Protein AF-0000000086904264 (afdb_homodimer)

pLDDT: mean 72.56, std 24.07, range [15.19, 98.06]

Secondary structure (DSSP, 8-state):
--HHHHHHHTTTS-HHHHHHHHHHHHHHHHHHHHHHHHHTT----SS--------HHHHHHHHHHHHSSS-HHHHHHHH-S--SSPPPHHHHHHHHHHHHHT-GGGSTT-EE-S-----SSSS---STTSS--S-SEEEESS-HHHHHHHHHHGGGGS-EEEEES--STT-----HHHHHHHHHHHT-EEEEE-TTGGG-HHHHHHHHHHHHHS---EEEEEHHHHH-PPSS-EEEE-S-HHHHHHHHHHS-S---SHHHHHHHHHHHHHHHHHHHHHHHHHHHHHHHHHHHHHHHHHHTT-EEPP-TT-SSEEEEE-TT---HHHHTT-THHHHHHHHHTTEES-EEE---SSEEEETTEEEETTTSSS--SS-EEEEE--TT--HHHHHHHHHHHHHHHHHHHH--S----S------------------------------/--HHHHHHHTTTS-HHHHHHHHHHHHHHHHHHHHHHHHHTT----SS--------HHHHHHHHHHHHSSS-HHHHHHHH-S--SSPPPHHHHHHHHHHHHHT-GGGSTT-EE-S-----SSSS---STTSS--S-SEEEESS-HHHHHHHHHHGGGGS-EEEEES--STT-----HHHHHHHHHHHT-EEEEE-TTGGG-HHHHHHHHHHHHHS---EEEEEHHHHH-PPSS-EEEE-S-HHHHHHHHHHS-S---SHHHHHHHHHHHHHHHHHHHHHHHHHHHHHHHHHHHHHHHHHHTT-EEPP-TT-SSEEEEE-GGG--GGGTTT-THHHHHHHHHTTEES-EEE---SSEEEETTEEEETTTSSS--SS-EEEEE--TT--HHHHHHHHHHHHHHHHHHHH--S----S--------------------STT-------

Nearest PDB structures (foldseek):
  8g9z-assembly2_D  TM=8.935E-01  e=1.484E-31  Homo sapiens
  8g9z-assembly1_A-2  TM=8.923E-01  e=2.961E-31  Homo sapiens
  3bc8-assembly1_A  TM=9.106E-01  e=1.765E-30  Mus musculus
  3bcb-assembly1_A  TM=9.041E-01  e=1.402E-30  Mus musculus
  4zdp-assembly1_A  TM=8.747E-01  e=1.572E-31  Homo sapiens

Foldseek 3Di:
DDPLLLVLCCVQAPVVLSVLLVVLVVLVVVVCVVVVVVVVVPPDPPPPPPPPPPPPVVVCVVCCQVPVPCQPSSCCSNVVDFAAAFDDPVSLVVNVVSVLSSFPLPHPPDDDDDDNPSGRRVVLPAFPQLSGPQDQKDKGQAFQVVLVVLVCVVCVVAAEAEFECADFPPDHGDQLQVVQAVCQVVVGAYEYEDAQPVLPVLSVVSQVNSQVRGDYAKYKYGCCQQQVFPGGMIMIHHDGRVSVNVSSNPRPGHDDCVRVSRSVNSSNRCTPNNSVVLSVVLQVLQVVLVVLLQVLQVVLVKHKDDRPNHRWKTKIFCQVLPFPVCVVVHPQVVVVQLVVVVDDAKDKFAFDPAWDADPNDTHGSPPPVHNDPTIIMMHTRGRPDDNVSSVVSSVSSSVVSVCSVPPVPDPPDPPPPPPPVPDPDDCPDDDDDDDPPPDDDDDD/DDPLLLVLCCVFFPVVLSVLLVVLVVLVVVVCVVVVVVVVVPPDPPPPPPPPPPPPVVVCVVCCQVPVPCQPSSCCSNVVDFAAAFDDPVSLVVNVVSVLSSFPLPHDPDDDDDDNPSRRRVVLPAFPQLSGPQDQKDKGQAFQVVLVVLVCVVCVPAAEAEFECADFPPDHGDQLQVVQAVCQVVVHAYEYEDAQPVLPVLSVVSQVNSQVRGDYAKYKYGCCQQQVFPGGMIMIHHDGSVSVNVSSNPRPGHDDCVRVSRSVNSSNRCTPNNSVVLSVVLQVLQVVLVVLLQVLQVVLVKHKDDRPNHRWKTKIFCQVLPFPVCVVVHPQVVVVVLVVVVDDAKDKFAFDPAWDADPNDTDGSPPPVHNDPTIIMMHTRGRPDDNVSSVVSSVVSSVVSVCSVPPVPPPPDPPDPPPPVPDPDDPDDDDPPDDVVDDDDDDD

Structure (mmCIF, N/CA/C/O backbone):
data_AF-0000000086904264-model_v1
#
loop_
_entity.id
_entity.type
_entity.pdbx_description
1 polymer 'O-phosphoseryl-tRNA(Sec) selenium transferase'
#
loop_
_atom_site.group_PDB
_atom_site.id
_atom_site.type_symbol
_atom_site.label_atom_id
_atom_site.label_alt_id
_atom_site.label_comp_id
_atom_site.label_asym_id
_atom_site.label_entity_id
_atom_site.label_seq_id
_atom_site.pdbx_PDB_ins_code
_atom_site.Cartn_x
_atom_site.Cartn_y
_atom_site.Cartn_z
_atom_site.occupancy
_atom_site.B_iso_or_equiv
_atom_site.auth_seq_id
_atom_site.auth_comp_id
_atom_site.auth_asym_id
_atom_site.auth_atom_id
_atom_site.pdbx_PDB_model_num
ATOM 1 N N . MET A 1 1 ? -23.656 11.898 -5.688 1 58.62 1 MET A N 1
ATOM 2 C CA . MET A 1 1 ? -24.422 10.82 -5.074 1 58.62 1 MET A CA 1
ATOM 3 C C . MET A 1 1 ? -25.812 11.312 -4.656 1 58.62 1 MET A C 1
ATOM 5 O O . MET A 1 1 ? -25.953 12.445 -4.195 1 58.62 1 MET A O 1
ATOM 9 N N . GLU A 1 2 ? -26.734 10.453 -4.906 1 59.97 2 GLU A N 1
ATOM 10 C CA . GLU A 1 2 ? -28.109 10.789 -4.566 1 59.97 2 GLU A CA 1
ATOM 11 C C . GLU A 1 2 ? -28.344 10.727 -3.061 1 59.97 2 GLU A C 1
ATOM 13 O O . GLU A 1 2 ? -27.594 10.047 -2.344 1 59.97 2 GLU A O 1
ATOM 18 N N . LYS A 1 3 ? -29.203 11.578 -2.619 1 65.06 3 LYS A N 1
ATOM 19 C CA . LYS A 1 3 ? -29.562 11.625 -1.203 1 65.06 3 LYS A CA 1
ATOM 20 C C . LYS A 1 3 ? -29.797 10.219 -0.65 1 65.06 3 LYS A C 1
ATOM 22 O O . LYS A 1 3 ? -29.359 9.898 0.454 1 65.06 3 LYS A O 1
ATOM 27 N N . ALA A 1 4 ? -30.469 9.43 -1.481 1 63.56 4 ALA A N 1
ATOM 28 C CA . ALA A 1 4 ? -30.812 8.07 -1.062 1 63.56 4 ALA A CA 1
ATOM 29 C C . ALA A 1 4 ? -29.547 7.238 -0.837 1 63.56 4 ALA A C 1
ATOM 31 O O . ALA A 1 4 ? -29.531 6.344 0.009 1 63.56 4 ALA A O 1
ATOM 32 N N . SER A 1 5 ? -28.578 7.594 -1.546 1 67.56 5 SER A N 1
ATOM 33 C CA . SER A 1 5 ? -27.328 6.863 -1.421 1 67.56 5 SER A CA 1
ATOM 34 C C . SER A 1 5 ? -26.656 7.148 -0.083 1 67.56 5 SER A C 1
ATOM 36 O O . SER A 1 5 ? -26.031 6.262 0.508 1 67.56 5 SER A O 1
ATOM 38 N N . PHE A 1 6 ? -26.859 8.336 0.361 1 69.5 6 PHE A N 1
ATOM 39 C CA . PHE A 1 6 ? -26.25 8.695 1.639 1 69.5 6 PHE A CA 1
ATOM 40 C C . PHE A 1 6 ? -26.969 8 2.791 1 69.5 6 PHE A C 1
ATOM 42 O O . PHE A 1 6 ? -26.328 7.57 3.754 1 69.5 6 PHE A O 1
ATOM 49 N N . ASP A 1 7 ? -28.25 7.844 2.611 1 69.5 7 ASP A N 1
ATOM 50 C CA . ASP A 1 7 ? -29.031 7.133 3.627 1 69.5 7 ASP A CA 1
ATOM 51 C C . ASP A 1 7 ? -28.594 5.668 3.713 1 69.5 7 ASP A C 1
ATOM 53 O O . ASP A 1 7 ? -28.547 5.094 4.801 1 69.5 7 ASP A O 1
ATOM 57 N N . ALA A 1 8 ? -28.266 5.262 2.6 1 67.44 8 ALA A N 1
ATOM 58 C CA . ALA A 1 8 ? -27.922 3.842 2.514 1 67.44 8 ALA A CA 1
ATOM 59 C C . ALA A 1 8 ? -26.594 3.553 3.195 1 67.44 8 ALA A C 1
ATOM 61 O O . ALA A 1 8 ? -26.312 2.412 3.572 1 67.44 8 ALA A O 1
ATOM 62 N N . VAL A 1 9 ? -25.734 4.633 3.445 1 64.81 9 VAL A N 1
ATOM 63 C CA . VAL A 1 9 ? -24.406 4.344 3.947 1 64.81 9 VAL A CA 1
ATOM 64 C C . VAL A 1 9 ? -24.234 4.926 5.348 1 64.81 9 VAL A C 1
ATOM 66 O O . VAL A 1 9 ? -23.156 4.871 5.926 1 64.81 9 VAL A O 1
ATOM 69 N N . GLU A 1 10 ? -25.25 5.453 5.918 1 67.06 10 GLU A N 1
ATOM 70 C CA . GLU A 1 10 ? -25.172 6.117 7.215 1 67.06 10 GLU A CA 1
ATOM 71 C C . GLU A 1 10 ? -24.766 5.137 8.312 1 67.06 10 GLU A C 1
ATOM 73 O O . GLU A 1 10 ? -24.125 5.523 9.297 1 67.06 10 GLU A O 1
ATOM 78 N N . ASP A 1 11 ? -25.203 3.842 8.07 1 67.44 11 ASP A N 1
ATOM 79 C CA . ASP A 1 11 ? -24.859 2.828 9.062 1 67.44 11 ASP A CA 1
ATOM 80 C C . ASP A 1 11 ? -23.406 2.385 8.906 1 67.44 11 ASP A C 1
ATOM 82 O O . ASP A 1 11 ? -22.844 1.771 9.82 1 67.44 11 ASP A O 1
ATOM 86 N N . LEU A 1 12 ? -22.938 2.703 7.688 1 65.06 12 LEU A N 1
ATOM 87 C CA . LEU A 1 12 ? -21.562 2.287 7.426 1 65.06 12 LEU A CA 1
ATOM 88 C C . LEU A 1 12 ? -20.578 3.369 7.852 1 65.06 12 LEU A C 1
ATOM 90 O O . LEU A 1 12 ? -19.469 3.066 8.273 1 65.06 12 LEU A O 1
ATOM 94 N N . LEU A 1 13 ? -21.156 4.613 7.73 1 65.06 13 LEU A N 1
ATOM 95 C CA . LEU A 1 13 ? -20.328 5.773 8.062 1 65.06 13 LEU A CA 1
ATOM 96 C C . LEU A 1 13 ? -20.922 6.539 9.242 1 65.06 13 LEU A C 1
ATOM 98 O O . LEU A 1 13 ? -22.109 6.395 9.555 1 65.06 13 LEU A O 1
ATOM 102 N N . SER A 1 14 ? -20.156 7.195 9.93 1 64.19 14 SER A N 1
ATOM 103 C CA . SER A 1 14 ? -20.672 8.047 11 1 64.19 14 SER A CA 1
ATOM 104 C C . SER A 1 14 ? -21.625 9.102 10.445 1 64.19 14 SER A C 1
ATOM 106 O O . SER A 1 14 ? -21.453 9.57 9.32 1 64.19 14 SER A O 1
ATOM 108 N N . PRO A 1 15 ? -22.688 9.297 11.102 1 64.5 15 PRO A N 1
ATOM 109 C CA . PRO A 1 15 ? -23.656 10.312 10.672 1 64.5 15 PRO A CA 1
ATOM 110 C C . PRO A 1 15 ? -23 11.648 10.352 1 64.5 15 PRO A C 1
ATOM 112 O O . PRO A 1 15 ? -23.422 12.352 9.43 1 64.5 15 PRO A O 1
ATOM 115 N N . SER A 1 16 ? -21.984 11.906 11.07 1 65.12 16 SER A N 1
ATOM 116 C CA . SER A 1 16 ? -21.297 13.172 10.844 1 65.12 16 SER A CA 1
ATOM 117 C C . SER A 1 16 ? -20.656 13.211 9.461 1 65.12 16 SER A C 1
ATOM 119 O O . SER A 1 16 ? -20.719 14.234 8.773 1 65.12 16 SER A O 1
ATOM 121 N N . TYR A 1 17 ? -20.25 12.109 9.047 1 64.81 17 TYR A N 1
ATOM 122 C CA . TYR A 1 17 ? -19.609 12.031 7.738 1 64.81 17 TYR A CA 1
ATOM 123 C C . TYR A 1 17 ? -20.641 12.141 6.625 1 64.81 17 TYR A C 1
ATOM 125 O O . TYR A 1 17 ? -20.406 12.797 5.605 1 64.81 17 TYR A O 1
ATOM 133 N N . CYS A 1 18 ? -21.688 11.531 6.879 1 69.44 18 CYS A N 1
ATOM 134 C CA . CYS A 1 18 ? -22.766 11.578 5.891 1 69.44 18 CYS A CA 1
ATOM 135 C C . CYS A 1 18 ? -23.297 13 5.742 1 69.44 18 CYS A C 1
ATOM 137 O O . CYS A 1 18 ? -23.609 13.438 4.637 1 69.44 18 CYS A O 1
ATOM 139 N N . ARG A 1 19 ? -23.344 13.672 6.855 1 70.56 19 ARG A N 1
ATOM 140 C CA . ARG A 1 19 ? -23.812 15.055 6.82 1 70.56 19 ARG A CA 1
ATOM 141 C C . ARG A 1 19 ? -22.859 15.938 6.02 1 70.56 19 ARG A C 1
ATOM 143 O O . ARG A 1 19 ? -23.297 16.75 5.195 1 70.56 19 ARG A O 1
ATOM 150 N N . VAL A 1 20 ? -21.625 15.711 6.277 1 66.25 20 VAL A N 1
ATOM 151 C CA . VAL A 1 20 ? -20.641 16.5 5.559 1 66.25 20 VAL A CA 1
ATOM 152 C C . VAL A 1 20 ? -20.703 16.172 4.066 1 66.25 20 VAL A C 1
ATOM 154 O O . VAL A 1 20 ? -20.672 17.062 3.227 1 66.25 20 VAL A O 1
ATOM 157 N N . ALA A 1 21 ? -20.781 14.938 3.807 1 69.88 21 ALA A N 1
ATOM 158 C CA . ALA A 1 21 ? -20.859 14.508 2.412 1 69.88 21 ALA A CA 1
ATOM 159 C C . ALA A 1 21 ? -22.062 15.133 1.708 1 69.88 21 ALA A C 1
ATOM 161 O O . ALA A 1 21 ? -21.969 15.555 0.554 1 69.88 21 ALA A O 1
ATOM 162 N N . ARG A 1 22 ? -23.109 15.172 2.393 1 71.06 22 ARG A N 1
ATOM 163 C CA . ARG A 1 22 ? -24.328 15.766 1.836 1 71.06 22 ARG A CA 1
ATOM 164 C C . ARG A 1 22 ? -24.125 17.25 1.562 1 71.06 22 ARG A C 1
ATOM 166 O O . ARG A 1 22 ? -24.578 17.766 0.538 1 71.06 22 ARG A O 1
ATOM 173 N N . GLU A 1 23 ? -23.469 17.844 2.512 1 69.56 23 GLU A N 1
ATOM 174 C CA . GLU A 1 23 ? -23.219 19.266 2.359 1 69.56 23 GLU A CA 1
ATOM 175 C C . GLU A 1 23 ? -22.281 19.547 1.181 1 69.56 23 GLU A C 1
ATOM 177 O O . GLU A 1 23 ? -22.484 20.5 0.436 1 69.56 23 GLU A O 1
ATOM 182 N N . VAL A 1 24 ? -21.297 18.797 1.021 1 69.81 24 VAL A N 1
ATOM 183 C CA . VAL A 1 24 ? -20.359 18.938 -0.089 1 69.81 24 VAL A CA 1
ATOM 184 C C . VAL A 1 24 ? -21.109 18.75 -1.414 1 69.81 24 VAL A C 1
ATOM 186 O O . VAL A 1 24 ? -20.906 19.531 -2.355 1 69.81 24 VAL A O 1
ATOM 189 N N . ARG A 1 25 ? -21.906 17.766 -1.469 1 69.94 25 ARG A N 1
ATOM 190 C CA . ARG A 1 25 ? -22.688 17.516 -2.682 1 69.94 25 ARG A CA 1
ATOM 191 C C . ARG A 1 25 ? -23.578 18.703 -3.014 1 69.94 25 ARG A C 1
ATOM 193 O O . ARG A 1 25 ? -23.703 19.094 -4.176 1 69.94 25 ARG A O 1
ATOM 200 N N . ARG A 1 26 ? -24.203 19.172 -1.997 1 67.62 26 ARG A N 1
ATOM 201 C CA . ARG A 1 26 ? -25.078 20.328 -2.188 1 67.62 26 ARG A CA 1
ATOM 202 C C . ARG A 1 26 ? -24.297 21.516 -2.725 1 67.62 26 ARG A C 1
ATOM 204 O O . ARG A 1 26 ? -24.781 22.266 -3.572 1 67.62 26 ARG A O 1
ATOM 211 N N . SER A 1 27 ? -23.156 21.625 -2.178 1 66.56 27 SER A N 1
ATOM 212 C CA . SER A 1 27 ? -22.312 22.734 -2.637 1 66.56 27 SER A CA 1
ATOM 213 C C . SER A 1 27 ? -21.969 22.594 -4.117 1 66.56 27 SER A C 1
ATOM 215 O O . SER A 1 27 ? -21.953 23.578 -4.852 1 66.56 27 SER A O 1
ATOM 217 N N . TRP A 1 28 ? -21.734 21.391 -4.551 1 62.88 28 TRP A N 1
ATOM 218 C CA . TRP A 1 28 ? -21.453 21.125 -5.957 1 62.88 28 TRP A CA 1
ATOM 219 C C . TRP A 1 28 ? -22.672 21.422 -6.824 1 62.88 28 TRP A C 1
ATOM 221 O O . TRP A 1 28 ? -22.547 21.969 -7.922 1 62.88 28 TRP A O 1
ATOM 231 N N . GLU A 1 29 ? -23.844 20.969 -6.352 1 61.38 29 GLU A N 1
ATOM 232 C CA . GLU A 1 29 ? -25.078 21.188 -7.086 1 61.38 29 GLU A CA 1
ATOM 233 C C . GLU A 1 29 ? -25.375 22.672 -7.25 1 61.38 29 GLU A C 1
ATOM 235 O O . GLU A 1 29 ? -25.812 23.125 -8.312 1 61.38 29 GLU A O 1
ATOM 240 N N . THR A 1 30 ? -25.078 23.359 -6.18 1 59.66 30 THR A N 1
ATOM 241 C CA . THR A 1 30 ? -25.297 24.797 -6.227 1 59.66 30 THR A CA 1
ATOM 242 C C . THR A 1 30 ? -24.344 25.453 -7.227 1 59.66 30 THR A C 1
ATOM 244 O O . THR A 1 30 ? -24.75 26.359 -7.965 1 59.66 30 THR A O 1
ATOM 247 N N . GLN A 1 31 ? -23.219 25 -7.297 1 55.03 31 GLN A N 1
ATOM 248 C CA . GLN A 1 31 ? -22.234 25.547 -8.234 1 55.03 31 GLN A CA 1
ATOM 249 C C . GLN A 1 31 ? -22.578 25.188 -9.672 1 55.03 31 GLN A C 1
ATOM 251 O O . GLN A 1 31 ? -22.406 26 -10.578 1 55.03 31 GLN A O 1
ATOM 256 N N . LYS A 1 32 ? -22.922 23.953 -9.867 1 52.88 32 LYS A N 1
ATOM 257 C CA . LYS A 1 32 ? -23.328 23.5 -11.195 1 52.88 32 LYS A CA 1
ATOM 258 C C . LYS A 1 32 ? -24.5 24.328 -11.719 1 52.88 32 LYS A C 1
ATOM 260 O O . LYS A 1 32 ? -24.531 24.688 -12.891 1 52.88 32 LYS A O 1
ATOM 265 N N . GLU A 1 33 ? -25.438 24.453 -10.852 1 46.91 33 GLU A N 1
ATOM 266 C CA . GLU A 1 33 ? -26.578 25.266 -11.242 1 46.91 33 GLU A CA 1
ATOM 267 C C . GLU A 1 33 ? -26.156 26.688 -11.617 1 46.91 33 GLU A C 1
ATOM 269 O O . GLU A 1 33 ? -26.656 27.25 -12.602 1 46.91 33 GLU A O 1
ATOM 274 N N . LYS A 1 34 ? -25.188 27.047 -10.969 1 44.41 34 LYS A N 1
ATOM 275 C CA . LYS A 1 34 ? -24.703 28.391 -11.266 1 44.41 34 LYS A CA 1
ATOM 276 C C . LYS A 1 34 ? -23.906 28.406 -12.578 1 44.41 34 LYS A C 1
ATOM 278 O O . LYS A 1 34 ? -24.062 29.328 -13.383 1 44.41 34 LYS A O 1
ATOM 283 N N . LYS A 1 35 ? -23.031 27.438 -12.75 1 43.53 35 LYS A N 1
ATOM 284 C CA . LYS A 1 35 ? -22.203 27.375 -13.953 1 43.53 35 LYS A CA 1
ATOM 285 C C . LYS A 1 35 ? -23.031 27.016 -15.18 1 43.53 35 LYS A C 1
ATOM 287 O O . LYS A 1 35 ? -22.812 27.547 -16.266 1 43.53 35 LYS A O 1
ATOM 292 N N . PHE A 1 36 ? -23.781 25.984 -15.086 1 38.75 36 PHE A N 1
ATOM 293 C CA . PHE A 1 36 ? -24.656 25.656 -16.188 1 38.75 36 PHE A CA 1
ATOM 294 C C . PHE A 1 36 ? -25.516 26.859 -16.594 1 38.75 36 PHE A C 1
ATOM 296 O O . PHE A 1 36 ? -25.766 27.078 -17.781 1 38.75 36 PHE A O 1
ATOM 303 N N . LEU A 1 37 ? -25.828 27.562 -15.664 1 38.41 37 LEU A N 1
ATOM 304 C CA . LEU A 1 37 ? -26.547 28.797 -15.977 1 38.41 37 LEU A CA 1
ATOM 305 C C . LEU A 1 37 ? -25.641 29.766 -16.734 1 38.41 37 LEU A C 1
ATOM 307 O O . LEU A 1 37 ? -26.109 30.5 -17.609 1 38.41 37 LEU A O 1
ATOM 311 N N . CYS A 1 38 ? -24.375 29.688 -16.406 1 36.72 38 CYS A N 1
ATOM 312 C CA . CYS A 1 38 ? -23.469 30.594 -17.094 1 36.72 38 CYS A CA 1
ATOM 313 C C . CYS A 1 38 ? -23.141 30.094 -18.5 1 36.72 38 CYS A C 1
ATOM 315 O O . CYS A 1 38 ? -22.984 30.875 -19.438 1 36.72 38 CYS A O 1
ATOM 317 N N . VAL A 1 39 ? -22.781 28.844 -18.578 1 36.28 39 VAL A N 1
ATOM 318 C CA . VAL A 1 39 ? -22.5 28.312 -19.906 1 36.28 39 VAL A CA 1
ATOM 319 C C . VAL A 1 39 ? -23.703 28.516 -20.812 1 36.28 39 VAL A C 1
ATOM 321 O O . VAL A 1 39 ? -23.562 28.766 -22.016 1 36.28 39 VAL A O 1
ATOM 324 N N . CYS A 1 40 ? -24.766 28.469 -20.266 1 33.59 40 CYS A N 1
ATOM 325 C CA . CYS A 1 40 ? -25.922 28.734 -21.125 1 33.59 40 CYS A CA 1
ATOM 326 C C . CYS A 1 40 ? -25.938 30.188 -21.578 1 33.59 40 CYS A C 1
ATOM 328 O O . CYS A 1 40 ? -26.719 30.547 -22.469 1 33.59 40 CYS A O 1
ATOM 330 N N . ARG A 1 41 ? -25.203 31.078 -20.812 1 32.16 41 ARG A N 1
ATOM 331 C CA . ARG A 1 41 ? -25.188 32.469 -21.297 1 32.16 41 ARG A CA 1
ATOM 332 C C . ARG A 1 41 ? -23.984 32.688 -22.219 1 32.16 41 ARG A C 1
ATOM 334 O O . ARG A 1 41 ? -23.469 33.812 -22.281 1 32.16 41 ARG A O 1
ATOM 341 N N . LEU A 1 42 ? -23.188 31.734 -22.578 1 33.62 42 LEU A N 1
ATOM 342 C CA . LEU A 1 42 ? -22.156 32.062 -23.531 1 33.62 42 LEU A CA 1
ATOM 343 C C . LEU A 1 42 ? -22.719 32.812 -24.719 1 33.62 42 LEU A C 1
ATOM 345 O O . LEU A 1 42 ? -23.797 32.469 -25.219 1 33.62 42 LEU A O 1
ATOM 349 N N . PRO A 1 43 ? -22.312 34.062 -24.844 1 33.5 43 PRO A N 1
ATOM 350 C CA . PRO A 1 43 ? -22.734 34.75 -26.047 1 33.5 43 PRO A CA 1
ATOM 351 C C . PRO A 1 43 ? -22.578 33.906 -27.312 1 33.5 43 PRO A C 1
ATOM 353 O O . PRO A 1 43 ? -21.766 32.969 -27.344 1 33.5 43 PRO A O 1
ATOM 356 N N . PRO A 1 44 ? -23.438 34.125 -28.297 1 32.81 44 PRO A N 1
ATOM 357 C CA . PRO A 1 44 ? -23.375 33.531 -29.641 1 32.81 44 PRO A CA 1
ATOM 358 C C . PRO A 1 44 ? -22.031 33.75 -30.312 1 32.81 44 PRO A C 1
ATOM 360 O O . PRO A 1 44 ? -21.453 34.812 -30.219 1 32.81 44 PRO A O 1
ATOM 363 N N . SER A 1 45 ? -21.078 32.844 -30.234 1 31.89 45 SER A N 1
ATOM 364 C CA . SER A 1 45 ? -19.922 33.094 -31.094 1 31.89 45 SER A CA 1
ATOM 365 C C . SER A 1 45 ? -20.359 33.688 -32.438 1 31.89 45 SER A C 1
ATOM 367 O O . SER A 1 45 ? -21.438 33.375 -32.938 1 31.89 45 SER A O 1
ATOM 369 N N . PRO A 1 46 ? -19.859 34.812 -32.812 1 32 46 PRO A N 1
ATOM 370 C CA . PRO A 1 46 ? -20.203 35.344 -34.125 1 32 46 PRO A CA 1
ATOM 371 C C . PRO A 1 46 ? -20.188 34.25 -35.219 1 32 46 PRO A C 1
ATOM 373 O O . PRO A 1 46 ? -20.781 34.406 -36.281 1 32 46 PRO A O 1
ATOM 376 N N . SER A 1 47 ? -19.031 33.5 -35.438 1 32.16 47 SER A N 1
ATOM 377 C CA . SER A 1 47 ? -19.25 32.594 -36.562 1 32.16 47 SER A CA 1
ATOM 378 C C . SER A 1 47 ? -20.422 31.656 -36.312 1 32.16 47 SER A C 1
ATOM 380 O O . SER A 1 47 ? -20.703 31.328 -35.156 1 32.16 47 SER A O 1
ATOM 382 N N . GLY A 1 48 ? -21.594 31.703 -37 1 30 48 GLY A N 1
ATOM 383 C CA . GLY A 1 48 ? -22.953 31.172 -37.094 1 30 48 GLY A CA 1
ATOM 384 C C . GLY A 1 48 ? -23.078 29.766 -36.531 1 30 48 GLY A C 1
ATOM 385 O O . GLY A 1 48 ? -24.031 29.062 -36.844 1 30 48 GLY A O 1
ATOM 386 N N . PHE A 1 49 ? -21.969 29.047 -36.406 1 30.28 49 PHE A N 1
ATOM 387 C CA . PHE A 1 49 ? -22.438 27.703 -36.125 1 30.28 49 PHE A CA 1
ATOM 388 C C . PHE A 1 49 ? -23.297 27.656 -34.875 1 30.28 49 PHE A C 1
ATOM 390 O O . PHE A 1 49 ? -22.875 28.094 -33.812 1 30.28 49 PHE A O 1
ATOM 397 N N . PRO A 1 50 ? -24.594 27.891 -35 1 31.89 50 PRO A N 1
ATOM 398 C CA . PRO A 1 50 ? -25.578 27.75 -33.906 1 31.89 50 PRO A CA 1
ATOM 399 C C . PRO A 1 50 ? -25.25 26.594 -32.969 1 31.89 50 PRO A C 1
ATOM 401 O O . PRO A 1 50 ? -24.797 25.547 -33.438 1 31.89 50 PRO A O 1
ATOM 404 N N . GLY A 1 51 ? -24.562 26.859 -32 1 34.59 51 GLY A N 1
ATOM 405 C CA . GLY A 1 51 ? -24.438 25.844 -30.953 1 34.59 51 GLY A CA 1
ATOM 406 C C . GLY A 1 51 ? -25.656 24.953 -30.828 1 34.59 51 GLY A C 1
ATOM 407 O O . GLY A 1 51 ? -26.734 25.422 -30.484 1 34.59 51 GLY A O 1
ATOM 408 N N . ARG A 1 52 ? -25.906 24.094 -31.859 1 34.59 52 ARG A N 1
ATOM 409 C CA . ARG A 1 52 ? -27.047 23.188 -31.844 1 34.59 52 ARG A CA 1
ATOM 410 C C . ARG A 1 52 ? -27.25 22.578 -30.453 1 34.59 52 ARG A C 1
ATOM 412 O O . ARG A 1 52 ? -26.281 22.094 -29.859 1 34.59 52 ARG A O 1
ATOM 419 N N . PRO A 1 53 ? -28.25 23.078 -29.672 1 37.16 53 PRO A N 1
ATOM 420 C CA . PRO A 1 53 ? -28.625 22.422 -28.422 1 37.16 53 PRO A CA 1
ATOM 421 C C . PRO A 1 53 ? -28.453 20.906 -28.469 1 37.16 53 PRO A C 1
ATOM 423 O O . PRO A 1 53 ? -28.531 20.312 -29.547 1 37.16 53 PRO A O 1
ATOM 426 N N . LEU A 1 54 ? -27.578 20.453 -27.641 1 40.31 54 LEU A N 1
ATOM 427 C CA . LEU A 1 54 ? -27.578 18.984 -27.609 1 40.31 54 LEU A CA 1
ATOM 428 C C . LEU A 1 54 ? -28.953 18.438 -27.969 1 40.31 54 LEU A C 1
ATOM 430 O O . LEU A 1 54 ? -29.969 19 -27.56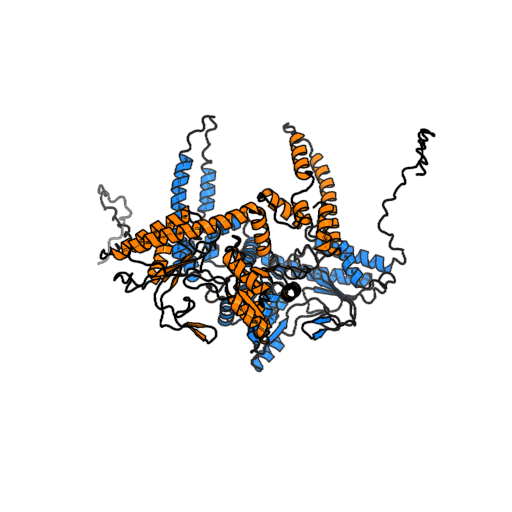2 1 40.31 54 LEU A O 1
ATOM 434 N N . PRO A 1 55 ? -29.062 17.781 -29.062 1 38.75 55 PRO A N 1
ATOM 435 C CA . PRO A 1 55 ? -30.391 17.219 -29.344 1 38.75 55 PRO A CA 1
ATOM 436 C C . PRO A 1 55 ? -31.094 16.719 -28.078 1 38.75 55 PRO A C 1
ATOM 438 O O . PRO A 1 55 ? -30.438 16.25 -27.141 1 38.75 55 PRO A O 1
ATOM 441 N N . ARG A 1 56 ? -32.281 17.203 -27.797 1 39.38 56 ARG A N 1
ATOM 442 C CA . ARG A 1 56 ? -33.156 16.812 -26.688 1 39.38 56 ARG A CA 1
ATOM 443 C C . ARG A 1 56 ? -32.938 15.344 -26.328 1 39.38 56 ARG A C 1
ATOM 445 O O . ARG A 1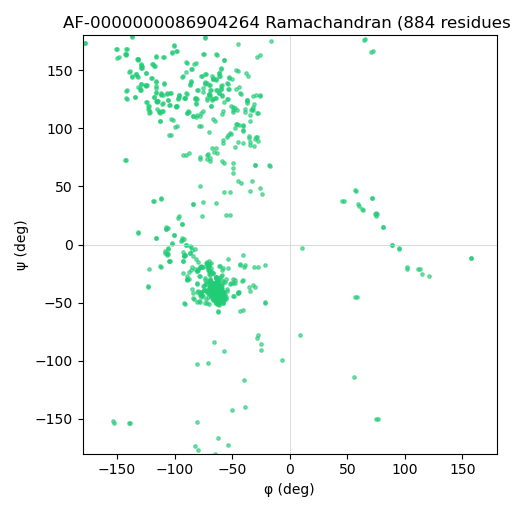 56 ? -33 14.969 -25.172 1 39.38 56 ARG A O 1
ATOM 452 N N . VAL A 1 57 ? -32.719 14.633 -27.391 1 39.31 57 VAL A N 1
ATOM 453 C CA . VAL A 1 57 ? -32.531 13.195 -27.188 1 39.31 57 VAL A CA 1
ATOM 454 C C . VAL A 1 57 ? -31.281 12.945 -26.359 1 39.31 57 VAL A C 1
ATOM 456 O O . VAL A 1 57 ? -31.297 12.094 -25.469 1 39.31 57 VAL A O 1
ATOM 459 N N . CYS A 1 58 ? -30.297 13.664 -26.594 1 41.38 58 CYS A N 1
ATOM 460 C CA . CYS A 1 58 ? -29.062 13.438 -25.859 1 41.38 58 CYS A CA 1
ATOM 461 C C . CYS A 1 58 ? -29.203 13.875 -24.406 1 41.38 58 CYS A C 1
ATOM 463 O O . CYS A 1 58 ? -28.703 13.211 -23.5 1 41.38 58 CYS A O 1
ATOM 465 N N . ALA A 1 59 ? -29.828 14.969 -24.25 1 41.16 59 ALA A N 1
ATOM 466 C CA . ALA A 1 59 ? -30.078 15.43 -22.875 1 41.16 59 ALA A CA 1
ATOM 467 C C . ALA A 1 59 ? -30.953 14.438 -22.125 1 41.16 59 ALA A C 1
ATOM 469 O O . ALA A 1 59 ? -30.719 14.172 -20.938 1 41.16 59 ALA A O 1
ATOM 470 N N . ARG A 1 60 ? -31.906 13.992 -22.828 1 37.59 60 ARG A N 1
ATOM 471 C CA . ARG A 1 60 ? -32.781 12.992 -22.219 1 37.59 60 ARG A CA 1
ATOM 472 C C . ARG A 1 60 ? -32 11.711 -21.891 1 37.59 60 ARG A C 1
ATOM 474 O O . ARG A 1 60 ? -32.219 11.109 -20.844 1 37.59 60 ARG A O 1
ATOM 481 N N . CYS A 1 61 ? -31.219 11.391 -22.875 1 39.91 61 CYS A N 1
ATOM 482 C CA . CYS A 1 61 ? -30.422 10.188 -22.656 1 39.91 61 CYS A CA 1
ATOM 483 C C . CYS A 1 61 ? -29.438 10.391 -21.5 1 39.91 61 CYS A C 1
ATOM 485 O O . CYS A 1 61 ? -29.219 9.484 -20.703 1 39.91 61 CYS A O 1
ATOM 487 N N . GLY A 1 62 ? -28.844 11.531 -21.562 1 43.47 62 GLY A N 1
ATOM 488 C CA . GLY A 1 62 ? -27.969 11.844 -20.438 1 43.47 62 GLY A CA 1
ATOM 489 C C . GLY A 1 62 ? -28.688 11.883 -19.109 1 43.47 62 GLY A C 1
ATOM 490 O O . GLY A 1 62 ? -28.203 11.344 -18.109 1 43.47 62 GLY A O 1
ATOM 491 N N . ALA A 1 63 ? -29.781 12.602 -19.188 1 43.16 63 ALA A N 1
ATOM 492 C CA . ALA A 1 63 ? -30.609 12.68 -17.984 1 43.16 63 ALA A CA 1
ATOM 493 C C . ALA A 1 63 ? -31.125 11.297 -17.578 1 43.16 63 ALA A C 1
ATOM 495 O O . ALA A 1 63 ? -31.156 10.953 -16.391 1 43.16 63 ALA A O 1
ATOM 496 N N . ALA A 1 64 ? -31.609 10.633 -18.609 1 39.72 64 ALA A N 1
ATOM 497 C CA . ALA A 1 64 ? -32.062 9.273 -18.344 1 39.72 64 ALA A CA 1
ATOM 498 C C . ALA A 1 64 ? -30.938 8.422 -17.781 1 39.72 64 ALA A C 1
ATOM 500 O O . ALA A 1 64 ? -31.156 7.598 -16.891 1 39.72 64 ALA A O 1
ATOM 501 N N . ALA A 1 65 ? -29.844 8.617 -18.422 1 43.38 65 ALA A N 1
ATOM 502 C CA . ALA A 1 65 ? -28.688 7.883 -17.938 1 43.38 65 ALA A CA 1
ATOM 503 C C . ALA A 1 65 ? -28.344 8.289 -16.5 1 43.38 65 ALA A C 1
ATOM 505 O O . ALA A 1 65 ? -27.875 7.461 -15.711 1 43.38 65 ALA A O 1
ATOM 506 N N . TYR A 1 66 ? -28.516 9.586 -16.406 1 43.69 66 TYR A N 1
ATOM 507 C CA . TYR A 1 66 ? -28.234 10.117 -15.078 1 43.69 66 TYR A CA 1
ATOM 508 C C . TYR A 1 66 ? -29.375 9.789 -14.117 1 43.69 66 TYR A C 1
ATOM 510 O O . TYR A 1 66 ? -29.156 9.641 -12.914 1 43.69 66 TYR A O 1
ATOM 518 N N . THR A 1 67 ? -30.688 9.984 -14.68 1 38.34 67 THR A N 1
ATOM 519 C CA . THR A 1 67 ? -31.875 9.805 -13.852 1 38.34 67 THR A CA 1
ATOM 520 C C . THR A 1 67 ? -32.281 8.328 -13.805 1 38.34 67 THR A C 1
ATOM 522 O O . THR A 1 67 ? -33.281 7.977 -13.172 1 38.34 67 THR A O 1
ATOM 525 N N . ALA A 1 68 ? -31.859 7.531 -14.703 1 40.47 68 ALA A N 1
ATOM 526 C CA . ALA A 1 68 ? -32.344 6.164 -14.5 1 40.47 68 ALA A CA 1
ATOM 527 C C . ALA A 1 68 ? -32.344 5.793 -13.023 1 40.47 68 ALA A C 1
ATOM 529 O O . ALA A 1 68 ? -31.406 6.129 -12.289 1 40.47 68 ALA A O 1
ATOM 530 N N . PRO A 1 69 ? -33.5 5.543 -12.492 1 42.12 69 PRO A N 1
ATOM 531 C CA . PRO A 1 69 ? -33.75 5.441 -11.047 1 42.12 69 PRO A CA 1
ATOM 532 C C . PRO A 1 69 ? -32.531 4.984 -10.273 1 42.12 69 PRO A C 1
ATOM 534 O O . PRO A 1 69 ? -32.219 5.539 -9.219 1 42.12 69 PRO A O 1
ATOM 537 N N . ALA A 1 70 ? -32.219 3.584 -10.234 1 49.75 70 ALA A N 1
ATOM 538 C CA . ALA A 1 70 ? -31.266 3.127 -9.234 1 49.75 70 ALA A CA 1
ATOM 539 C C . ALA A 1 70 ? -29.828 3.229 -9.766 1 49.75 70 ALA A C 1
ATOM 541 O O . ALA A 1 70 ? -29.438 2.453 -10.633 1 49.75 70 ALA A O 1
ATOM 542 N N . SER A 1 71 ? -29.375 4.496 -9.711 1 58.44 71 SER A N 1
ATOM 543 C CA . SER A 1 71 ? -27.984 4.715 -10.133 1 58.44 71 SER A CA 1
ATOM 544 C C . SER A 1 71 ? -27.062 3.631 -9.594 1 58.44 71 SER A C 1
ATOM 546 O O . SER A 1 71 ? -27.297 3.09 -8.508 1 58.44 71 SER A O 1
ATOM 548 N N . PRO A 1 72 ? -26.344 3.141 -10.594 1 62.03 72 PRO A N 1
ATOM 549 C CA . PRO A 1 72 ? -25.438 2.047 -10.227 1 62.03 72 PRO A CA 1
ATOM 550 C C . PRO A 1 72 ? -24.734 2.277 -8.891 1 62.03 72 PRO A C 1
ATOM 552 O O . PRO A 1 72 ? -24.656 1.364 -8.062 1 62.03 72 PRO A O 1
ATOM 555 N N . PRO A 1 73 ? -24.5 3.547 -8.57 1 66.81 73 PRO A N 1
ATOM 556 C CA . PRO A 1 73 ? -23.875 3.734 -7.254 1 66.81 73 PRO A CA 1
ATOM 557 C C . PRO A 1 73 ? -24.859 3.533 -6.102 1 66.81 73 PRO A C 1
ATOM 559 O O . PRO A 1 73 ? -24.484 2.967 -5.066 1 66.81 73 PRO A O 1
ATOM 562 N N . HIS A 1 74 ? -26.047 3.945 -6.344 1 66.75 74 HIS A N 1
ATOM 563 C CA . HIS A 1 74 ? -27.047 3.787 -5.285 1 66.75 74 HIS A CA 1
ATOM 564 C C . HIS A 1 74 ? -27.344 2.312 -5.023 1 66.75 74 HIS A C 1
ATOM 566 O O . HIS A 1 74 ? -27.484 1.896 -3.873 1 66.75 74 HIS A O 1
ATOM 572 N N . ILE A 1 75 ? -27.484 1.619 -6.062 1 67 75 ILE A N 1
ATOM 573 C CA . ILE A 1 75 ? -27.781 0.196 -5.941 1 67 75 ILE A CA 1
ATOM 574 C C . ILE A 1 75 ? -26.656 -0.506 -5.195 1 67 75 ILE A C 1
ATOM 576 O O . ILE A 1 75 ? -26.906 -1.318 -4.301 1 67 75 ILE A O 1
ATOM 580 N N . LEU A 1 76 ? -25.422 -0.167 -5.523 1 74.81 76 LEU A N 1
ATOM 581 C CA . LEU A 1 76 ? -24.266 -0.783 -4.875 1 74.81 76 LEU A CA 1
ATOM 582 C C . LEU A 1 76 ? -24.234 -0.458 -3.387 1 74.81 76 LEU A C 1
ATOM 584 O O . LEU A 1 76 ? -24 -1.341 -2.559 1 74.81 76 LEU A O 1
ATOM 588 N N . LEU A 1 77 ? -24.562 0.757 -3.066 1 70.25 77 LEU A N 1
ATOM 589 C CA . LEU A 1 77 ? -24.469 1.203 -1.681 1 70.25 77 LEU A CA 1
ATOM 590 C C . LEU A 1 77 ? -25.656 0.7 -0.866 1 70.25 77 LEU A C 1
ATOM 592 O O . LEU A 1 77 ? -25.531 0.475 0.341 1 70.25 77 LEU A O 1
ATOM 596 N N . SER A 1 78 ? -26.734 0.494 -1.543 1 68.06 78 SER A N 1
ATOM 597 C CA . SER A 1 78 ? -27.938 0.021 -0.854 1 68.06 78 SER A CA 1
ATOM 598 C C . SER A 1 78 ? -27.906 -1.494 -0.686 1 68.06 78 SER A C 1
ATOM 600 O O . SER A 1 78 ? -28.219 -2.01 0.388 1 68.06 78 SER A O 1
ATOM 602 N N . GLN A 1 79 ? -27.578 -2.17 -1.73 1 69.12 79 GLN A N 1
ATOM 603 C CA . GLN A 1 79 ? -27.594 -3.629 -1.693 1 69.12 79 GLN A CA 1
ATOM 604 C C . GLN A 1 79 ? -26.328 -4.184 -1.039 1 69.12 79 GLN A C 1
ATOM 606 O O . GLN A 1 79 ? -26.359 -5.25 -0.426 1 69.12 79 GLN A O 1
ATOM 611 N N . ARG A 1 80 ? -25.172 -3.467 -1.233 1 75.44 80 ARG A N 1
ATOM 612 C CA . ARG A 1 80 ? -23.891 -3.836 -0.645 1 75.44 80 ARG A CA 1
ATOM 613 C C . ARG A 1 80 ? -23.469 -5.23 -1.094 1 75.44 80 ARG A C 1
ATOM 615 O O . ARG A 1 80 ? -23.031 -6.043 -0.278 1 75.44 80 ARG A O 1
ATOM 622 N N . GLN A 1 81 ? -23.844 -5.543 -2.396 1 81.44 81 GLN A N 1
ATOM 623 C CA . GLN A 1 81 ? -23.469 -6.797 -3.043 1 81.44 81 GLN A CA 1
ATOM 624 C C . GLN A 1 81 ? -22.828 -6.543 -4.406 1 81.44 81 GLN A C 1
ATOM 626 O O . GLN A 1 81 ? -23.125 -5.539 -5.059 1 81.44 81 GLN A O 1
ATOM 631 N N . LEU A 1 82 ? -22.031 -7.465 -4.703 1 86.44 82 LEU A N 1
ATOM 632 C CA . LEU A 1 82 ? -21.453 -7.402 -6.039 1 86.44 82 LEU A CA 1
ATOM 633 C C . LEU A 1 82 ? -22.531 -7.484 -7.109 1 86.44 82 LEU A C 1
ATOM 635 O O . LEU A 1 82 ? -23.453 -8.312 -7.012 1 86.44 82 LEU A O 1
ATOM 639 N N . PRO A 1 83 ? -22.516 -6.594 -8.047 1 87.44 83 PRO A N 1
ATOM 640 C CA . PRO A 1 83 ? -23.484 -6.684 -9.133 1 87.44 83 PRO A CA 1
ATOM 641 C C . PRO A 1 83 ? -23.375 -7.988 -9.922 1 87.44 83 PRO A C 1
ATOM 643 O O . PRO A 1 83 ? -22.297 -8.586 -9.977 1 87.44 83 PRO A O 1
ATOM 646 N N . GLU A 1 84 ? -24.484 -8.398 -10.469 1 88.94 84 GLU A N 1
ATOM 647 C CA . GLU A 1 84 ? -24.469 -9.633 -11.25 1 88.94 84 GLU A CA 1
ATOM 648 C C . GLU A 1 84 ? -23.562 -9.516 -12.461 1 88.94 84 GLU A C 1
ATOM 650 O O . GLU A 1 84 ? -22.641 -10.312 -12.625 1 88.94 84 GLU A O 1
ATOM 655 N N . ALA A 1 85 ? -23.922 -8.492 -13.25 1 90.25 85 ALA A N 1
ATOM 656 C CA . ALA A 1 85 ? -23.078 -8.227 -14.414 1 90.25 85 ALA A CA 1
ATOM 657 C C . ALA A 1 85 ? -22.016 -7.184 -14.086 1 90.25 85 ALA A C 1
ATOM 659 O O . ALA A 1 85 ? -22.266 -6.219 -13.367 1 90.25 85 ALA A O 1
ATOM 660 N N . GLY A 1 86 ? -20.812 -7.371 -14.688 1 89.62 86 GLY A N 1
ATOM 661 C CA . GLY A 1 86 ? -19.734 -6.418 -14.5 1 89.62 86 GLY A CA 1
ATOM 662 C C . GLY A 1 86 ? -20.078 -5.027 -15 1 89.62 86 GLY A C 1
ATOM 663 O O . GLY A 1 86 ? -20.812 -4.875 -15.977 1 89.62 86 GLY A O 1
ATOM 664 N N . TRP A 1 87 ? -19.5 -4.008 -14.305 1 87.56 87 TRP A N 1
ATOM 665 C CA . TRP A 1 87 ? -19.688 -2.615 -14.703 1 87.56 87 TRP A CA 1
ATOM 666 C C . TRP A 1 87 ? -18.672 -2.221 -15.781 1 87.56 87 TRP A C 1
ATOM 668 O O . TRP A 1 87 ? -17.594 -2.805 -15.875 1 87.56 87 TRP A O 1
ATOM 678 N N . THR A 1 88 ? -19.062 -1.296 -16.609 1 84.12 88 THR A N 1
ATOM 679 C CA . THR A 1 88 ? -18.141 -0.732 -17.594 1 84.12 88 THR A CA 1
ATOM 680 C C . THR A 1 88 ? -17.156 0.22 -16.922 1 84.12 88 THR A C 1
ATOM 682 O O . THR A 1 88 ? -17.375 0.666 -15.789 1 84.12 88 THR A O 1
ATOM 685 N N . SER A 1 89 ? -16.094 0.502 -17.656 1 83.38 89 SER A N 1
ATOM 686 C CA . SER A 1 89 ? -15.109 1.447 -17.156 1 83.38 89 SER A CA 1
ATOM 687 C C . SER A 1 89 ? -15.742 2.809 -16.875 1 83.38 89 SER A C 1
ATOM 689 O O . SER A 1 89 ? -15.367 3.486 -15.914 1 83.38 89 SER A O 1
ATOM 691 N N . LEU A 1 90 ? -16.641 3.201 -17.672 1 75.69 90 LEU A N 1
ATOM 692 C CA . LEU A 1 90 ? -17.281 4.496 -17.5 1 75.69 90 LEU A CA 1
ATOM 693 C C . LEU A 1 90 ? -18.141 4.523 -16.234 1 75.69 90 LEU A C 1
ATOM 695 O O . LEU A 1 90 ? -18.156 5.527 -15.523 1 75.69 90 LEU A O 1
ATOM 699 N N . GLN A 1 91 ? -18.875 3.482 -15.953 1 79.06 91 GLN A N 1
ATOM 700 C CA . GLN A 1 91 ? -19.688 3.381 -14.742 1 79.06 91 GLN A CA 1
ATOM 701 C C . GLN A 1 91 ? -18.812 3.441 -13.492 1 79.06 91 GLN A C 1
ATOM 703 O O . GLN A 1 91 ? -19.172 4.113 -12.523 1 79.06 91 GLN A O 1
ATOM 708 N N . ILE A 1 92 ? -17.766 2.768 -13.57 1 86.62 92 ILE A N 1
ATOM 709 C CA . ILE A 1 92 ? -16.859 2.715 -12.438 1 86.62 92 ILE A CA 1
ATOM 710 C C . ILE A 1 92 ? -16.234 4.09 -12.203 1 86.62 92 ILE A C 1
ATOM 712 O O . ILE A 1 92 ? -16.188 4.574 -11.07 1 86.62 92 ILE A O 1
ATOM 716 N N . GLU A 1 93 ? -15.773 4.684 -13.273 1 82.38 93 GLU A N 1
ATOM 717 C CA . GLU A 1 93 ? -15.211 6.027 -13.172 1 82.38 93 GLU A CA 1
ATOM 718 C C . GLU A 1 93 ? -16.234 7.008 -12.594 1 82.38 93 GLU A C 1
ATOM 720 O O . GLU A 1 93 ? -15.875 7.871 -11.789 1 82.38 93 GLU A O 1
ATOM 725 N N . HIS A 1 94 ? -17.375 6.895 -13.008 1 76.81 94 HIS A N 1
ATOM 726 C CA . HIS A 1 94 ? -18.438 7.75 -12.5 1 76.81 94 HIS A CA 1
ATOM 727 C C . HIS A 1 94 ? -18.625 7.566 -11 1 76.81 94 HIS A C 1
ATOM 729 O O . HIS A 1 94 ? -18.734 8.547 -10.258 1 76.81 94 HIS A O 1
ATOM 735 N N . LEU A 1 95 ? -18.672 6.383 -10.578 1 78.12 95 LEU A N 1
ATOM 736 C CA . LEU A 1 95 ? -18.797 6.09 -9.156 1 78.12 95 LEU A CA 1
ATOM 737 C C . LEU A 1 95 ? -17.656 6.719 -8.367 1 78.12 95 LEU A C 1
ATOM 739 O O . LEU A 1 95 ? -17.875 7.363 -7.344 1 78.12 95 LEU A O 1
ATOM 743 N N . LEU A 1 96 ? -16.469 6.531 -8.883 1 80.75 96 LEU A N 1
ATOM 744 C CA . LEU A 1 96 ? -15.289 7.023 -8.18 1 80.75 96 LEU A CA 1
ATOM 745 C C . LEU A 1 96 ? -15.289 8.547 -8.125 1 80.75 96 LEU A C 1
ATOM 747 O O . LEU A 1 96 ? -14.906 9.133 -7.109 1 80.75 96 LEU A O 1
ATOM 751 N N . LEU A 1 97 ? -15.742 9.125 -9.164 1 73.88 97 LEU A N 1
ATOM 752 C CA . LEU A 1 97 ? -15.82 10.586 -9.195 1 73.88 97 LEU A CA 1
ATOM 753 C C . LEU A 1 97 ? -16.891 11.094 -8.227 1 73.88 97 LEU A C 1
ATOM 755 O O . LEU A 1 97 ? -16.688 12.109 -7.562 1 73.88 97 LEU A O 1
ATOM 759 N N . GLU A 1 98 ? -17.922 10.391 -8.109 1 68 98 GLU A N 1
ATOM 760 C CA . GLU A 1 98 ? -18.984 10.758 -7.172 1 68 98 GLU A CA 1
ATOM 761 C C . GLU A 1 98 ? -18.484 10.656 -5.727 1 68 98 GLU A C 1
ATOM 763 O O . GLU A 1 98 ? -18.781 11.531 -4.906 1 68 98 GLU A O 1
ATOM 768 N N . LEU A 1 99 ? -17.828 9.625 -5.504 1 71.88 99 LEU A N 1
ATOM 769 C CA . LEU A 1 99 ? -17.281 9.445 -4.16 1 71.88 99 LEU A CA 1
ATOM 770 C C . LEU A 1 99 ? -16.25 10.523 -3.848 1 71.88 99 LEU A C 1
ATOM 772 O O . LEU A 1 99 ? -16.25 11.086 -2.748 1 71.88 99 LEU A O 1
ATOM 776 N N . ALA A 1 100 ? -15.398 10.812 -4.805 1 71.94 100 ALA A N 1
ATOM 777 C CA . ALA A 1 100 ? -14.375 11.828 -4.629 1 71.94 100 ALA A CA 1
ATOM 778 C C . ALA A 1 100 ? -15 13.211 -4.418 1 71.94 100 ALA A C 1
ATOM 780 O O . ALA A 1 100 ? -14.469 14.023 -3.66 1 71.94 100 ALA A O 1
ATOM 781 N N . ALA A 1 101 ? -16.109 13.469 -5.047 1 66.25 101 ALA A N 1
ATOM 782 C CA . ALA A 1 101 ? -16.797 14.758 -4.973 1 66.25 101 ALA A CA 1
ATOM 783 C C . ALA A 1 101 ? -17.422 14.969 -3.598 1 66.25 101 ALA A C 1
ATOM 785 O O . ALA A 1 101 ? -17.734 16.094 -3.223 1 66.25 101 ALA A O 1
ATOM 786 N N . THR A 1 102 ? -17.562 13.883 -2.852 1 65.06 102 THR A N 1
ATOM 787 C CA . THR A 1 102 ? -18.156 13.992 -1.523 1 65.06 102 THR A CA 1
ATOM 788 C C . THR A 1 102 ? -17.078 14.25 -0.471 1 65.06 102 THR A C 1
ATOM 790 O O . THR A 1 102 ? -17.391 14.484 0.7 1 65.06 102 THR A O 1
ATOM 793 N N . ASP A 1 103 ? -15.906 14.312 -0.895 1 64.5 103 ASP A N 1
ATOM 794 C CA . ASP A 1 103 ? -14.789 14.617 -0.002 1 64.5 103 ASP A CA 1
ATOM 795 C C . ASP A 1 103 ? -14.68 16.125 0.247 1 64.5 103 ASP A C 1
ATOM 797 O O . ASP A 1 103 ? -14.562 16.906 -0.698 1 64.5 103 ASP A O 1
ATOM 801 N N . ALA A 1 104 ? -14.688 16.5 1.484 1 65.38 104 ALA A N 1
ATOM 802 C CA . ALA A 1 104 ? -14.664 17.906 1.88 1 65.38 104 ALA A CA 1
ATOM 803 C C . ALA A 1 104 ? -13.422 18.609 1.333 1 65.38 104 ALA A C 1
ATOM 805 O O . ALA A 1 104 ? -13.461 19.812 1.041 1 65.38 104 ALA A O 1
ATOM 806 N N . ASN A 1 105 ? -12.375 17.891 1.105 1 65.62 105 ASN A N 1
ATOM 807 C CA . ASN A 1 105 ? -11.125 18.469 0.622 1 65.62 105 ASN A CA 1
ATOM 808 C C . ASN A 1 105 ? -11.242 18.906 -0.834 1 65.62 105 ASN A C 1
ATOM 810 O O . ASN A 1 105 ? -10.422 19.703 -1.315 1 65.62 105 ASN A O 1
ATOM 814 N N . ASN A 1 106 ? -12.227 18.406 -1.434 1 66.44 106 ASN A N 1
ATOM 815 C CA . ASN A 1 106 ? -12.375 18.719 -2.85 1 66.44 106 ASN A CA 1
ATOM 816 C C . ASN A 1 106 ? -13.414 19.812 -3.072 1 66.44 106 ASN A C 1
ATOM 818 O O . ASN A 1 106 ? -13.75 20.141 -4.215 1 66.44 106 ASN A O 1
ATOM 822 N N . GLN A 1 107 ? -13.836 20.359 -1.955 1 65.62 107 GLN A N 1
ATOM 823 C CA . GLN A 1 107 ? -14.797 21.453 -2.07 1 65.62 107 GLN A CA 1
ATOM 824 C C . GLN A 1 107 ? -14.109 22.734 -2.49 1 65.62 107 GLN A C 1
ATOM 826 O O . GLN A 1 107 ? -12.969 23 -2.098 1 65.62 107 GLN A O 1
ATOM 831 N N . PRO A 1 108 ? -14.953 23.375 -3.271 1 69.12 108 PRO A N 1
ATOM 832 C CA . PRO A 1 108 ? -14.391 24.688 -3.594 1 69.12 108 PRO A CA 1
ATOM 833 C C . PRO A 1 108 ? -14.227 25.578 -2.363 1 69.12 108 PRO A C 1
ATOM 835 O O . PRO A 1 108 ? -14.984 25.453 -1.396 1 69.12 108 PRO A O 1
ATOM 838 N N . ASP A 1 109 ? -13.227 26.391 -2.168 1 75.44 109 ASP A N 1
ATOM 839 C CA . ASP A 1 109 ? -13 27.375 -1.117 1 75.44 109 ASP A CA 1
ATOM 840 C C . ASP A 1 109 ? -12.633 26.688 0.201 1 75.44 109 ASP A C 1
ATOM 842 O O . ASP A 1 109 ? -13.07 27.125 1.27 1 75.44 109 ASP A O 1
ATOM 846 N N . GLN A 1 110 ? -12.102 25.562 0.032 1 77.12 110 GLN A N 1
ATOM 847 C CA . GLN A 1 110 ? -11.594 24.906 1.23 1 77.12 110 GLN A CA 1
ATOM 848 C C . GLN A 1 110 ? -10.383 25.641 1.793 1 77.12 110 GLN A C 1
ATOM 850 O O . GLN A 1 110 ? -9.508 26.078 1.039 1 77.12 110 GLN A O 1
ATOM 855 N N . ALA A 1 111 ? -10.508 25.969 3.072 1 82 111 ALA A N 1
ATOM 856 C CA . ALA A 1 111 ? -9.367 26.562 3.781 1 82 111 ALA A CA 1
ATOM 857 C C . ALA A 1 111 ? -8.641 25.516 4.613 1 82 111 ALA A C 1
ATOM 859 O O . ALA A 1 111 ? -9.078 25.172 5.715 1 82 111 ALA A O 1
ATOM 860 N N . SER A 1 112 ? -7.578 25.062 4.113 1 81.5 112 SER A N 1
ATOM 861 C CA . SER A 1 112 ? -6.852 23.984 4.789 1 81.5 112 SER A CA 1
ATOM 862 C C . SER A 1 112 ? -5.688 24.547 5.605 1 81.5 112 SER A C 1
ATOM 864 O O . SER A 1 112 ? -4.82 25.234 5.074 1 81.5 112 SER A O 1
ATOM 866 N N . VAL A 1 113 ? -5.73 24.328 6.902 1 83.69 113 VAL A N 1
ATOM 867 C CA . VAL A 1 113 ? -4.66 24.75 7.793 1 83.69 113 VAL A CA 1
ATOM 868 C C . VAL A 1 113 ? -4.023 23.547 8.469 1 83.69 113 VAL A C 1
ATOM 870 O O . VAL A 1 113 ? -3.82 23.547 9.688 1 83.69 113 VAL A O 1
ATOM 873 N N . GLY A 1 114 ? -3.891 22.547 7.816 1 75.56 114 GLY A N 1
ATOM 874 C CA . GLY A 1 114 ? -3.291 21.328 8.312 1 75.56 114 GLY A CA 1
ATOM 875 C C . GLY A 1 114 ? -2.662 20.484 7.211 1 75.56 114 GLY A C 1
ATOM 876 O O . GLY A 1 114 ? -2.137 21.031 6.234 1 75.56 114 GLY A O 1
ATOM 877 N N . GLU A 1 115 ? -2.719 19.203 7.613 1 61.72 115 GLU A N 1
ATOM 878 C CA . GLU A 1 115 ? -2.146 18.266 6.656 1 61.72 115 GLU A CA 1
ATOM 879 C C . GLU A 1 115 ? -2.969 18.219 5.371 1 61.72 115 GLU A C 1
ATOM 881 O O . GLU A 1 115 ? -4.191 18.375 5.402 1 61.72 115 GLU A O 1
ATOM 886 N N . ARG A 1 116 ? -2.455 18.766 4.305 1 52.69 116 ARG A N 1
ATOM 887 C CA . ARG A 1 116 ? -3.152 18.734 3.021 1 52.69 116 ARG A CA 1
ATOM 888 C C . ARG A 1 116 ? -3.5 17.297 2.619 1 52.69 116 ARG A C 1
ATOM 890 O O . ARG A 1 116 ? -3.025 16.812 1.594 1 52.69 116 ARG A O 1
ATOM 897 N N . GLU A 1 117 ? -3.602 16.5 3.607 1 46.19 117 GLU A N 1
ATOM 898 C CA . GLU A 1 117 ? -4.012 15.148 3.23 1 46.19 117 GLU A CA 1
ATOM 899 C C . GLU A 1 117 ? -5.41 15.141 2.625 1 46.19 117 GLU A C 1
ATOM 901 O O . GLU A 1 117 ? -6.285 15.891 3.064 1 46.19 117 GLU A O 1
ATOM 906 N N . GLY A 1 118 ? -5.562 15.414 1.377 1 40.12 118 GLY A N 1
ATOM 907 C CA . GLY A 1 118 ? -6.867 15.336 0.744 1 40.12 118 GLY A CA 1
ATOM 908 C C . GLY A 1 118 ? -7.812 14.375 1.442 1 40.12 118 GLY A C 1
ATOM 909 O O . GLY A 1 118 ? -7.977 13.234 1.01 1 40.12 118 GLY A O 1
ATOM 910 N N . HIS A 1 119 ? -7.918 14.5 2.785 1 33.59 119 HIS A N 1
ATOM 911 C CA . HIS A 1 119 ? -8.719 13.531 3.529 1 33.59 119 HIS A CA 1
ATOM 912 C C . HIS A 1 119 ? -10.203 13.695 3.229 1 33.59 119 HIS A C 1
ATOM 914 O O . HIS A 1 119 ? -10.75 14.797 3.365 1 33.59 119 HIS A O 1
ATOM 920 N N . ILE A 1 120 ? -10.75 13.367 2.254 1 32.75 120 ILE A N 1
ATOM 921 C CA . ILE A 1 120 ? -12.203 13.5 2.219 1 32.75 120 ILE A CA 1
ATOM 922 C C . ILE A 1 120 ? -12.758 13.461 3.639 1 32.75 120 ILE A C 1
ATOM 924 O O . ILE A 1 120 ? -13.555 14.328 4.027 1 32.75 120 ILE A O 1
ATOM 928 N N . PHE A 1 121 ? -13.117 12.117 4.125 1 32.97 121 PHE A N 1
ATOM 929 C CA . PHE A 1 121 ? -13.789 11.852 5.395 1 32.97 121 PHE A CA 1
ATOM 930 C C . PHE A 1 121 ? -12.883 12.195 6.566 1 32.97 121 PHE A C 1
ATOM 932 O O . PHE A 1 121 ? -11.742 11.719 6.645 1 32.97 121 PHE A O 1
ATOM 939 N N . ALA A 1 122 ? -12.766 13.328 6.992 1 34.41 122 ALA A N 1
ATOM 940 C CA . ALA A 1 122 ? -12.039 13.914 8.117 1 34.41 122 ALA A CA 1
ATOM 941 C C . ALA A 1 122 ? -11.734 12.859 9.18 1 34.41 122 ALA A C 1
ATOM 943 O O . ALA A 1 122 ? -11.086 13.156 10.188 1 34.41 122 ALA A O 1
ATOM 944 N N . LEU A 1 123 ? -12.797 12.094 9.562 1 35.72 123 LEU A N 1
ATOM 945 C CA . LEU A 1 123 ? -12.266 11.078 10.469 1 35.72 123 LEU A CA 1
ATOM 946 C C . LEU A 1 123 ? -11.039 10.398 9.859 1 35.72 123 LEU A C 1
ATOM 948 O O . LEU A 1 123 ? -11.102 9.875 8.742 1 35.72 123 LEU A O 1
ATOM 952 N N . GLN A 1 124 ? -10.086 11.203 9.734 1 39.19 124 GLN A N 1
ATOM 953 C CA . GLN A 1 124 ? -8.891 10.555 9.211 1 39.19 124 GLN A CA 1
ATOM 954 C C . GLN A 1 124 ? -8.969 9.039 9.359 1 39.19 124 GLN A C 1
ATOM 956 O O . GLN A 1 124 ? -8.742 8.508 10.453 1 39.19 124 GLN A O 1
ATOM 961 N N . PRO A 1 125 ? -9.906 8.516 8.57 1 39.78 125 PRO A N 1
ATOM 962 C CA . PRO A 1 125 ? -9.945 7.078 8.859 1 39.78 125 PRO A CA 1
ATOM 963 C C . PRO A 1 125 ? -8.555 6.449 8.914 1 39.78 125 PRO A C 1
ATOM 965 O O . PRO A 1 125 ? -7.668 6.828 8.148 1 39.78 125 PRO A O 1
ATOM 968 N N . LYS A 1 126 ? -8.172 6.23 10.109 1 44.91 126 LYS A N 1
ATOM 969 C CA . LYS A 1 126 ? -7.125 5.219 10.211 1 44.91 126 LYS A CA 1
ATOM 970 C C . LYS A 1 126 ? -7.223 4.211 9.07 1 44.91 126 LYS A C 1
ATOM 972 O O . LYS A 1 126 ? -8.164 4.258 8.273 1 44.91 126 LYS A O 1
ATOM 977 N N . ALA A 1 127 ? -6.246 3.537 8.836 1 43.34 127 ALA A N 1
ATOM 978 C CA . ALA A 1 127 ? -6.242 2.469 7.836 1 43.34 127 ALA A CA 1
ATOM 979 C C . ALA A 1 127 ? -7.645 1.902 7.629 1 43.34 127 ALA A C 1
ATOM 981 O O . ALA A 1 127 ? -8.469 1.918 8.547 1 43.34 127 ALA A O 1
ATOM 982 N N . VAL A 1 128 ? -8.062 1.827 6.41 1 41.31 128 VAL A N 1
ATOM 983 C CA . VAL A 1 128 ? -9.344 1.276 5.988 1 41.31 128 VAL A CA 1
ATOM 984 C C . VAL A 1 128 ? -9.773 0.164 6.941 1 41.31 128 VAL A C 1
ATOM 986 O O . VAL A 1 128 ? -8.984 -0.732 7.254 1 41.31 128 VAL A O 1
ATOM 989 N N . GLY A 1 129 ? -11.047 0.341 7.625 1 43.75 129 GLY A N 1
ATOM 990 C CA . GLY A 1 129 ? -11.672 -0.637 8.5 1 43.75 129 GLY A CA 1
ATOM 991 C C . GLY A 1 129 ? -11.773 -0.171 9.938 1 43.75 129 GLY A C 1
ATOM 992 O O . GLY A 1 129 ? -12.477 -0.782 10.75 1 43.75 129 GLY A O 1
ATOM 993 N N . SER A 1 130 ? -10.82 0.75 10.234 1 44 130 SER A N 1
ATOM 994 C CA . SER A 1 130 ? -10.906 1.107 11.648 1 44 130 SER A CA 1
ATOM 995 C C . SER A 1 130 ? -12.258 1.729 11.984 1 44 130 SER A C 1
ATOM 997 O O . SER A 1 130 ? -12.703 1.682 13.133 1 44 130 SER A O 1
ATOM 999 N N . SER A 1 131 ? -12.727 2.322 10.93 1 42.94 131 SER A N 1
ATOM 1000 C CA . SER A 1 131 ? -14.016 2.932 11.219 1 42.94 131 SER A CA 1
ATOM 1001 C C . SER A 1 131 ? -15.164 1.983 10.883 1 42.94 131 SER A C 1
ATOM 1003 O O . SER A 1 131 ? -16.328 2.326 11.062 1 42.94 131 SER A O 1
ATOM 1005 N N . LEU A 1 132 ? -14.656 0.848 10.25 1 45.09 132 LEU A N 1
ATOM 1006 C CA . LEU A 1 132 ? -15.727 -0.058 9.859 1 45.09 132 LEU A CA 1
ATOM 1007 C C . LEU A 1 132 ? -16.172 -0.916 11.039 1 45.09 132 LEU A C 1
ATOM 1009 O O . LEU A 1 132 ? -15.336 -1.379 11.82 1 45.09 132 LEU A O 1
ATOM 1013 N N . SER A 1 133 ? -17.281 -0.737 11.562 1 46.25 133 SER A N 1
ATOM 1014 C CA . SER A 1 133 ? -17.781 -1.55 12.672 1 46.25 133 SER A CA 1
ATOM 1015 C C . SER A 1 133 ? -17.422 -3.02 12.477 1 46.25 133 SER A C 1
ATOM 1017 O O . SER A 1 133 ? -16.703 -3.598 13.297 1 46.25 133 SER A O 1
ATOM 1019 N N . ALA A 1 134 ? -18.406 -3.934 12.32 1 48.53 134 ALA A N 1
ATOM 1020 C CA . ALA A 1 134 ? -18.375 -5.391 12.391 1 48.53 134 ALA A CA 1
ATOM 1021 C C . ALA A 1 134 ? -18.141 -6.004 11.016 1 48.53 134 ALA A C 1
ATOM 1023 O O . ALA A 1 134 ? -19.078 -6.219 10.25 1 48.53 134 ALA A O 1
ATOM 1024 N N . ALA A 1 135 ? -16.797 -5.945 10.57 1 61.91 135 ALA A N 1
ATOM 1025 C CA . ALA A 1 135 ? -16.594 -6.566 9.266 1 61.91 135 ALA A CA 1
ATOM 1026 C C . ALA A 1 135 ? -16.109 -8.008 9.406 1 61.91 135 ALA A C 1
ATOM 1028 O O . ALA A 1 135 ? -15.383 -8.328 10.344 1 61.91 135 ALA A O 1
ATOM 1029 N N . ARG A 1 136 ? -16.812 -8.961 8.75 1 77.56 136 ARG A N 1
ATOM 1030 C CA . ARG A 1 136 ? -16.391 -10.352 8.711 1 77.56 136 ARG A CA 1
ATOM 1031 C C . ARG A 1 136 ? -15.18 -10.531 7.801 1 77.56 136 ARG A C 1
ATOM 1033 O O . ARG A 1 136 ? -14.492 -11.555 7.867 1 77.56 136 ARG A O 1
ATOM 1040 N N . CYS A 1 137 ? -14.906 -9.586 6.996 1 87.5 137 CYS A N 1
ATOM 1041 C CA . CYS A 1 137 ? -13.773 -9.625 6.09 1 87.5 137 CYS A CA 1
ATOM 1042 C C . CYS A 1 137 ? -13.117 -8.25 5.973 1 87.5 137 CYS A C 1
ATOM 1044 O O . CYS A 1 137 ? -13.797 -7.258 5.68 1 87.5 137 CYS A O 1
ATOM 1046 N N . LEU A 1 138 ? -11.867 -8.227 6.23 1 88.06 138 LEU A N 1
ATOM 1047 C CA . LEU A 1 138 ? -11.125 -6.973 6.25 1 88.06 138 LEU A CA 1
ATOM 1048 C C . LEU A 1 138 ? -10.125 -6.918 5.098 1 88.06 138 LEU A C 1
ATOM 1050 O O . LEU A 1 138 ? -9.117 -7.625 5.113 1 88.06 138 LEU A O 1
ATOM 1054 N N . PRO A 1 139 ? -10.422 -6.105 4.074 1 90.19 139 PRO A N 1
ATOM 1055 C CA . PRO A 1 139 ? -9.352 -5.82 3.111 1 90.19 139 PRO A CA 1
ATOM 1056 C C . PRO A 1 139 ? -8.25 -4.938 3.693 1 90.19 139 PRO A C 1
ATOM 1058 O O . PRO A 1 139 ? -8.547 -3.91 4.312 1 90.19 139 PRO A O 1
ATOM 1061 N N . VAL A 1 140 ? -7.004 -5.344 3.562 1 89.75 140 VAL A N 1
ATOM 1062 C CA . VAL A 1 140 ? -5.898 -4.562 4.102 1 89.75 140 VAL A CA 1
ATOM 1063 C C . VAL A 1 140 ? -4.953 -4.16 2.973 1 89.75 140 VAL A C 1
ATOM 1065 O O . VAL A 1 140 ? -4.738 -4.926 2.031 1 89.75 140 VAL A O 1
ATOM 1068 N N . PRO A 1 141 ? -4.383 -2.975 3.023 1 89.94 141 PRO A N 1
ATOM 1069 C CA . PRO A 1 141 ? -3.508 -2.457 1.97 1 89.94 141 PRO A CA 1
ATOM 1070 C C . PRO A 1 141 ? -2.064 -2.926 2.119 1 89.94 141 PRO A C 1
ATOM 1072 O O . PRO A 1 141 ? -1.132 -2.141 1.927 1 89.94 141 PRO A O 1
ATOM 1075 N N . ILE A 1 142 ? -1.837 -4.105 2.572 1 88.88 142 ILE A N 1
ATOM 1076 C CA . ILE A 1 142 ? -0.55 -4.789 2.639 1 88.88 142 ILE A CA 1
ATOM 1077 C C . ILE A 1 142 ? -0.695 -6.215 2.111 1 88.88 142 ILE A C 1
ATOM 1079 O O . ILE A 1 142 ? -1.762 -6.82 2.234 1 88.88 142 ILE A O 1
ATOM 1083 N N . ALA A 1 143 ? 0.361 -6.633 1.511 1 89.75 143 ALA A N 1
ATOM 1084 C CA . ALA A 1 143 ? 0.304 -7.949 0.879 1 89.75 143 ALA A CA 1
ATOM 1085 C C . ALA A 1 143 ? 0.324 -9.062 1.924 1 89.75 143 ALA A C 1
ATOM 1087 O O . ALA A 1 143 ? 0.365 -8.789 3.127 1 89.75 143 ALA A O 1
ATOM 1088 N N . THR A 1 144 ? 0.245 -10.273 1.474 1 89.31 144 THR A N 1
ATOM 1089 C CA . THR A 1 144 ? 0.044 -11.453 2.312 1 89.31 144 THR A CA 1
ATOM 1090 C C . THR A 1 144 ? 1.18 -11.594 3.322 1 89.31 144 THR A C 1
ATOM 1092 O O . THR A 1 144 ? 0.938 -11.828 4.508 1 89.31 144 THR A O 1
ATOM 1095 N N . GLY A 1 145 ? 2.375 -11.445 2.871 1 85.56 145 GLY A N 1
ATOM 1096 C CA . GLY A 1 145 ? 3.512 -11.594 3.766 1 85.56 145 GLY A CA 1
ATOM 1097 C C . GLY A 1 145 ? 3.469 -10.648 4.949 1 85.56 145 GLY A C 1
ATOM 1098 O O . GLY A 1 145 ? 3.633 -11.078 6.098 1 85.56 145 GLY A O 1
ATOM 1099 N N . MET A 1 146 ? 3.275 -9.453 4.652 1 84.56 146 MET A N 1
ATOM 1100 C CA . MET A 1 146 ? 3.205 -8.445 5.703 1 84.56 146 MET A CA 1
ATOM 1101 C C . MET A 1 146 ? 1.98 -8.664 6.586 1 84.56 146 MET A C 1
ATOM 1103 O O . MET A 1 146 ? 2.035 -8.445 7.797 1 84.56 146 MET A O 1
ATOM 1107 N N . SER A 1 147 ? 0.911 -9.016 6.035 1 87.06 147 SER A N 1
ATOM 1108 C CA . SER A 1 147 ? -0.298 -9.312 6.797 1 87.06 147 SER A CA 1
ATOM 1109 C C . SER A 1 147 ? -0.058 -10.438 7.805 1 87.06 147 SER A C 1
ATOM 1111 O O . SER A 1 147 ? -0.447 -10.328 8.969 1 87.06 147 SER A O 1
ATOM 1113 N N . MET A 1 148 ? 0.604 -11.477 7.336 1 86.75 148 MET A N 1
ATOM 1114 C CA . MET A 1 148 ? 0.917 -12.609 8.203 1 86.75 148 MET A CA 1
ATOM 1115 C C . MET A 1 148 ? 1.878 -12.195 9.312 1 86.75 148 MET A C 1
ATOM 1117 O O . MET A 1 148 ? 1.693 -12.578 10.469 1 86.75 148 MET A O 1
ATOM 1121 N N . SER A 1 149 ? 2.857 -11.43 8.984 1 78.75 149 SER A N 1
ATOM 1122 C CA . SER A 1 149 ? 3.863 -10.984 9.938 1 78.75 149 SER A CA 1
ATOM 1123 C C . SER A 1 149 ? 3.25 -10.078 11 1 78.75 149 SER A C 1
ATOM 1125 O O . SER A 1 149 ? 3.586 -10.18 12.188 1 78.75 149 SER A O 1
ATOM 1127 N N . ALA A 1 150 ? 2.461 -9.18 10.586 1 74.44 150 ALA A N 1
ATOM 1128 C CA . ALA A 1 150 ? 1.816 -8.242 11.508 1 74.44 150 ALA A CA 1
ATOM 1129 C C . ALA A 1 150 ? 0.958 -8.977 12.531 1 74.44 150 ALA A C 1
ATOM 1131 O O . ALA A 1 150 ? 0.864 -8.562 13.688 1 74.44 150 ALA A O 1
ATOM 1132 N N . MET A 1 151 ? 0.371 -10.016 12.125 1 74.38 151 MET A N 1
ATOM 1133 C CA . MET A 1 151 ? -0.483 -10.789 13.016 1 74.38 151 MET A CA 1
ATOM 1134 C C . MET A 1 151 ? 0.352 -11.578 14.023 1 74.38 151 MET A C 1
ATOM 1136 O O . MET A 1 151 ? -0.07 -11.781 15.156 1 74.38 151 MET A O 1
ATOM 1140 N N . THR A 1 152 ? 1.538 -11.953 13.602 1 69.19 152 THR A N 1
ATOM 1141 C CA . THR A 1 152 ? 2.361 -12.805 14.453 1 69.19 152 THR A CA 1
ATOM 1142 C C . THR A 1 152 ? 3.229 -11.961 15.383 1 69.19 152 THR A C 1
ATOM 1144 O O . THR A 1 152 ? 3.697 -12.453 16.422 1 69.19 152 THR A O 1
ATOM 1147 N N . ALA A 1 153 ? 3.557 -10.75 14.977 1 61.69 153 ALA A N 1
ATOM 1148 C CA . ALA A 1 153 ? 4.355 -9.883 15.836 1 61.69 153 ALA A CA 1
ATOM 1149 C C . ALA A 1 153 ? 3.646 -9.609 17.156 1 61.69 153 ALA A C 1
ATOM 1151 O O . ALA A 1 153 ? 4.285 -9.539 18.203 1 61.69 153 ALA A O 1
ATOM 1152 N N . GLU A 1 154 ? 2.418 -9.391 17.062 1 54.84 154 GLU A N 1
ATOM 1153 C CA . GLU A 1 154 ? 1.657 -9.148 18.281 1 54.84 154 GLU A CA 1
ATOM 1154 C C . GLU A 1 154 ? 1.571 -10.406 19.141 1 54.84 154 GLU A C 1
ATOM 1156 O O . GLU A 1 154 ? 1.367 -10.328 20.344 1 54.84 154 GLU A O 1
ATOM 1161 N N . ALA A 1 155 ? 1.894 -11.516 18.453 1 51.66 155 ALA A N 1
ATOM 1162 C CA . ALA A 1 155 ? 1.669 -12.812 19.078 1 51.66 155 ALA A CA 1
ATOM 1163 C C . ALA A 1 155 ? 2.838 -13.195 19.969 1 51.66 155 ALA A C 1
ATOM 1165 O O . ALA A 1 155 ? 2.836 -14.273 20.578 1 51.66 155 ALA A O 1
ATOM 1166 N N . HIS A 1 156 ? 3.922 -12.438 20.031 1 51.75 156 HIS A N 1
ATOM 1167 C CA . HIS A 1 156 ? 5.059 -12.906 20.812 1 51.75 156 HIS A CA 1
ATOM 1168 C C . HIS A 1 156 ? 4.598 -13.492 22.141 1 51.75 156 HIS A C 1
ATOM 1170 O O . HIS A 1 156 ? 5.336 -14.242 22.781 1 51.75 156 HIS A O 1
ATOM 1176 N N . ARG A 1 157 ? 3.365 -13.133 22.438 1 54.81 157 ARG A N 1
ATOM 1177 C CA . ARG A 1 157 ? 2.967 -13.75 23.688 1 54.81 157 ARG A CA 1
ATOM 1178 C C . ARG A 1 157 ? 1.997 -14.898 23.453 1 54.81 157 ARG A C 1
ATOM 1180 O O . ARG A 1 157 ? 1.647 -15.625 24.391 1 54.81 157 ARG A O 1
ATOM 1187 N N . LEU A 1 158 ? 1.592 -14.977 22.203 1 57.69 158 LEU A N 1
ATOM 1188 C CA . LEU A 1 158 ? 0.574 -16 21.969 1 57.69 158 LEU A CA 1
ATOM 1189 C C . LEU A 1 158 ? 1.115 -17.125 21.094 1 57.69 158 LEU A C 1
ATOM 1191 O O . LEU A 1 158 ? 1.815 -16.859 20.109 1 57.69 158 LEU A O 1
ATOM 1195 N N . LEU A 1 159 ? 1.238 -18.281 21.641 1 69.75 159 LEU A N 1
ATOM 1196 C CA . LEU A 1 159 ? 1.478 -19.469 20.844 1 69.75 159 LEU A CA 1
ATOM 1197 C C . LEU A 1 159 ? 0.488 -19.562 19.672 1 69.75 159 LEU A C 1
ATOM 1199 O O . LEU A 1 159 ? -0.721 -19.422 19.875 1 69.75 159 LEU A O 1
ATOM 1203 N N . CYS A 1 160 ? 1.007 -19.547 18.438 1 86.19 160 CYS A N 1
ATOM 1204 C CA . CYS A 1 160 ? 0.126 -19.578 17.266 1 86.19 160 CYS A CA 1
ATOM 1205 C C . CYS A 1 160 ? 0.567 -20.656 16.281 1 86.19 160 CYS A C 1
ATOM 1207 O O . CYS A 1 160 ? 1.763 -20.922 16.141 1 86.19 160 CYS A O 1
ATOM 1209 N N . VAL A 1 161 ? -0.415 -21.469 15.742 1 92.56 161 VAL A N 1
ATOM 1210 C CA . VAL A 1 161 ? -0.174 -22.406 14.656 1 92.56 161 VAL A CA 1
ATOM 1211 C C . VAL A 1 161 ? -0.555 -21.781 13.32 1 92.56 161 VAL A C 1
ATOM 1213 O O . VAL A 1 161 ? -1.637 -21.203 13.188 1 92.56 161 VAL A O 1
ATOM 1216 N N . ILE A 1 162 ? 0.388 -21.844 12.375 1 93.5 162 ILE A N 1
ATOM 1217 C CA . ILE A 1 162 ? 0.115 -21.359 11.031 1 93.5 162 ILE A CA 1
ATOM 1218 C C . ILE A 1 162 ? 0.037 -22.531 10.062 1 93.5 162 ILE A C 1
ATOM 1220 O O . ILE A 1 162 ? 0.998 -23.297 9.922 1 93.5 162 ILE A O 1
ATOM 1224 N N . SER A 1 163 ? -1.129 -22.75 9.5 1 96.06 163 SER A N 1
ATOM 1225 C CA . SER A 1 163 ? -1.301 -23.766 8.469 1 96.06 163 SER A CA 1
ATOM 1226 C C . SER A 1 163 ? -1.54 -23.141 7.102 1 96.06 163 SER A C 1
ATOM 1228 O O . SER A 1 163 ? -1.839 -21.953 7 1 96.06 163 SER A O 1
ATOM 1230 N N . THR A 1 164 ? -1.346 -23.875 6.062 1 95.81 164 THR A N 1
ATOM 1231 C CA . THR A 1 164 ? -1.43 -23.344 4.703 1 95.81 164 THR A CA 1
ATOM 1232 C C . THR A 1 164 ? -2.336 -24.219 3.842 1 95.81 164 THR A C 1
ATOM 1234 O O . THR A 1 164 ? -2.209 -25.453 3.846 1 95.81 164 THR A O 1
ATOM 1237 N N . THR A 1 165 ? -3.238 -23.594 3.105 1 95.31 165 THR A N 1
ATOM 1238 C CA . THR A 1 165 ? -4.168 -24.344 2.266 1 95.31 165 THR A CA 1
ATOM 1239 C C . THR A 1 165 ? -3.561 -24.609 0.891 1 95.31 165 THR A C 1
ATOM 1241 O O . THR A 1 165 ? -3.979 -25.531 0.189 1 95.31 165 THR A O 1
ATOM 1244 N N . SER A 1 166 ? -2.736 -23.703 0.504 1 86.38 166 SER A N 1
ATOM 1245 C CA . SER A 1 166 ? -2.199 -23.875 -0.842 1 86.38 166 SER A CA 1
ATOM 1246 C C . SER A 1 166 ? -0.733 -23.453 -0.909 1 86.38 166 SER A C 1
ATOM 1248 O O . SER A 1 166 ? -0.333 -22.469 -0.292 1 86.38 166 SER A O 1
ATOM 1250 N N . ALA A 1 167 ? 0.028 -24.297 -1.494 1 85.44 167 ALA A N 1
ATOM 1251 C CA . ALA A 1 167 ? 1.431 -24.078 -1.84 1 85.44 167 ALA A CA 1
ATOM 1252 C C . ALA A 1 167 ? 1.759 -24.688 -3.203 1 85.44 167 ALA A C 1
ATOM 1254 O O . ALA A 1 167 ? 0.953 -25.422 -3.773 1 85.44 167 ALA A O 1
ATOM 1255 N N . PHE A 1 168 ? 2.863 -24.359 -3.674 1 88.31 168 PHE A N 1
ATOM 1256 C CA . PHE A 1 168 ? 3.221 -24.906 -4.984 1 88.31 168 PHE A CA 1
ATOM 1257 C C . PHE A 1 168 ? 3.551 -26.391 -4.891 1 88.31 168 PHE A C 1
ATOM 1259 O O . PHE A 1 168 ? 4.191 -26.828 -3.934 1 88.31 168 PHE A O 1
ATOM 1266 N N . ALA A 1 169 ? 3.033 -27.062 -5.949 1 91.88 169 ALA A N 1
ATOM 1267 C CA . ALA A 1 169 ? 3.396 -28.469 -6.051 1 91.88 169 ALA A CA 1
ATOM 1268 C C . ALA A 1 169 ? 4.91 -28.656 -6.02 1 91.88 169 ALA A C 1
ATOM 1270 O O . ALA A 1 169 ? 5.656 -27.797 -6.496 1 91.88 169 ALA A O 1
ATOM 1271 N N . PRO A 1 170 ? 5.395 -29.703 -5.277 1 92.12 170 PRO A N 1
ATOM 1272 C CA . PRO A 1 170 ? 4.641 -30.906 -4.906 1 92.12 170 PRO A CA 1
ATOM 1273 C C . PRO A 1 170 ? 3.994 -30.797 -3.525 1 92.12 170 PRO A C 1
ATOM 1275 O O . PRO A 1 170 ? 3.344 -31.734 -3.062 1 92.12 170 PRO A O 1
ATOM 1278 N N . ARG A 1 171 ? 4.156 -29.672 -2.941 1 92.31 171 ARG A N 1
ATOM 1279 C CA . ARG A 1 171 ? 3.5 -29.5 -1.65 1 92.31 171 ARG A CA 1
ATOM 1280 C C . ARG A 1 171 ? 1.983 -29.5 -1.802 1 92.31 171 ARG A C 1
ATOM 1282 O O . ARG A 1 171 ? 1.455 -29.016 -2.809 1 92.31 171 ARG A O 1
ATOM 1289 N N . GLN A 1 172 ? 1.34 -30.078 -0.856 1 93.81 172 GLN A N 1
ATOM 1290 C CA . GLN A 1 172 ? -0.116 -30.172 -0.812 1 93.81 172 GLN A CA 1
ATOM 1291 C C . GLN A 1 172 ? -0.675 -29.422 0.394 1 93.81 172 GLN A C 1
ATOM 1293 O O . GLN A 1 172 ? 0.076 -29.016 1.289 1 93.81 172 GLN A O 1
ATOM 1298 N N . PRO A 1 173 ? -1.994 -29.109 0.341 1 95.44 173 PRO A N 1
ATOM 1299 C CA . PRO A 1 173 ? -2.564 -28.406 1.497 1 95.44 173 PRO A CA 1
ATOM 1300 C C . PRO A 1 173 ? -2.287 -29.125 2.814 1 95.44 173 PRO A C 1
ATOM 1302 O O . PRO A 1 173 ? -2.273 -30.359 2.857 1 95.44 173 PRO A O 1
ATOM 1305 N N . ASP A 1 174 ? -2.059 -28.328 3.867 1 96.31 174 ASP A N 1
ATOM 1306 C CA . ASP A 1 174 ? -1.962 -28.922 5.203 1 96.31 174 ASP A CA 1
ATOM 1307 C C . ASP A 1 174 ? -3.283 -29.562 5.621 1 96.31 174 ASP A C 1
ATOM 1309 O O . ASP A 1 174 ? -4.312 -29.344 4.98 1 96.31 174 ASP A O 1
ATOM 1313 N N . MET A 1 175 ? -3.156 -30.375 6.637 1 96.25 175 MET A N 1
ATOM 1314 C CA . MET A 1 175 ? -4.359 -31 7.184 1 96.25 175 MET A CA 1
ATOM 1315 C C . MET A 1 175 ? -5.129 -30.016 8.062 1 96.25 175 MET A C 1
ATOM 1317 O O . MET A 1 175 ? -5.223 -30.203 9.273 1 96.25 175 MET A O 1
ATOM 1321 N N . ILE A 1 176 ? -5.762 -29.078 7.438 1 97.56 176 ILE A N 1
ATOM 1322 C CA . ILE A 1 176 ? -6.363 -27.922 8.094 1 97.56 176 ILE A CA 1
ATOM 1323 C C . ILE A 1 176 ? -7.359 -28.375 9.156 1 97.56 176 ILE A C 1
ATOM 1325 O O . ILE A 1 176 ? -7.375 -27.859 10.266 1 97.56 176 ILE A O 1
ATOM 1329 N N . LEU A 1 177 ? -8.203 -29.406 8.805 1 96.94 177 LEU A N 1
ATOM 1330 C CA . LEU A 1 177 ? -9.219 -29.891 9.727 1 96.94 177 LEU A CA 1
ATOM 1331 C C . LEU A 1 177 ? -8.578 -30.469 10.984 1 96.94 177 LEU A C 1
ATOM 1333 O O . LEU A 1 177 ? -8.969 -30.109 12.102 1 96.94 177 LEU A O 1
ATOM 1337 N N . GLN A 1 178 ? -7.637 -31.328 10.812 1 97.75 178 GLN A N 1
ATOM 1338 C CA . GLN A 1 178 ? -6.977 -31.969 11.945 1 97.75 178 GLN A CA 1
ATOM 1339 C C . GLN A 1 178 ? -6.227 -30.938 12.789 1 97.75 178 GLN A C 1
ATOM 1341 O O . GLN A 1 178 ? -6.246 -31.016 14.023 1 97.75 178 GLN A O 1
ATOM 1346 N N . ILE A 1 179 ? -5.57 -30.016 12.125 1 98 179 ILE A N 1
ATOM 1347 C CA . ILE A 1 179 ? -4.848 -28.969 12.828 1 98 179 ILE A CA 1
ATOM 1348 C C . ILE A 1 179 ? -5.832 -28.109 13.625 1 98 179 ILE A C 1
ATOM 1350 O O . ILE A 1 179 ? -5.582 -27.781 14.789 1 98 179 ILE A O 1
ATOM 1354 N N . ALA A 1 180 ? -6.906 -27.766 13 1 97.75 180 ALA A N 1
ATOM 1355 C CA . ALA A 1 180 ? -7.934 -26.953 13.656 1 97.75 180 ALA A CA 1
ATOM 1356 C C . ALA A 1 180 ? -8.484 -27.656 14.891 1 97.75 180 ALA A C 1
ATOM 1358 O O . ALA A 1 180 ? -8.703 -27.031 15.93 1 97.75 180 ALA A O 1
ATOM 1359 N N . GLN A 1 181 ? -8.703 -28.969 14.797 1 98 181 GLN A N 1
ATOM 1360 C CA . GLN A 1 181 ? -9.211 -29.75 15.922 1 98 181 GLN A CA 1
ATOM 1361 C C . GLN A 1 181 ? -8.195 -29.797 17.062 1 98 181 GLN A C 1
ATOM 1363 O O . GLN A 1 181 ? -8.57 -29.703 18.234 1 98 181 GLN A O 1
ATOM 1368 N N . LEU A 1 182 ? -7.004 -29.953 16.703 1 97.5 182 LEU A N 1
ATOM 1369 C CA . LEU A 1 182 ? -5.949 -29.938 17.719 1 97.5 182 LEU A CA 1
ATOM 1370 C C . LEU A 1 182 ? -5.855 -28.578 18.391 1 97.5 182 LEU A C 1
ATOM 1372 O O . LEU A 1 182 ? -5.676 -28.5 19.609 1 97.5 182 LEU A O 1
ATOM 1376 N N . CYS A 1 183 ? -5.922 -27.531 17.594 1 96.44 183 CYS A N 1
ATOM 1377 C CA . CYS A 1 183 ? -5.875 -26.172 18.141 1 96.44 183 CYS A CA 1
ATOM 1378 C C . CYS A 1 183 ? -7.047 -25.922 19.078 1 96.44 183 CYS A C 1
ATOM 1380 O O . CYS A 1 183 ? -6.895 -25.266 20.109 1 96.44 183 CYS A O 1
ATOM 1382 N N . LYS A 1 184 ? -8.195 -26.438 18.734 1 96.56 184 LYS A N 1
ATOM 1383 C CA . LYS A 1 184 ? -9.367 -26.328 19.594 1 96.56 184 LYS A CA 1
ATOM 1384 C C . LYS A 1 184 ? -9.148 -27.047 20.922 1 96.56 184 LYS A C 1
ATOM 1386 O O . LYS A 1 184 ? -9.422 -26.5 21.984 1 96.56 184 LYS A O 1
ATOM 1391 N N . LYS A 1 185 ? -8.664 -28.203 20.828 1 96.62 185 LYS A N 1
ATOM 1392 C CA . LYS A 1 185 ? -8.422 -29.016 22.016 1 96.62 185 LYS A CA 1
ATOM 1393 C C . LYS A 1 185 ? -7.398 -28.344 22.938 1 96.62 185 LYS A C 1
ATOM 1395 O O . LYS A 1 185 ? -7.539 -28.391 24.156 1 96.62 185 LYS A O 1
ATOM 1400 N N . MET A 1 186 ? -6.406 -27.781 22.375 1 94.81 186 MET A N 1
ATOM 1401 C CA . MET A 1 186 ? -5.289 -27.25 23.141 1 94.81 186 MET A CA 1
ATOM 1402 C C . MET A 1 186 ? -5.512 -25.766 23.469 1 94.81 186 MET A C 1
ATOM 1404 O O . MET A 1 186 ? -4.77 -25.188 24.266 1 94.81 186 MET A O 1
ATOM 1408 N N . GLY A 1 187 ? -6.445 -25.141 22.828 1 92 187 GLY A N 1
ATOM 1409 C CA . GLY A 1 187 ? -6.715 -23.719 23.047 1 92 187 GLY A CA 1
ATOM 1410 C C . GLY A 1 187 ? -5.637 -22.828 22.484 1 92 187 GLY A C 1
ATOM 1411 O O . GLY A 1 187 ? -5.195 -21.875 23.141 1 92 187 GLY A O 1
ATOM 1412 N N . VAL A 1 188 ? -5.148 -23.188 21.328 1 92.38 188 VAL A N 1
ATOM 1413 C CA . VAL A 1 188 ? -4.062 -22.453 20.688 1 92.38 188 VAL A CA 1
ATOM 1414 C C . VAL A 1 188 ? -4.598 -21.703 19.469 1 92.38 188 VAL A C 1
ATOM 1416 O O . VAL A 1 188 ? -5.434 -22.219 18.719 1 92.38 188 VAL A O 1
ATOM 1419 N N . PHE A 1 189 ? -4.145 -20.438 19.281 1 92.56 189 PHE A N 1
ATOM 1420 C CA . PHE A 1 189 ? -4.539 -19.594 18.156 1 92.56 189 PHE A CA 1
ATOM 1421 C C . PHE A 1 189 ? -4.156 -20.25 16.828 1 92.56 189 PHE A C 1
ATOM 1423 O O . PHE A 1 189 ? -3.053 -20.781 16.688 1 92.56 189 PHE A O 1
ATOM 1430 N N . HIS A 1 190 ? -5.074 -20.266 15.859 1 95.12 190 HIS A N 1
ATOM 1431 C CA . HIS A 1 190 ? -4.852 -20.891 14.562 1 95.12 190 HIS A CA 1
ATOM 1432 C C . HIS A 1 190 ? -5.023 -19.891 13.43 1 95.12 190 HIS A C 1
ATOM 1434 O O . HIS A 1 190 ? -6.125 -19.375 13.211 1 95.12 190 HIS A O 1
ATOM 1440 N N . LEU A 1 191 ? -3.959 -19.609 12.758 1 94.69 191 LEU A N 1
ATOM 1441 C CA . LEU A 1 191 ? -3.938 -18.7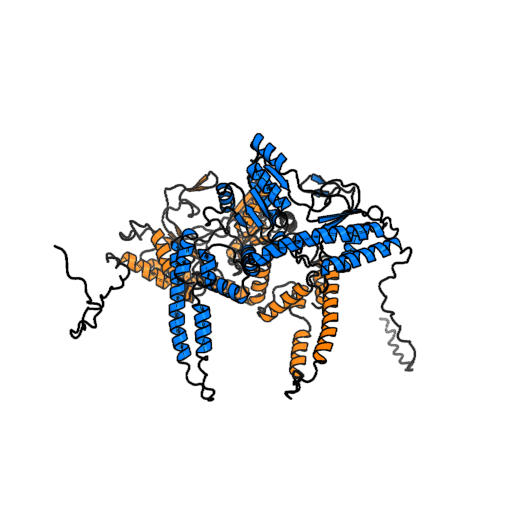5 11.578 1 94.69 191 LEU A CA 1
ATOM 1442 C C . LEU A 1 191 ? -3.754 -19.562 10.305 1 94.69 191 LEU A C 1
ATOM 1444 O O . LEU A 1 191 ? -2.791 -20.328 10.188 1 94.69 191 LEU A O 1
ATOM 1448 N N . VAL A 1 192 ? -4.672 -19.422 9.359 1 96.31 192 VAL A N 1
ATOM 1449 C CA . VAL A 1 192 ? -4.582 -20.188 8.117 1 96.31 192 VAL A CA 1
ATOM 1450 C C . VAL A 1 192 ? -4.082 -19.281 6.992 1 96.31 192 VAL A C 1
ATOM 1452 O O . VAL A 1 192 ? -4.68 -18.25 6.707 1 96.31 192 VAL A O 1
ATOM 1455 N N . ASN A 1 193 ? -2.982 -19.625 6.406 1 95.88 193 ASN A N 1
ATOM 1456 C CA . ASN A 1 193 ? -2.506 -19 5.172 1 95.88 193 ASN A CA 1
ATOM 1457 C C . ASN A 1 193 ? -3.252 -19.547 3.953 1 95.88 193 ASN A C 1
ATOM 1459 O O . ASN A 1 193 ? -2.953 -20.641 3.471 1 95.88 193 ASN A O 1
ATOM 1463 N N . ASN A 1 194 ? -4.176 -18.812 3.453 1 96.38 194 ASN A N 1
ATOM 1464 C CA . ASN A 1 194 ? -4.992 -19.156 2.293 1 96.38 194 ASN A CA 1
ATOM 1465 C C . ASN A 1 194 ? -4.68 -18.25 1.104 1 96.38 194 ASN A C 1
ATOM 1467 O O . ASN A 1 194 ? -5.578 -17.891 0.337 1 96.38 194 ASN A O 1
ATOM 1471 N N . ALA A 1 195 ? -3.436 -17.922 0.906 1 92.56 195 ALA A N 1
ATOM 1472 C CA . ALA A 1 195 ? -2.982 -16.953 -0.076 1 92.56 195 ALA A CA 1
ATOM 1473 C C . ALA A 1 195 ? -3.615 -17.203 -1.44 1 92.56 195 ALA A C 1
ATOM 1475 O O . ALA A 1 195 ? -4.152 -16.281 -2.066 1 92.56 195 ALA A O 1
ATOM 1476 N N . TYR A 1 196 ? -3.689 -18.438 -1.926 1 90.56 196 TYR A N 1
ATOM 1477 C CA . TYR A 1 196 ? -4.215 -18.812 -3.238 1 90.56 196 TYR A CA 1
ATOM 1478 C C . TYR A 1 196 ? -5.59 -19.453 -3.115 1 90.56 196 TYR A C 1
ATOM 1480 O O . TYR A 1 196 ? -6.246 -19.719 -4.125 1 90.56 196 TYR A O 1
ATOM 1488 N N . GLY A 1 197 ? -6.055 -19.656 -2.016 1 94.38 197 GLY A N 1
ATOM 1489 C CA . GLY A 1 197 ? -7.062 -20.672 -1.774 1 94.38 197 GLY A CA 1
ATOM 1490 C C . GLY A 1 197 ? -8.453 -20.25 -2.213 1 94.38 197 GLY A C 1
ATOM 1491 O O . GLY A 1 197 ? -9.312 -21.109 -2.449 1 94.38 197 GLY A O 1
ATOM 1492 N N . LEU A 1 198 ? -8.703 -19 -2.387 1 94.44 198 LEU A N 1
ATOM 1493 C CA . LEU A 1 198 ? -10.055 -18.562 -2.711 1 94.44 198 LEU A CA 1
ATOM 1494 C C . LEU A 1 198 ? -10.438 -18.984 -4.125 1 94.44 198 LEU A C 1
ATOM 1496 O O . LEU A 1 198 ? -11.625 -19.062 -4.453 1 94.44 198 LEU A O 1
ATOM 1500 N N . GLN A 1 199 ? -9.492 -19.219 -4.957 1 93.69 199 GLN A N 1
ATOM 1501 C CA . GLN A 1 199 ? -9.789 -19.609 -6.336 1 93.69 199 GLN A CA 1
ATOM 1502 C C . GLN A 1 199 ? -10 -21.109 -6.453 1 93.69 199 GLN A C 1
ATOM 1504 O O . GLN A 1 199 ? -10.258 -21.625 -7.547 1 93.69 199 GLN A O 1
ATOM 1509 N N . CYS A 1 200 ? -9.852 -21.812 -5.336 1 95.12 200 CYS A N 1
ATOM 1510 C CA . CYS A 1 200 ? -9.977 -23.266 -5.293 1 95.12 200 CYS A CA 1
ATOM 1511 C C . CYS A 1 200 ? -11.055 -23.688 -4.297 1 95.12 200 CYS A C 1
ATOM 1513 O O . CYS A 1 200 ? -10.883 -23.531 -3.088 1 95.12 200 CYS A O 1
ATOM 1515 N N . SER A 1 201 ? -12.117 -24.312 -4.809 1 94.12 201 SER A N 1
ATOM 1516 C CA . SER A 1 201 ? -13.242 -24.703 -3.965 1 94.12 201 SER A CA 1
ATOM 1517 C C . SER A 1 201 ? -12.812 -25.703 -2.891 1 94.12 201 SER A C 1
ATOM 1519 O O . SER A 1 201 ? -13.344 -25.688 -1.78 1 94.12 201 SER A O 1
ATOM 1521 N N . LYS A 1 202 ? -11.898 -26.547 -3.191 1 94.94 202 LYS A N 1
ATOM 1522 C CA . LYS A 1 202 ? -11.406 -27.516 -2.217 1 94.94 202 LYS A CA 1
ATOM 1523 C C . LYS A 1 202 ? -10.695 -26.828 -1.059 1 94.94 202 LYS A C 1
ATOM 1525 O O . LYS A 1 202 ? -10.867 -27.219 0.1 1 94.94 202 LYS A O 1
ATOM 1530 N N . CYS A 1 203 ? -9.859 -25.859 -1.386 1 95.75 203 CYS A N 1
ATOM 1531 C CA . CYS A 1 203 ? -9.188 -25.094 -0.344 1 95.75 203 CYS A CA 1
ATOM 1532 C C . CYS A 1 203 ? -10.203 -24.359 0.532 1 95.75 203 CYS A C 1
ATOM 1534 O O . CYS A 1 203 ? -10.055 -24.312 1.755 1 95.75 203 CYS A O 1
ATOM 1536 N N . CYS A 1 204 ? -11.227 -23.781 -0.1 1 95.88 204 CYS A N 1
ATOM 1537 C CA . CYS A 1 204 ? -12.281 -23.094 0.643 1 95.88 204 CYS A CA 1
ATOM 1538 C C . CYS A 1 204 ? -13 -24.047 1.581 1 95.88 204 CYS A C 1
ATOM 1540 O O . CYS A 1 204 ? -13.305 -23.703 2.723 1 95.88 204 CYS A O 1
ATOM 1542 N N . ALA A 1 205 ? -13.219 -25.234 1.089 1 95.81 205 ALA A N 1
ATOM 1543 C CA . ALA A 1 205 ? -13.891 -26.25 1.893 1 95.81 205 ALA A CA 1
ATOM 1544 C C . ALA A 1 205 ? -13.047 -26.641 3.107 1 95.81 205 ALA A C 1
ATOM 1546 O O . ALA A 1 205 ? -13.586 -26.875 4.191 1 95.81 205 ALA A O 1
ATOM 1547 N N . LEU A 1 206 ? -11.781 -26.766 2.936 1 96.69 206 LEU A N 1
ATOM 1548 C CA . LEU A 1 206 ? -10.875 -27.078 4.035 1 96.69 206 LEU A CA 1
ATOM 1549 C C . LEU A 1 206 ? -10.969 -26.047 5.141 1 96.69 206 LEU A C 1
ATOM 1551 O O . LEU A 1 206 ? -11.039 -26.391 6.324 1 96.69 206 LEU A O 1
ATOM 1555 N N . VAL A 1 207 ? -10.953 -24.781 4.762 1 96.69 207 VAL A N 1
ATOM 1556 C CA . VAL A 1 207 ? -11.039 -23.688 5.723 1 96.69 207 VAL A CA 1
ATOM 1557 C C . VAL A 1 207 ? -12.383 -23.734 6.445 1 96.69 207 VAL A C 1
ATOM 1559 O O . VAL A 1 207 ? -12.445 -23.609 7.672 1 96.69 207 VAL A O 1
ATOM 1562 N N . GLU A 1 208 ? -13.445 -23.938 5.688 1 96.25 208 GLU A N 1
ATOM 1563 C CA . GLU A 1 208 ? -14.789 -24 6.254 1 96.25 208 GLU A CA 1
ATOM 1564 C C . GLU A 1 208 ? -14.922 -25.141 7.25 1 96.25 208 GLU A C 1
ATOM 1566 O O . GLU A 1 208 ? -15.523 -24.984 8.312 1 96.25 208 GLU A O 1
ATOM 1571 N N . GLN A 1 209 ? -14.398 -26.266 6.883 1 96.38 209 GLN A N 1
ATOM 1572 C CA . GLN A 1 209 ? -14.422 -27.438 7.77 1 96.38 209 GLN A CA 1
ATOM 1573 C C . GLN A 1 209 ? -13.641 -27.156 9.047 1 96.38 209 GLN A C 1
ATOM 1575 O O . GLN A 1 209 ? -14.07 -27.547 10.141 1 96.38 209 GLN A O 1
ATOM 1580 N N . GLY A 1 210 ? -12.477 -26.531 8.867 1 97.25 210 GLY A N 1
ATOM 1581 C CA . GLY A 1 210 ? -11.695 -26.172 10.031 1 97.25 210 GLY A CA 1
ATOM 1582 C C . GLY A 1 210 ? -12.43 -25.234 10.977 1 97.25 210 GLY A C 1
ATOM 1583 O O . GLY A 1 210 ? -12.367 -25.391 12.195 1 97.25 210 GLY A O 1
ATOM 1584 N N . CYS A 1 211 ? -13.156 -24.312 10.398 1 95.06 211 CYS A N 1
ATOM 1585 C CA . CYS A 1 211 ? -13.922 -23.344 11.172 1 95.06 211 CYS A CA 1
ATOM 1586 C C . CYS A 1 211 ? -15.086 -24.016 11.898 1 95.06 211 CYS A C 1
ATOM 1588 O O . CYS A 1 211 ? -15.391 -23.672 13.039 1 95.06 211 CYS A O 1
ATOM 1590 N N . SER A 1 212 ? -15.719 -24.938 11.281 1 95.25 212 SER A N 1
ATOM 1591 C CA . SER A 1 212 ? -16.922 -25.562 11.805 1 95.25 212 SER A CA 1
ATOM 1592 C C . SER A 1 212 ? -16.594 -26.625 12.852 1 95.25 212 SER A C 1
ATOM 1594 O O . SER A 1 212 ? -17.281 -26.75 13.867 1 95.25 212 SER A O 1
ATOM 1596 N N . ALA A 1 213 ? -15.555 -27.375 12.586 1 96.44 213 ALA A N 1
ATOM 1597 C CA . ALA A 1 213 ? -15.281 -28.547 13.414 1 96.44 213 ALA A CA 1
ATOM 1598 C C . ALA A 1 213 ? -14.117 -28.297 14.367 1 96.44 213 ALA A C 1
ATOM 1600 O O . ALA A 1 213 ? -13.891 -29.062 15.305 1 96.44 213 ALA A O 1
ATOM 1601 N N . GLY A 1 214 ? -13.422 -27.297 14.133 1 97.44 214 GLY A N 1
ATOM 1602 C CA . GLY A 1 214 ? -12.266 -26.969 14.945 1 97.44 214 GLY A CA 1
ATOM 1603 C C . GLY A 1 214 ? -12.133 -25.484 15.234 1 97.44 214 GLY A C 1
ATOM 1604 O O . GLY A 1 214 ? -13.133 -24.781 15.383 1 97.44 214 GLY A O 1
ATOM 1605 N N . ARG A 1 215 ? -10.836 -25.141 15.469 1 96.75 215 ARG A N 1
ATOM 1606 C CA . ARG A 1 215 ? -10.586 -23.734 15.734 1 96.75 215 ARG A CA 1
ATOM 1607 C C . ARG A 1 215 ? -9.766 -23.094 14.617 1 96.75 215 ARG A C 1
ATOM 1609 O O . ARG A 1 215 ? -8.656 -23.547 14.32 1 96.75 215 ARG A O 1
ATOM 1616 N N . VAL A 1 216 ? -10.344 -22.219 13.953 1 96.19 216 VAL A N 1
ATOM 1617 C CA . VAL A 1 216 ? -9.68 -21.281 13.047 1 96.19 216 VAL A CA 1
ATOM 1618 C C . VAL A 1 216 ? -9.977 -19.844 13.469 1 96.19 216 VAL A C 1
ATOM 1620 O O . VAL A 1 216 ? -11.141 -19.438 13.492 1 96.19 216 VAL A O 1
ATOM 1623 N N . ASP A 1 217 ? -8.969 -19.156 13.781 1 93.75 217 ASP A N 1
ATOM 1624 C CA . ASP A 1 217 ? -9.188 -17.797 14.297 1 93.75 217 ASP A CA 1
ATOM 1625 C C . ASP A 1 217 ? -9.18 -16.781 13.172 1 93.75 217 ASP A C 1
ATOM 1627 O O . ASP A 1 217 ? -10.07 -15.93 13.078 1 93.75 217 ASP A O 1
ATOM 1631 N N . LEU A 1 218 ? -8.164 -16.828 12.359 1 93.62 218 LEU A N 1
ATOM 1632 C CA . LEU A 1 218 ? -8.039 -15.891 11.242 1 93.62 218 LEU A CA 1
ATOM 1633 C C . LEU A 1 218 ? -7.543 -16.609 9.992 1 93.62 218 LEU A C 1
ATOM 1635 O O . LEU A 1 218 ? -6.836 -17.609 10.078 1 93.62 218 LEU A O 1
ATOM 1639 N N . VAL A 1 219 ? -7.957 -16.125 8.875 1 95.44 219 VAL A N 1
ATOM 1640 C CA . VAL A 1 219 ? -7.523 -16.578 7.555 1 95.44 219 VAL A CA 1
ATOM 1641 C C . VAL A 1 219 ? -6.996 -15.391 6.75 1 95.44 219 VAL A C 1
ATOM 1643 O O . VAL A 1 219 ? -7.574 -14.297 6.785 1 95.44 219 VAL A O 1
ATOM 1646 N N . VAL A 1 220 ? -5.906 -15.562 6.062 1 95 220 VAL A N 1
ATOM 1647 C CA . VAL A 1 220 ? -5.352 -14.516 5.215 1 95 220 VAL A CA 1
ATOM 1648 C C . VAL A 1 220 ? -5.336 -14.984 3.76 1 95 220 VAL A C 1
ATOM 1650 O O . VAL A 1 220 ? -4.852 -16.078 3.461 1 95 220 VAL A O 1
ATOM 1653 N N . SER A 1 221 ? -5.898 -14.203 2.855 1 95.94 221 SER A N 1
ATOM 1654 C CA . SER A 1 221 ? -5.883 -14.5 1.427 1 95.94 221 SER A CA 1
ATOM 1655 C C . SER A 1 221 ? -5.301 -13.344 0.625 1 95.94 221 SER A C 1
ATOM 1657 O O . SER A 1 221 ? -5.434 -12.18 1.018 1 95.94 221 SER A O 1
ATOM 1659 N N . SER A 1 222 ? -4.645 -13.664 -0.462 1 93.12 222 SER A N 1
ATOM 1660 C CA . SER A 1 222 ? -4.023 -12.656 -1.314 1 93.12 222 SER A CA 1
ATOM 1661 C C . SER A 1 222 ? -5.012 -12.109 -2.338 1 93.12 222 SER A C 1
ATOM 1663 O O . SER A 1 222 ? -5.707 -12.875 -3.008 1 93.12 222 SER A O 1
ATOM 1665 N N . CYS A 1 223 ? -5.008 -10.789 -2.537 1 91.38 223 CYS A N 1
ATOM 1666 C CA . CYS A 1 223 ? -5.91 -10.203 -3.52 1 91.38 223 CYS A CA 1
ATOM 1667 C C . CYS A 1 223 ? -5.398 -10.43 -4.938 1 91.38 223 CYS A C 1
ATOM 1669 O O . CYS A 1 223 ? -6.168 -10.805 -5.824 1 91.38 223 CYS A O 1
ATOM 1671 N N . ASP A 1 224 ? -4.133 -10.305 -5.164 1 88.5 224 ASP A N 1
ATOM 1672 C CA . ASP A 1 224 ? -3.568 -10.414 -6.508 1 88.5 224 ASP A CA 1
ATOM 1673 C C . ASP A 1 224 ? -3.664 -11.844 -7.031 1 88.5 224 ASP A C 1
ATOM 1675 O O . ASP A 1 224 ? -3.898 -12.062 -8.219 1 88.5 224 ASP A O 1
ATOM 1679 N N . LYS A 1 225 ? -3.557 -12.758 -6.129 1 89.38 225 LYS A N 1
ATOM 1680 C CA . LYS A 1 225 ? -3.551 -14.156 -6.531 1 89.38 225 LYS A CA 1
ATOM 1681 C C . LYS A 1 225 ? -4.969 -14.664 -6.789 1 89.38 225 LYS A C 1
ATOM 1683 O O . LYS A 1 225 ? -5.16 -15.641 -7.516 1 89.38 225 LYS A O 1
ATOM 1688 N N . ASN A 1 226 ? -5.941 -14.008 -6.203 1 91.75 226 ASN A N 1
ATOM 1689 C CA . ASN A 1 226 ? -7.293 -14.555 -6.262 1 91.75 226 ASN A CA 1
ATOM 1690 C C . ASN A 1 226 ? -8.211 -13.688 -7.113 1 91.75 226 ASN A C 1
ATOM 1692 O O . ASN A 1 226 ? -9.266 -14.148 -7.566 1 91.75 226 ASN A O 1
ATOM 1696 N N . PHE A 1 227 ? -7.848 -12.422 -7.359 1 91.5 227 PHE A N 1
ATOM 1697 C CA . PHE A 1 227 ? -8.828 -11.531 -7.977 1 91.5 227 PHE A CA 1
ATOM 1698 C C . PHE A 1 227 ? -8.211 -10.781 -9.148 1 91.5 227 PHE A C 1
ATOM 1700 O O . PHE A 1 227 ? -8.781 -9.805 -9.641 1 91.5 227 PHE A O 1
ATOM 1707 N N . LEU A 1 228 ? -7.047 -11.148 -9.57 1 88.88 228 LEU A N 1
ATOM 1708 C CA . LEU A 1 228 ? -6.391 -10.562 -10.734 1 88.88 228 LEU A CA 1
ATOM 1709 C C . LEU A 1 228 ? -6.094 -9.086 -10.492 1 88.88 228 LEU A C 1
ATOM 1711 O O . LEU A 1 228 ? -6.199 -8.266 -11.414 1 88.88 228 LEU A O 1
ATOM 1715 N N . THR A 1 229 ? -5.871 -8.695 -9.234 1 89.75 229 THR A N 1
ATOM 1716 C CA . THR A 1 229 ? -5.441 -7.34 -8.906 1 89.75 229 THR A CA 1
ATOM 1717 C C . THR A 1 229 ? -3.918 -7.238 -8.914 1 89.75 229 THR A C 1
ATOM 1719 O O . THR A 1 229 ? -3.221 -8.25 -8.852 1 89.75 229 THR A O 1
ATOM 1722 N N . PRO A 1 230 ? -3.387 -6 -9.117 1 84.69 230 PRO A N 1
ATOM 1723 C CA . PRO A 1 230 ? -1.951 -5.867 -8.859 1 84.69 230 PRO A CA 1
ATOM 1724 C C . PRO A 1 230 ? -1.568 -6.277 -7.438 1 84.69 230 PRO A C 1
ATOM 1726 O O . PRO A 1 230 ? -2.416 -6.273 -6.539 1 84.69 230 PRO A O 1
ATOM 1729 N N . VAL A 1 231 ? -0.336 -6.594 -7.266 1 87 231 VAL A N 1
ATOM 1730 C CA . VAL A 1 231 ? 0.163 -6.992 -5.953 1 87 231 VAL A CA 1
ATOM 1731 C C . VAL A 1 231 ? 0.034 -5.828 -4.977 1 87 231 VAL A C 1
ATOM 1733 O O . VAL A 1 231 ? 0.327 -4.684 -5.324 1 87 231 VAL A O 1
ATOM 1736 N N . GLY A 1 232 ? -0.52 -6.129 -3.752 1 86.62 232 GLY A N 1
ATOM 1737 C CA . GLY A 1 232 ? -0.459 -5.051 -2.779 1 86.62 232 GLY A CA 1
ATOM 1738 C C . GLY A 1 232 ? -1.499 -5.18 -1.682 1 86.62 232 GLY A C 1
ATOM 1739 O O . GLY A 1 232 ? -1.395 -4.527 -0.641 1 86.62 232 GLY A O 1
ATOM 1740 N N . GLY A 1 233 ? -2.406 -6.039 -1.87 1 89.12 233 GLY A N 1
ATOM 1741 C CA . GLY A 1 233 ? -3.477 -6.148 -0.892 1 89.12 233 GLY A CA 1
ATOM 1742 C C . GLY A 1 233 ? -3.752 -7.578 -0.464 1 89.12 233 GLY A C 1
ATOM 1743 O O . GLY A 1 233 ? -3.371 -8.523 -1.159 1 89.12 233 GLY A O 1
ATOM 1744 N N . ALA A 1 234 ? -4.395 -7.691 0.714 1 93.12 234 ALA A N 1
ATOM 1745 C CA . ALA A 1 234 ? -4.809 -8.992 1.243 1 93.12 234 ALA A CA 1
ATOM 1746 C C . ALA A 1 234 ? -6.16 -8.891 1.94 1 93.12 234 ALA A C 1
ATOM 1748 O O . ALA A 1 234 ? -6.668 -7.793 2.174 1 93.12 234 ALA A O 1
ATOM 1749 N N . LEU A 1 235 ? -6.781 -10 2.172 1 93.06 235 LEU A N 1
ATOM 1750 C CA . LEU A 1 235 ? -8.008 -10.125 2.955 1 93.06 235 LEU A CA 1
ATOM 1751 C C . LEU A 1 235 ? -7.742 -10.867 4.258 1 93.06 235 LEU A C 1
ATOM 1753 O O . LEU A 1 235 ? -7.094 -11.922 4.258 1 93.06 235 LEU A O 1
ATOM 1757 N N . ILE A 1 236 ? -8.172 -10.32 5.324 1 92.12 236 ILE A N 1
ATOM 1758 C CA . ILE A 1 236 ? -8.117 -10.984 6.625 1 92.12 236 ILE A CA 1
ATOM 1759 C C . ILE A 1 236 ? -9.539 -11.234 7.129 1 92.12 236 ILE A C 1
ATOM 1761 O O . ILE A 1 236 ? -10.336 -10.305 7.258 1 92.12 236 ILE A O 1
ATOM 1765 N N . TYR A 1 237 ? -9.812 -12.453 7.395 1 92.25 237 TYR A N 1
ATOM 1766 C CA . TYR A 1 237 ? -11.172 -12.789 7.816 1 92.25 237 TYR A CA 1
ATOM 1767 C C . TYR A 1 237 ? -11.164 -14.008 8.734 1 92.25 237 TYR A C 1
ATOM 1769 O O . TYR A 1 237 ? -10.133 -14.656 8.914 1 92.25 237 TYR A O 1
ATOM 1777 N N . GLY A 1 238 ? -12.289 -14.266 9.359 1 91.56 238 GLY A N 1
ATOM 1778 C CA . GLY A 1 238 ? -12.453 -15.359 10.305 1 91.56 238 GLY A CA 1
ATOM 1779 C C . GLY A 1 238 ? -13.867 -15.469 10.852 1 91.56 238 GLY A C 1
ATOM 1780 O O . GLY A 1 238 ? -14.719 -14.625 10.562 1 91.56 238 GLY A O 1
ATOM 1781 N N . PRO A 1 239 ? -14.055 -16.516 11.578 1 92 239 PRO A N 1
ATOM 1782 C CA . PRO A 1 239 ? -15.406 -16.766 12.078 1 92 239 PRO A CA 1
ATOM 1783 C C . PRO A 1 239 ? -15.844 -15.766 13.141 1 92 239 PRO A C 1
ATOM 1785 O O . PRO A 1 239 ? -17.047 -15.516 13.305 1 92 239 PRO A O 1
ATOM 1788 N N . ALA A 1 240 ? -14.961 -15.172 13.828 1 89.25 240 ALA A N 1
ATOM 1789 C CA . ALA A 1 240 ? -15.289 -14.219 14.891 1 89.25 240 ALA A CA 1
ATOM 1790 C C . ALA A 1 240 ? -15.078 -12.781 14.414 1 89.25 240 ALA A C 1
ATOM 1792 O O . ALA A 1 240 ? -13.945 -12.297 14.375 1 89.25 240 ALA A O 1
ATOM 1793 N N . PRO A 1 241 ? -16.094 -12.039 14.18 1 85.25 241 PRO A N 1
ATOM 1794 C CA . PRO A 1 241 ? -15.969 -10.664 13.688 1 85.25 241 PRO A CA 1
ATOM 1795 C C . PRO A 1 241 ? -15.227 -9.75 14.656 1 85.25 241 PRO A C 1
ATOM 1797 O O . PRO A 1 241 ? -14.555 -8.812 14.234 1 85.25 241 PRO A O 1
ATOM 1800 N N . GLU A 1 242 ? -15.352 -10.016 15.891 1 83.19 242 GLU A N 1
ATOM 1801 C CA . GLU A 1 242 ? -14.688 -9.188 16.891 1 83.19 242 GLU A CA 1
ATOM 1802 C C . GLU A 1 242 ? -13.164 -9.25 16.734 1 83.19 242 GLU A C 1
ATOM 1804 O O . GLU A 1 242 ? -12.484 -8.242 16.938 1 83.19 242 GLU A O 1
ATOM 1809 N N . LEU A 1 243 ? -12.773 -10.469 16.438 1 86 243 LEU A N 1
ATOM 1810 C CA . LEU A 1 243 ? -11.328 -10.633 16.25 1 86 243 LEU A CA 1
ATOM 1811 C C . LEU A 1 243 ? -10.852 -9.875 15.023 1 86 243 LEU A C 1
ATOM 1813 O O . LEU A 1 243 ? -9.773 -9.266 15.047 1 86 243 LEU A O 1
ATOM 1817 N N . VAL A 1 244 ? -11.609 -9.898 13.992 1 86 244 VAL A N 1
ATOM 1818 C CA . VAL A 1 244 ? -11.273 -9.172 12.766 1 86 244 VAL A CA 1
ATOM 1819 C C . VAL A 1 244 ? -11.258 -7.672 13.047 1 86 244 VAL A C 1
ATOM 1821 O O . VAL A 1 244 ? -10.367 -6.953 12.586 1 86 244 VAL A O 1
ATOM 1824 N N . SER A 1 245 ? -12.156 -7.199 13.797 1 78.44 245 SER A N 1
ATOM 1825 C CA . SER A 1 245 ? -12.219 -5.789 14.18 1 78.44 245 SER A CA 1
ATOM 1826 C C . SER A 1 245 ? -11 -5.387 15.016 1 78.44 245 SER A C 1
ATOM 1828 O O . SER A 1 245 ? -10.5 -4.27 14.891 1 78.44 245 SER A O 1
ATOM 1830 N N . ARG A 1 246 ? -10.633 -6.289 15.789 1 79.81 246 ARG A N 1
ATOM 1831 C CA . ARG A 1 246 ? -9.453 -6.023 16.609 1 79.81 246 ARG A CA 1
ATOM 1832 C C . ARG A 1 246 ? -8.203 -5.887 15.742 1 79.81 246 ARG A C 1
ATOM 1834 O O . ARG A 1 246 ? -7.328 -5.066 16.031 1 79.81 246 ARG A O 1
ATOM 1841 N N . VAL A 1 247 ? -8.156 -6.754 14.742 1 82.19 247 VAL A N 1
ATOM 1842 C CA . VAL A 1 247 ? -7.039 -6.66 13.805 1 82.19 247 VAL A CA 1
ATOM 1843 C C . VAL A 1 247 ? -7.047 -5.289 13.125 1 82.19 247 VAL A C 1
ATOM 1845 O O . VAL A 1 247 ? -6 -4.652 12.984 1 82.19 247 VAL A O 1
ATOM 1848 N N . SER A 1 248 ? -8.172 -4.863 12.719 1 78.19 248 SE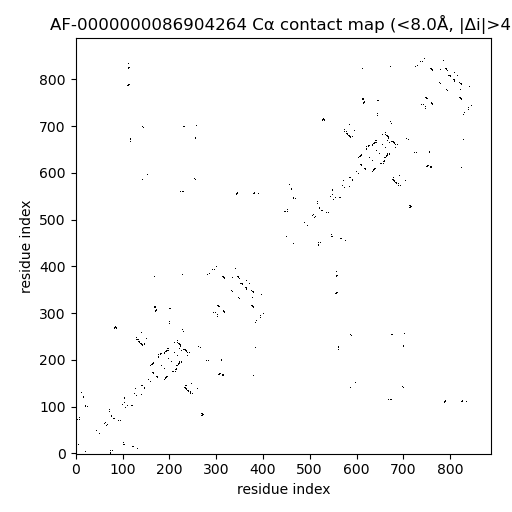R A N 1
ATOM 1849 C CA . SER A 1 248 ? -8.328 -3.564 12.07 1 78.19 248 SER A CA 1
ATOM 1850 C C . SER A 1 248 ? -7.895 -2.432 12.992 1 78.19 248 SER A C 1
ATOM 1852 O O . SER A 1 248 ? -7.223 -1.494 12.562 1 78.19 248 SER A O 1
ATOM 1854 N N . ALA A 1 249 ? -8.219 -2.551 14.211 1 73.94 249 ALA A N 1
ATOM 1855 C CA . ALA A 1 249 ? -7.922 -1.513 15.195 1 73.94 249 ALA A CA 1
ATOM 1856 C C . ALA A 1 249 ? -6.43 -1.458 15.508 1 73.94 249 ALA A C 1
ATOM 1858 O O . ALA A 1 249 ? -5.918 -0.426 15.945 1 73.94 249 ALA A O 1
ATOM 1859 N N . CYS A 1 250 ? -5.781 -2.555 15.188 1 73.75 250 CYS A N 1
ATOM 1860 C CA . CYS A 1 250 ? -4.375 -2.652 15.555 1 73.75 250 CYS A CA 1
ATOM 1861 C C . CYS A 1 250 ? -3.48 -2.123 14.438 1 73.75 250 CYS A C 1
ATOM 1863 O O . CYS A 1 250 ? -2.275 -1.953 14.633 1 73.75 250 CYS A O 1
ATOM 1865 N N . TYR A 1 251 ? -4.062 -1.855 13.32 1 77.75 251 TYR A N 1
ATOM 1866 C CA . TYR A 1 251 ? -3.238 -1.307 12.25 1 77.75 251 TYR A CA 1
ATOM 1867 C C . TYR A 1 251 ? -2.693 0.065 12.633 1 77.75 251 TYR A C 1
ATOM 1869 O O . TYR A 1 251 ? -3.459 0.987 12.914 1 77.75 251 TYR A O 1
ATOM 1877 N N . PRO A 1 252 ? -1.452 0.239 12.555 1 75.81 252 PRO A N 1
ATOM 1878 C CA . PRO A 1 252 ? -0.895 1.514 13.016 1 75.81 252 PRO A CA 1
ATOM 1879 C C . PRO A 1 252 ? -1.015 2.621 11.969 1 75.81 252 PRO A C 1
ATOM 1881 O O . PRO A 1 252 ? -0.538 2.465 10.844 1 75.81 252 PRO A O 1
ATOM 1884 N N . GLY A 1 253 ? -1.686 3.65 12.344 1 75.75 253 GLY A N 1
ATOM 1885 C CA . GLY A 1 253 ? -1.695 4.848 11.516 1 75.75 253 GLY A CA 1
ATOM 1886 C C . GLY A 1 253 ? -2.586 4.727 10.297 1 75.75 253 GLY A C 1
ATOM 1887 O O . GLY A 1 253 ? -3.623 4.062 10.344 1 75.75 253 GLY A O 1
ATOM 1888 N N . ARG A 1 254 ? -2.154 5.457 9.25 1 80.62 254 ARG A N 1
ATOM 1889 C CA . ARG A 1 254 ? -2.898 5.512 8 1 80.62 254 ARG A CA 1
ATOM 1890 C C . ARG A 1 254 ? -2.252 4.629 6.938 1 80.62 254 ARG A C 1
ATOM 1892 O O . ARG A 1 254 ? -1.175 4.074 7.16 1 80.62 254 ARG A O 1
ATOM 1899 N N . ALA A 1 255 ? -3.02 4.363 5.883 1 85.06 255 ALA A N 1
ATOM 1900 C CA . ALA A 1 255 ? -2.523 3.486 4.824 1 85.06 255 ALA A CA 1
ATOM 1901 C C . ALA A 1 255 ? -2.98 3.971 3.451 1 85.06 255 ALA A C 1
ATOM 1903 O O . ALA A 1 255 ? -3.906 4.777 3.348 1 85.06 255 ALA A O 1
ATOM 1904 N N . SER A 1 256 ? -2.264 3.428 2.477 1 86 256 SER A N 1
ATOM 1905 C CA . SER A 1 256 ? -2.676 3.705 1.103 1 86 256 SER A CA 1
ATOM 1906 C C . SER A 1 256 ? -3.998 3.02 0.773 1 86 256 SER A C 1
ATOM 1908 O O . SER A 1 256 ? -4.195 1.85 1.104 1 86 256 SER A O 1
ATOM 1910 N N . ILE A 1 257 ? -4.859 3.691 0.121 1 86.25 257 ILE A N 1
ATOM 1911 C CA . ILE A 1 257 ? -6.16 3.139 -0.245 1 86.25 257 ILE A CA 1
ATOM 1912 C C . ILE A 1 257 ? -6.047 2.389 -1.57 1 86.25 257 ILE A C 1
ATOM 1914 O O . ILE A 1 257 ? -6.965 1.659 -1.958 1 86.25 257 ILE A O 1
ATOM 1918 N N . SER A 1 258 ? -4.988 2.432 -2.248 1 87.06 258 SER A N 1
ATOM 1919 C CA . SER A 1 258 ? -4.848 2.018 -3.641 1 87.06 258 SER A CA 1
ATOM 1920 C C . SER A 1 258 ? -5.172 0.536 -3.811 1 87.06 258 SER A C 1
ATOM 1922 O O . SER A 1 258 ? -5.957 0.163 -4.684 1 87.06 258 SER A O 1
ATOM 1924 N N . PRO A 1 259 ? -4.562 -0.339 -2.947 1 88.38 259 PRO A N 1
ATOM 1925 C CA . PRO A 1 259 ? -4.871 -1.757 -3.143 1 88.38 259 PRO A CA 1
ATOM 1926 C C . PRO A 1 259 ? -6.352 -2.074 -2.936 1 88.38 259 PRO A C 1
ATOM 1928 O O . PRO A 1 259 ? -6.891 -2.969 -3.59 1 88.38 259 PRO A O 1
ATOM 1931 N N . ILE A 1 260 ? -6.992 -1.354 -2.062 1 88.62 260 ILE A N 1
ATOM 1932 C CA . ILE A 1 260 ? -8.406 -1.575 -1.79 1 88.62 260 ILE A CA 1
ATOM 1933 C C . ILE A 1 260 ? -9.242 -1.077 -2.967 1 88.62 260 ILE A C 1
ATOM 1935 O O . ILE A 1 260 ? -10.227 -1.717 -3.355 1 88.62 260 ILE A O 1
ATOM 1939 N N . LEU A 1 261 ? -8.852 0.019 -3.523 1 88.31 261 LEU A N 1
ATOM 1940 C CA . LEU A 1 261 ? -9.523 0.55 -4.703 1 88.31 261 LEU A CA 1
ATOM 1941 C C . LEU A 1 261 ? -9.367 -0.394 -5.891 1 88.31 261 LEU A C 1
ATOM 1943 O O . LEU A 1 261 ? -10.32 -0.613 -6.645 1 88.31 261 LEU A O 1
ATOM 1947 N N . ASP A 1 262 ? -8.172 -0.935 -6.023 1 89.25 262 ASP A N 1
ATOM 1948 C CA . ASP A 1 262 ? -7.93 -1.909 -7.082 1 89.25 262 ASP A CA 1
ATOM 1949 C C . ASP A 1 262 ? -8.875 -3.098 -6.961 1 89.25 262 ASP A C 1
ATOM 1951 O O . ASP A 1 262 ? -9.406 -3.58 -7.965 1 89.25 262 ASP A O 1
ATOM 1955 N N . LEU A 1 263 ? -9.023 -3.531 -5.742 1 91 263 LEU A N 1
ATOM 1956 C CA . LEU A 1 263 ? -9.922 -4.66 -5.5 1 91 263 LEU A CA 1
ATOM 1957 C C . LEU A 1 263 ? -11.359 -4.297 -5.852 1 91 263 LEU A C 1
ATOM 1959 O O . LEU A 1 263 ? -12.047 -5.059 -6.531 1 91 263 LEU A O 1
ATOM 1963 N N . LEU A 1 264 ? -11.797 -3.117 -5.426 1 89.44 264 LEU A N 1
ATOM 1964 C CA . LEU A 1 264 ? -13.156 -2.66 -5.699 1 89.44 264 LEU A CA 1
ATOM 1965 C C . LEU A 1 264 ? -13.398 -2.549 -7.203 1 89.44 264 LEU A C 1
ATOM 1967 O O . LEU A 1 264 ? -14.383 -3.072 -7.715 1 89.44 264 LEU A O 1
ATOM 1971 N N . ILE A 1 265 ? -12.516 -1.896 -7.918 1 91.38 265 ILE A N 1
ATOM 1972 C CA . ILE A 1 265 ? -12.633 -1.662 -9.352 1 91.38 265 ILE A CA 1
ATOM 1973 C C . ILE A 1 265 ? -12.695 -2.998 -10.094 1 91.38 265 ILE A C 1
ATOM 1975 O O . ILE A 1 265 ? -13.57 -3.209 -10.938 1 91.38 265 ILE A O 1
ATOM 1979 N N . THR A 1 266 ? -11.812 -3.91 -9.719 1 93.19 266 THR A N 1
ATOM 1980 C CA . THR A 1 266 ? -11.703 -5.195 -10.406 1 93.19 266 THR A CA 1
ATOM 1981 C C . THR A 1 266 ? -12.961 -6.031 -10.188 1 93.19 266 THR A C 1
ATOM 1983 O O . THR A 1 266 ? -13.492 -6.625 -11.125 1 93.19 266 THR A O 1
ATOM 1986 N N . LEU A 1 267 ? -13.438 -6.059 -8.961 1 91.81 267 LEU A N 1
ATOM 1987 C CA . LEU A 1 267 ? -14.633 -6.84 -8.648 1 91.81 267 LEU A CA 1
ATOM 1988 C C . LEU A 1 267 ? -15.852 -6.27 -9.359 1 91.81 267 LEU A C 1
ATOM 1990 O O . LEU A 1 267 ? -16.703 -7.02 -9.844 1 91.81 267 LEU A O 1
ATOM 1994 N N . LEU A 1 268 ? -15.906 -4.945 -9.383 1 89.25 268 LEU A N 1
ATOM 1995 C CA . LEU A 1 268 ? -17.031 -4.312 -10.07 1 89.25 268 LEU A CA 1
ATOM 1996 C C . LEU A 1 268 ? -16.969 -4.582 -11.57 1 89.25 268 LEU A C 1
ATOM 1998 O O . LEU A 1 268 ? -18 -4.746 -12.219 1 89.25 268 LEU A O 1
ATOM 2002 N N . GLU A 1 269 ? -15.789 -4.602 -12.125 1 90.75 269 GLU A N 1
ATOM 2003 C CA . GLU A 1 269 ? -15.617 -4.891 -13.547 1 90.75 269 GLU A CA 1
ATOM 2004 C C . GLU A 1 269 ? -16 -6.336 -13.867 1 90.75 269 GLU A C 1
ATOM 2006 O O . GLU A 1 269 ? -16.578 -6.613 -14.922 1 90.75 269 GLU A O 1
ATOM 2011 N N . MET A 1 270 ? -15.703 -7.234 -12.992 1 92.31 270 MET A N 1
ATOM 2012 C CA . MET A 1 270 ? -15.984 -8.648 -13.203 1 92.31 270 MET A CA 1
ATOM 2013 C C . MET A 1 270 ? -17.469 -8.953 -12.969 1 92.31 270 MET A C 1
ATOM 2015 O O . MET A 1 270 ? -18.078 -9.672 -13.758 1 92.31 270 MET A O 1
ATOM 2019 N N . GLY A 1 271 ? -17.984 -8.336 -11.93 1 89.69 271 GLY A N 1
ATOM 2020 C CA . GLY A 1 271 ? -19.312 -8.758 -11.477 1 89.69 271 GLY A CA 1
ATOM 2021 C C . GLY A 1 271 ? -19.328 -10.188 -10.961 1 89.69 271 GLY A C 1
ATOM 2022 O O . GLY A 1 271 ? -18.328 -10.898 -11.039 1 89.69 271 GLY A O 1
ATOM 2023 N N . LYS A 1 272 ? -20.438 -10.648 -10.461 1 92.94 272 LYS A N 1
ATOM 2024 C CA . LYS A 1 272 ? -20.578 -12 -9.945 1 92.94 272 LYS A CA 1
ATOM 2025 C C . LYS A 1 272 ? -20.438 -13.039 -11.055 1 92.94 272 LYS A C 1
ATOM 2027 O O . LYS A 1 272 ? -19.766 -14.055 -10.875 1 92.94 272 LYS A O 1
ATOM 2032 N N . VAL A 1 273 ? -21 -12.766 -12.078 1 93.69 273 VAL A N 1
ATOM 2033 C CA . VAL A 1 273 ? -20.984 -13.703 -13.203 1 93.69 273 VAL A CA 1
ATOM 2034 C C . VAL A 1 273 ? -19.562 -13.867 -13.727 1 93.69 273 VAL A C 1
ATOM 2036 O O . VAL A 1 273 ? -19.094 -14.984 -13.961 1 93.69 273 VAL A O 1
ATOM 2039 N N . GLY A 1 274 ? -18.922 -12.742 -13.914 1 94.31 274 GLY A N 1
ATOM 2040 C CA . GLY A 1 274 ? -17.547 -12.789 -14.398 1 94.31 274 GLY A CA 1
ATOM 2041 C C . GLY A 1 274 ? -16.609 -13.523 -13.453 1 94.31 274 GLY A C 1
ATOM 2042 O O . GLY A 1 274 ? -15.773 -14.32 -13.891 1 94.31 274 GLY A O 1
ATOM 2043 N N . LEU A 1 275 ? -16.766 -13.312 -12.203 1 93.69 275 LEU A N 1
ATOM 2044 C CA . LEU A 1 275 ? -15.93 -13.961 -11.203 1 93.69 275 LEU A CA 1
ATOM 2045 C C . LEU A 1 275 ? -16.188 -15.469 -11.18 1 93.69 275 LEU A C 1
ATOM 2047 O O . LEU A 1 275 ? -15.242 -16.266 -11.172 1 93.69 275 LEU A O 1
ATOM 2051 N N . LYS A 1 276 ? -17.422 -15.875 -11.18 1 95.69 276 LYS A N 1
ATOM 2052 C CA . LYS A 1 276 ? -17.781 -17.297 -11.172 1 95.69 276 LYS A CA 1
ATOM 2053 C C . LYS A 1 276 ? -17.266 -18 -12.422 1 95.69 276 LYS A C 1
ATOM 2055 O O . LYS A 1 276 ? -16.812 -19.141 -12.359 1 95.69 276 LYS A O 1
ATOM 2060 N N . GLN A 1 277 ? -17.344 -17.281 -13.492 1 95.25 277 GLN A N 1
ATOM 2061 C CA . GLN A 1 277 ? -16.844 -17.844 -14.742 1 95.25 277 GLN A CA 1
ATOM 2062 C C . GLN A 1 277 ? -15.336 -18.062 -14.688 1 95.25 277 GLN A C 1
ATOM 2064 O O . GLN A 1 277 ? -14.836 -19.094 -15.141 1 95.25 277 GLN A O 1
ATOM 2069 N N . LEU A 1 278 ? -14.664 -17.109 -14.156 1 94.12 278 LEU A N 1
ATOM 2070 C CA . LEU A 1 278 ? -13.219 -17.219 -14.023 1 94.12 278 LEU A CA 1
ATOM 2071 C C . LEU A 1 278 ? -12.844 -18.422 -13.156 1 94.12 278 LEU A C 1
ATOM 2073 O O . LEU A 1 278 ? -11.891 -19.141 -13.469 1 94.12 278 LEU A O 1
ATOM 2077 N N . LEU A 1 279 ? -13.57 -18.656 -12.133 1 95.44 279 LEU A N 1
ATOM 2078 C CA . LEU A 1 279 ? -13.32 -19.766 -11.227 1 95.44 279 LEU A CA 1
ATOM 2079 C C . LEU A 1 279 ? -13.578 -21.094 -11.922 1 95.44 279 LEU A C 1
ATOM 2081 O O . LEU A 1 279 ? -12.797 -22.047 -11.781 1 95.44 279 LEU A O 1
ATOM 2085 N N . ARG A 1 280 ? -14.609 -21.141 -12.656 1 96.5 280 ARG A N 1
ATOM 2086 C CA . ARG A 1 280 ? -14.945 -22.344 -13.406 1 96.5 280 ARG A CA 1
ATOM 2087 C C . ARG A 1 280 ? -13.891 -22.641 -14.477 1 96.5 280 ARG A C 1
ATOM 2089 O O . ARG A 1 280 ? -13.453 -23.781 -14.625 1 96.5 280 ARG A O 1
ATOM 2096 N N . ASP A 1 281 ? -13.586 -21.609 -15.195 1 95.62 281 ASP A N 1
ATOM 2097 C CA . ASP A 1 281 ? -12.57 -21.766 -16.234 1 95.62 281 ASP A CA 1
ATOM 2098 C C . ASP A 1 281 ? -11.258 -22.281 -15.656 1 95.62 281 ASP A C 1
ATOM 2100 O O . ASP A 1 281 ? -10.617 -23.156 -16.234 1 95.62 281 ASP A O 1
ATOM 2104 N N . ARG A 1 282 ? -10.844 -21.719 -14.578 1 94.56 282 ARG A N 1
ATOM 2105 C CA . ARG A 1 282 ? -9.594 -22.125 -13.945 1 94.56 282 ARG A CA 1
ATOM 2106 C C . ARG A 1 282 ? -9.617 -23.609 -13.594 1 94.56 282 ARG A C 1
ATOM 2108 O O . ARG A 1 282 ? -8.648 -24.328 -13.844 1 94.56 282 ARG A O 1
ATOM 2115 N N . LYS A 1 283 ? -10.711 -24.062 -13.023 1 96.25 283 LYS A N 1
ATOM 2116 C CA . LYS A 1 283 ? -10.859 -25.469 -12.633 1 96.25 283 LYS A CA 1
ATOM 2117 C C . LYS A 1 283 ? -10.781 -26.391 -13.844 1 96.25 283 LYS A C 1
ATOM 2119 O O . LYS A 1 283 ? -10.078 -27.406 -13.812 1 96.25 283 LYS A O 1
ATOM 2124 N N . GLU A 1 284 ? -11.445 -26.016 -14.844 1 97.56 284 GLU A N 1
ATOM 2125 C CA . GLU A 1 284 ? -11.469 -26.812 -16.062 1 97.56 284 GLU A CA 1
ATOM 2126 C C . GLU A 1 284 ? -10.102 -26.812 -16.75 1 97.56 284 GLU A C 1
ATOM 2128 O O . GLU A 1 284 ? -9.633 -27.859 -17.203 1 97.56 284 GLU A O 1
ATOM 2133 N N . LEU A 1 285 ? -9.531 -25.672 -16.797 1 96.69 285 LEU A N 1
ATOM 2134 C CA . LEU A 1 285 ? -8.234 -25.547 -17.453 1 96.69 285 LEU A CA 1
ATOM 2135 C C . LEU A 1 285 ? -7.16 -26.297 -16.688 1 96.69 285 LEU A C 1
ATOM 2137 O O . LEU A 1 285 ? -6.227 -26.844 -17.281 1 96.69 285 LEU A O 1
ATOM 2141 N N . PHE A 1 286 ? -7.312 -26.312 -15.391 1 96.69 286 PHE A N 1
ATOM 2142 C CA . PHE A 1 286 ? -6.348 -27.062 -14.586 1 96.69 286 PHE A CA 1
ATOM 2143 C C . PHE A 1 286 ? -6.379 -28.547 -14.938 1 96.69 286 PHE A C 1
ATOM 2145 O O . PHE A 1 286 ? -5.332 -29.156 -15.141 1 96.69 286 PHE A O 1
ATOM 2152 N N . ALA A 1 287 ? -7.539 -29.094 -14.977 1 97.25 287 ALA A N 1
ATOM 2153 C CA . ALA A 1 287 ? -7.699 -30.5 -15.297 1 97.25 287 ALA A CA 1
ATOM 2154 C C . ALA A 1 287 ? -7.148 -30.812 -16.688 1 97.25 287 ALA A C 1
ATOM 2156 O O . ALA A 1 287 ? -6.422 -31.797 -16.875 1 97.25 287 ALA A O 1
ATOM 2157 N N . TRP A 1 288 ? -7.523 -29.984 -17.547 1 97.94 288 TRP A N 1
ATOM 2158 C CA . TRP A 1 288 ? -7.062 -30.141 -18.922 1 97.94 288 TRP A CA 1
ATOM 2159 C C . TRP A 1 288 ? -5.543 -30.031 -19 1 97.94 288 TRP A C 1
ATOM 2161 O O . TRP A 1 288 ? -4.887 -30.875 -19.641 1 97.94 288 TRP A O 1
ATOM 2171 N N . PHE A 1 289 ? -4.973 -29.016 -18.453 1 97.44 289 PHE A N 1
ATOM 2172 C CA . PHE A 1 289 ? -3.541 -28.75 -18.484 1 97.44 289 PHE A CA 1
ATOM 2173 C C . PHE A 1 289 ? -2.76 -29.891 -17.859 1 97.44 289 PHE A C 1
ATOM 2175 O O . PHE A 1 289 ? -1.715 -30.297 -18.375 1 97.44 289 PHE A O 1
ATOM 2182 N N . LYS A 1 290 ? -3.227 -30.328 -16.719 1 97.12 290 LYS A N 1
ATOM 2183 C CA . LYS A 1 290 ? -2.586 -31.453 -16.031 1 97.12 290 LYS A CA 1
ATOM 2184 C C . LYS A 1 290 ? -2.541 -32.688 -16.938 1 97.12 290 LYS A C 1
ATOM 2186 O O . LYS A 1 290 ? -1.52 -33.375 -17 1 97.12 290 LYS A O 1
ATOM 2191 N N . GLU A 1 291 ? -3.627 -33 -17.594 1 97.62 291 GLU A N 1
ATOM 2192 C CA . GLU A 1 291 ? -3.695 -34.125 -18.5 1 97.62 291 GLU A CA 1
ATOM 2193 C C . GLU A 1 291 ? -2.719 -33.969 -19.656 1 97.62 291 GLU A C 1
ATOM 2195 O O . GLU A 1 291 ? -1.963 -34.906 -19.969 1 97.62 291 GLU A O 1
ATOM 2200 N N . GLU A 1 292 ? -2.77 -32.781 -20.266 1 97.81 292 GLU A N 1
ATOM 2201 C CA . GLU A 1 292 ? -1.889 -32.531 -21.406 1 97.81 292 GLU A CA 1
ATOM 2202 C C . GLU A 1 292 ? -0.422 -32.562 -20.984 1 97.81 292 GLU A C 1
ATOM 2204 O O . GLU A 1 292 ? 0.42 -33.094 -21.703 1 97.81 292 GLU A O 1
ATOM 2209 N N . LEU A 1 293 ? -0.141 -32 -19.844 1 97.38 293 LEU A N 1
ATOM 2210 C CA . LEU A 1 293 ? 1.229 -32 -19.344 1 97.38 293 LEU A CA 1
ATOM 2211 C C . LEU A 1 293 ? 1.71 -33.406 -19.031 1 97.38 293 LEU A C 1
ATOM 2213 O O . LEU A 1 293 ? 2.863 -33.75 -19.297 1 97.38 293 LEU A O 1
ATOM 2217 N N . THR A 1 294 ? 0.866 -34.219 -18.453 1 97.44 294 THR A N 1
ATOM 2218 C CA . THR A 1 294 ? 1.194 -35.594 -18.125 1 97.44 294 THR A CA 1
ATOM 2219 C C . THR A 1 294 ? 1.523 -36.406 -19.391 1 97.44 294 THR A C 1
ATOM 2221 O O . THR A 1 294 ? 2.506 -37.125 -19.422 1 97.44 294 THR A O 1
ATOM 2224 N N . THR A 1 295 ? 0.705 -36.219 -20.344 1 97.5 295 THR A N 1
ATOM 2225 C CA . THR A 1 295 ? 0.919 -36.875 -21.609 1 97.5 295 THR A CA 1
ATOM 2226 C C . THR A 1 295 ? 2.232 -36.438 -22.25 1 97.5 295 THR A C 1
ATOM 2228 O O . THR A 1 295 ? 3.016 -37.25 -22.719 1 97.5 295 THR A O 1
ATOM 2231 N N . LEU A 1 296 ? 2.424 -35.156 -22.25 1 97 296 LEU A N 1
ATOM 2232 C CA . LEU A 1 296 ? 3.648 -34.594 -22.828 1 97 296 LEU A CA 1
ATOM 2233 C C . LEU A 1 296 ? 4.875 -35.125 -22.078 1 97 296 LEU A C 1
ATOM 2235 O O . LEU A 1 296 ? 5.859 -35.531 -22.688 1 97 296 LEU A O 1
ATOM 2239 N N . CYS A 1 297 ? 4.824 -35.094 -20.797 1 96.06 297 CYS A N 1
ATOM 2240 C CA . CYS A 1 297 ? 5.949 -35.531 -19.969 1 96.06 297 CYS A CA 1
ATOM 2241 C C . CYS A 1 297 ? 6.246 -37 -20.219 1 96.06 297 CYS A C 1
ATOM 2243 O O . CYS A 1 297 ? 7.41 -37.406 -20.328 1 96.06 297 CYS A O 1
ATOM 2245 N N . ALA A 1 298 ? 5.254 -37.812 -20.312 1 95.06 298 ALA A N 1
ATOM 2246 C CA . ALA A 1 298 ? 5.434 -39.219 -20.609 1 95.06 298 ALA A CA 1
ATOM 2247 C C . ALA A 1 298 ? 6.16 -39.438 -21.938 1 95.06 298 ALA A C 1
ATOM 2249 O O . ALA A 1 298 ? 7.039 -40.281 -22.031 1 95.06 298 ALA A O 1
ATOM 2250 N N . SER A 1 299 ? 5.828 -38.688 -22.875 1 94.94 299 SER A N 1
ATOM 2251 C CA . SER A 1 299 ? 6.441 -38.781 -24.203 1 94.94 299 SER A CA 1
ATOM 2252 C C . SER A 1 299 ? 7.902 -38.344 -24.172 1 94.94 299 SER A C 1
ATOM 2254 O O . SER A 1 299 ? 8.695 -38.781 -25.016 1 94.94 299 SER A O 1
ATOM 2256 N N . LEU A 1 300 ? 8.273 -37.562 -23.219 1 92.5 300 LEU A N 1
ATOM 2257 C CA . LEU A 1 300 ? 9.617 -37.031 -23.125 1 92.5 300 LEU A CA 1
ATOM 2258 C C . LEU A 1 300 ? 10.438 -37.781 -22.078 1 92.5 300 LEU A C 1
ATOM 2260 O O . LEU A 1 300 ? 11.57 -37.375 -21.781 1 92.5 300 LEU A O 1
ATOM 2264 N N . GLY A 1 301 ? 9.844 -38.75 -21.469 1 91.5 301 GLY A N 1
ATOM 2265 C CA . GLY A 1 301 ? 10.531 -39.531 -20.469 1 91.5 301 GLY A CA 1
ATOM 2266 C C . GLY A 1 301 ? 10.57 -38.844 -19.109 1 91.5 301 GLY A C 1
ATOM 2267 O O . GLY A 1 301 ? 11.469 -39.125 -18.297 1 91.5 301 GLY A O 1
ATOM 2268 N N . LEU A 1 302 ? 9.781 -37.875 -18.922 1 94.19 302 LEU A N 1
ATOM 2269 C CA . LEU A 1 302 ? 9.617 -37.219 -17.625 1 94.19 302 LEU A CA 1
ATOM 2270 C C . LEU A 1 302 ? 8.359 -37.719 -16.922 1 94.19 302 LEU A C 1
ATOM 2272 O O . LEU A 1 302 ? 7.574 -38.469 -17.5 1 94.19 302 LEU A O 1
ATOM 2276 N N . ARG A 1 303 ? 8.25 -37.312 -15.703 1 95.06 303 ARG A N 1
ATOM 2277 C CA . ARG A 1 303 ? 7.047 -37.688 -14.969 1 95.06 303 ARG A CA 1
ATOM 2278 C C . ARG A 1 303 ? 6.504 -36.5 -14.156 1 95.06 303 ARG A C 1
ATOM 2280 O O . ARG A 1 303 ? 7.273 -35.688 -13.641 1 95.06 303 ARG A O 1
ATOM 2287 N N . VAL A 1 304 ? 5.254 -36.469 -14.078 1 97 304 VAL A N 1
ATOM 2288 C CA . VAL A 1 304 ? 4.582 -35.531 -13.195 1 97 304 VAL A CA 1
ATOM 2289 C C . VAL A 1 304 ? 4.543 -36.062 -11.773 1 97 304 VAL A C 1
ATOM 2291 O O . VAL A 1 304 ? 4.184 -37.219 -11.562 1 97 304 VAL A O 1
ATOM 2294 N N . LEU A 1 305 ? 5.035 -35.312 -10.82 1 96.25 305 LEU A N 1
ATOM 2295 C CA . LEU A 1 305 ? 5.043 -35.75 -9.422 1 96.25 305 LEU A CA 1
ATOM 2296 C C . LEU A 1 305 ? 3.625 -35.812 -8.867 1 96.25 305 LEU A C 1
ATOM 2298 O O . LEU A 1 305 ? 2.828 -34.875 -9.078 1 96.25 305 LEU A O 1
ATOM 2302 N N . PRO A 1 306 ? 3.316 -36.844 -8.234 1 94.38 306 PRO A N 1
ATOM 2303 C CA . PRO A 1 306 ? 1.957 -36.969 -7.707 1 94.38 306 PRO A CA 1
ATOM 2304 C C . PRO A 1 306 ? 1.657 -36 -6.586 1 94.38 306 PRO A C 1
ATOM 2306 O O . PRO A 1 306 ? 2.359 -35.969 -5.57 1 94.38 306 PRO A O 1
ATOM 2309 N N . SER A 1 307 ? 0.758 -35.188 -6.742 1 93.94 307 SER A N 1
ATOM 2310 C CA . SER A 1 307 ? 0.192 -34.281 -5.766 1 93.94 307 SER A CA 1
ATOM 2311 C C . SER A 1 307 ? -1.316 -34.125 -5.941 1 93.94 307 SER A C 1
ATOM 2313 O O . SER A 1 307 ? -1.811 -33.062 -6.305 1 93.94 307 SER A O 1
ATOM 2315 N N . PRO A 1 308 ? -2.068 -35.156 -5.574 1 94.12 308 PRO A N 1
ATOM 2316 C CA . PRO A 1 308 ? -3.49 -35.219 -5.918 1 94.12 308 PRO A CA 1
ATOM 2317 C C . PRO A 1 308 ? -4.324 -34.156 -5.223 1 94.12 308 PRO A C 1
ATOM 2319 O O . PRO A 1 308 ? -5.375 -33.75 -5.734 1 94.12 308 PRO A O 1
ATOM 2322 N N . ARG A 1 309 ? -3.896 -33.656 -4.109 1 95.31 309 ARG A N 1
ATOM 2323 C CA . ARG A 1 309 ? -4.707 -32.688 -3.369 1 95.31 309 ARG A CA 1
ATOM 2324 C C . ARG A 1 309 ? -4.359 -31.25 -3.773 1 95.31 309 ARG A C 1
ATOM 2326 O O . ARG A 1 309 ? -5.027 -30.312 -3.357 1 95.31 309 ARG A O 1
ATOM 2333 N N . ASN A 1 310 ? -3.297 -31.141 -4.516 1 95.06 310 ASN A N 1
ATOM 2334 C CA . ASN A 1 310 ? -2.98 -29.828 -5.055 1 95.06 310 ASN A CA 1
ATOM 2335 C C . ASN A 1 310 ? -3.748 -29.547 -6.348 1 95.06 310 ASN A C 1
ATOM 2337 O O . ASN A 1 310 ? -3.477 -30.172 -7.379 1 95.06 310 ASN A O 1
ATOM 2341 N N . LYS A 1 311 ? -4.645 -28.656 -6.262 1 95.38 311 LYS A N 1
ATOM 2342 C CA . LYS A 1 311 ? -5.547 -28.406 -7.383 1 95.38 311 LYS A CA 1
ATOM 2343 C C . LYS A 1 311 ? -5.203 -27.109 -8.094 1 95.38 311 LYS A C 1
ATOM 2345 O O . LYS A 1 311 ? -6 -26.578 -8.875 1 95.38 311 LYS A O 1
ATOM 2350 N N . ILE A 1 312 ? -4.043 -26.578 -7.82 1 93.31 312 ILE A N 1
ATOM 2351 C CA . ILE A 1 312 ? -3.686 -25.281 -8.391 1 93.31 312 ILE A CA 1
ATOM 2352 C C . ILE A 1 312 ? -2.389 -25.406 -9.188 1 93.31 312 ILE A C 1
ATOM 2354 O O . ILE A 1 312 ? -2.219 -24.75 -10.219 1 93.31 312 ILE A O 1
ATOM 2358 N N . SER A 1 313 ? -1.468 -26.266 -8.68 1 93.94 313 SER A N 1
ATOM 2359 C CA . SER A 1 313 ? -0.161 -26.328 -9.328 1 93.94 313 SER A CA 1
ATOM 2360 C C . SER A 1 313 ? 0.265 -27.766 -9.586 1 93.94 313 SER A C 1
ATOM 2362 O O . SER A 1 313 ? -0.328 -28.703 -9.039 1 93.94 313 SER A O 1
ATOM 2364 N N . ILE A 1 314 ? 1.193 -27.922 -10.516 1 96.12 314 ILE A N 1
ATOM 2365 C CA . ILE A 1 314 ? 1.723 -29.203 -10.953 1 96.12 314 ILE A CA 1
ATOM 2366 C C . ILE A 1 314 ? 3.248 -29.188 -10.914 1 96.12 314 ILE A C 1
ATOM 2368 O O . ILE A 1 314 ? 3.863 -28.156 -11.211 1 96.12 314 ILE A O 1
ATOM 2372 N N . ALA A 1 315 ? 3.826 -30.25 -10.461 1 95.38 315 ALA A N 1
ATOM 2373 C CA . ALA A 1 315 ? 5.281 -30.344 -10.445 1 95.38 315 ALA A CA 1
ATOM 2374 C C . ALA A 1 315 ? 5.766 -31.469 -11.367 1 95.38 315 ALA A C 1
ATOM 2376 O O . ALA A 1 315 ? 5.164 -32.531 -11.414 1 95.38 315 ALA A O 1
ATOM 2377 N N . VAL A 1 316 ? 6.766 -31.219 -12.117 1 95.81 316 VAL A N 1
ATOM 2378 C CA . VAL A 1 316 ? 7.371 -32.188 -13.031 1 95.81 316 VAL A CA 1
ATOM 2379 C C . VAL A 1 316 ? 8.758 -32.562 -12.531 1 95.81 316 VAL A C 1
ATOM 2381 O O . VAL A 1 316 ? 9.57 -31.703 -12.195 1 95.81 316 VAL A O 1
ATOM 2384 N N . ASP A 1 317 ? 9.008 -33.844 -12.422 1 94.81 317 ASP A N 1
ATOM 2385 C CA . ASP A 1 317 ? 10.297 -34.375 -12.016 1 94.81 317 ASP A CA 1
ATOM 2386 C C . ASP A 1 317 ? 11.336 -34.188 -13.117 1 94.81 317 ASP A C 1
ATOM 2388 O O . ASP A 1 317 ? 11.156 -34.656 -14.242 1 94.81 317 ASP A O 1
ATOM 2392 N N . LEU A 1 318 ? 12.453 -33.562 -12.766 1 90.75 318 LEU A N 1
ATOM 2393 C CA . LEU A 1 318 ? 13.477 -33.25 -13.758 1 90.75 318 LEU A CA 1
ATOM 2394 C C . LEU A 1 318 ? 14.695 -34.156 -13.562 1 90.75 318 LEU A C 1
ATOM 2396 O O . LEU A 1 318 ? 15.758 -33.906 -14.148 1 90.75 318 LEU A O 1
ATOM 2400 N N . SER A 1 319 ? 14.641 -35.188 -12.812 1 88.38 319 SER A N 1
ATOM 2401 C CA . SER A 1 319 ? 15.773 -36.031 -12.453 1 88.38 319 SER A CA 1
ATOM 2402 C C . SER A 1 319 ? 16.359 -36.719 -13.68 1 88.38 319 SER A C 1
ATOM 2404 O O . SER A 1 319 ? 17.562 -36.969 -13.734 1 88.38 319 SER A O 1
ATOM 2406 N N . THR A 1 320 ? 15.578 -37 -14.57 1 85.56 320 THR A N 1
ATOM 2407 C CA . THR A 1 320 ? 16.031 -37.781 -15.727 1 85.56 320 THR A CA 1
ATOM 2408 C C . THR A 1 320 ? 16.672 -36.875 -16.766 1 85.56 320 THR A C 1
ATOM 2410 O O . THR A 1 320 ? 17.234 -37.344 -17.75 1 85.56 320 THR A O 1
ATOM 2413 N N . LEU A 1 321 ? 16.547 -35.562 -16.594 1 78.5 321 LEU A N 1
ATOM 2414 C CA . LEU A 1 321 ? 17.141 -34.625 -17.547 1 78.5 321 LEU A CA 1
ATOM 2415 C C . LEU A 1 321 ? 18.656 -34.531 -17.359 1 78.5 321 LEU A C 1
ATOM 2417 O O . LEU A 1 321 ? 19.172 -33.5 -16.922 1 78.5 321 LEU A O 1
ATOM 2421 N N . LYS A 1 322 ? 19.484 -35.5 -17.047 1 62.34 322 LYS A N 1
ATOM 2422 C CA . LYS A 1 322 ? 20.938 -35.531 -16.891 1 62.34 322 LYS A CA 1
ATOM 2423 C C . LYS A 1 322 ? 21.641 -35.062 -18.172 1 62.34 322 LYS A C 1
ATOM 2425 O O . LYS A 1 322 ? 21.594 -35.75 -19.188 1 62.34 322 LYS A O 1
ATOM 2430 N N . SER A 1 323 ? 21.25 -34.031 -18.781 1 53.53 323 SER A N 1
ATOM 2431 C CA . SER A 1 323 ? 22 -33.812 -20.016 1 53.53 323 SER A CA 1
ATOM 2432 C C . SER A 1 323 ? 23.344 -33.156 -19.75 1 53.53 323 SER A C 1
ATOM 2434 O O . SER A 1 323 ? 23.5 -32.438 -18.766 1 53.53 323 SER A O 1
ATOM 2436 N N . GLU A 1 324 ? 24.391 -33.688 -20.359 1 50.84 324 GLU A N 1
ATOM 2437 C CA . GLU A 1 324 ? 25.719 -33.094 -20.438 1 50.84 324 GLU A CA 1
ATOM 2438 C C . GLU A 1 324 ? 25.641 -31.578 -20.547 1 50.84 324 GLU A C 1
ATOM 2440 O O . GLU A 1 324 ? 26.516 -30.859 -20.047 1 50.84 324 GLU A O 1
ATOM 2445 N N . ALA A 1 325 ? 24.75 -31.109 -21.188 1 49.06 325 ALA A N 1
ATOM 2446 C CA . ALA A 1 325 ? 24.594 -29.672 -21.453 1 49.06 325 ALA A CA 1
ATOM 2447 C C . ALA A 1 325 ? 24.219 -28.922 -20.188 1 49.06 325 ALA A C 1
ATOM 2449 O O . ALA A 1 325 ? 24.438 -27.719 -20.094 1 49.06 325 ALA A O 1
ATOM 2450 N N . TYR A 1 326 ? 23.625 -29.609 -19.219 1 52.53 326 TYR A N 1
ATOM 2451 C CA . TYR A 1 326 ? 23.172 -28.984 -17.984 1 52.53 326 TYR A CA 1
ATOM 2452 C C . TYR A 1 326 ? 24.109 -29.312 -16.828 1 52.53 326 TYR A C 1
ATOM 2454 O O . TYR A 1 326 ? 23.891 -28.891 -15.695 1 52.53 326 TYR A O 1
ATOM 2462 N N . GLU A 1 327 ? 24.922 -30.281 -17.094 1 52.59 327 GLU A N 1
ATOM 2463 C CA . GLU A 1 327 ? 25.828 -30.688 -16.031 1 52.59 327 GLU A CA 1
ATOM 2464 C C . GLU A 1 327 ? 26.469 -29.484 -15.352 1 52.59 327 GLU A C 1
ATOM 2466 O O . GLU A 1 327 ? 26.578 -29.422 -14.125 1 52.59 327 GLU A O 1
ATOM 2471 N N . ASP A 1 328 ? 26.859 -28.438 -16.234 1 52.81 328 ASP A N 1
ATOM 2472 C CA . ASP A 1 328 ? 27.609 -27.375 -15.602 1 52.81 328 ASP A CA 1
ATOM 2473 C C . ASP A 1 328 ? 26.688 -26.297 -15.023 1 52.81 328 ASP A C 1
ATOM 2475 O O . ASP A 1 328 ? 27.062 -25.594 -14.086 1 52.81 328 ASP A O 1
ATOM 2479 N N . ARG A 1 329 ? 25.484 -26.312 -15.672 1 57.28 329 ARG A N 1
ATOM 2480 C CA . ARG A 1 329 ? 24.75 -25.141 -15.242 1 57.28 329 ARG A CA 1
ATOM 2481 C C . ARG A 1 329 ? 23.594 -25.516 -14.32 1 57.28 329 ARG A C 1
ATOM 2483 O O . ARG A 1 329 ? 23.062 -24.688 -13.594 1 57.28 329 ARG A O 1
ATOM 2490 N N . GLY A 1 330 ? 23.453 -26.891 -14.219 1 60.38 330 GLY A N 1
ATOM 2491 C CA . GLY A 1 330 ? 22.422 -27.406 -13.328 1 60.38 330 GLY A CA 1
ATOM 2492 C C . GLY A 1 330 ? 21.016 -27.172 -13.828 1 60.38 330 GLY A C 1
ATOM 2493 O O . GLY A 1 330 ? 20.828 -26.5 -14.844 1 60.38 330 GLY A O 1
ATOM 2494 N N . PRO A 1 331 ? 19.922 -27.812 -13.305 1 60.59 331 PRO A N 1
ATOM 2495 C CA . PRO A 1 331 ? 18.516 -27.719 -13.734 1 60.59 331 PRO A CA 1
ATOM 2496 C C . PRO A 1 331 ? 17.969 -26.297 -13.688 1 60.59 331 PRO A C 1
ATOM 2498 O O . PRO A 1 331 ? 16.969 -26 -14.336 1 60.59 331 PRO A O 1
ATOM 2501 N N . SER A 1 332 ? 18.578 -25.484 -12.961 1 66 332 SER A N 1
ATOM 2502 C CA . SER A 1 332 ? 18.141 -24.094 -12.875 1 66 332 SER A CA 1
ATOM 2503 C C . SER A 1 332 ? 18.219 -23.406 -14.234 1 66 332 SER A C 1
ATOM 2505 O O . SER A 1 332 ? 17.516 -22.422 -14.484 1 66 332 SER A O 1
ATOM 2507 N N . PHE A 1 333 ? 18.969 -24.016 -15.078 1 71.94 333 PHE A N 1
ATOM 2508 C CA . PHE A 1 333 ? 19.125 -23.469 -16.422 1 71.94 333 PHE A CA 1
ATOM 2509 C C . PHE A 1 333 ? 17.828 -23.609 -17.219 1 71.94 333 PHE A C 1
ATOM 2511 O O . PHE A 1 333 ? 17.5 -22.734 -18.031 1 71.94 333 PHE A O 1
ATOM 2518 N N . LEU A 1 334 ? 17.109 -24.625 -16.891 1 79.69 334 LEU A N 1
ATOM 2519 C CA . LEU A 1 334 ? 15.828 -24.828 -17.562 1 79.69 334 LEU A CA 1
ATOM 2520 C C . LEU A 1 334 ? 14.875 -23.672 -17.312 1 79.69 334 LEU A C 1
ATOM 2522 O O . LEU A 1 334 ? 14.18 -23.219 -18.219 1 79.69 334 LEU A O 1
ATOM 2526 N N . GLY A 1 335 ? 14.844 -23.203 -16.094 1 79.94 335 GLY A N 1
ATOM 2527 C CA . GLY A 1 335 ? 14.008 -22.062 -15.75 1 79.94 335 GLY A CA 1
ATOM 2528 C C . GLY A 1 335 ? 14.359 -20.812 -16.547 1 79.94 335 GLY A C 1
ATOM 2529 O O . GLY A 1 335 ? 13.469 -20.141 -17.062 1 79.94 335 GLY A O 1
ATOM 2530 N N . SER A 1 336 ? 15.609 -20.594 -16.609 1 73.5 336 SER A N 1
ATOM 2531 C CA . SER A 1 336 ? 16.078 -19.422 -17.344 1 73.5 336 SER A CA 1
ATOM 2532 C C . SER A 1 336 ? 15.766 -19.547 -18.828 1 73.5 336 SER A C 1
ATOM 2534 O O . SER A 1 336 ? 15.383 -18.562 -19.469 1 73.5 336 SER A O 1
ATOM 2536 N N . GLN A 1 337 ? 15.898 -20.703 -19.406 1 77.56 337 GLN A N 1
ATOM 2537 C CA . GLN A 1 337 ? 15.633 -20.938 -20.812 1 77.56 337 GLN A CA 1
ATOM 2538 C C . GLN A 1 337 ? 14.156 -20.75 -21.141 1 77.56 337 GLN A C 1
ATOM 2540 O O . GLN A 1 337 ? 13.805 -20.188 -22.172 1 77.56 337 GLN A O 1
ATOM 2545 N N . LEU A 1 338 ? 13.398 -21.25 -20.281 1 82.94 338 LEU A N 1
ATOM 2546 C CA . LEU A 1 338 ? 11.961 -21.094 -20.484 1 82.94 338 LEU A CA 1
ATOM 2547 C C . LEU A 1 338 ? 11.547 -19.625 -20.375 1 82.94 338 LEU A C 1
ATOM 2549 O O . LEU A 1 338 ? 10.711 -19.141 -21.125 1 82.94 338 LEU A O 1
ATOM 2553 N N . PHE A 1 339 ? 12.148 -18.984 -19.469 1 78.25 339 PHE A N 1
ATOM 2554 C CA . PHE A 1 339 ? 11.875 -17.562 -19.312 1 78.25 339 PHE A CA 1
ATOM 2555 C C . PHE A 1 339 ? 12.258 -16.781 -20.562 1 78.25 339 PHE A C 1
ATOM 2557 O O . PHE A 1 339 ? 11.531 -15.891 -21 1 78.25 339 PHE A O 1
ATOM 2564 N N . PHE A 1 340 ? 13.32 -17.203 -21 1 69 340 PHE A N 1
ATOM 2565 C CA . PHE A 1 340 ? 13.797 -16.562 -22.219 1 69 340 PHE A CA 1
ATOM 2566 C C . PHE A 1 340 ? 12.836 -16.812 -23.375 1 69 340 PHE A C 1
ATOM 2568 O O . PHE A 1 340 ? 12.742 -16.016 -24.312 1 69 340 PHE A O 1
ATOM 2575 N N . ARG A 1 341 ? 12.211 -17.828 -23.281 1 76.69 341 ARG A N 1
ATOM 2576 C CA . ARG A 1 341 ? 11.242 -18.188 -24.312 1 76.69 341 ARG A CA 1
ATOM 2577 C C . ARG A 1 341 ? 9.844 -17.703 -23.938 1 76.69 341 ARG A C 1
ATOM 2579 O O . ARG A 1 341 ? 8.852 -18.312 -24.359 1 76.69 341 ARG A O 1
ATOM 2586 N N . ARG A 1 342 ? 9.703 -16.766 -23 1 77.81 342 ARG A N 1
ATOM 2587 C CA . ARG A 1 342 ? 8.492 -16.031 -22.641 1 77.81 342 ARG A CA 1
ATOM 2588 C C . ARG A 1 342 ? 7.531 -16.906 -21.844 1 77.81 342 ARG A C 1
ATOM 2590 O O . ARG A 1 342 ? 6.316 -16.844 -22.031 1 77.81 342 ARG A O 1
ATOM 2597 N N . CYS A 1 343 ? 8.141 -17.828 -21.188 1 83.5 343 CYS A N 1
ATOM 2598 C CA . CYS A 1 343 ? 7.375 -18.594 -20.219 1 83.5 343 CYS A CA 1
ATOM 2599 C C . CYS A 1 343 ? 7.598 -18.062 -18.797 1 83.5 343 CYS A C 1
ATOM 2601 O O . CYS A 1 343 ? 8.734 -18.047 -18.312 1 83.5 343 CYS A O 1
ATOM 2603 N N . SER A 1 344 ? 6.469 -17.609 -18.219 1 80.38 344 SER A N 1
ATOM 2604 C CA . SER A 1 344 ? 6.617 -17.047 -16.891 1 80.38 344 SER A CA 1
ATOM 2605 C C . SER A 1 344 ? 5.816 -17.828 -15.859 1 80.38 344 SER A C 1
ATOM 2607 O O . SER A 1 344 ? 4.918 -18.594 -16.219 1 80.38 344 SER A O 1
ATOM 2609 N N . GLY A 1 345 ? 6.262 -17.734 -14.609 1 81 345 GLY A N 1
ATOM 2610 C CA . GLY A 1 345 ? 5.473 -18.281 -13.516 1 81 345 GLY A CA 1
ATOM 2611 C C . GLY A 1 345 ? 5.984 -19.609 -13.008 1 81 345 GLY A C 1
ATOM 2612 O O . GLY A 1 345 ? 5.668 -20.016 -11.883 1 81 345 GLY A O 1
ATOM 2613 N N . LEU A 1 346 ? 6.75 -20.281 -13.836 1 85.31 346 LEU A N 1
ATOM 2614 C CA . LEU A 1 346 ? 7.266 -21.562 -13.375 1 85.31 346 LEU A CA 1
ATOM 2615 C C . LEU A 1 346 ? 8.5 -21.359 -12.492 1 85.31 346 LEU A C 1
ATOM 2617 O O . LEU A 1 346 ? 9.18 -20.344 -12.594 1 85.31 346 LEU A O 1
ATOM 2621 N N . ARG A 1 347 ? 8.742 -22.344 -11.656 1 84.12 347 ARG A N 1
ATOM 2622 C CA . ARG A 1 347 ? 9.914 -22.328 -10.789 1 84.12 347 ARG A CA 1
ATOM 2623 C C . ARG A 1 347 ? 10.617 -23.688 -10.797 1 84.12 347 ARG A C 1
ATOM 2625 O O . ARG A 1 347 ? 9.984 -24.719 -10.625 1 84.12 347 ARG A O 1
ATOM 2632 N N . VAL A 1 348 ? 11.898 -23.562 -11.078 1 87.12 348 VAL A N 1
ATOM 2633 C CA . VAL A 1 348 ? 12.711 -24.781 -11.008 1 87.12 348 VAL A CA 1
ATOM 2634 C C . VAL A 1 348 ? 13.414 -24.859 -9.664 1 87.12 348 VAL A C 1
ATOM 2636 O O . VAL A 1 348 ? 14.062 -23.906 -9.234 1 87.12 348 VAL A O 1
ATOM 2639 N N . VAL A 1 349 ? 13.219 -25.922 -8.992 1 86.06 349 VAL A N 1
ATOM 2640 C CA . VAL A 1 349 ? 13.812 -26.125 -7.676 1 86.06 349 VAL A CA 1
ATOM 2641 C C . VAL A 1 349 ? 14.797 -27.297 -7.723 1 86.06 349 VAL A C 1
ATOM 2643 O O . VAL A 1 349 ? 14.438 -28.391 -8.148 1 86.06 349 VAL A O 1
ATOM 2646 N N . THR A 1 350 ? 16 -26.984 -7.328 1 84.31 350 THR A N 1
ATOM 2647 C CA . THR A 1 350 ? 17.031 -28.016 -7.289 1 84.31 350 THR A CA 1
ATOM 2648 C C . THR A 1 350 ? 17.516 -28.25 -5.859 1 84.31 350 THR A C 1
ATOM 2650 O O . THR A 1 350 ? 17.797 -27.297 -5.129 1 84.31 350 THR A O 1
ATOM 2653 N N . PRO A 1 351 ? 17.547 -29.516 -5.496 1 83.12 351 PRO A N 1
ATOM 2654 C CA . PRO A 1 351 ? 18.109 -29.781 -4.172 1 83.12 351 PRO A CA 1
ATOM 2655 C C . PRO A 1 351 ? 19.547 -29.281 -4.027 1 83.12 351 PRO A C 1
ATOM 2657 O O . PRO A 1 351 ? 20.328 -29.359 -4.977 1 83.12 351 PRO A O 1
ATOM 2660 N N . SER A 1 352 ? 19.734 -28.531 -2.98 1 76.81 352 SER A N 1
ATOM 2661 C CA . SER A 1 352 ? 21.062 -28 -2.725 1 76.81 352 SER A CA 1
ATOM 2662 C C . SER A 1 352 ? 21.547 -28.375 -1.332 1 76.81 352 SER A C 1
ATOM 2664 O O . SER A 1 352 ? 20.766 -28.406 -0.38 1 76.81 352 SER A O 1
ATOM 2666 N N . ALA A 1 353 ? 22.781 -28.766 -1.341 1 74.88 353 ALA A N 1
ATOM 2667 C CA . ALA A 1 353 ? 23.406 -29.031 -0.053 1 74.88 353 ALA A CA 1
ATOM 2668 C C . ALA A 1 353 ? 23.766 -27.734 0.674 1 74.88 353 ALA A C 1
ATOM 2670 O O . ALA A 1 353 ? 23.953 -27.734 1.894 1 74.88 353 ALA A O 1
ATOM 2671 N N . ALA A 1 354 ? 23.828 -26.734 -0.099 1 76.44 354 ALA A N 1
ATOM 2672 C CA . ALA A 1 354 ? 24.156 -25.453 0.5 1 76.44 354 ALA A CA 1
ATOM 2673 C C . ALA A 1 354 ? 23.016 -24.938 1.386 1 76.44 354 ALA A C 1
ATOM 2675 O O . ALA A 1 354 ? 21.844 -25.078 1.04 1 76.44 354 ALA A O 1
ATOM 2676 N N . ALA A 1 355 ? 23.406 -24.578 2.629 1 80.69 355 ALA A N 1
ATOM 2677 C CA . ALA A 1 355 ? 22.422 -24.094 3.582 1 80.69 355 ALA A CA 1
ATOM 2678 C C . ALA A 1 355 ? 22.266 -22.578 3.473 1 80.69 355 ALA A C 1
ATOM 2680 O O . ALA A 1 355 ? 23.234 -21.859 3.26 1 80.69 355 ALA A O 1
ATOM 2681 N N . THR A 1 356 ? 21.016 -22.172 3.361 1 74.88 356 THR A N 1
ATOM 2682 C CA . THR A 1 356 ? 20.688 -20.75 3.424 1 74.88 356 THR A CA 1
ATOM 2683 C C . THR A 1 356 ? 20.375 -20.328 4.855 1 74.88 356 THR A C 1
ATOM 2685 O O . THR A 1 356 ? 19.609 -21 5.551 1 74.88 356 THR A O 1
ATOM 2688 N N . GLN A 1 357 ? 21.109 -19.297 5.234 1 73.94 357 GLN A N 1
ATOM 2689 C CA . GLN A 1 357 ? 20.875 -18.781 6.578 1 73.94 357 GLN A CA 1
ATOM 2690 C C . GLN A 1 357 ? 19.797 -17.703 6.578 1 73.94 357 GLN A C 1
ATOM 2692 O O . GLN A 1 357 ? 19.953 -16.672 5.914 1 73.94 357 GLN A O 1
ATOM 2697 N N . LEU A 1 358 ? 18.703 -18 7.188 1 66.88 358 LEU A N 1
ATOM 2698 C CA . LEU A 1 358 ? 17.625 -17.031 7.312 1 66.88 358 LEU A CA 1
ATOM 2699 C C . LEU A 1 358 ? 17.25 -16.812 8.773 1 66.88 358 LEU A C 1
ATOM 2701 O O . LEU A 1 358 ? 16.797 -17.75 9.445 1 66.88 358 LEU A O 1
ATOM 2705 N N . ALA A 1 359 ? 17.328 -15.617 9.203 1 62.22 359 ALA A N 1
ATOM 2706 C CA . ALA A 1 359 ? 16.969 -15.25 10.57 1 62.22 359 ALA A CA 1
ATOM 2707 C C . ALA A 1 359 ? 17.562 -16.234 11.578 1 62.22 359 ALA A C 1
ATOM 2709 O O . ALA A 1 359 ? 16.859 -16.734 12.461 1 62.22 359 ALA A O 1
ATOM 2710 N N . GLY A 1 360 ? 18.766 -16.703 11.344 1 67 360 GLY A N 1
ATOM 2711 C CA . GLY A 1 360 ? 19.484 -17.547 12.273 1 67 360 GLY A CA 1
ATOM 2712 C C . GLY A 1 360 ? 19.203 -19.016 12.078 1 67 360 GLY A C 1
ATOM 2713 O O . GLY A 1 360 ? 19.734 -19.859 12.805 1 67 360 GLY A O 1
ATOM 2714 N N . ILE A 1 361 ? 18.375 -19.406 11.148 1 74.38 361 ILE A N 1
ATOM 2715 C CA . ILE A 1 361 ? 18.031 -20.797 10.867 1 74.38 361 ILE A CA 1
ATOM 2716 C C . ILE A 1 361 ? 18.703 -21.234 9.57 1 74.38 361 ILE A C 1
ATOM 2718 O O . ILE A 1 361 ? 18.688 -20.5 8.57 1 74.38 361 ILE A O 1
ATOM 2722 N N . SER A 1 362 ? 19.328 -22.328 9.703 1 82.06 362 SER A N 1
ATOM 2723 C CA . SER A 1 362 ? 19.953 -22.906 8.516 1 82.06 362 SER A CA 1
ATOM 2724 C C . SER A 1 362 ? 18.984 -23.797 7.754 1 82.06 362 SER A C 1
ATOM 2726 O O . SER A 1 362 ? 18.516 -24.797 8.289 1 82.06 362 SER A O 1
ATOM 2728 N N . LEU A 1 363 ? 18.656 -23.359 6.59 1 80.56 363 LEU A N 1
ATOM 2729 C CA . LEU A 1 363 ? 17.703 -24.109 5.781 1 80.56 363 LEU A CA 1
ATOM 2730 C C . LEU A 1 363 ? 18.391 -24.75 4.578 1 80.56 363 LEU A C 1
ATOM 2732 O O . LEU A 1 363 ? 19.047 -24.062 3.795 1 80.56 363 LEU A O 1
ATOM 2736 N N . GLN A 1 364 ? 18.266 -26.094 4.535 1 81.81 364 GLN A N 1
ATOM 2737 C CA . GLN A 1 364 ? 18.75 -26.812 3.359 1 81.81 364 GLN A CA 1
ATOM 2738 C C . GLN A 1 364 ? 17.688 -26.859 2.262 1 81.81 364 GLN A C 1
ATOM 2740 O O . GLN A 1 364 ? 16.5 -27 2.549 1 81.81 364 GLN A O 1
ATOM 2745 N N . SER A 1 365 ? 18.125 -26.688 1.05 1 78.38 365 SER A N 1
ATOM 2746 C CA . SER A 1 365 ? 17.234 -26.703 -0.111 1 78.38 365 SER A CA 1
ATOM 2747 C C . SER A 1 365 ? 16.141 -25.656 0.023 1 78.38 365 SER A C 1
ATOM 2749 O O . SER A 1 365 ? 14.961 -25.953 -0.145 1 78.38 365 SER A O 1
ATOM 2751 N N . PHE A 1 366 ? 16.594 -24.531 0.396 1 76 366 PHE A N 1
ATOM 2752 C CA . PHE A 1 366 ? 15.695 -23.391 0.534 1 76 366 PHE A CA 1
ATOM 2753 C C . PHE A 1 366 ? 14.906 -23.172 -0.75 1 76 366 PHE A C 1
ATOM 2755 O O . PHE A 1 366 ? 15.469 -23.219 -1.847 1 76 366 PHE A O 1
ATOM 2762 N N . GLY A 1 367 ? 13.516 -23.141 -0.558 1 74.25 367 GLY A N 1
ATOM 2763 C CA . GLY A 1 367 ? 12.625 -22.969 -1.699 1 74.25 367 GLY A CA 1
ATOM 2764 C C . GLY A 1 367 ? 11.805 -24.203 -2.01 1 74.25 367 GLY A C 1
ATOM 2765 O O . GLY A 1 367 ? 10.836 -24.141 -2.768 1 74.25 367 GLY A O 1
ATOM 2766 N N . SER A 1 368 ? 12.219 -25.438 -1.557 1 75.62 368 SER A N 1
ATOM 2767 C CA . SER A 1 368 ? 11.531 -26.688 -1.856 1 75.62 368 SER A CA 1
ATOM 2768 C C . SER A 1 368 ? 10.594 -27.094 -0.723 1 75.62 368 SER A C 1
ATOM 2770 O O . SER A 1 368 ? 10 -28.172 -0.757 1 75.62 368 SER A O 1
ATOM 2772 N N . HIS A 1 369 ? 10.086 -26.328 0.136 1 73.25 369 HIS A N 1
ATOM 2773 C CA . HIS A 1 369 ? 9.195 -26.578 1.261 1 73.25 369 HIS A CA 1
ATOM 2774 C C . HIS A 1 369 ? 9.812 -27.578 2.24 1 73.25 369 HIS A C 1
ATOM 2776 O O . HIS A 1 369 ? 9.547 -27.516 3.443 1 73.25 369 HIS A O 1
ATOM 2782 N N . CYS A 1 370 ? 10.414 -28.719 1.677 1 76.75 370 CYS A N 1
ATOM 2783 C CA . CYS A 1 370 ? 11.211 -29.672 2.445 1 76.75 370 CYS A CA 1
ATOM 2784 C C . CYS A 1 370 ? 12.469 -30.078 1.677 1 76.75 370 CYS A C 1
ATOM 2786 O O . CYS A 1 370 ? 12.75 -29.531 0.61 1 76.75 370 CYS A O 1
ATOM 2788 N N . ARG A 1 371 ? 13.18 -30.906 2.361 1 80.06 371 ARG A N 1
ATOM 2789 C CA . ARG A 1 371 ? 14.32 -31.453 1.633 1 80.06 371 ARG A CA 1
ATOM 2790 C C . ARG A 1 371 ? 13.859 -32.438 0.57 1 80.06 371 ARG A C 1
ATOM 2792 O O . ARG A 1 371 ? 13.977 -33.656 0.751 1 80.06 371 ARG A O 1
ATOM 2799 N N . PHE A 1 372 ? 13.367 -31.844 -0.496 1 85.88 372 PHE A N 1
ATOM 2800 C CA . PHE A 1 372 ? 12.828 -32.719 -1.552 1 85.88 372 PHE A CA 1
ATOM 2801 C C . PHE A 1 372 ? 13.961 -33.406 -2.311 1 85.88 372 PHE A C 1
ATOM 2803 O O . PHE A 1 372 ? 14.961 -32.781 -2.658 1 85.88 372 PHE A O 1
ATOM 2810 N N . PRO A 1 373 ? 13.836 -34.562 -2.604 1 85.06 373 PRO A N 1
ATOM 2811 C CA . PRO A 1 373 ? 14.977 -35.375 -3.016 1 85.06 373 PRO A CA 1
ATOM 2812 C C . PRO A 1 373 ? 15.375 -35.156 -4.473 1 85.06 373 PRO A C 1
ATOM 2814 O O . PRO A 1 373 ? 16.516 -35.438 -4.855 1 85.06 373 PRO A O 1
ATOM 2817 N N . VAL A 1 374 ? 14.477 -34.656 -5.293 1 88.69 374 VAL A N 1
ATOM 2818 C CA . VAL A 1 374 ? 14.805 -34.562 -6.711 1 88.69 374 VAL A CA 1
ATOM 2819 C C . VAL A 1 374 ? 14.523 -33.125 -7.207 1 88.69 374 VAL A C 1
ATOM 2821 O O . VAL A 1 374 ? 13.672 -32.438 -6.648 1 88.69 374 VAL A O 1
ATOM 2824 N N . PRO A 1 375 ? 15.273 -32.688 -8.273 1 89.69 375 PRO A N 1
ATOM 2825 C CA . PRO A 1 375 ? 14.922 -31.406 -8.891 1 89.69 375 PRO A CA 1
ATOM 2826 C C . PRO A 1 375 ? 13.57 -31.453 -9.594 1 89.69 375 PRO A C 1
ATOM 2828 O O . PRO A 1 375 ? 13.203 -32.469 -10.18 1 89.69 375 PRO A O 1
ATOM 2831 N N . TYR A 1 376 ? 12.891 -30.406 -9.539 1 91.75 376 TYR A N 1
ATOM 2832 C CA . TYR A 1 376 ? 11.578 -30.375 -10.18 1 91.75 376 TYR A CA 1
ATOM 2833 C C . TYR A 1 376 ? 11.242 -28.969 -10.664 1 91.75 376 TYR A C 1
ATOM 2835 O O . TYR A 1 376 ? 11.906 -28 -10.273 1 91.75 376 TYR A O 1
ATOM 2843 N N . CYS A 1 377 ? 10.328 -28.906 -11.555 1 91.81 377 CYS A N 1
ATOM 2844 C CA . CYS A 1 377 ? 9.742 -27.656 -12.023 1 91.81 377 CYS A CA 1
ATOM 2845 C C . CYS A 1 377 ? 8.266 -27.562 -11.641 1 91.81 377 CYS A C 1
ATOM 2847 O O . CYS A 1 377 ? 7.492 -28.484 -11.914 1 91.81 377 CYS A O 1
ATOM 2849 N N . ALA A 1 378 ? 7.953 -26.5 -10.945 1 91.88 378 ALA A N 1
ATOM 2850 C CA . ALA A 1 378 ? 6.574 -26.281 -10.516 1 91.88 378 ALA A CA 1
ATOM 2851 C C . ALA A 1 378 ? 5.883 -25.234 -11.383 1 91.88 378 ALA A C 1
ATOM 2853 O O . ALA A 1 378 ? 6.473 -24.203 -11.703 1 91.88 378 ALA A O 1
ATOM 2854 N N . MET A 1 379 ? 4.723 -25.516 -11.875 1 92.94 379 MET A N 1
ATOM 2855 C CA . MET A 1 379 ? 3.885 -24.609 -12.656 1 92.94 379 MET A CA 1
ATOM 2856 C C . MET A 1 379 ? 2.465 -24.562 -12.094 1 92.94 379 MET A C 1
ATOM 2858 O O . MET A 1 379 ? 2.025 -25.5 -11.43 1 92.94 379 MET A O 1
ATOM 2862 N N . ALA A 1 380 ? 1.796 -23.469 -12.328 1 92.25 380 ALA A N 1
ATOM 2863 C CA . ALA A 1 380 ? 0.463 -23.312 -11.75 1 92.25 380 ALA A CA 1
ATOM 2864 C C . ALA A 1 380 ? -0.538 -22.844 -12.805 1 92.25 380 ALA A C 1
ATOM 2866 O O . ALA A 1 380 ? -0.166 -22.172 -13.766 1 92.25 380 ALA A O 1
ATOM 2867 N N . CYS A 1 381 ? -1.699 -23.297 -12.703 1 93 381 CYS A N 1
ATOM 2868 C CA . CYS A 1 381 ? -2.861 -22.781 -13.414 1 93 381 CYS A CA 1
ATOM 2869 C C . CYS A 1 381 ? -3.736 -21.938 -12.492 1 93 381 CYS A C 1
ATOM 2871 O O . CYS A 1 381 ? -4.605 -22.469 -11.797 1 93 381 CYS A O 1
ATOM 2873 N N . ALA A 1 382 ? -3.52 -20.688 -12.508 1 91 382 ALA A N 1
ATOM 2874 C CA . ALA A 1 382 ? -4.203 -19.766 -11.602 1 91 382 ALA A CA 1
ATOM 2875 C C . ALA A 1 382 ? -5.391 -19.094 -12.289 1 91 382 ALA A C 1
ATOM 2877 O O . ALA A 1 382 ? -5.559 -19.219 -13.508 1 91 382 ALA A O 1
ATOM 2878 N N . ILE A 1 383 ? -6.203 -18.484 -11.477 1 92.25 383 ILE A N 1
ATOM 2879 C CA . ILE A 1 383 ? -7.359 -17.766 -11.984 1 92.25 383 ILE A CA 1
ATOM 2880 C C . ILE A 1 383 ? -6.914 -16.766 -13.055 1 92.25 383 ILE A C 1
ATOM 2882 O O . ILE A 1 383 ? -5.875 -16.125 -12.922 1 92.25 383 ILE A O 1
ATOM 2886 N N . GLY A 1 384 ? -7.652 -16.734 -14.211 1 89.44 384 GLY A N 1
ATOM 2887 C CA . GLY A 1 384 ? -7.309 -15.844 -15.312 1 89.44 384 GLY A CA 1
ATOM 2888 C C . GLY A 1 384 ? -6.453 -16.516 -16.375 1 89.44 384 GLY A C 1
ATOM 2889 O O . GLY A 1 384 ? -6.16 -15.922 -17.406 1 89.44 384 GLY A O 1
ATOM 2890 N N . ALA A 1 385 ? -6.086 -17.75 -16.141 1 90.38 385 ALA A N 1
ATOM 2891 C CA . ALA A 1 385 ? -5.328 -18.5 -17.141 1 90.38 385 ALA A CA 1
ATOM 2892 C C . ALA A 1 385 ? -6.129 -18.656 -18.438 1 90.38 385 ALA A C 1
ATOM 2894 O O . ALA A 1 385 ? -7.344 -18.844 -18.391 1 90.38 385 ALA A O 1
ATOM 2895 N N . LYS A 1 386 ? -5.387 -18.625 -19.5 1 89.5 386 LYS A N 1
ATOM 2896 C CA . LYS A 1 386 ? -6 -18.812 -20.812 1 89.5 386 LYS A CA 1
ATOM 2897 C C . LYS A 1 386 ? -5.48 -20.078 -21.5 1 89.5 386 LYS A C 1
ATOM 2899 O O . LYS A 1 386 ? -4.293 -20.406 -21.391 1 89.5 386 LYS A O 1
ATOM 2904 N N . LYS A 1 387 ? -6.398 -20.703 -22.109 1 94.38 387 LYS A N 1
ATOM 2905 C CA . LYS A 1 387 ? -6.047 -21.969 -22.766 1 94.38 387 LYS A CA 1
ATOM 2906 C C . LYS A 1 387 ? -4.934 -21.766 -23.781 1 94.38 387 LYS A C 1
ATOM 2908 O O . LYS A 1 387 ? -4.016 -22.594 -23.875 1 94.38 387 LYS A O 1
ATOM 2913 N N . GLU A 1 388 ? -5.047 -20.688 -24.484 1 92.31 388 GLU A N 1
ATOM 2914 C CA . GLU A 1 388 ? -4.055 -20.391 -25.516 1 92.31 388 GLU A CA 1
ATOM 2915 C C . GLU A 1 388 ? -2.66 -20.25 -24.922 1 92.31 388 GLU A C 1
ATOM 2917 O O . GLU A 1 388 ? -1.675 -20.703 -25.5 1 92.31 388 GLU A O 1
ATOM 2922 N N . GLU A 1 389 ? -2.58 -19.641 -23.828 1 89.56 389 GLU A N 1
ATOM 2923 C CA . GLU A 1 389 ? -1.298 -19.453 -23.156 1 89.56 389 GLU A CA 1
ATOM 2924 C C . GLU A 1 389 ? -0.735 -20.797 -22.656 1 89.56 389 GLU A C 1
ATOM 2926 O O . GLU A 1 389 ? 0.469 -21.031 -22.766 1 89.56 389 GLU A O 1
ATOM 2931 N N . LEU A 1 390 ? -1.599 -21.609 -22.188 1 94.44 390 LEU A N 1
ATOM 2932 C CA . LEU A 1 390 ? -1.18 -22.906 -21.672 1 94.44 390 LEU A CA 1
ATOM 2933 C C . LEU A 1 390 ? -0.708 -23.797 -22.812 1 94.44 390 LEU A C 1
ATOM 2935 O O . LEU A 1 390 ? 0.261 -24.547 -22.656 1 94.44 390 LEU A O 1
ATOM 2939 N N . GLN A 1 391 ? -1.386 -23.672 -23.891 1 96.25 391 GLN A N 1
ATOM 2940 C CA . GLN A 1 391 ? -0.981 -24.422 -25.062 1 96.25 391 GLN A CA 1
ATOM 2941 C C . GLN A 1 391 ? 0.399 -23.984 -25.547 1 96.25 391 GLN A C 1
ATOM 2943 O O . GLN A 1 391 ? 1.231 -24.828 -25.906 1 96.25 391 GLN A O 1
ATOM 2948 N N . LEU A 1 392 ? 0.57 -22.688 -25.531 1 93.62 392 LEU A N 1
ATOM 2949 C CA . LEU A 1 39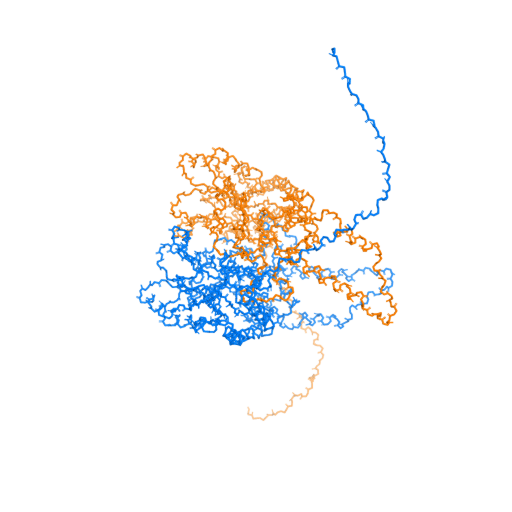2 ? 1.861 -22.141 -25.938 1 93.62 392 LEU A CA 1
ATOM 2950 C C . LEU A 1 392 ? 2.973 -22.625 -25.016 1 93.62 392 LEU A C 1
ATOM 2952 O O . LEU A 1 392 ? 4.07 -22.938 -25.469 1 93.62 392 LEU A O 1
ATOM 2956 N N . PHE A 1 393 ? 2.688 -22.703 -23.844 1 94.56 393 PHE A N 1
ATOM 2957 C CA . PHE A 1 393 ? 3.672 -23.188 -22.875 1 94.56 393 PHE A CA 1
ATOM 2958 C C . PHE A 1 393 ? 4.035 -24.641 -23.172 1 94.56 393 PHE A C 1
ATOM 2960 O O . PHE A 1 393 ? 5.215 -25 -23.188 1 94.56 393 PHE A O 1
ATOM 2967 N N . LEU A 1 394 ? 3.01 -25.453 -23.328 1 96.94 394 LEU A N 1
ATOM 2968 C CA . LEU A 1 394 ? 3.232 -26.859 -23.594 1 96.94 394 LEU A CA 1
ATOM 2969 C C . LEU A 1 394 ? 4.125 -27.062 -24.812 1 96.94 394 LEU A C 1
ATOM 2971 O O . LEU A 1 394 ? 5.027 -27.891 -24.812 1 96.94 394 LEU A O 1
ATOM 2975 N N . GLN A 1 395 ? 3.914 -26.266 -25.734 1 96.12 395 GLN A N 1
ATOM 2976 C CA . GLN A 1 395 ? 4.715 -26.328 -26.953 1 96.12 395 GLN A CA 1
ATOM 2977 C C . GLN A 1 395 ? 6.168 -25.953 -26.672 1 96.12 395 GLN A C 1
ATOM 2979 O O . GLN A 1 395 ? 7.086 -26.672 -27.078 1 96.12 395 GLN A O 1
ATOM 2984 N N . ARG A 1 396 ? 6.367 -24.922 -26 1 93.69 396 ARG A N 1
ATOM 2985 C CA . ARG A 1 396 ? 7.715 -24.438 -25.719 1 93.69 396 ARG A CA 1
ATOM 2986 C C . ARG A 1 396 ? 8.445 -25.359 -24.75 1 93.69 396 ARG A C 1
ATOM 2988 O O . ARG A 1 396 ? 9.641 -25.609 -24.922 1 93.69 396 ARG A O 1
ATOM 2995 N N . PHE A 1 397 ? 7.766 -25.828 -23.844 1 94.56 397 PHE A N 1
ATOM 2996 C CA . PHE A 1 397 ? 8.32 -26.781 -22.875 1 94.56 397 PHE A CA 1
ATOM 2997 C C . PHE A 1 397 ? 8.734 -28.062 -23.562 1 94.56 397 PHE A C 1
ATOM 2999 O O . PHE A 1 397 ? 9.852 -28.547 -23.359 1 94.56 397 PHE A O 1
ATOM 3006 N N . GLY A 1 398 ? 7.828 -28.578 -24.375 1 94.19 398 GLY A N 1
ATOM 3007 C CA . GLY A 1 398 ? 8.125 -29.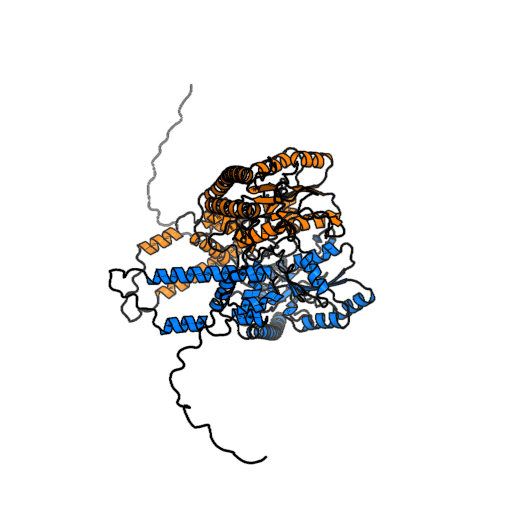797 -25.125 1 94.19 398 GLY A CA 1
ATOM 3008 C C . GLY A 1 398 ? 9.32 -29.656 -26.047 1 94.19 398 GLY A C 1
ATOM 3009 O O . GLY A 1 398 ? 10.18 -30.531 -26.094 1 94.19 398 GLY A O 1
ATOM 3010 N N . ARG A 1 399 ? 9.344 -28.562 -26.672 1 92.06 399 ARG A N 1
ATOM 3011 C CA . ARG A 1 399 ? 10.453 -28.312 -27.594 1 92.06 399 ARG A CA 1
ATOM 3012 C C . ARG A 1 399 ? 11.773 -28.219 -26.844 1 92.06 399 ARG A C 1
ATOM 3014 O O . ARG A 1 399 ? 12.781 -28.781 -27.281 1 92.06 399 ARG A O 1
ATOM 3021 N N . LEU A 1 400 ? 11.734 -27.484 -25.812 1 89.81 400 LEU A N 1
ATOM 3022 C CA . LEU A 1 400 ? 12.961 -27.281 -25.047 1 89.81 400 LEU A CA 1
ATOM 3023 C C . LEU A 1 400 ? 13.469 -28.594 -24.453 1 89.81 400 LEU A C 1
ATOM 3025 O O . LEU A 1 400 ? 14.664 -28.891 -24.531 1 89.81 400 LEU A O 1
ATOM 3029 N N . ILE A 1 401 ? 12.625 -29.406 -23.953 1 90.12 401 ILE A N 1
ATOM 3030 C CA . ILE A 1 401 ? 13.008 -30.672 -23.344 1 90.12 401 ILE A CA 1
ATOM 3031 C C . ILE A 1 401 ? 13.445 -31.656 -24.422 1 90.12 401 ILE A C 1
ATOM 3033 O O . ILE A 1 401 ? 14.398 -32.406 -24.234 1 90.12 401 ILE A O 1
ATOM 3037 N N . GLY A 1 402 ? 12.719 -31.641 -25.5 1 86.88 402 GLY A N 1
ATOM 3038 C CA . GLY A 1 402 ? 13.109 -32.469 -26.625 1 86.88 402 GLY A CA 1
ATOM 3039 C C . GLY A 1 402 ? 14.516 -32.188 -27.109 1 86.88 402 GLY A C 1
ATOM 3040 O O . GLY A 1 402 ? 15.289 -33.094 -27.406 1 86.88 402 GLY A O 1
ATOM 3041 N N . GLN A 1 403 ? 14.836 -30.938 -27.188 1 82.62 403 GLN A N 1
ATOM 3042 C CA . GLN A 1 403 ? 16.172 -30.516 -27.594 1 82.62 403 GLN A CA 1
ATOM 3043 C C . GLN A 1 403 ? 17.219 -30.938 -26.578 1 82.62 403 GLN A C 1
ATOM 3045 O O . GLN A 1 403 ? 18.328 -31.328 -26.953 1 82.62 403 GLN A O 1
ATOM 3050 N N . ALA A 1 404 ? 16.844 -30.766 -25.422 1 77.12 404 ALA A N 1
ATOM 3051 C CA . ALA A 1 404 ? 17.781 -31.125 -24.359 1 77.12 404 ALA A CA 1
ATOM 3052 C C . ALA A 1 404 ? 18.078 -32.625 -24.359 1 77.12 404 ALA A C 1
ATOM 3054 O O . ALA A 1 404 ? 19.172 -33.062 -24 1 77.12 404 ALA A O 1
ATOM 3055 N N . ARG A 1 405 ? 17.219 -33.406 -24.766 1 76.44 405 ARG A N 1
ATOM 3056 C CA . ARG A 1 405 ? 17.406 -34.844 -24.797 1 76.44 405 ARG A CA 1
ATOM 3057 C C . ARG A 1 405 ? 18.141 -35.281 -26.062 1 76.44 405 ARG A C 1
ATOM 3059 O O . ARG A 1 405 ? 18.906 -36.219 -26.047 1 76.44 405 ARG A O 1
ATOM 3066 N N . ASN A 1 406 ? 17.75 -34.625 -27.297 1 64.06 406 ASN A N 1
ATOM 3067 C CA . ASN A 1 406 ? 18.422 -34.938 -28.562 1 64.06 406 ASN A CA 1
ATOM 3068 C C . ASN A 1 406 ? 19.812 -34.344 -28.641 1 64.06 406 ASN A C 1
ATOM 3070 O O . ASN A 1 406 ? 20.672 -34.844 -29.359 1 64.06 406 ASN A O 1
ATOM 3074 N N . THR A 1 407 ? 19.984 -33 -28.344 1 52.03 407 THR A N 1
ATOM 3075 C CA . THR A 1 407 ? 21.25 -32.312 -28.531 1 52.03 407 THR A CA 1
ATOM 3076 C C . THR A 1 407 ? 22.359 -32.969 -27.703 1 52.03 407 THR A C 1
ATOM 3078 O O . THR A 1 407 ? 22.391 -32.844 -26.484 1 52.03 407 THR A O 1
ATOM 3081 N N . SER A 1 408 ? 22.906 -34.125 -27.953 1 39.75 408 SER A N 1
ATOM 3082 C CA . SER A 1 408 ? 24.328 -34.125 -28.25 1 39.75 408 SER A CA 1
ATOM 3083 C C . SER A 1 408 ? 24.719 -32.938 -29.125 1 39.75 408 SER A C 1
ATOM 3085 O O . SER A 1 408 ? 25.812 -32.906 -29.688 1 39.75 408 SER A O 1
ATOM 3087 N N . LEU 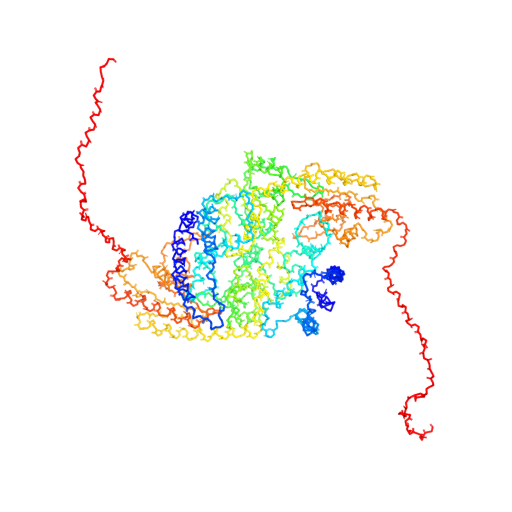A 1 409 ? 23.891 -32.219 -29.875 1 34.72 409 LEU A N 1
ATOM 3088 C CA . LEU A 1 409 ? 24.25 -31.203 -30.859 1 34.72 409 LEU A CA 1
ATOM 3089 C C . LEU A 1 409 ? 24.688 -29.922 -30.172 1 34.72 409 LEU A C 1
ATOM 3091 O O . LEU A 1 409 ? 24.141 -29.547 -29.141 1 34.72 409 LEU A O 1
ATOM 3095 N N . PRO A 1 410 ? 25.859 -29.359 -30.594 1 34.66 410 PRO A N 1
ATOM 3096 C CA . PRO A 1 410 ? 26.469 -28.141 -30.047 1 34.66 410 PRO A CA 1
ATOM 3097 C C . PRO A 1 410 ? 25.484 -26.969 -30 1 34.66 410 PRO A C 1
ATOM 3099 O O . PRO A 1 410 ? 24.703 -26.766 -30.938 1 34.66 410 PRO A O 1
ATOM 3102 N N . VAL A 1 411 ? 24.859 -26.703 -29 1 35.25 411 VAL A N 1
ATOM 3103 C CA . VAL A 1 411 ? 24.109 -25.453 -28.906 1 35.25 411 VAL A CA 1
ATOM 3104 C C . VAL A 1 411 ? 24.75 -24.391 -29.781 1 35.25 411 VAL A C 1
ATOM 3106 O O . VAL A 1 411 ? 25.906 -24.016 -29.562 1 35.25 411 VAL A O 1
ATOM 3109 N N . ALA A 1 412 ? 24.359 -24.297 -31.062 1 32.03 412 ALA A N 1
ATOM 3110 C CA . ALA A 1 412 ? 24.891 -23.25 -31.938 1 32.03 412 ALA A CA 1
ATOM 3111 C C . ALA A 1 412 ? 24.891 -21.891 -31.234 1 32.03 412 ALA A C 1
ATOM 3113 O O . ALA A 1 412 ? 23.906 -21.531 -30.594 1 32.03 412 ALA A O 1
ATOM 3114 N N . PRO A 1 413 ? 26.047 -21.328 -31 1 30.78 413 PRO A N 1
ATOM 3115 C CA . PRO A 1 413 ? 26.141 -20 -30.406 1 30.78 413 PRO A CA 1
ATOM 3116 C C . PRO A 1 413 ? 25.156 -19.016 -31.031 1 30.78 413 PRO A C 1
ATOM 3118 O O . PRO A 1 413 ? 24.719 -19.219 -32.156 1 30.78 413 PRO A O 1
ATOM 3121 N N . PRO A 1 414 ? 24.453 -18.219 -30.328 1 29.17 414 PRO A N 1
ATOM 3122 C CA . PRO A 1 414 ? 23.625 -17.234 -31.031 1 29.17 414 PRO A CA 1
ATOM 3123 C C . PRO A 1 414 ? 24.219 -16.828 -32.375 1 29.17 414 PRO A C 1
ATOM 3125 O O . PRO A 1 414 ? 25.422 -16.938 -32.594 1 29.17 414 PRO A O 1
ATOM 3128 N N . HIS A 1 415 ? 23.406 -16.906 -33.438 1 27.62 415 HIS A N 1
ATOM 3129 C CA . HIS A 1 415 ? 23.812 -16.422 -34.75 1 27.62 415 HIS A CA 1
ATOM 3130 C C . HIS A 1 415 ? 24.781 -15.242 -34.625 1 27.62 415 HIS A C 1
ATOM 3132 O O . HIS A 1 415 ? 24.438 -14.219 -34.031 1 27.62 415 HIS A O 1
ATOM 3138 N N . GLN A 1 416 ? 26.016 -15.5 -34.469 1 24.39 416 GLN A N 1
ATOM 3139 C CA . GLN A 1 416 ? 27.016 -14.469 -34.75 1 24.39 416 GLN A CA 1
ATOM 3140 C C . GLN A 1 416 ? 26.672 -13.688 -36 1 24.39 416 GLN A C 1
ATOM 3142 O O . GLN A 1 416 ? 26.391 -14.281 -37.062 1 24.39 416 GLN A O 1
ATOM 3147 N N . ALA A 1 417 ? 26.047 -12.469 -35.906 1 26.02 417 ALA A N 1
ATOM 3148 C CA . ALA A 1 417 ? 26.094 -11.602 -37.094 1 26.02 417 ALA A CA 1
ATOM 3149 C C . ALA A 1 417 ? 27.328 -11.883 -37.906 1 26.02 417 ALA A C 1
ATOM 3151 O O . ALA A 1 417 ? 28.453 -11.883 -37.375 1 26.02 417 ALA A O 1
ATOM 3152 N N . GLU A 1 418 ? 27.344 -12.75 -38.906 1 23.2 418 GLU A N 1
ATOM 3153 C CA . GLU A 1 418 ? 28.406 -12.766 -39.906 1 23.2 418 GLU A CA 1
ATOM 3154 C C . GLU A 1 418 ? 28.906 -11.352 -40.188 1 23.2 418 GLU A C 1
ATOM 3156 O O . GLU A 1 418 ? 28.141 -10.492 -40.625 1 23.2 418 GLU A O 1
ATOM 3161 N N . THR A 1 419 ? 29.844 -10.914 -39.375 1 23.86 419 THR A N 1
ATOM 3162 C CA . THR A 1 419 ? 30.688 -9.797 -39.812 1 23.86 419 THR A CA 1
ATOM 3163 C C . THR A 1 419 ? 31.141 -10 -41.25 1 23.86 419 THR A C 1
ATOM 3165 O O . THR A 1 419 ? 32 -10.828 -41.531 1 23.86 419 THR A O 1
ATOM 3168 N N . GLU A 1 420 ? 30.141 -10.203 -42.188 1 23.02 420 GLU A N 1
ATOM 3169 C CA . GLU A 1 420 ? 30.75 -10.078 -43.5 1 23.02 420 GLU A CA 1
ATOM 3170 C C . GLU A 1 420 ? 31.75 -8.922 -43.531 1 23.02 420 GLU A C 1
ATOM 3172 O O . GLU A 1 420 ? 31.406 -7.781 -43.219 1 23.02 420 GLU A O 1
ATOM 3177 N N . GLU A 1 421 ? 32.938 -9.312 -43.375 1 23.94 421 GLU A N 1
ATOM 3178 C CA . GLU A 1 421 ? 34.062 -8.422 -43.656 1 23.94 421 GLU A CA 1
ATOM 3179 C C . GLU A 1 421 ? 33.844 -7.695 -44.969 1 23.94 421 GLU A C 1
ATOM 3181 O O . GLU A 1 421 ? 33.594 -8.328 -46 1 23.94 421 GLU A O 1
ATOM 3186 N N . PRO A 1 422 ? 33.156 -6.508 -44.969 1 22.39 422 PRO A N 1
ATOM 3187 C CA . PRO A 1 422 ? 33.281 -5.902 -46.312 1 22.39 422 PRO A CA 1
ATOM 3188 C C . PRO A 1 422 ? 34.625 -6.164 -46.969 1 22.39 422 PRO A C 1
ATOM 3190 O O . PRO A 1 422 ? 35.625 -6.324 -46.25 1 22.39 422 PRO A O 1
ATOM 3193 N N . ARG A 1 423 ? 34.625 -6.91 -47.969 1 20.59 423 ARG A N 1
ATOM 3194 C CA . ARG A 1 423 ? 35.781 -7.07 -48.844 1 20.59 423 ARG A CA 1
ATOM 3195 C C . ARG A 1 423 ? 36.594 -5.777 -48.969 1 20.59 423 ARG A C 1
ATOM 3197 O O . ARG A 1 423 ? 36 -4.691 -49.062 1 20.59 423 ARG A O 1
ATOM 3204 N N . SER A 1 424 ? 37.906 -5.816 -48.469 1 21.94 424 SER A N 1
ATOM 3205 C CA . SER A 1 424 ? 39.031 -4.891 -48.5 1 21.94 424 SER A CA 1
ATOM 3206 C C . SER A 1 424 ? 39.188 -4.199 -49.844 1 21.94 424 SER A C 1
ATOM 3208 O O . SER A 1 424 ? 40.125 -3.459 -50.062 1 21.94 424 SER A O 1
ATOM 3210 N N . GLY A 1 425 ? 38.375 -4.68 -50.906 1 18.33 425 GLY A N 1
ATOM 3211 C CA . GLY A 1 425 ? 39.219 -4.578 -52.094 1 18.33 425 GLY A CA 1
ATOM 3212 C C . GLY A 1 425 ? 39.719 -3.176 -52.344 1 18.33 425 GLY A C 1
ATOM 3213 O O . GLY A 1 425 ? 40.906 -2.986 -52.625 1 18.33 425 GLY A O 1
ATOM 3214 N N . ASP A 1 426 ? 38.969 -2.449 -53.125 1 20.02 426 ASP A N 1
ATOM 3215 C CA . ASP A 1 426 ? 39.562 -1.587 -54.125 1 20.02 426 ASP A CA 1
ATOM 3216 C C . ASP A 1 426 ? 40.281 -0.396 -53.469 1 20.02 426 ASP A C 1
ATOM 3218 O O . ASP A 1 426 ? 39.656 0.383 -52.75 1 20.02 426 ASP A O 1
ATOM 3222 N N . ARG A 1 427 ? 41.594 -0.63 -53.344 1 21.03 427 ARG A N 1
ATOM 3223 C CA . ARG A 1 427 ? 42.75 0.201 -53.031 1 21.03 427 ARG A CA 1
ATOM 3224 C C . ARG A 1 427 ? 42.594 1.605 -53.594 1 21.03 427 ARG A C 1
ATOM 3226 O O . ARG A 1 427 ? 42.625 1.794 -54.812 1 21.03 427 ARG A O 1
ATOM 3233 N N . HIS A 1 428 ? 41.5 2.363 -53.5 1 18.31 428 HIS A N 1
ATOM 3234 C CA . HIS A 1 428 ? 42.031 3.482 -54.281 1 18.31 428 HIS A CA 1
ATOM 3235 C C . HIS A 1 428 ? 43.406 3.881 -53.75 1 18.31 428 HIS A C 1
ATOM 3237 O O . HIS A 1 428 ? 43.688 3.77 -52.562 1 18.31 428 HIS A O 1
ATOM 3243 N N . PRO A 1 429 ? 44.344 4.25 -54.625 1 18.61 429 PRO A N 1
ATOM 3244 C CA . PRO A 1 429 ? 45.812 4.398 -54.594 1 18.61 429 PRO A CA 1
ATOM 3245 C C . PRO A 1 429 ? 46.281 5.207 -53.375 1 18.61 429 PRO A C 1
ATOM 3247 O O . PRO A 1 429 ? 47.344 4.902 -52.812 1 18.61 429 PRO A O 1
ATOM 3250 N N . SER A 1 430 ? 45.469 6.172 -52.844 1 16.83 430 SER A N 1
ATOM 3251 C CA . SER A 1 430 ? 46.438 7.258 -53.031 1 16.83 430 SER A CA 1
ATOM 3252 C C . SER A 1 430 ? 47.688 7.008 -52.219 1 16.83 430 SER A C 1
ATOM 3254 O O . SER A 1 430 ? 47.688 6.227 -51.25 1 16.83 430 SER A O 1
ATOM 3256 N N . ALA A 1 431 ? 48.562 8.039 -52.062 1 16.34 431 ALA A N 1
ATOM 3257 C CA . ALA A 1 431 ? 49.938 8.445 -52.312 1 16.34 431 ALA A CA 1
ATOM 3258 C C . ALA A 1 431 ? 50.844 8.086 -51.125 1 16.34 431 ALA A C 1
ATOM 3260 O O . ALA A 1 431 ? 50.375 7.996 -50 1 16.34 431 ALA A O 1
ATOM 3261 N N . LYS A 1 432 ? 51.938 7.82 -51.25 1 18.39 432 LYS A N 1
ATOM 3262 C CA . LYS A 1 432 ? 53.312 7.832 -50.75 1 18.39 432 LYS A CA 1
ATOM 3263 C C . LYS A 1 432 ? 53.438 8.648 -49.5 1 18.39 432 LYS A C 1
ATOM 3265 O O . LYS A 1 432 ? 53.969 8.172 -48.469 1 18.39 432 LYS A O 1
ATOM 3270 N N . GLU A 1 433 ? 53.875 9.82 -49.656 1 15.89 433 GLU A N 1
ATOM 3271 C CA . GLU A 1 433 ? 55.219 10.438 -49.656 1 15.89 433 GLU A CA 1
ATOM 3272 C C . GLU A 1 433 ? 55.312 11.539 -48.594 1 15.89 433 GLU A C 1
ATOM 3274 O O . GLU A 1 433 ? 56.312 12.258 -48.562 1 15.89 433 GLU A O 1
ATOM 3279 N N . GLU A 1 434 ? 54.031 12.07 -48.188 1 16.39 434 GLU A N 1
ATOM 3280 C CA . GLU A 1 434 ? 54.562 13.266 -47.531 1 16.39 434 GLU A CA 1
ATOM 3281 C C . GLU A 1 434 ? 55.156 12.93 -46.156 1 16.39 434 GLU A C 1
ATOM 3283 O O . GLU A 1 434 ? 54.5 12.336 -45.312 1 16.39 434 GLU A O 1
ATOM 3288 N N . GLU A 1 435 ? 56.562 13.055 -45.938 1 15.34 435 GLU A N 1
ATOM 3289 C CA . GLU A 1 435 ? 57.812 13.055 -45.188 1 15.34 435 GLU A CA 1
ATOM 3290 C C . GLU A 1 435 ? 57.688 13.859 -43.906 1 15.34 435 GLU A C 1
ATOM 3292 O O . GLU A 1 435 ? 58.562 13.797 -43.031 1 15.34 435 GLU A O 1
ATOM 3297 N N . ARG A 1 436 ? 56.906 14.977 -43.562 1 17.58 436 ARG A N 1
ATOM 3298 C CA . ARG A 1 436 ? 57.719 15.867 -42.75 1 17.58 436 ARG A CA 1
ATOM 3299 C C . ARG A 1 436 ? 58.25 15.156 -41.531 1 17.58 436 ARG A C 1
ATOM 3301 O O . ARG A 1 436 ? 57.531 14.398 -40.875 1 17.58 436 ARG A O 1
ATOM 3308 N N . GLN A 1 437 ? 59.656 15.102 -41.312 1 15.19 437 GLN A N 1
ATOM 3309 C CA . GLN A 1 437 ? 61 15.07 -40.812 1 15.19 437 GLN A CA 1
ATOM 3310 C C . GLN A 1 437 ? 61.094 15.695 -39.406 1 15.19 437 GLN A C 1
ATOM 3312 O O . GLN A 1 437 ? 62.125 15.68 -38.781 1 15.19 437 GLN A O 1
ATOM 3317 N N . TYR A 1 438 ? 60.031 16.547 -38.938 1 17.41 438 TYR A N 1
ATOM 3318 C CA . TYR A 1 438 ? 60.781 17.594 -38.188 1 17.41 438 TYR A CA 1
ATOM 3319 C C . TYR A 1 438 ? 61.438 17.016 -36.969 1 17.41 438 TYR A C 1
ATOM 3321 O O . TYR A 1 438 ? 60.844 16.188 -36.25 1 17.41 438 TYR A O 1
ATOM 3329 N N . SER A 1 439 ? 62.75 17.25 -36.938 1 17.69 439 SER A N 1
ATOM 3330 C CA . SER A 1 439 ? 64.062 17.031 -36.438 1 17.69 439 SER A CA 1
ATOM 3331 C C . SER A 1 439 ? 64.125 16.953 -34.906 1 17.69 439 SER A C 1
ATOM 3333 O O . SER A 1 439 ? 63.156 17.359 -34.25 1 17.69 439 SER A O 1
ATOM 3335 N N . GLU A 1 440 ? 65.312 16.594 -34.531 1 16.55 440 GLU A N 1
ATOM 3336 C CA . GLU A 1 440 ? 66.688 16.516 -34 1 16.55 440 GLU A CA 1
ATOM 3337 C C . GLU A 1 440 ? 67 17.766 -33.219 1 16.55 440 GLU A C 1
ATOM 3339 O O . GLU A 1 440 ? 68.188 18.031 -32.938 1 16.55 440 GLU A O 1
ATOM 3344 N N . GLY A 1 441 ? 66.188 18.703 -33.125 1 15.74 441 GLY A N 1
ATOM 3345 C CA . GLY A 1 441 ? 67 19.797 -32.625 1 15.74 441 GLY A CA 1
ATOM 3346 C C . GLY A 1 441 ? 67.562 19.547 -31.219 1 15.74 441 GLY A C 1
ATOM 3347 O O . GLY A 1 441 ? 67.062 18.703 -30.484 1 15.74 441 GLY A O 1
ATOM 3348 N N . GLU A 1 442 ? 68.375 20.469 -30.531 1 18.34 442 GLU A N 1
ATOM 3349 C CA . GLU A 1 442 ? 69.75 20.844 -30.141 1 18.34 442 GLU A CA 1
ATOM 3350 C C . GLU A 1 442 ? 70.188 20.062 -28.906 1 18.34 442 GLU A C 1
ATOM 3352 O O . GLU A 1 442 ? 69.375 19.484 -28.203 1 18.34 442 GLU A O 1
ATOM 3357 N N . THR A 1 443 ? 71.562 20.438 -28.25 1 19.05 443 THR A N 1
ATOM 3358 C CA . THR A 1 443 ? 72.75 20.953 -27.578 1 19.05 443 THR A CA 1
ATOM 3359 C C . THR A 1 443 ? 72.438 21.234 -26.109 1 19.05 443 THR A C 1
ATOM 3361 O O . THR A 1 443 ? 73.125 20.734 -25.219 1 19.05 443 THR A O 1
ATOM 3364 N N . SER A 1 444 ? 72.5 22.562 -25.781 1 17.36 444 SER A N 1
ATOM 3365 C CA . SER A 1 444 ? 73.125 23.703 -25.109 1 17.36 444 SER A CA 1
ATOM 3366 C C . SER A 1 444 ? 72.25 24.203 -23.969 1 17.36 444 SER A C 1
ATOM 3368 O O . SER A 1 444 ? 71 24.266 -24.109 1 17.36 444 SER A O 1
ATOM 3370 N N . MET B 1 1 ? 12.383 2.316 -24.281 1 58.03 1 MET B N 1
ATOM 3371 C CA . MET B 1 1 ? 13.617 2.844 -23.703 1 58.03 1 MET B CA 1
ATOM 3372 C C . MET B 1 1 ? 14.797 2.605 -24.641 1 58.03 1 MET B C 1
ATOM 3374 O O . MET B 1 1 ? 14.875 1.562 -25.297 1 58.03 1 MET B O 1
ATOM 3378 N N . GLU B 1 2 ? 15.578 3.631 -24.703 1 59.72 2 GLU B N 1
ATOM 3379 C CA . GLU B 1 2 ? 16.75 3.541 -25.562 1 59.72 2 GLU B CA 1
ATOM 3380 C C . GLU B 1 2 ? 17.812 2.615 -24.953 1 59.72 2 GLU B C 1
ATOM 3382 O O . GLU B 1 2 ? 17.828 2.398 -23.75 1 59.72 2 GLU B O 1
ATOM 3387 N N . LYS B 1 3 ? 18.5 1.946 -25.812 1 64.88 3 LYS B N 1
ATOM 3388 C CA . LYS B 1 3 ? 19.578 1.04 -25.391 1 64.88 3 LYS B CA 1
ATOM 3389 C C . LYS B 1 3 ? 20.453 1.679 -24.312 1 64.88 3 LYS B C 1
ATOM 3391 O O . LYS B 1 3 ? 20.812 1.024 -23.328 1 64.88 3 LYS B O 1
ATOM 3396 N N . ALA B 1 4 ? 20.719 2.967 -24.531 1 63.22 4 ALA B N 1
ATOM 3397 C CA . ALA B 1 4 ? 21.578 3.695 -23.609 1 63.22 4 ALA B CA 1
ATOM 3398 C C . ALA B 1 4 ? 20.938 3.77 -22.219 1 63.22 4 ALA B C 1
ATOM 3400 O O . ALA B 1 4 ? 21.641 3.811 -21.203 1 63.22 4 ALA B O 1
ATOM 3401 N N . SER B 1 5 ? 19.688 3.732 -22.25 1 67.38 5 SER B N 1
ATOM 3402 C CA . SER B 1 5 ? 18.984 3.812 -20.984 1 67.38 5 SER B CA 1
ATOM 3403 C C . SER B 1 5 ? 19.141 2.531 -20.172 1 67.38 5 SER B C 1
ATOM 3405 O O . SER B 1 5 ? 19.234 2.572 -18.938 1 67.38 5 SER B O 1
ATOM 3407 N N . PHE B 1 6 ? 19.25 1.482 -20.875 1 69.44 6 PHE B N 1
ATOM 3408 C CA . PHE B 1 6 ? 19.406 0.205 -20.188 1 69.44 6 PHE B CA 1
ATOM 3409 C C . PHE B 1 6 ? 20.812 0.087 -19.594 1 69.44 6 PHE B C 1
ATOM 3411 O O . PHE B 1 6 ? 20.969 -0.441 -18.5 1 69.44 6 PHE B O 1
ATOM 3418 N N . ASP B 1 7 ? 21.75 0.655 -20.297 1 69.25 7 ASP B N 1
ATOM 3419 C CA . ASP B 1 7 ? 23.109 0.656 -19.781 1 69.25 7 ASP B CA 1
ATOM 3420 C C . ASP B 1 7 ? 23.219 1.484 -18.5 1 69.25 7 ASP B C 1
ATOM 3422 O O . ASP B 1 7 ? 23.938 1.123 -17.578 1 69.25 7 ASP B O 1
ATOM 3426 N N . ALA B 1 8 ? 22.422 2.434 -18.547 1 67.44 8 ALA B N 1
ATOM 3427 C CA . ALA B 1 8 ? 22.484 3.373 -17.438 1 67.44 8 ALA B CA 1
ATOM 3428 C C . ALA B 1 8 ? 21.906 2.75 -16.172 1 67.44 8 ALA B C 1
ATOM 3430 O O . ALA B 1 8 ? 22.203 3.203 -15.055 1 67.44 8 ALA B O 1
ATOM 3431 N N . VAL B 1 9 ? 21.109 1.615 -16.297 1 64.69 9 VAL B N 1
ATOM 3432 C CA . VAL B 1 9 ? 20.438 1.115 -15.109 1 64.69 9 VAL B CA 1
ATOM 3433 C C . VAL B 1 9 ? 20.953 -0.28 -14.766 1 64.69 9 VAL B C 1
ATOM 3435 O O . VAL B 1 9 ? 20.438 -0.926 -13.844 1 64.69 9 VAL B O 1
ATOM 3438 N N . GLU B 1 10 ? 21.922 -0.755 -15.445 1 66.88 10 GLU B N 1
ATOM 3439 C CA . GLU B 1 10 ? 22.422 -2.113 -15.242 1 66.88 10 GLU B CA 1
ATOM 3440 C C . GLU B 1 10 ? 22.984 -2.293 -13.836 1 66.88 10 GLU B C 1
ATOM 3442 O O . GLU B 1 10 ? 22.953 -3.395 -13.281 1 66.88 10 GLU B O 1
ATOM 3447 N N . ASP B 1 11 ? 23.547 -1.13 -13.32 1 67.25 11 ASP B N 1
ATOM 3448 C CA . ASP B 1 11 ? 24.109 -1.199 -11.977 1 67.25 11 ASP B CA 1
ATOM 3449 C C . ASP B 1 11 ? 23.016 -1.174 -10.914 1 67.25 11 ASP B C 1
ATOM 3451 O O . ASP B 1 11 ? 23.266 -1.516 -9.75 1 67.25 11 ASP B O 1
ATOM 3455 N N . LEU B 1 12 ? 21.875 -0.697 -11.43 1 64.88 12 LEU B N 1
ATOM 3456 C CA . LEU B 1 12 ? 20.766 -0.594 -10.484 1 64.88 12 LEU B CA 1
ATOM 3457 C C . LEU B 1 12 ? 19.953 -1.884 -10.453 1 64.88 12 LEU B C 1
ATOM 3459 O O . LEU B 1 12 ? 19.422 -2.264 -9.414 1 64.88 12 LEU B O 1
ATOM 3463 N N . LEU B 1 13 ? 19.984 -2.498 -11.68 1 64.88 13 LEU B N 1
ATOM 3464 C CA . LEU B 1 13 ? 19.219 -3.73 -11.836 1 64.88 13 LEU B CA 1
ATOM 3465 C C . LEU B 1 13 ? 20.141 -4.906 -12.148 1 64.88 13 LEU B C 1
ATOM 3467 O O . LEU B 1 13 ? 21.281 -4.711 -12.586 1 64.88 13 LEU B O 1
ATOM 3471 N N . SER B 1 14 ? 19.766 -6.016 -11.828 1 63.94 14 SER B N 1
ATOM 3472 C CA . SER B 1 14 ? 20.547 -7.184 -12.211 1 63.94 14 SER B CA 1
ATOM 3473 C C . SER B 1 14 ? 20.703 -7.277 -13.727 1 63.94 14 SER B C 1
ATOM 3475 O O . SER B 1 14 ? 19.797 -6.883 -14.469 1 63.94 14 SER B O 1
ATOM 3477 N N . PRO B 1 15 ? 21.844 -7.582 -14.156 1 63.97 15 PRO B N 1
ATOM 3478 C CA . PRO B 1 15 ? 22.078 -7.727 -15.594 1 63.97 15 PRO B CA 1
ATOM 3479 C C . PRO B 1 15 ? 21.047 -8.602 -16.281 1 63.97 15 PRO B C 1
ATOM 3481 O O . PRO B 1 15 ? 20.672 -8.344 -17.422 1 63.97 15 PRO B O 1
ATOM 3484 N N . SER B 1 16 ? 20.609 -9.531 -15.555 1 64.81 16 SER B N 1
ATOM 3485 C CA . SER B 1 16 ? 19.609 -10.43 -16.125 1 64.81 16 SER B CA 1
ATOM 3486 C C . SER B 1 16 ? 18.312 -9.688 -16.438 1 64.81 16 SER B C 1
ATOM 3488 O O . SER B 1 16 ? 17.688 -9.898 -17.484 1 64.81 16 SER B O 1
ATOM 3490 N N . TYR B 1 17 ? 18.031 -8.75 -15.641 1 64.94 17 TYR B N 1
ATOM 3491 C CA . TYR B 1 17 ? 16.812 -7.977 -15.844 1 64.94 17 TYR B CA 1
ATOM 3492 C C . TYR B 1 17 ? 16.969 -7.02 -17.016 1 64.94 17 TYR B C 1
ATOM 3494 O O . TYR B 1 17 ? 16.031 -6.832 -17.797 1 64.94 17 TYR B O 1
ATOM 3502 N N . CYS B 1 18 ? 18.078 -6.496 -17.078 1 69.44 18 CYS B N 1
ATOM 3503 C CA . CYS B 1 18 ? 18.344 -5.578 -18.172 1 69.44 18 CYS B CA 1
ATOM 3504 C C . CYS B 1 18 ? 18.297 -6.305 -19.516 1 69.44 18 CYS B C 1
ATOM 3506 O O . CYS B 1 18 ? 17.797 -5.766 -20.5 1 69.44 18 CYS B O 1
ATOM 3508 N N . ARG B 1 19 ? 18.797 -7.516 -19.484 1 70.06 19 ARG B N 1
ATOM 3509 C CA . ARG B 1 19 ? 18.781 -8.312 -20.703 1 70.06 19 ARG B CA 1
ATOM 3510 C C . ARG B 1 19 ? 17.359 -8.617 -21.125 1 70.06 19 ARG B C 1
ATOM 3512 O O . ARG B 1 19 ? 17.016 -8.492 -22.312 1 70.06 19 ARG B O 1
ATOM 3519 N N . VAL B 1 20 ? 16.625 -8.969 -20.156 1 66 20 VAL B N 1
ATOM 3520 C CA . VAL B 1 20 ? 15.227 -9.281 -20.453 1 66 20 VAL B CA 1
ATOM 3521 C C . VAL B 1 20 ? 14.516 -8.023 -20.953 1 66 20 VAL B C 1
ATOM 3523 O O . VAL B 1 20 ? 13.773 -8.078 -21.938 1 66 20 VAL B O 1
ATOM 3526 N N . ALA B 1 21 ? 14.742 -6.988 -20.312 1 69.69 21 ALA B N 1
ATOM 3527 C CA . ALA B 1 21 ? 14.125 -5.727 -20.703 1 69.69 21 ALA B CA 1
ATOM 3528 C C . ALA B 1 21 ? 14.492 -5.355 -22.141 1 69.69 21 ALA B C 1
ATOM 3530 O O . ALA B 1 21 ? 13.648 -4.891 -22.906 1 69.69 21 ALA B O 1
ATOM 3531 N N . ARG B 1 22 ? 15.688 -5.57 -22.438 1 70.94 22 ARG B N 1
ATOM 3532 C CA . ARG B 1 22 ? 16.156 -5.281 -23.797 1 70.94 22 ARG B CA 1
ATOM 3533 C C . ARG B 1 22 ? 15.461 -6.168 -24.812 1 70.94 22 ARG B C 1
ATOM 3535 O O . ARG B 1 22 ? 15.086 -5.703 -25.891 1 70.94 22 ARG B O 1
ATOM 3542 N N . GLU B 1 23 ? 15.336 -7.395 -24.406 1 69.06 23 GLU B N 1
ATOM 3543 C CA . GLU B 1 23 ? 14.672 -8.336 -25.297 1 69.06 23 GLU B CA 1
ATOM 3544 C C . GLU B 1 23 ? 13.203 -7.969 -25.5 1 69.06 23 GLU B C 1
ATOM 3546 O O . GLU B 1 23 ? 12.688 -8.07 -26.625 1 69.06 23 GLU B O 1
ATOM 3551 N N . VAL B 1 24 ? 12.547 -7.602 -24.5 1 68.62 24 VAL B N 1
ATOM 3552 C CA . VAL B 1 24 ? 11.148 -7.195 -24.594 1 68.62 24 VAL B CA 1
ATOM 3553 C C . VAL B 1 24 ? 11.016 -5.973 -25.5 1 68.62 24 VAL B C 1
ATOM 3555 O O . VAL B 1 24 ? 10.125 -5.91 -26.344 1 68.62 24 VAL B O 1
ATOM 3558 N N . ARG B 1 25 ? 11.867 -5.047 -25.312 1 70.06 25 ARG B N 1
ATOM 3559 C CA . ARG B 1 25 ? 11.852 -3.846 -26.141 1 70.06 25 ARG B CA 1
ATOM 3560 C C . ARG B 1 25 ? 12.047 -4.191 -27.625 1 70.06 25 ARG B C 1
ATOM 3562 O O . ARG B 1 25 ? 11.375 -3.639 -28.484 1 70.06 25 ARG B O 1
ATOM 3569 N N . ARG B 1 26 ? 12.984 -5.039 -27.828 1 67.38 26 ARG B N 1
ATOM 3570 C CA . ARG B 1 26 ? 13.25 -5.473 -29.188 1 67.38 26 ARG B CA 1
ATOM 3571 C C . ARG B 1 26 ? 12.023 -6.129 -29.797 1 67.38 26 ARG B C 1
ATOM 3573 O O . ARG B 1 26 ? 11.727 -5.934 -30.984 1 67.38 26 ARG B O 1
ATOM 3580 N N . SER B 1 27 ? 11.422 -6.891 -28.984 1 66.06 27 SER B N 1
ATOM 3581 C CA . SER B 1 27 ? 10.219 -7.555 -29.453 1 66.06 27 SER B CA 1
ATOM 3582 C C . SER B 1 27 ? 9.148 -6.539 -29.859 1 66.06 27 SER B C 1
ATOM 3584 O O . SER B 1 27 ? 8.461 -6.723 -30.859 1 66.06 27 SER B O 1
ATOM 3586 N N . TRP B 1 28 ? 9.023 -5.488 -29.125 1 62.44 28 TRP B N 1
ATOM 3587 C CA . TRP B 1 28 ? 8.07 -4.426 -29.422 1 62.44 28 TRP B CA 1
ATOM 3588 C C . TRP B 1 28 ? 8.453 -3.711 -30.719 1 62.44 28 TRP B C 1
ATOM 3590 O O . TRP B 1 28 ? 7.59 -3.369 -31.531 1 62.44 28 TRP B O 1
ATOM 3600 N N . GLU B 1 29 ? 9.758 -3.406 -30.859 1 60.97 29 GLU B N 1
ATOM 3601 C CA . GLU B 1 29 ? 10.25 -2.729 -32.062 1 60.97 29 GLU B CA 1
ATOM 3602 C C . GLU B 1 29 ? 9.984 -3.561 -33.312 1 60.97 29 GLU B C 1
ATOM 3604 O O . GLU B 1 29 ? 9.617 -3.02 -34.344 1 60.97 29 GLU B O 1
ATOM 3609 N N . THR B 1 30 ? 10.188 -4.836 -33.125 1 59.19 30 THR B N 1
ATOM 3610 C CA . THR B 1 30 ? 9.945 -5.734 -34.25 1 59.19 30 THR B CA 1
ATOM 3611 C C . THR B 1 30 ? 8.469 -5.754 -34.594 1 59.19 30 THR B C 1
ATOM 3613 O O . THR B 1 30 ? 8.117 -5.766 -35.781 1 59.19 30 THR B O 1
ATOM 3616 N N . GLN B 1 31 ? 7.676 -5.672 -33.656 1 54.06 31 GLN B N 1
ATOM 3617 C CA . GLN B 1 31 ? 6.238 -5.68 -33.906 1 54.06 31 GLN B CA 1
ATOM 3618 C C . GLN B 1 31 ? 5.785 -4.359 -34.531 1 54.06 31 GLN B C 1
ATOM 3620 O O . GLN B 1 31 ? 4.922 -4.344 -35.406 1 54.06 31 GLN B O 1
ATOM 3625 N N . LYS B 1 32 ? 6.238 -3.277 -33.969 1 52.69 32 LYS B N 1
ATOM 3626 C CA . LYS B 1 32 ? 5.922 -1.959 -34.531 1 52.69 32 LYS B CA 1
ATOM 3627 C C . LYS B 1 32 ? 6.328 -1.859 -36 1 52.69 32 LYS B C 1
ATOM 3629 O O . LYS B 1 32 ? 5.594 -1.299 -36.812 1 52.69 32 LYS B O 1
ATOM 3634 N N . GLU B 1 33 ? 7.508 -2.299 -36.219 1 46.19 33 GLU B N 1
ATOM 3635 C CA . GLU B 1 33 ? 7.965 -2.281 -37.594 1 46.19 33 GLU B CA 1
ATOM 3636 C C . GLU B 1 33 ? 7.051 -3.111 -38.5 1 46.19 33 GLU B C 1
ATOM 3638 O O . GLU B 1 33 ? 6.73 -2.703 -39.594 1 46.19 33 GLU B O 1
ATOM 3643 N N . LYS B 1 34 ? 6.543 -4.055 -37.875 1 44.09 34 LYS B N 1
ATOM 3644 C CA . LYS B 1 34 ? 5.629 -4.891 -38.656 1 44.09 34 LYS B CA 1
ATOM 3645 C C . LYS B 1 34 ? 4.273 -4.211 -38.812 1 44.09 34 LYS B C 1
ATOM 3647 O O . LYS B 1 34 ? 3.68 -4.254 -39.906 1 44.09 34 LYS B O 1
ATOM 3652 N N . LYS B 1 35 ? 3.748 -3.635 -37.75 1 42.72 35 LYS B N 1
ATOM 3653 C CA . LYS B 1 35 ? 2.443 -2.98 -37.812 1 42.72 35 LYS B CA 1
ATOM 3654 C C . LYS B 1 35 ? 2.514 -1.677 -38.594 1 42.72 35 LYS B C 1
ATOM 3656 O O . LYS B 1 35 ? 1.588 -1.345 -39.344 1 42.72 35 LYS B O 1
ATOM 3661 N N . PHE B 1 36 ? 3.42 -0.836 -38.281 1 37.88 36 PHE B N 1
ATOM 3662 C CA . PHE B 1 36 ? 3.576 0.376 -39.062 1 37.88 36 PHE B CA 1
ATOM 3663 C C . PHE B 1 36 ? 3.68 0.042 -40.562 1 37.88 36 PHE B C 1
ATOM 3665 O O . PHE B 1 36 ? 3.152 0.77 -41.406 1 37.88 36 PHE B O 1
ATOM 3672 N N . LEU B 1 37 ? 4.219 -0.991 -40.781 1 37.5 37 LEU B N 1
ATOM 3673 C CA . LEU B 1 37 ? 4.258 -1.431 -42.188 1 37.5 37 LEU B CA 1
ATOM 3674 C C . LEU B 1 37 ? 2.863 -1.812 -42.656 1 37.5 37 LEU B C 1
ATOM 3676 O O . LEU B 1 37 ? 2.521 -1.579 -43.812 1 37.5 37 LEU B O 1
ATOM 3680 N N . CYS B 1 38 ? 2.057 -2.291 -41.719 1 35.91 38 CYS B N 1
ATOM 3681 C CA . CYS B 1 38 ? 0.711 -2.668 -42.125 1 35.91 38 CYS B CA 1
ATOM 3682 C C . CYS B 1 38 ? -0.192 -1.443 -42.219 1 35.91 38 CYS B C 1
ATOM 3684 O O . CYS B 1 38 ? -1.057 -1.374 -43.094 1 35.91 38 CYS B O 1
ATOM 3686 N N . VAL B 1 39 ? -0.183 -0.625 -41.188 1 35.53 39 VAL B N 1
ATOM 3687 C CA . VAL B 1 39 ? -1.009 0.575 -41.281 1 35.53 39 VAL B CA 1
ATOM 3688 C C . VAL B 1 39 ? -0.64 1.364 -42.531 1 35.53 39 VAL B C 1
ATOM 3690 O O . VAL B 1 39 ? -1.503 1.978 -43.188 1 35.53 39 VAL B O 1
ATOM 3693 N N . CYS B 1 40 ? 0.501 1.278 -42.906 1 33.25 40 CYS B N 1
ATOM 3694 C CA . CYS B 1 40 ? 0.829 1.986 -44.125 1 33.25 40 CYS B CA 1
ATOM 3695 C C . CYS B 1 40 ? 0.172 1.321 -45.344 1 33.25 40 CYS B C 1
ATOM 3697 O O . CYS B 1 40 ? 0.168 1.88 -46.438 1 33.25 40 CYS B O 1
ATOM 3699 N N . ARG B 1 41 ? -0.249 -0.01 -45.156 1 31.72 41 ARG B N 1
ATOM 3700 C CA . ARG B 1 41 ? -0.929 -0.621 -46.312 1 31.72 41 ARG B CA 1
ATOM 3701 C C . ARG B 1 41 ? -2.441 -0.456 -46.188 1 31.72 41 ARG B C 1
ATOM 3703 O O . ARG B 1 41 ? -3.201 -1.285 -46.688 1 31.72 41 ARG B O 1
ATOM 3710 N N . LEU B 1 42 ? -3 0.245 -45.219 1 33.03 42 LEU B N 1
ATOM 3711 C CA . LEU B 1 42 ? -4.445 0.42 -45.281 1 33.03 42 LEU B CA 1
ATOM 3712 C C . LEU B 1 42 ? -4.875 0.9 -46.688 1 33.03 42 LEU B C 1
ATOM 3714 O O . LEU B 1 42 ? -4.223 1.762 -47.281 1 33.03 42 LEU B O 1
ATOM 3718 N N . PRO B 1 43 ? -5.625 0.07 -47.344 1 32.66 43 PRO B N 1
ATOM 3719 C CA . PRO B 1 43 ? -6.168 0.548 -48.625 1 32.66 43 PRO B CA 1
ATOM 3720 C C . PRO B 1 43 ? -6.77 1.948 -48.5 1 32.66 43 PRO B C 1
ATOM 3722 O O . PRO B 1 43 ? -7.152 2.381 -47.406 1 32.66 43 PRO B O 1
ATOM 3725 N N . PRO B 1 44 ? -6.723 2.721 -49.594 1 32.59 44 PRO B N 1
ATOM 3726 C CA . PRO B 1 44 ? -7.344 4.039 -49.75 1 32.59 44 PRO B CA 1
ATOM 3727 C C . PRO B 1 44 ? -8.836 4.027 -49.438 1 32.59 44 PRO B C 1
ATOM 3729 O O . PRO B 1 44 ? -9.547 3.096 -49.844 1 32.59 44 PRO B O 1
ATOM 3732 N N . SER B 1 45 ? -9.305 4.289 -48.25 1 31.62 45 SER B N 1
ATOM 3733 C CA . SER B 1 45 ? -10.75 4.438 -48.188 1 31.62 45 SER B CA 1
ATOM 3734 C C . SER B 1 45 ? -11.312 5.121 -49.406 1 31.62 45 SER B C 1
ATOM 3736 O O . SER B 1 45 ? -10.641 5.965 -50.031 1 31.62 45 SER B O 1
ATOM 3738 N N . PRO B 1 46 ? -12.211 4.488 -50.125 1 31.78 46 PRO B N 1
ATOM 3739 C CA . PRO B 1 46 ? -12.805 5.176 -51.281 1 31.78 46 PRO B CA 1
ATOM 3740 C C . PRO B 1 46 ? -13.117 6.645 -51 1 31.78 46 PRO B C 1
ATOM 3742 O O . PRO B 1 46 ? -13.336 7.426 -51.906 1 31.78 46 PRO B O 1
ATOM 3745 N N . SER B 1 47 ? -13.945 6.988 -49.938 1 32.12 47 SER B N 1
ATOM 3746 C CA . SER B 1 47 ? -14.164 8.43 -49.938 1 32.12 47 SER B CA 1
ATOM 3747 C C . SER B 1 47 ? -12.844 9.188 -49.844 1 32.12 47 SER B C 1
ATOM 3749 O O . SER B 1 47 ? -11.875 8.703 -49.281 1 32.12 47 SER B O 1
ATOM 3751 N N . GLY B 1 48 ? -12.375 9.992 -50.875 1 29.97 48 GLY B N 1
ATOM 3752 C CA . GLY B 1 48 ? -11.234 10.766 -51.344 1 29.97 48 GLY B CA 1
ATOM 3753 C C . GLY B 1 48 ? -10.422 11.367 -50.188 1 29.97 48 GLY B C 1
ATOM 3754 O O . GLY B 1 48 ? -9.664 12.32 -50.406 1 29.97 48 GLY B O 1
ATOM 3755 N N . PHE B 1 49 ? -11 11.477 -49 1 30.41 49 PHE B N 1
ATOM 3756 C CA . PHE B 1 49 ? -10.109 12.336 -48.25 1 30.41 49 PHE B CA 1
ATOM 3757 C C . PHE B 1 49 ? -8.711 11.734 -48.188 1 30.41 49 PHE B C 1
ATOM 3759 O O . PHE B 1 49 ? -8.547 10.586 -47.75 1 30.41 49 PHE B O 1
ATOM 3766 N N . PRO B 1 50 ? -7.832 12.023 -49.125 1 31.95 50 PRO B N 1
ATOM 3767 C CA . PRO B 1 50 ? -6.418 11.633 -49.125 1 31.95 50 PRO B CA 1
ATOM 3768 C C . PRO B 1 50 ? -5.805 11.641 -47.719 1 31.95 50 PRO B C 1
ATOM 3770 O O . PRO B 1 50 ? -6.129 12.508 -46.906 1 31.95 50 PRO B O 1
ATOM 3773 N N . GLY B 1 51 ? -5.82 10.578 -47.094 1 34.28 51 GLY B N 1
ATOM 3774 C CA . GLY B 1 51 ? -5.039 10.453 -45.875 1 34.28 51 GLY B CA 1
ATOM 3775 C C . GLY B 1 51 ? -3.789 11.312 -45.906 1 34.28 51 GLY B C 1
ATOM 3776 O O . GLY B 1 51 ? -2.877 11.094 -46.688 1 34.28 51 GLY B O 1
ATOM 3777 N N . ARG B 1 52 ? -3.959 12.672 -45.875 1 34.47 52 ARG B N 1
ATOM 3778 C CA . ARG B 1 52 ? -2.816 13.578 -45.906 1 34.47 52 ARG B CA 1
ATOM 3779 C C . ARG B 1 52 ? -1.713 13.094 -44.969 1 34.47 52 ARG B C 1
ATOM 3781 O O . ARG B 1 52 ? -1.976 12.75 -43.812 1 34.47 52 ARG B O 1
ATOM 3788 N N . PRO B 1 53 ? -0.625 12.484 -45.531 1 37.16 53 PRO B N 1
ATOM 3789 C CA . PRO B 1 53 ? 0.567 12.164 -44.75 1 37.16 53 PRO B CA 1
ATOM 3790 C C . PRO B 1 53 ? 0.83 13.18 -43.625 1 37.16 53 PRO B C 1
ATOM 3792 O O . PRO B 1 53 ? 0.452 14.344 -43.75 1 37.16 53 PRO B O 1
ATOM 3795 N N . LEU B 1 54 ? 0.75 12.695 -42.438 1 40.28 54 LEU B N 1
ATOM 3796 C CA . LEU B 1 54 ? 1.173 13.656 -41.438 1 40.28 54 LEU B CA 1
ATOM 3797 C C . LEU B 1 54 ? 2.201 14.625 -42 1 40.28 54 LEU B C 1
ATOM 3799 O O . LEU B 1 54 ? 3.074 14.227 -42.781 1 40.28 54 LEU B O 1
ATOM 3803 N N . PRO B 1 55 ? 1.869 15.852 -42.125 1 38.44 55 PRO B N 1
ATOM 3804 C CA . PRO B 1 55 ? 2.9 16.766 -42.625 1 38.44 55 PRO B CA 1
ATOM 3805 C C . PRO B 1 55 ? 4.293 16.422 -42.094 1 38.44 55 PRO B C 1
ATOM 3807 O O . PRO B 1 55 ? 4.434 15.914 -40.969 1 38.44 55 PRO B O 1
ATOM 3810 N N . ARG B 1 56 ? 5.266 16.203 -42.969 1 39.47 56 ARG B N 1
ATOM 3811 C CA . ARG B 1 56 ? 6.664 15.914 -42.688 1 39.47 56 ARG B CA 1
ATOM 3812 C C . ARG B 1 56 ? 7.117 16.609 -41.406 1 39.47 56 ARG B C 1
ATOM 3814 O O . ARG B 1 56 ? 7.93 16.078 -40.656 1 39.47 56 ARG B O 1
ATOM 3821 N N . VAL B 1 57 ? 6.527 17.75 -41.281 1 39.31 57 VAL B N 1
ATOM 3822 C CA . VAL B 1 57 ? 6.914 18.531 -40.094 1 39.31 57 VAL B CA 1
ATOM 3823 C C . VAL B 1 57 ? 6.469 17.812 -38.844 1 39.31 57 VAL B C 1
ATOM 3825 O O . VAL B 1 57 ? 7.207 17.766 -37.844 1 39.31 57 VAL B O 1
ATOM 3828 N N . CYS B 1 58 ? 5.363 17.25 -38.875 1 41.81 58 CYS B N 1
ATOM 3829 C CA . CYS B 1 58 ? 4.867 16.578 -37.688 1 41.81 58 CYS B CA 1
ATOM 3830 C C . CYS B 1 58 ? 5.668 15.305 -37.406 1 41.81 58 CYS B C 1
ATOM 3832 O O . CYS B 1 58 ? 5.965 15 -36.25 1 41.81 58 CYS B O 1
ATOM 3834 N N . ALA B 1 59 ? 5.934 14.617 -38.406 1 40.06 59 ALA B N 1
ATOM 3835 C CA . ALA B 1 59 ? 6.766 13.422 -38.25 1 40.06 59 ALA B CA 1
ATOM 3836 C C . ALA B 1 59 ? 8.148 13.789 -37.719 1 40.06 59 ALA B C 1
ATOM 3838 O O . ALA B 1 59 ? 8.703 13.094 -36.875 1 40.06 59 ALA B O 1
ATOM 3839 N N . ARG B 1 60 ? 8.648 14.828 -38.312 1 36.91 60 ARG B N 1
ATOM 3840 C CA . ARG B 1 60 ? 9.945 15.305 -37.844 1 36.91 60 ARG B CA 1
ATOM 3841 C C . ARG B 1 60 ? 9.875 15.75 -36.375 1 36.91 60 ARG B C 1
ATOM 3843 O O . ARG B 1 60 ? 10.789 15.477 -35.594 1 36.91 60 ARG B O 1
ATOM 3850 N N . CYS B 1 61 ? 8.781 16.453 -36.156 1 39.91 61 CYS B N 1
ATOM 3851 C CA . CYS B 1 61 ? 8.617 16.891 -34.781 1 39.91 61 CYS B CA 1
ATOM 3852 C C . CYS B 1 61 ? 8.422 15.711 -33.844 1 39.91 61 CYS B C 1
ATOM 3854 O O . CYS B 1 61 ? 8.953 15.703 -32.719 1 39.91 61 CYS B O 1
ATOM 3856 N N . GLY B 1 62 ? 7.625 14.828 -34.312 1 43.62 62 GLY B N 1
ATOM 3857 C CA . GLY B 1 62 ? 7.473 13.617 -33.531 1 43.62 62 GLY B CA 1
ATOM 3858 C C . GLY B 1 62 ? 8.773 12.852 -33.375 1 43.62 62 GLY B C 1
ATOM 3859 O O . GLY B 1 62 ? 9.086 12.398 -32.25 1 43.62 62 GLY B O 1
ATOM 3860 N N . ALA B 1 63 ? 9.375 12.688 -34.5 1 42.94 63 ALA B N 1
ATOM 3861 C CA . ALA B 1 63 ? 10.672 12.023 -34.469 1 42.94 63 ALA B CA 1
ATOM 3862 C C . ALA B 1 63 ? 11.672 12.812 -33.625 1 42.94 63 ALA B C 1
ATOM 3864 O O . ALA B 1 63 ? 12.453 12.227 -32.875 1 42.94 63 ALA B O 1
ATOM 3865 N N . ALA B 1 64 ? 11.656 14.086 -33.906 1 39.59 64 ALA B N 1
ATOM 3866 C CA . ALA B 1 64 ? 12.531 14.938 -33.094 1 39.59 64 ALA B CA 1
ATOM 3867 C C . ALA B 1 64 ? 12.195 14.82 -31.625 1 39.59 64 ALA B C 1
ATOM 3869 O O . ALA B 1 64 ? 13.094 14.82 -30.781 1 39.59 64 ALA B O 1
ATOM 3870 N N . ALA B 1 65 ? 10.938 14.844 -31.438 1 43.25 65 ALA B N 1
ATOM 3871 C CA . ALA B 1 65 ? 10.5 14.703 -30.047 1 43.25 65 ALA B CA 1
ATOM 3872 C C . ALA B 1 65 ? 10.922 13.352 -29.469 1 43.25 65 ALA B C 1
ATOM 3874 O O . ALA B 1 65 ? 11.234 13.242 -28.281 1 43.25 65 ALA B O 1
ATOM 3875 N N . TYR B 1 66 ? 10.758 12.461 -30.438 1 43.25 66 TYR B N 1
ATOM 3876 C CA . TYR B 1 66 ? 11.148 11.117 -30.031 1 43.25 66 TYR B CA 1
ATOM 3877 C C . TYR B 1 66 ? 12.664 10.977 -30 1 43.25 66 TYR B C 1
ATOM 3879 O O . TYR B 1 66 ? 13.211 10.195 -29.219 1 43.25 66 TYR B O 1
ATOM 3887 N N . THR B 1 67 ? 13.312 11.547 -31.141 1 38.12 67 THR B N 1
ATOM 3888 C CA . THR B 1 67 ? 14.75 11.414 -31.312 1 38.12 67 THR B CA 1
ATOM 3889 C C . THR B 1 67 ? 15.492 12.477 -30.5 1 38.12 67 THR B C 1
ATOM 3891 O O . THR B 1 67 ? 16.719 12.547 -30.531 1 38.12 67 THR B O 1
ATOM 3894 N N . ALA B 1 68 ? 14.875 13.523 -30.141 1 40.34 68 ALA B N 1
ATOM 3895 C CA . ALA B 1 68 ? 15.719 14.438 -29.375 1 40.34 68 ALA B CA 1
ATOM 3896 C C . ALA B 1 68 ? 16.641 13.68 -28.438 1 40.34 68 ALA B C 1
ATOM 3898 O O . ALA B 1 68 ? 16.234 12.711 -27.797 1 40.34 68 ALA B O 1
ATOM 3899 N N . PRO B 1 69 ? 17.938 13.758 -28.688 1 42.16 69 PRO B N 1
ATOM 3900 C CA . PRO B 1 69 ? 18.969 12.906 -28.078 1 42.16 69 PRO B CA 1
ATOM 3901 C C . PRO B 1 69 ? 18.562 12.398 -26.703 1 42.16 69 PRO B C 1
ATOM 3903 O O . PRO B 1 69 ? 18.828 11.234 -26.359 1 42.16 69 PRO B O 1
ATOM 3906 N N . ALA B 1 70 ? 18.656 13.297 -25.594 1 49.59 70 ALA B N 1
ATOM 3907 C CA . ALA B 1 70 ? 18.578 12.711 -24.266 1 49.59 70 ALA B CA 1
ATOM 3908 C C . ALA B 1 70 ? 17.141 12.648 -23.781 1 49.59 70 ALA B C 1
ATOM 3910 O O . ALA B 1 70 ? 16.531 13.672 -23.453 1 49.59 70 ALA B O 1
ATOM 3911 N N . SER B 1 71 ? 16.469 11.625 -24.359 1 57.94 71 SER B N 1
ATOM 3912 C CA . SER B 1 71 ? 15.094 11.414 -23.922 1 57.94 71 SER B CA 1
ATOM 3913 C C . SER B 1 71 ? 14.977 11.531 -22.406 1 57.94 71 SER B C 1
ATOM 3915 O O . SER B 1 71 ? 15.914 11.227 -21.672 1 57.94 71 SER B O 1
ATOM 3917 N N . PRO B 1 72 ? 13.977 12.344 -22.094 1 61.5 72 PRO B N 1
ATOM 3918 C CA . PRO B 1 72 ? 13.781 12.602 -20.672 1 61.5 72 PRO B CA 1
ATOM 3919 C C . PRO B 1 72 ? 13.938 11.344 -19.812 1 61.5 72 PRO B C 1
ATOM 3921 O O . PRO B 1 72 ? 14.586 11.383 -18.766 1 61.5 72 PRO B O 1
ATOM 3924 N N . PRO B 1 73 ? 13.586 10.203 -20.391 1 66.56 73 PRO B N 1
ATOM 3925 C CA . PRO B 1 73 ? 13.789 9.016 -19.562 1 66.56 73 PRO B CA 1
ATOM 3926 C C . PRO B 1 73 ? 15.266 8.617 -19.453 1 66.56 73 PRO B C 1
ATOM 3928 O O . PRO B 1 73 ? 15.719 8.203 -18.391 1 66.56 73 PRO B O 1
ATOM 3931 N N . HIS B 1 74 ? 15.945 8.82 -20.531 1 66.38 74 HIS B N 1
ATOM 3932 C CA . HIS B 1 74 ? 17.359 8.469 -20.5 1 66.38 74 HIS B CA 1
ATOM 3933 C C . HIS B 1 74 ? 18.141 9.375 -19.547 1 66.38 74 HIS B C 1
ATOM 3935 O O . HIS B 1 74 ? 19.016 8.906 -18.812 1 66.38 74 HIS B O 1
ATOM 3941 N N . ILE B 1 75 ? 17.844 10.594 -19.641 1 67 75 ILE B N 1
ATOM 3942 C CA . ILE B 1 75 ? 18.531 11.555 -18.781 1 67 75 ILE B CA 1
ATOM 3943 C C . ILE B 1 75 ? 18.266 11.227 -17.312 1 67 75 ILE B C 1
ATOM 3945 O O . ILE B 1 75 ? 19.172 11.234 -16.484 1 67 75 ILE B O 1
ATOM 3949 N N . LEU B 1 76 ? 17.031 10.898 -16.984 1 74.5 76 LEU B N 1
ATOM 3950 C CA . LEU B 1 76 ? 16.656 10.57 -15.617 1 74.5 76 LEU B CA 1
ATOM 3951 C C . LEU B 1 76 ? 17.391 9.328 -15.141 1 74.5 76 LEU B C 1
ATOM 3953 O O . LEU B 1 76 ? 17.922 9.297 -14.023 1 74.5 76 LEU B O 1
ATOM 3957 N N . LEU B 1 77 ? 17.5 8.367 -16 1 70.06 77 LEU B N 1
ATOM 3958 C CA . LEU B 1 77 ? 18.094 7.086 -15.617 1 70.06 77 LEU B CA 1
ATOM 3959 C C . LEU B 1 77 ? 19.609 7.184 -15.57 1 70.06 77 LEU B C 1
ATOM 3961 O O . LEU B 1 77 ? 20.266 6.477 -14.797 1 70.06 77 LEU B O 1
ATOM 3965 N N . SER B 1 78 ? 20.125 8.086 -16.344 1 67.69 78 SER B N 1
ATOM 3966 C CA . SER B 1 78 ? 21.578 8.258 -16.391 1 67.69 78 SER B CA 1
ATOM 3967 C C . SER B 1 78 ? 22.062 9.164 -15.266 1 67.69 78 SER B C 1
ATOM 3969 O O . SER B 1 78 ? 23.047 8.867 -14.594 1 67.69 78 SER B O 1
ATOM 3971 N N . GLN B 1 79 ? 21.391 10.242 -15.094 1 68.75 79 GLN B N 1
ATOM 3972 C CA . GLN B 1 79 ? 21.812 11.219 -14.094 1 68.75 79 GLN B CA 1
ATOM 3973 C C . GLN B 1 79 ? 21.359 10.812 -12.695 1 68.75 79 GLN B C 1
ATOM 3975 O O . GLN B 1 79 ? 22.016 11.125 -11.703 1 68.75 79 GLN B O 1
ATOM 3980 N N . ARG B 1 80 ? 20.156 10.156 -12.617 1 75.44 80 ARG B N 1
ATOM 3981 C CA . ARG B 1 80 ? 19.594 9.664 -11.367 1 75.44 80 ARG B CA 1
ATOM 3982 C C . ARG B 1 80 ? 19.359 10.805 -10.375 1 75.44 80 ARG B C 1
ATOM 3984 O O . ARG B 1 80 ? 19.703 10.688 -9.195 1 75.44 80 ARG B O 1
ATOM 3991 N N . GLN B 1 81 ? 19.016 12.008 -10.969 1 81.62 81 GLN B N 1
ATOM 3992 C CA . GLN B 1 81 ? 18.688 13.195 -10.188 1 81.62 81 GLN B CA 1
ATOM 3993 C C . GLN B 1 81 ? 17.344 13.789 -10.633 1 81.62 81 GLN B C 1
ATOM 3995 O O . GLN B 1 81 ? 16.938 13.625 -11.781 1 81.62 81 GLN B O 1
ATOM 4000 N N . LEU B 1 82 ? 16.797 14.422 -9.688 1 86.5 82 LEU B N 1
ATOM 4001 C CA . LEU B 1 82 ? 15.57 15.133 -10.016 1 86.5 82 LEU B CA 1
ATOM 4002 C C . LEU B 1 82 ? 15.828 16.203 -11.078 1 86.5 82 LEU B C 1
ATOM 4004 O O . LEU B 1 82 ? 16.812 16.938 -10.992 1 86.5 82 LEU B O 1
ATOM 4008 N N . PRO B 1 83 ? 15.031 16.219 -12.102 1 87.25 83 PRO B N 1
ATOM 4009 C CA . PRO B 1 83 ? 15.188 17.281 -13.094 1 87.25 83 PRO B CA 1
ATOM 4010 C C . PRO B 1 83 ? 15 18.688 -12.508 1 87.25 83 PRO B C 1
ATOM 4012 O O . PRO B 1 83 ? 14.297 18.844 -11.508 1 87.25 83 PRO B O 1
ATOM 4015 N N . GLU B 1 84 ? 15.648 19.625 -13.117 1 88.94 84 GLU B N 1
ATOM 4016 C CA . GLU B 1 84 ? 15.523 21 -12.641 1 88.94 84 GLU B CA 1
ATOM 4017 C C . GLU B 1 84 ? 14.086 21.5 -12.75 1 88.94 84 GLU B C 1
ATOM 4019 O O . GLU B 1 84 ? 13.492 21.922 -11.758 1 88.94 84 GLU B O 1
ATOM 4024 N N . ALA B 1 85 ? 13.656 21.438 -14.008 1 90.19 85 ALA B N 1
ATOM 4025 C CA . ALA B 1 85 ? 12.266 21.812 -14.242 1 90.19 85 ALA B CA 1
ATOM 4026 C C . ALA B 1 85 ? 11.344 20.609 -14.195 1 90.19 85 ALA B C 1
ATOM 4028 O O . ALA B 1 85 ? 11.703 19.531 -14.664 1 90.19 85 ALA B O 1
ATOM 4029 N N . GLY B 1 86 ? 10.109 20.828 -13.672 1 89.56 86 GLY B N 1
ATOM 4030 C CA . GLY B 1 86 ? 9.117 19.766 -13.617 1 89.56 86 GLY B CA 1
ATOM 4031 C C . GLY B 1 86 ? 8.727 19.234 -14.984 1 89.56 86 GLY B C 1
ATOM 4032 O O . GLY B 1 86 ? 8.688 20 -15.953 1 89.56 86 GLY B O 1
ATOM 4033 N N . TRP B 1 87 ? 8.406 17.922 -15.023 1 87.44 87 TRP B N 1
ATOM 4034 C CA . TRP B 1 87 ? 7.949 17.297 -16.266 1 87.44 87 TRP B CA 1
ATOM 4035 C C . TRP B 1 87 ? 6.449 17.484 -16.438 1 87.44 87 TRP B C 1
ATOM 4037 O O . TRP B 1 87 ? 5.715 17.656 -15.469 1 87.44 87 TRP B O 1
ATOM 4047 N N . THR B 1 88 ? 6.023 17.516 -17.656 1 83.88 88 THR B N 1
ATOM 4048 C CA . THR B 1 88 ? 4.602 17.562 -17.969 1 83.88 88 THR B CA 1
ATOM 4049 C C . THR B 1 88 ? 3.963 16.188 -17.75 1 83.88 88 THR B C 1
ATOM 4051 O O . THR B 1 88 ? 4.664 15.18 -17.672 1 83.88 88 THR B O 1
ATOM 4054 N N . SER B 1 89 ? 2.65 16.203 -17.688 1 83.31 89 SER B N 1
ATOM 4055 C CA . SER B 1 89 ? 1.924 14.945 -17.531 1 83.31 89 SER B CA 1
ATOM 4056 C C . SER B 1 89 ? 2.211 14 -18.703 1 83.31 89 SER B C 1
ATOM 4058 O O . SER B 1 89 ? 2.293 12.781 -18.516 1 83.31 89 SER B O 1
ATOM 4060 N N . LEU B 1 90 ? 2.344 14.523 -19.844 1 75.75 90 LEU B N 1
ATOM 4061 C CA . LEU B 1 90 ? 2.598 13.703 -21.031 1 75.75 90 LEU B CA 1
ATOM 4062 C C . LEU B 1 90 ? 3.973 13.055 -20.953 1 75.75 90 LEU B C 1
ATOM 4064 O O . LEU B 1 90 ? 4.133 11.883 -21.312 1 75.75 90 LEU B O 1
ATOM 4068 N N . GLN B 1 91 ? 4.984 13.766 -20.531 1 78.88 91 GLN B N 1
ATOM 4069 C CA . GLN B 1 91 ? 6.332 13.227 -20.359 1 78.88 91 GLN B CA 1
ATOM 4070 C C . GLN B 1 91 ? 6.355 12.102 -19.328 1 78.88 91 GLN B C 1
ATOM 4072 O O . GLN B 1 91 ? 7.004 11.07 -19.547 1 78.88 91 GLN B O 1
ATOM 4077 N N . ILE B 1 92 ? 5.672 12.328 -18.297 1 86.5 92 ILE B N 1
ATOM 4078 C CA . ILE B 1 92 ? 5.633 11.344 -17.219 1 86.5 92 ILE B CA 1
ATOM 4079 C C . ILE B 1 92 ? 4.914 10.086 -17.703 1 86.5 92 ILE B C 1
ATOM 4081 O O . ILE B 1 92 ? 5.395 8.969 -17.484 1 86.5 92 ILE B O 1
ATOM 4085 N N . GLU B 1 93 ? 3.799 10.289 -18.344 1 82.44 93 GLU B N 1
ATOM 4086 C CA . GLU B 1 93 ? 3.062 9.148 -18.875 1 82.44 93 GLU B CA 1
ATOM 4087 C C . GLU B 1 93 ? 3.916 8.359 -19.875 1 82.44 93 GLU B C 1
ATOM 4089 O O . GLU B 1 93 ? 3.877 7.129 -19.891 1 82.44 93 GLU B O 1
ATOM 4094 N N . HIS B 1 94 ? 4.605 9.039 -20.641 1 76.88 94 HIS B N 1
ATOM 4095 C CA . HIS B 1 94 ? 5.496 8.391 -21.594 1 76.88 94 HIS B CA 1
ATOM 4096 C C . HIS B 1 94 ? 6.543 7.535 -20.891 1 76.88 94 HIS B C 1
ATOM 4098 O O . HIS B 1 94 ? 6.793 6.395 -21.297 1 76.88 94 HIS B O 1
ATOM 4104 N N . LEU B 1 95 ? 7.133 8.07 -19.922 1 78.38 95 LEU B N 1
ATOM 4105 C CA . LEU B 1 95 ? 8.125 7.328 -19.141 1 78.38 95 LEU B CA 1
ATOM 4106 C C . LEU B 1 95 ? 7.516 6.062 -18.547 1 78.38 95 LEU B C 1
ATOM 4108 O O . LEU B 1 95 ? 8.102 4.98 -18.656 1 78.38 95 LEU B O 1
ATOM 4112 N N . LEU B 1 96 ? 6.359 6.227 -17.984 1 80.88 96 LEU B N 1
ATOM 4113 C CA . LEU B 1 96 ? 5.711 5.098 -17.328 1 80.88 96 LEU B CA 1
ATOM 4114 C C . LEU B 1 96 ? 5.34 4.02 -18.328 1 80.88 96 LEU B C 1
ATOM 4116 O O . LEU B 1 96 ? 5.473 2.826 -18.062 1 80.88 96 LEU B O 1
ATOM 4120 N N . LEU B 1 97 ? 4.941 4.453 -19.469 1 74.12 97 LEU B N 1
ATOM 4121 C CA . LEU B 1 97 ? 4.594 3.504 -20.516 1 74.12 97 LEU B CA 1
ATOM 4122 C C . LEU B 1 97 ? 5.836 2.785 -21.031 1 74.12 97 LEU B C 1
ATOM 4124 O O . LEU B 1 97 ? 5.789 1.584 -21.312 1 74.12 97 LEU B O 1
ATOM 4128 N N . GLU B 1 98 ? 6.906 3.463 -21.094 1 68.38 98 GLU B N 1
ATOM 4129 C CA . GLU B 1 98 ? 8.164 2.854 -21.516 1 68.38 98 GLU B CA 1
ATOM 4130 C C . GLU B 1 98 ? 8.633 1.806 -20.5 1 68.38 98 GLU B C 1
ATOM 4132 O O . GLU B 1 98 ? 9.086 0.727 -20.891 1 68.38 98 GLU B O 1
ATOM 4137 N N . LEU B 1 99 ? 8.523 2.164 -19.312 1 71.94 99 LEU B N 1
ATOM 4138 C CA . LEU B 1 99 ? 8.914 1.223 -18.266 1 71.94 99 LEU B CA 1
ATOM 4139 C C . LEU B 1 99 ? 8.008 -0.001 -18.266 1 71.94 99 LEU B C 1
ATOM 4141 O O . LEU B 1 99 ? 8.477 -1.133 -18.156 1 71.94 99 LEU B O 1
ATOM 4145 N N . ALA B 1 100 ? 6.727 0.227 -18.422 1 71.81 100 ALA B N 1
ATOM 4146 C CA . ALA B 1 100 ? 5.754 -0.862 -18.453 1 71.81 100 ALA B CA 1
ATOM 4147 C C . ALA B 1 100 ? 5.996 -1.776 -19.656 1 71.81 100 ALA B C 1
ATOM 4149 O O . ALA B 1 100 ? 5.805 -2.992 -19.562 1 71.81 100 ALA B O 1
ATOM 4150 N N . ALA B 1 101 ? 6.422 -1.219 -20.75 1 66.06 101 ALA B N 1
ATOM 4151 C CA . ALA B 1 101 ? 6.648 -1.968 -21.984 1 66.06 101 ALA B CA 1
ATOM 4152 C C . ALA B 1 101 ? 7.859 -2.885 -21.859 1 66.06 101 ALA B C 1
ATOM 4154 O O . ALA B 1 101 ? 8.023 -3.822 -22.641 1 66.06 101 ALA B O 1
ATOM 4155 N N . THR B 1 102 ? 8.688 -2.625 -20.859 1 64.56 102 THR B N 1
ATOM 4156 C CA . THR B 1 102 ? 9.875 -3.449 -20.656 1 64.56 102 THR B CA 1
ATOM 4157 C C . THR B 1 102 ? 9.57 -4.629 -19.734 1 64.56 102 THR B C 1
ATOM 4159 O O . THR B 1 102 ? 10.414 -5.504 -19.531 1 64.56 102 THR B O 1
ATOM 4162 N N . ASP B 1 103 ? 8.406 -4.699 -19.312 1 64.56 103 ASP B N 1
ATOM 4163 C CA . ASP B 1 103 ? 7.969 -5.812 -18.469 1 64.56 103 ASP B CA 1
ATOM 4164 C C . ASP B 1 103 ? 7.613 -7.031 -19.328 1 64.56 103 ASP B C 1
ATOM 4166 O O . ASP B 1 103 ? 6.762 -6.953 -20.203 1 64.56 103 ASP B O 1
ATOM 4170 N N . ALA B 1 104 ? 8.219 -8.141 -19.016 1 65.38 104 ALA B N 1
ATOM 4171 C CA . ALA B 1 104 ? 8.047 -9.375 -19.781 1 65.38 104 ALA B CA 1
ATOM 4172 C C . ALA B 1 104 ? 6.582 -9.812 -19.797 1 65.38 104 ALA B C 1
ATOM 4174 O O . ALA B 1 104 ? 6.121 -10.422 -20.766 1 65.38 104 ALA B O 1
ATOM 4175 N N . ASN B 1 105 ? 5.848 -9.445 -18.797 1 65.44 105 ASN B N 1
ATOM 4176 C CA . ASN B 1 105 ? 4.445 -9.836 -18.703 1 65.44 105 ASN B CA 1
ATOM 4177 C C . ASN B 1 105 ? 3.588 -9.125 -19.734 1 65.44 105 ASN B C 1
ATOM 4179 O O . ASN B 1 105 ? 2.467 -9.547 -20.016 1 65.44 105 ASN B O 1
ATOM 4183 N N . ASN B 1 106 ? 4.145 -8.109 -20.234 1 66.81 106 ASN B N 1
ATOM 4184 C CA . ASN B 1 106 ? 3.363 -7.324 -21.172 1 66.81 106 ASN B CA 1
ATOM 4185 C C . ASN B 1 106 ? 3.75 -7.648 -22.625 1 66.81 106 ASN B C 1
ATOM 4187 O O . ASN B 1 106 ? 3.258 -7.012 -23.562 1 66.81 106 ASN B O 1
ATOM 4191 N N . GLN B 1 107 ? 4.57 -8.664 -22.719 1 65.88 107 GLN B N 1
ATOM 4192 C CA . GLN B 1 107 ? 4.949 -9.078 -24.062 1 65.88 107 GLN B CA 1
ATOM 4193 C C . GLN B 1 107 ? 3.826 -9.867 -24.734 1 65.88 107 GLN B C 1
ATOM 4195 O O . GLN B 1 107 ? 3.104 -10.609 -24.078 1 65.88 107 GLN B O 1
ATOM 4200 N N . PRO B 1 108 ? 3.871 -9.539 -26.016 1 69.75 108 PRO B N 1
ATOM 4201 C CA . PRO B 1 108 ? 2.893 -10.359 -26.734 1 69.75 108 PRO B CA 1
ATOM 4202 C C . PRO B 1 108 ? 3.232 -11.852 -26.688 1 69.75 108 PRO B C 1
ATOM 4204 O O . PRO B 1 108 ? 4.406 -12.219 -26.594 1 69.75 108 PRO B O 1
ATOM 4207 N N . ASP B 1 109 ? 2.348 -12.805 -26.562 1 75.62 109 ASP B N 1
ATOM 4208 C CA . ASP B 1 109 ? 2.504 -14.258 -26.625 1 75.62 109 ASP B CA 1
ATOM 4209 C C . ASP B 1 109 ? 3.154 -14.789 -25.344 1 75.62 109 ASP B C 1
ATOM 4211 O O . ASP B 1 109 ? 3.984 -15.703 -25.391 1 75.62 109 ASP B O 1
ATOM 4215 N N . GLN B 1 110 ? 2.969 -14.031 -24.359 1 77.25 110 GLN B N 1
ATOM 4216 C CA . GLN B 1 110 ? 3.438 -14.531 -23.062 1 77.25 110 GLN B CA 1
ATOM 4217 C C . GLN B 1 110 ? 2.619 -15.742 -22.609 1 77.25 110 GLN B C 1
ATOM 4219 O O . GLN B 1 110 ? 1.394 -15.75 -22.75 1 77.25 110 GLN B O 1
ATOM 4224 N N . ALA B 1 111 ? 3.355 -16.812 -22.344 1 82.06 111 ALA B N 1
ATOM 4225 C CA . ALA B 1 111 ? 2.721 -17.984 -21.766 1 82.06 111 ALA B CA 1
ATOM 4226 C C . ALA B 1 111 ? 2.916 -18.031 -20.25 1 82.06 111 ALA B C 1
ATOM 4228 O O . ALA B 1 111 ? 3.98 -18.422 -19.766 1 82.06 111 ALA B O 1
ATOM 4229 N N . SER B 1 112 ? 1.923 -17.672 -19.562 1 81.38 112 SER B N 1
ATOM 4230 C CA . SER B 1 112 ? 2.035 -17.594 -18.109 1 81.38 112 SER B CA 1
ATOM 4231 C C . SER B 1 112 ? 1.459 -18.828 -17.438 1 81.38 112 SER B C 1
ATOM 4233 O O . SER B 1 112 ? 0.296 -19.188 -17.656 1 81.38 112 SER B O 1
ATOM 4235 N N . VAL B 1 113 ? 2.283 -19.547 -16.719 1 83.44 113 VAL B N 1
ATOM 4236 C CA . VAL B 1 113 ? 1.848 -20.75 -15.992 1 83.44 113 VAL B CA 1
ATOM 4237 C C . VAL B 1 113 ? 2.068 -20.547 -14.5 1 83.44 113 VAL B C 1
ATOM 4239 O O . VAL B 1 113 ? 2.607 -21.422 -13.82 1 83.44 113 VAL B O 1
ATOM 4242 N N . GLY B 1 114 ? 1.87 -19.484 -14.031 1 75.06 114 GLY B N 1
ATOM 4243 C CA . GLY B 1 114 ? 2.016 -19.125 -12.625 1 75.06 114 GLY B CA 1
ATOM 4244 C C . GLY B 1 114 ? 1.122 -17.969 -12.203 1 75.06 114 GLY B C 1
ATOM 4245 O O . GLY B 1 114 ? 0.016 -17.812 -12.727 1 75.06 114 GLY B O 1
ATOM 4246 N N . GLU B 1 115 ? 1.718 -17.375 -11.164 1 60.62 115 GLU B N 1
ATOM 4247 C CA . GLU B 1 115 ? 0.971 -16.234 -10.641 1 60.62 115 GLU B CA 1
ATOM 4248 C C . GLU B 1 115 ? 0.897 -15.109 -11.672 1 60.62 115 GLU B C 1
ATOM 4250 O O . GLU B 1 115 ? 1.825 -14.922 -12.461 1 60.62 115 GLU B O 1
ATOM 4255 N N . ARG B 1 116 ? -0.254 -14.938 -12.266 1 51.66 116 ARG B N 1
ATOM 4256 C CA . ARG B 1 116 ? -0.42 -13.852 -13.219 1 51.66 116 ARG B CA 1
ATOM 4257 C C . ARG B 1 116 ? 0.024 -12.516 -12.625 1 51.66 116 ARG B C 1
ATOM 4259 O O . ARG B 1 116 ? -0.806 -11.648 -12.336 1 51.66 116 ARG B O 1
ATOM 4266 N N . GLU B 1 117 ? 0.877 -12.641 -11.695 1 45.28 117 GLU B N 1
ATOM 4267 C CA . GLU B 1 117 ? 1.371 -11.359 -11.188 1 45.28 117 GLU B CA 1
ATOM 4268 C C . GLU B 1 117 ? 2.107 -10.586 -12.273 1 45.28 117 GLU B C 1
ATOM 4270 O O . GLU B 1 117 ? 2.857 -11.164 -13.062 1 45.28 117 GLU B O 1
ATOM 4275 N N . GLY B 1 118 ? 1.43 -9.953 -13.156 1 39.22 118 GLY B N 1
ATOM 4276 C CA . GLY B 1 118 ? 2.1 -9.141 -14.164 1 39.22 118 GLY B CA 1
ATOM 4277 C C . GLY B 1 118 ? 3.475 -8.672 -13.734 1 39.22 118 GLY B C 1
ATOM 4278 O O . GLY B 1 118 ? 3.645 -7.516 -13.336 1 39.22 118 GLY B O 1
ATOM 4279 N N . HIS B 1 119 ? 4.301 -9.578 -13.117 1 33.41 119 HIS B N 1
ATOM 4280 C CA . HIS B 1 119 ? 5.582 -9.148 -12.578 1 33.41 119 HIS B CA 1
ATOM 4281 C C . HIS B 1 119 ? 6.555 -8.773 -13.688 1 33.41 119 HIS B C 1
ATOM 4283 O O . HIS B 1 119 ? 6.824 -9.586 -14.578 1 33.41 119 HIS B O 1
ATOM 4289 N N . ILE B 1 120 ? 6.523 -7.832 -14.375 1 32.69 120 ILE B N 1
ATOM 4290 C CA . ILE B 1 120 ? 7.59 -7.586 -15.336 1 32.69 120 ILE B CA 1
ATOM 4291 C C . ILE B 1 120 ? 8.867 -8.281 -14.875 1 32.69 120 ILE B C 1
ATOM 4293 O O . ILE B 1 120 ? 9.531 -8.961 -15.664 1 32.69 120 ILE B O 1
ATOM 4297 N N . PHE B 1 121 ? 9.703 -7.531 -13.945 1 32.81 121 PHE B N 1
ATOM 4298 C CA . PHE B 1 121 ? 11.016 -7.98 -13.492 1 32.81 121 PHE B CA 1
ATOM 4299 C C . PHE B 1 121 ? 10.891 -9.242 -12.648 1 32.81 121 PHE B C 1
ATOM 4301 O O . PHE B 1 121 ? 10.172 -9.258 -11.648 1 32.81 121 PHE B O 1
ATOM 4308 N N . ALA B 1 122 ? 10.75 -10.344 -13.156 1 34.12 122 ALA B N 1
ATOM 4309 C CA . ALA B 1 122 ? 10.672 -11.695 -12.602 1 34.12 122 ALA B CA 1
ATOM 4310 C C . ALA B 1 122 ? 11.305 -11.75 -11.219 1 34.12 122 ALA B C 1
ATOM 4312 O O . ALA B 1 122 ? 11.258 -12.789 -10.547 1 34.12 122 ALA B O 1
ATOM 4313 N N . LEU B 1 123 ? 12.562 -11.195 -11.148 1 35.22 123 LEU B N 1
ATOM 4314 C CA . LEU B 1 123 ? 12.914 -11.211 -9.734 1 35.22 123 LEU B CA 1
ATOM 4315 C C . LEU B 1 123 ? 11.781 -10.633 -8.891 1 35.22 123 LEU B C 1
ATOM 4317 O O . LEU B 1 123 ? 11.352 -9.5 -9.117 1 35.22 123 LEU B O 1
ATOM 4321 N N . GLN B 1 124 ? 10.734 -11.32 -9.008 1 38.09 124 GLN B N 1
ATOM 4322 C CA . GLN B 1 124 ? 9.68 -10.797 -8.141 1 38.09 124 GLN B CA 1
ATOM 4323 C C . GLN B 1 124 ? 10.258 -9.898 -7.055 1 38.09 124 GLN B C 1
ATOM 4325 O O . GLN B 1 124 ? 10.781 -10.383 -6.051 1 38.09 124 GLN B O 1
ATOM 4330 N N . PRO B 1 125 ? 10.742 -8.766 -7.582 1 39.41 125 PRO B N 1
ATOM 4331 C CA . PRO B 1 125 ? 11.328 -8.023 -6.465 1 39.41 125 PRO B CA 1
ATOM 4332 C C . PRO B 1 125 ? 10.422 -7.977 -5.242 1 39.41 125 PRO B C 1
ATOM 4334 O O . PRO B 1 125 ? 9.195 -7.895 -5.379 1 39.41 125 PRO B O 1
ATOM 4337 N N . LYS B 1 126 ? 10.797 -8.781 -4.32 1 43.78 126 LYS B N 1
ATOM 4338 C CA . LYS B 1 126 ? 10.289 -8.43 -2.998 1 43.78 126 LYS B CA 1
ATOM 4339 C C . LYS B 1 126 ? 10 -6.938 -2.898 1 43.78 126 LYS B C 1
ATOM 4341 O O . LYS B 1 126 ? 10.289 -6.184 -3.83 1 43.78 126 LYS B O 1
ATOM 4346 N N . ALA B 1 127 ? 9.305 -6.551 -1.996 1 42.25 127 ALA B N 1
ATOM 4347 C CA . ALA B 1 127 ? 9.031 -5.145 -1.711 1 42.25 127 ALA B CA 1
ATOM 4348 C C . ALA B 1 127 ? 10.156 -4.254 -2.219 1 42.25 127 ALA B C 1
ATOM 4350 O O . ALA B 1 127 ? 11.312 -4.68 -2.281 1 42.25 127 ALA B O 1
ATOM 4351 N N . VAL B 1 128 ? 9.82 -3.271 -2.973 1 41 128 VAL B N 1
ATOM 4352 C CA . VAL B 1 128 ? 10.727 -2.258 -3.502 1 41 128 VAL B CA 1
ATOM 4353 C C . VAL B 1 128 ? 11.859 -2.006 -2.506 1 41 128 VAL B C 1
ATOM 4355 O O . VAL B 1 128 ? 11.609 -1.802 -1.314 1 41 128 VAL B O 1
ATOM 4358 N N . GLY B 1 129 ? 13.227 -2.303 -2.969 1 42.66 129 GLY B N 1
ATOM 4359 C CA . GLY B 1 129 ? 14.461 -2.078 -2.24 1 42.66 129 GLY B CA 1
ATOM 4360 C C . GLY B 1 129 ? 15.266 -3.344 -2.025 1 42.66 129 GLY B C 1
ATOM 4361 O O . GLY B 1 129 ? 16.438 -3.285 -1.646 1 42.66 129 GLY B O 1
ATOM 4362 N N . SER B 1 130 ? 14.461 -4.438 -2.006 1 43.25 130 SER B N 1
ATOM 4363 C CA . SER B 1 130 ? 15.266 -5.617 -1.707 1 43.25 130 SER B CA 1
ATOM 4364 C C . SER B 1 130 ? 16.312 -5.863 -2.787 1 43.25 130 SER B C 1
ATOM 4366 O O . SER B 1 130 ? 17.344 -6.484 -2.529 1 43.25 130 SER B O 1
ATOM 4368 N N . SER B 1 131 ? 15.875 -5.402 -3.924 1 42.5 131 SER B N 1
ATOM 4369 C CA . SER B 1 131 ? 16.859 -5.629 -4.98 1 42.5 131 SER B CA 1
ATOM 4370 C C . SER B 1 131 ? 17.797 -4.434 -5.133 1 42.5 131 SER B C 1
ATOM 4372 O O . SER B 1 131 ? 18.703 -4.445 -5.969 1 42.5 131 SER B O 1
ATOM 4374 N N . LEU B 1 132 ? 17.328 -3.385 -4.355 1 44.34 132 LEU B N 1
ATOM 4375 C CA . LEU B 1 132 ? 18.156 -2.205 -4.527 1 44.34 132 LEU B CA 1
ATOM 4376 C C . LEU B 1 132 ? 19.422 -2.305 -3.674 1 44.34 132 LEU B C 1
ATOM 4378 O O . LEU B 1 132 ? 19.375 -2.779 -2.537 1 44.34 132 LEU B O 1
ATOM 4382 N N . SER B 1 133 ? 20.5 -2.43 -4.246 1 45.88 133 SER B N 1
ATOM 4383 C CA . SER B 1 133 ? 21.75 -2.393 -3.473 1 45.88 133 SER B CA 1
ATOM 4384 C C . SER B 1 133 ? 21.672 -1.348 -2.365 1 45.88 133 SER B C 1
ATOM 4386 O O . SER B 1 133 ? 20.625 -0.717 -2.168 1 45.88 133 SER B O 1
ATOM 4388 N N . ALA B 1 134 ? 22.844 -0.539 -2.111 1 48.09 134 ALA B N 1
ATOM 4389 C CA . ALA B 1 134 ? 23.219 0.381 -1.043 1 48.09 134 ALA B CA 1
ATOM 4390 C C . ALA B 1 134 ? 22.422 1.679 -1.124 1 48.09 134 ALA B C 1
ATOM 4392 O O . ALA B 1 134 ? 22.828 2.621 -1.81 1 48.09 134 ALA B O 1
ATOM 4393 N N . ALA B 1 135 ? 21.062 1.591 -0.731 1 61.69 135 ALA B N 1
ATOM 4394 C CA . ALA B 1 135 ? 20.328 2.848 -0.797 1 61.69 135 ALA B CA 1
ATOM 4395 C C . ALA B 1 135 ? 20.406 3.602 0.527 1 61.69 135 ALA B C 1
ATOM 4397 O O . ALA B 1 135 ? 20.453 2.988 1.596 1 61.69 135 ALA B O 1
ATOM 4398 N N . ARG B 1 136 ? 20.844 4.883 0.465 1 77.62 136 ARG B N 1
ATOM 4399 C CA . ARG B 1 136 ? 20.859 5.742 1.642 1 77.62 136 ARG B CA 1
ATOM 4400 C C . ARG B 1 136 ? 19.438 6.156 2.037 1 77.62 136 ARG B C 1
ATOM 4402 O O . ARG B 1 136 ? 19.219 6.609 3.16 1 77.62 136 ARG B O 1
ATOM 4409 N N . CYS B 1 137 ? 18.516 5.977 1.176 1 87.69 137 CYS B N 1
ATOM 4410 C CA . CYS B 1 137 ? 17.125 6.32 1.439 1 87.69 137 CYS B CA 1
ATOM 4411 C C . CYS B 1 137 ? 16.188 5.289 0.824 1 87.69 137 CYS B C 1
ATOM 4413 O O . CYS B 1 137 ? 16.281 4.996 -0.37 1 87.69 137 CYS B O 1
ATOM 4415 N N . LEU B 1 138 ? 15.352 4.773 1.648 1 88.25 138 LEU B N 1
ATOM 4416 C CA . LEU B 1 138 ? 14.453 3.707 1.231 1 88.25 138 LEU B CA 1
ATOM 4417 C C . LEU B 1 138 ? 13.008 4.184 1.236 1 88.25 138 LEU B C 1
ATOM 4419 O O . LEU B 1 138 ? 12.422 4.391 2.303 1 88.25 138 LEU B O 1
ATOM 4423 N N . PRO B 1 139 ? 12.445 4.402 0.044 1 90.25 139 PRO B N 1
ATOM 4424 C CA . PRO B 1 139 ? 10.992 4.582 0.023 1 90.25 139 PRO B CA 1
ATOM 4425 C C . PRO B 1 139 ? 10.234 3.291 0.316 1 90.25 139 PRO B C 1
ATOM 4427 O O . PRO B 1 139 ? 10.539 2.246 -0.26 1 90.25 139 PRO B O 1
ATOM 4430 N N . VAL B 1 140 ? 9.289 3.326 1.242 1 89.81 140 VAL B N 1
ATOM 4431 C CA . VAL B 1 140 ? 8.523 2.133 1.589 1 89.81 140 VAL B CA 1
ATOM 4432 C C . VAL B 1 140 ? 7.035 2.377 1.337 1 89.81 140 VAL B C 1
ATOM 4434 O O . VAL B 1 140 ? 6.539 3.484 1.549 1 89.81 140 VAL B O 1
ATOM 4437 N N . PRO B 1 141 ? 6.305 1.379 0.872 1 90 141 PRO B N 1
ATOM 4438 C CA . PRO B 1 141 ? 4.883 1.511 0.535 1 90 141 PRO B CA 1
ATOM 4439 C C . PRO B 1 141 ? 3.971 1.344 1.748 1 90 141 PRO B C 1
ATOM 4441 O O . PRO B 1 141 ? 2.93 0.689 1.656 1 90 141 PRO B O 1
ATOM 4444 N N . ILE B 1 142 ? 4.367 1.781 2.896 1 88.94 142 ILE B N 1
ATOM 4445 C CA . ILE B 1 142 ? 3.586 1.859 4.125 1 88.94 142 ILE B CA 1
ATOM 4446 C C . ILE B 1 142 ? 3.781 3.229 4.773 1 88.94 142 ILE B C 1
ATOM 4448 O O . ILE B 1 142 ? 4.84 3.842 4.637 1 88.94 142 ILE B O 1
ATOM 4452 N N . ALA B 1 143 ? 2.732 3.643 5.391 1 89.81 143 ALA B N 1
ATOM 4453 C CA . ALA B 1 143 ? 2.768 4.984 5.965 1 89.81 143 ALA B CA 1
ATOM 4454 C C . ALA B 1 143 ? 3.648 5.023 7.211 1 89.81 143 ALA B C 1
ATOM 4456 O O . ALA B 1 143 ? 4.227 4.008 7.602 1 89.81 143 ALA B O 1
ATOM 4457 N N . THR B 1 144 ? 3.779 6.176 7.777 1 89.44 144 THR B N 1
ATOM 4458 C CA . THR B 1 144 ? 4.727 6.457 8.852 1 89.44 144 THR B CA 1
ATOM 4459 C C . THR B 1 144 ? 4.461 5.57 10.062 1 89.44 144 THR B C 1
ATOM 4461 O O . THR B 1 144 ? 5.387 4.984 10.625 1 89.44 144 THR B O 1
ATOM 4464 N N . GLY B 1 145 ? 3.227 5.457 10.438 1 85.81 145 GLY B N 1
ATOM 4465 C CA . GLY B 1 145 ? 2.895 4.648 11.594 1 85.81 145 GLY B CA 1
ATOM 4466 C C . GLY B 1 145 ? 3.354 3.209 11.469 1 85.81 145 GLY B C 1
ATOM 4467 O O . GLY B 1 145 ? 3.992 2.672 12.375 1 85.81 145 GLY B O 1
ATOM 4468 N N . MET B 1 146 ? 3.018 2.646 10.398 1 84.75 146 MET B N 1
ATOM 4469 C CA . MET B 1 146 ? 3.408 1.261 10.156 1 84.75 146 MET B CA 1
ATOM 4470 C C . MET B 1 146 ? 4.922 1.139 10.016 1 84.75 146 MET B C 1
ATOM 4472 O O . MET B 1 146 ? 5.512 0.148 10.445 1 84.75 146 MET B O 1
ATOM 4476 N N . SER B 1 147 ? 5.531 2.039 9.391 1 87.19 147 SER B N 1
ATOM 4477 C CA . SER B 1 147 ? 6.984 2.043 9.25 1 87.19 147 SER B CA 1
ATOM 4478 C C . SER B 1 147 ? 7.672 2.059 10.609 1 87.19 147 SER B C 1
ATOM 4480 O O . SER B 1 147 ? 8.609 1.297 10.844 1 87.19 147 SER B O 1
ATOM 4482 N N . MET B 1 148 ? 7.16 2.902 11.484 1 86.81 148 MET B N 1
ATOM 4483 C CA . MET B 1 148 ? 7.719 3.002 12.836 1 86.81 148 MET B CA 1
ATOM 4484 C C . MET B 1 148 ? 7.492 1.71 13.609 1 86.81 148 MET B C 1
ATOM 4486 O O . MET B 1 148 ? 8.398 1.229 14.297 1 86.81 148 MET B O 1
ATOM 4490 N N . SER B 1 149 ? 6.336 1.152 13.5 1 78.94 149 SER B N 1
ATOM 4491 C CA . SER B 1 149 ? 5.98 -0.071 14.211 1 78.94 149 SER B CA 1
ATOM 4492 C C . SER B 1 149 ? 6.82 -1.252 13.727 1 78.94 149 SER B C 1
ATOM 4494 O O . SER B 1 149 ? 7.254 -2.078 14.531 1 78.94 149 SER B O 1
ATOM 4496 N N . ALA B 1 150 ? 6.953 -1.376 12.477 1 74.38 150 ALA B N 1
ATOM 4497 C CA . ALA B 1 150 ? 7.727 -2.469 11.891 1 74.38 150 ALA B CA 1
ATOM 4498 C C . ALA B 1 150 ? 9.172 -2.436 12.383 1 74.38 150 ALA B C 1
ATOM 4500 O O . ALA B 1 150 ? 9.797 -3.482 12.57 1 74.38 150 ALA B O 1
ATOM 4501 N N . MET B 1 151 ? 9.672 -1.3 12.57 1 74 151 MET B N 1
ATOM 4502 C CA . MET B 1 151 ? 11.055 -1.149 13.031 1 74 151 MET B CA 1
ATOM 4503 C C . MET B 1 151 ? 11.188 -1.521 14.5 1 74 151 MET B C 1
ATOM 4505 O O . MET B 1 151 ? 12.227 -2.01 14.93 1 74 151 MET B O 1
ATOM 4509 N N . THR B 1 152 ? 10.102 -1.337 15.234 1 69.12 152 THR B N 1
ATOM 4510 C CA . THR B 1 152 ? 10.172 -1.548 16.672 1 69.12 152 THR B CA 1
ATOM 4511 C C . THR B 1 152 ? 9.781 -2.979 17.031 1 69.12 152 THR B C 1
ATOM 4513 O O . THR B 1 152 ? 10.094 -3.461 18.125 1 69.12 152 THR B O 1
ATOM 4516 N N . ALA B 1 153 ? 9 -3.621 16.188 1 61.56 153 ALA B N 1
ATOM 4517 C CA . ALA B 1 153 ? 8.602 -5.004 16.453 1 61.56 153 ALA B CA 1
ATOM 4518 C C . ALA B 1 153 ? 9.828 -5.914 16.531 1 61.56 153 ALA B C 1
ATOM 4520 O O . ALA B 1 153 ? 9.859 -6.844 17.344 1 61.56 153 ALA B O 1
ATOM 4521 N N . GLU B 1 154 ? 10.711 -5.699 15.68 1 54.38 154 GLU B N 1
ATOM 4522 C CA . GLU B 1 154 ? 11.914 -6.523 15.695 1 54.38 154 GLU B CA 1
ATOM 4523 C C . GLU B 1 154 ? 12.781 -6.203 16.906 1 54.38 154 GLU B C 1
ATOM 4525 O O . GLU B 1 154 ? 13.641 -7.004 17.297 1 54.38 154 GLU B O 1
ATOM 4530 N N . ALA B 1 155 ? 12.422 -5.059 17.5 1 51.5 155 ALA B N 1
ATOM 4531 C CA . ALA B 1 155 ? 13.289 -4.516 18.547 1 51.5 155 ALA B CA 1
ATOM 4532 C C . ALA B 1 155 ? 13.008 -5.188 19.891 1 51.5 155 ALA B C 1
ATOM 4534 O O . ALA B 1 155 ? 13.594 -4.812 20.906 1 51.5 155 ALA B O 1
ATOM 4535 N N . HIS B 1 156 ? 12.016 -6.078 20 1 51.97 156 HIS B N 1
ATOM 4536 C CA . HIS B 1 156 ? 11.727 -6.598 21.328 1 51.97 156 HIS B CA 1
ATOM 4537 C C . HIS B 1 156 ? 13.008 -6.934 22.078 1 51.97 156 HIS B C 1
ATOM 4539 O O . HIS B 1 156 ? 13.008 -7.012 23.312 1 51.97 156 HIS B O 1
ATOM 4545 N N . ARG B 1 157 ? 14.047 -7.031 21.25 1 54.97 157 ARG B N 1
ATOM 4546 C CA . ARG B 1 157 ? 15.242 -7.348 22.031 1 54.97 157 ARG B CA 1
ATOM 4547 C C . ARG B 1 157 ? 16.156 -6.133 22.141 1 54.97 157 ARG B C 1
ATOM 4549 O O . ARG B 1 157 ? 17.172 -6.176 22.859 1 54.97 157 ARG B O 1
ATOM 4556 N N . LEU B 1 158 ? 15.773 -5.121 21.406 1 57.94 158 LEU B N 1
ATOM 4557 C CA . LEU B 1 158 ? 16.719 -4.004 21.406 1 57.94 158 LEU B CA 1
ATOM 4558 C C . LEU B 1 158 ? 16.094 -2.768 22.047 1 57.94 158 LEU B C 1
ATOM 4560 O O . LEU B 1 158 ? 14.922 -2.471 21.828 1 57.94 158 LEU B O 1
ATOM 4564 N N . LEU B 1 159 ? 16.641 -2.352 23.109 1 69.94 159 LEU B N 1
ATOM 4565 C CA . LEU B 1 159 ? 16.344 -1.043 23.688 1 69.94 159 LEU B CA 1
ATOM 4566 C C . LEU B 1 159 ? 16.469 0.05 22.625 1 69.94 159 LEU B C 1
ATOM 4568 O O . LEU B 1 159 ? 17.469 0.113 21.906 1 69.94 159 LEU B O 1
ATOM 4572 N N . CYS B 1 160 ? 15.359 0.782 22.344 1 86.19 160 CYS B N 1
ATOM 4573 C CA . CYS B 1 160 ? 15.391 1.829 21.328 1 86.19 160 CYS B CA 1
ATOM 4574 C C . CYS B 1 160 ? 14.773 3.119 21.844 1 86.19 160 CYS B C 1
ATOM 4576 O O . CYS B 1 160 ? 13.844 3.08 22.656 1 86.19 160 CYS B O 1
ATOM 4578 N N . VAL B 1 161 ? 15.445 4.297 21.578 1 92.69 161 VAL B N 1
ATOM 4579 C CA . VAL B 1 161 ? 14.883 5.617 21.844 1 92.69 161 VAL B CA 1
ATOM 4580 C C . VAL B 1 161 ? 14.25 6.184 20.578 1 92.69 161 VAL B C 1
ATOM 4582 O O . VAL B 1 161 ? 14.859 6.164 19.516 1 92.69 161 VAL B O 1
ATOM 4585 N N . ILE B 1 162 ? 13 6.625 20.734 1 93.62 162 ILE B N 1
ATOM 4586 C CA . ILE B 1 162 ? 12.312 7.281 19.625 1 93.62 162 ILE B CA 1
ATOM 4587 C C . ILE B 1 162 ? 12.133 8.766 19.938 1 93.62 162 ILE B C 1
ATOM 4589 O O . ILE B 1 162 ? 11.508 9.125 20.938 1 93.62 162 ILE B O 1
ATOM 4593 N N . SER B 1 163 ? 12.773 9.602 19.156 1 96.12 163 SER B N 1
ATOM 4594 C CA . SER B 1 163 ? 12.602 11.047 19.281 1 96.12 163 SER B CA 1
ATOM 4595 C C . SER B 1 163 ? 11.836 11.609 18.094 1 96.12 163 SER B C 1
ATOM 4597 O O . SER B 1 163 ? 11.688 10.945 17.062 1 96.12 163 SER B O 1
ATOM 4599 N N . THR B 1 164 ? 11.281 12.773 18.219 1 95.94 164 THR B N 1
ATOM 4600 C CA . THR B 1 164 ? 10.43 13.359 17.203 1 95.94 164 THR B CA 1
ATOM 4601 C C . THR B 1 164 ? 10.875 14.789 16.875 1 95.94 164 THR B C 1
ATOM 4603 O O . THR B 1 164 ? 11.109 15.586 17.781 1 95.94 164 THR B O 1
ATOM 4606 N N . THR B 1 165 ? 10.969 15.102 15.594 1 95.44 165 THR B N 1
ATOM 4607 C CA . THR B 1 165 ? 11.414 16.438 15.188 1 95.44 165 THR B CA 1
ATOM 4608 C C . THR B 1 165 ? 10.227 17.391 15.078 1 95.44 165 THR B C 1
ATOM 4610 O O . THR B 1 165 ? 10.391 18.609 15.133 1 95.44 165 THR B O 1
ATOM 4613 N N . SER B 1 166 ? 9.125 16.781 14.75 1 86.69 166 SER B N 1
ATOM 4614 C CA . SER B 1 166 ? 7.984 17.656 14.555 1 86.69 166 SER B CA 1
ATOM 4615 C C . SER B 1 166 ? 6.699 17.031 15.094 1 86.69 166 SER B C 1
ATOM 4617 O O . SER B 1 166 ? 6.48 15.836 14.945 1 86.69 166 SER B O 1
ATOM 4619 N N . ALA B 1 167 ? 6 17.812 15.812 1 85.81 167 ALA B N 1
ATOM 4620 C CA . ALA B 1 167 ? 4.66 17.531 16.328 1 85.81 167 ALA B CA 1
ATOM 4621 C C . ALA B 1 167 ? 3.789 18.781 16.297 1 85.81 167 ALA B C 1
ATOM 4623 O O . ALA B 1 167 ? 4.289 19.891 16.094 1 85.81 167 ALA B O 1
ATOM 4624 N N . PHE B 1 168 ? 2.578 18.594 16.5 1 88.44 168 PHE B N 1
ATOM 4625 C CA . PHE B 1 168 ? 1.694 19.766 16.469 1 88.44 168 PHE B CA 1
ATOM 4626 C C . PHE B 1 168 ? 1.887 20.609 17.719 1 88.44 168 PHE B C 1
ATOM 4628 O O . PHE B 1 168 ? 2.053 20.094 18.812 1 88.44 168 PHE B O 1
ATOM 4635 N N . ALA B 1 169 ? 1.861 21.922 17.391 1 92 169 ALA B N 1
ATOM 4636 C CA . ALA B 1 169 ? 1.901 22.859 18.516 1 92 169 ALA B CA 1
ATOM 4637 C C . ALA B 1 169 ? 0.791 22.562 19.516 1 92 169 ALA B C 1
ATOM 4639 O O . ALA B 1 169 ? -0.289 22.094 19.141 1 92 169 ALA B O 1
ATOM 4640 N N . PRO B 1 170 ? 1.125 22.656 20.859 1 92.19 170 PRO B N 1
ATOM 4641 C CA . PRO B 1 170 ? 2.242 23.406 21.406 1 92.19 170 PRO B CA 1
ATOM 4642 C C . PRO B 1 170 ? 3.502 22.562 21.594 1 92.19 170 PRO B C 1
ATOM 4644 O O . PRO B 1 170 ? 4.52 23.078 22.078 1 92.19 170 PRO B O 1
ATOM 4647 N N . ARG B 1 171 ? 3.418 21.375 21.188 1 92.38 171 ARG B N 1
ATOM 4648 C CA . ARG B 1 171 ? 4.621 20.547 21.281 1 92.38 171 ARG B CA 1
ATOM 4649 C C . ARG B 1 171 ? 5.707 21.062 20.344 1 92.38 171 ARG B C 1
ATOM 4651 O O . ARG B 1 171 ? 5.406 21.547 19.25 1 92.38 171 ARG B O 1
ATOM 4658 N N . GLN B 1 172 ? 6.895 20.984 20.797 1 93.88 172 GLN B N 1
ATOM 4659 C CA . GLN B 1 172 ? 8.07 21.406 20.047 1 93.88 172 GLN B CA 1
ATOM 4660 C C . GLN B 1 172 ? 8.992 20.219 19.766 1 93.88 172 GLN B C 1
ATOM 4662 O O . GLN B 1 172 ? 8.82 19.156 20.344 1 93.88 172 GLN B O 1
ATOM 4667 N N . PRO B 1 173 ? 9.891 20.406 18.781 1 95.56 173 PRO B N 1
ATOM 4668 C CA . PRO B 1 173 ? 10.812 19.297 18.5 1 95.56 173 PRO B CA 1
ATOM 4669 C C . PRO B 1 173 ? 11.547 18.812 19.75 1 95.56 173 PRO B C 1
ATOM 4671 O O . PRO B 1 173 ? 11.891 19.625 20.625 1 95.56 173 PRO B O 1
ATOM 4674 N N . ASP B 1 174 ? 11.758 17.5 19.828 1 96.31 174 ASP B N 1
ATOM 4675 C CA . ASP B 1 174 ? 12.609 16.969 20.891 1 96.31 174 ASP B CA 1
ATOM 4676 C C . ASP B 1 174 ? 14.039 17.469 20.766 1 96.31 174 ASP B C 1
ATOM 4678 O O . ASP B 1 174 ? 14.414 18.031 19.734 1 96.31 174 ASP B O 1
ATOM 4682 N N . MET B 1 175 ? 14.742 17.312 21.875 1 96.31 175 MET B N 1
ATOM 4683 C CA . MET B 1 175 ? 16.156 17.688 21.844 1 96.31 175 MET B CA 1
ATOM 4684 C C . MET B 1 175 ? 16.984 16.609 21.141 1 96.31 175 MET B C 1
ATOM 4686 O O . MET B 1 175 ? 17.797 15.945 21.781 1 96.31 175 MET B O 1
ATOM 4690 N N . ILE B 1 176 ? 16.875 16.578 19.859 1 97.56 176 ILE B N 1
ATOM 4691 C CA . ILE B 1 176 ? 17.406 15.492 19.031 1 97.56 176 ILE B CA 1
ATOM 4692 C C . ILE B 1 176 ? 18.906 15.352 19.25 1 97.56 176 ILE B C 1
ATOM 4694 O O . ILE B 1 176 ? 19.406 14.234 19.406 1 97.56 176 ILE B O 1
ATOM 4698 N N . LEU B 1 177 ? 19.625 16.5 19.312 1 97 177 LEU B N 1
ATOM 4699 C CA . LEU B 1 177 ? 21.078 16.484 19.484 1 97 177 LEU B CA 1
ATOM 4700 C C . LEU B 1 177 ? 21.453 15.852 20.828 1 97 177 LEU B C 1
ATOM 4702 O O . LEU B 1 177 ? 22.281 14.945 20.875 1 97 177 LEU B O 1
ATOM 4706 N N . GLN B 1 178 ? 20.859 16.312 21.859 1 97.81 178 GLN B N 1
ATOM 4707 C CA . GLN B 1 178 ? 21.156 15.797 23.188 1 97.81 178 GLN B CA 1
ATOM 4708 C C . GLN B 1 178 ? 20.781 14.328 23.312 1 97.81 178 GLN B C 1
ATOM 4710 O O . GLN B 1 178 ? 21.531 13.539 23.922 1 97.81 178 GLN B O 1
ATOM 4715 N N . ILE B 1 179 ? 19.641 13.977 22.75 1 98.06 179 ILE B N 1
ATOM 4716 C CA . ILE B 1 179 ? 19.219 12.586 22.781 1 98.06 179 ILE B CA 1
ATOM 4717 C C . ILE B 1 179 ? 20.203 11.719 22 1 98.06 179 ILE B C 1
ATOM 4719 O O . ILE B 1 179 ? 20.578 10.641 22.453 1 98.06 179 ILE B O 1
ATOM 4723 N N . ALA B 1 180 ? 20.594 12.18 20.875 1 97.81 180 ALA B N 1
ATOM 4724 C CA . ALA B 1 180 ? 21.547 11.453 20.031 1 97.81 180 ALA B CA 1
ATOM 4725 C C . ALA B 1 180 ? 22.859 11.25 20.766 1 97.81 180 ALA B C 1
ATOM 4727 O O . ALA B 1 180 ? 23.469 10.18 20.688 1 97.81 180 ALA B O 1
ATOM 4728 N N . GLN B 1 181 ? 23.328 12.258 21.484 1 98.06 181 GLN B N 1
ATOM 4729 C CA . GLN B 1 181 ? 24.578 12.172 22.25 1 98.06 181 GLN B CA 1
ATOM 4730 C C . GLN B 1 181 ? 24.453 11.156 23.375 1 98.06 181 GLN B C 1
ATOM 4732 O O . GLN B 1 181 ? 25.391 10.391 23.641 1 98.06 181 GLN B O 1
ATOM 4737 N N . LEU B 1 182 ? 23.359 11.188 24 1 97.56 182 LEU B N 1
ATOM 4738 C CA . LEU B 1 182 ? 23.125 10.219 25.062 1 97.56 182 LEU B CA 1
ATOM 4739 C C . LEU B 1 182 ? 23.062 8.797 24.5 1 97.56 182 LEU B C 1
ATOM 4741 O O . LEU B 1 182 ? 23.609 7.867 25.109 1 97.56 182 LEU B O 1
ATOM 4745 N N . CYS B 1 183 ? 22.391 8.633 23.391 1 96.44 183 CYS B N 1
ATOM 4746 C CA . CYS B 1 183 ? 22.312 7.324 22.75 1 96.44 183 CYS B CA 1
ATOM 4747 C C . CYS B 1 183 ? 23.688 6.824 22.344 1 96.44 183 CYS B C 1
ATOM 4749 O O . CYS B 1 183 ? 23.969 5.633 22.438 1 96.44 183 CYS B O 1
ATOM 4751 N N . LYS B 1 184 ? 24.5 7.727 21.875 1 96.62 184 LYS B N 1
ATOM 4752 C CA . LYS B 1 184 ? 25.875 7.375 21.531 1 96.62 184 LYS B CA 1
ATOM 4753 C C . LYS B 1 184 ? 26.656 6.914 22.766 1 96.62 184 LYS B C 1
ATOM 4755 O O . LYS B 1 184 ? 27.328 5.887 22.719 1 96.62 184 LYS B O 1
ATOM 4760 N N . LYS B 1 185 ? 26.547 7.633 23.766 1 96.69 185 LYS B N 1
ATOM 4761 C CA . LYS B 1 185 ? 27.25 7.312 25.016 1 96.69 185 LYS B CA 1
ATOM 4762 C C . LYS B 1 185 ? 26.797 5.965 25.562 1 96.69 185 LYS B C 1
ATOM 4764 O O . LYS B 1 185 ? 27.609 5.195 26.078 1 96.69 185 LYS B O 1
ATOM 4769 N N . MET B 1 186 ? 25.562 5.691 25.469 1 94.81 186 MET B N 1
ATOM 4770 C CA . MET B 1 186 ? 24.984 4.504 26.094 1 94.81 186 MET B CA 1
ATOM 4771 C C . MET B 1 186 ? 24.953 3.338 25.125 1 94.81 186 MET B C 1
ATOM 4773 O O . MET B 1 186 ? 24.672 2.201 25.5 1 94.81 186 MET B O 1
ATOM 4777 N N . GLY B 1 187 ? 25.141 3.586 23.875 1 92.12 187 GLY B N 1
ATOM 4778 C CA . GLY B 1 187 ? 25.109 2.551 22.844 1 92.12 187 GLY B CA 1
ATOM 4779 C C . GLY B 1 187 ? 23.703 2.027 22.594 1 92.12 187 GLY B C 1
ATOM 4780 O O . GLY B 1 187 ? 23.5 0.816 22.516 1 92.12 187 GLY B O 1
ATOM 4781 N N . VAL B 1 188 ? 22.766 2.939 22.594 1 92.38 188 VAL B N 1
ATOM 4782 C CA . VAL B 1 188 ? 21.359 2.58 22.422 1 92.38 188 VAL B CA 1
ATOM 4783 C C . VAL B 1 188 ? 20.875 3.037 21.047 1 92.38 188 VAL B C 1
ATOM 4785 O O . VAL B 1 188 ? 21.25 4.121 20.578 1 92.38 188 VAL B O 1
ATOM 4788 N N . PHE B 1 189 ? 20.078 2.186 20.375 1 92.56 189 PHE B N 1
ATOM 4789 C CA . PHE B 1 189 ? 19.516 2.473 19.062 1 92.56 189 PHE B CA 1
ATOM 4790 C C . PHE B 1 189 ? 18.641 3.713 19.109 1 92.56 189 PHE B C 1
ATOM 4792 O O . PHE B 1 189 ? 17.828 3.873 20.031 1 92.56 189 PHE B O 1
ATOM 4799 N N . HIS B 1 190 ? 18.797 4.633 18.141 1 95.19 190 HIS B N 1
ATOM 4800 C CA . HIS B 1 190 ? 18.047 5.883 18.094 1 95.19 190 HIS B CA 1
ATOM 4801 C C . HIS B 1 190 ? 17.266 6.016 16.797 1 95.19 190 HIS B C 1
ATOM 4803 O O . HIS B 1 190 ? 17.859 6.105 15.719 1 95.19 190 HIS B O 1
ATOM 4809 N N . LEU B 1 191 ? 15.984 5.992 16.906 1 94.75 191 LEU B N 1
ATOM 4810 C CA . LEU B 1 191 ? 15.062 6.199 15.797 1 94.75 191 LEU B CA 1
ATOM 4811 C C . LEU B 1 191 ? 14.422 7.578 15.875 1 94.75 191 LEU B C 1
ATOM 4813 O O . LEU B 1 191 ? 13.812 7.926 16.891 1 94.75 191 LEU B O 1
ATOM 4817 N N . VAL B 1 192 ? 14.547 8.359 14.805 1 96.44 192 VAL B N 1
ATOM 4818 C CA . VAL B 1 192 ? 13.977 9.703 14.805 1 96.44 192 VAL B CA 1
ATOM 4819 C C . VAL B 1 192 ? 12.703 9.727 13.961 1 96.44 192 VAL B C 1
ATOM 4821 O O . VAL B 1 192 ? 12.727 9.359 12.781 1 96.44 192 VAL B O 1
ATOM 4824 N N . ASN B 1 193 ? 11.609 10.062 14.547 1 95.94 193 ASN B N 1
ATOM 4825 C CA . ASN B 1 193 ? 10.375 10.359 13.836 1 95.94 193 ASN B CA 1
ATOM 4826 C C . ASN B 1 193 ? 10.398 11.75 13.211 1 95.94 193 ASN B C 1
ATOM 4828 O O . ASN B 1 193 ? 10.188 12.75 13.906 1 95.94 193 ASN B O 1
ATOM 4832 N N . ASN B 1 194 ? 10.625 11.836 11.961 1 96.44 194 ASN B N 1
ATOM 4833 C CA . ASN B 1 194 ? 10.688 13.078 11.195 1 96.44 194 ASN B CA 1
ATOM 4834 C C . ASN B 1 194 ? 9.523 13.188 10.219 1 96.44 194 ASN B C 1
ATOM 4836 O O . ASN B 1 194 ? 9.688 13.703 9.109 1 96.44 194 ASN B O 1
ATOM 4840 N N . ALA B 1 195 ? 8.359 12.789 10.625 1 92.56 195 ALA B N 1
ATOM 4841 C CA . ALA B 1 195 ? 7.184 12.672 9.766 1 92.56 195 ALA B CA 1
ATOM 4842 C C . ALA B 1 195 ? 6.965 13.945 8.953 1 92.56 195 ALA B C 1
ATOM 4844 O O . ALA B 1 195 ? 6.785 13.883 7.738 1 92.56 195 ALA B O 1
ATOM 4845 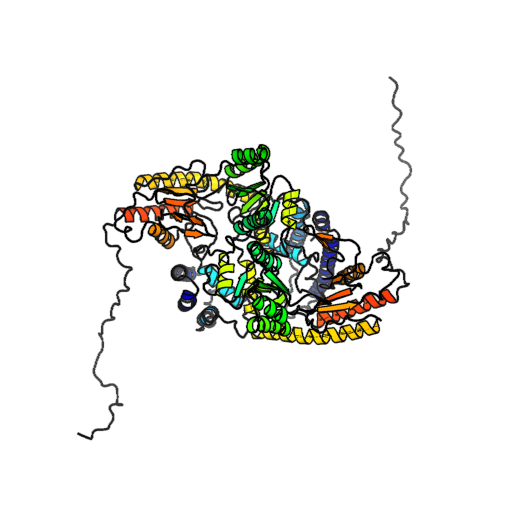N N . TYR B 1 196 ? 7.07 15.133 9.531 1 90.62 196 TYR B N 1
ATOM 4846 C CA . TYR B 1 196 ? 6.828 16.406 8.875 1 90.62 196 TYR B CA 1
ATOM 4847 C C . TYR B 1 196 ? 8.141 17.141 8.586 1 90.62 196 TYR B C 1
ATOM 4849 O O . TYR B 1 196 ? 8.148 18.188 7.945 1 90.62 196 TYR B O 1
ATOM 4857 N N . GLY B 1 197 ? 9.188 16.641 8.961 1 94.31 197 GLY B N 1
ATOM 4858 C CA . GLY B 1 197 ? 10.383 17.438 9.195 1 94.31 197 GLY B CA 1
ATOM 4859 C C . GLY B 1 197 ? 11.094 17.828 7.91 1 94.31 197 GLY B C 1
ATOM 4860 O O . GLY B 1 197 ? 11.852 18.797 7.887 1 94.31 197 GLY B O 1
ATOM 4861 N N . LEU B 1 198 ? 10.844 17.156 6.816 1 94.56 198 LEU B N 1
ATOM 4862 C CA . LEU B 1 198 ? 11.594 17.438 5.598 1 94.56 198 LEU B CA 1
ATOM 4863 C C . LEU B 1 198 ? 11.195 18.781 5.016 1 94.56 198 LEU B C 1
ATOM 4865 O O . LEU B 1 198 ? 11.945 19.375 4.242 1 94.56 198 LEU B O 1
ATOM 4869 N N . GLN B 1 199 ? 10.055 19.266 5.344 1 93.75 199 GLN B N 1
ATOM 4870 C CA . GLN B 1 199 ? 9.594 20.547 4.801 1 93.75 199 GLN B CA 1
ATOM 4871 C C . GLN B 1 199 ? 10.086 21.703 5.648 1 93.75 199 GLN B C 1
ATOM 4873 O O . GLN B 1 199 ? 9.789 22.859 5.352 1 93.75 199 GLN B O 1
ATOM 4878 N N . CYS B 1 200 ? 10.797 21.391 6.719 1 95.19 200 CYS B N 1
ATOM 4879 C CA . CYS B 1 200 ? 11.312 22.391 7.652 1 95.19 200 CYS B CA 1
ATOM 4880 C C . CYS B 1 200 ? 12.828 22.281 7.781 1 95.19 200 CYS B C 1
ATOM 4882 O O . CYS B 1 200 ? 13.352 21.297 8.32 1 95.19 200 CYS B O 1
ATOM 4884 N N . SER B 1 201 ? 13.523 23.344 7.375 1 94.19 201 SER B N 1
ATOM 4885 C CA . SER B 1 201 ? 14.984 23.328 7.383 1 94.19 201 SER B CA 1
ATOM 4886 C C . SER B 1 201 ? 15.531 23.156 8.797 1 94.19 201 SER B C 1
ATOM 4888 O O . SER B 1 201 ? 16.578 22.547 9 1 94.19 201 SER B O 1
ATOM 4890 N N . LYS B 1 202 ? 14.875 23.703 9.758 1 95 202 LYS B N 1
ATOM 4891 C CA . LYS B 1 202 ? 15.312 23.562 11.141 1 95 202 LYS B CA 1
ATOM 4892 C C . LYS B 1 202 ? 15.242 22.125 11.609 1 95 202 LYS B C 1
ATOM 4894 O O . LYS B 1 202 ? 16.141 21.641 12.305 1 95 202 LYS B O 1
ATOM 4899 N N . CYS B 1 203 ? 14.141 21.453 11.273 1 95.81 203 CYS B N 1
ATOM 4900 C CA . CYS B 1 203 ? 14.016 20.031 11.609 1 95.81 203 CYS B CA 1
ATOM 4901 C C . CYS B 1 203 ? 15.102 19.219 10.93 1 95.81 203 CYS B C 1
ATOM 4903 O O . CYS B 1 203 ? 15.68 18.312 11.547 1 95.81 203 CYS B O 1
ATOM 4905 N N . CYS B 1 204 ? 15.391 19.531 9.656 1 95.94 204 CYS B N 1
ATOM 4906 C CA . CYS B 1 204 ? 16.453 18.828 8.93 1 95.94 204 CYS B CA 1
ATOM 4907 C C . CYS B 1 204 ? 17.797 19.047 9.602 1 95.94 204 CYS B C 1
ATOM 4909 O O . CYS B 1 204 ? 18.594 18.109 9.719 1 95.94 204 CYS B O 1
ATOM 4911 N N . ALA B 1 205 ? 18.016 20.234 10.062 1 95.88 205 ALA B N 1
ATOM 4912 C CA . ALA B 1 205 ? 19.266 20.562 10.742 1 95.88 205 ALA B CA 1
ATOM 4913 C C . ALA B 1 205 ? 19.391 19.766 12.039 1 95.88 205 ALA B C 1
ATOM 4915 O O . ALA B 1 205 ? 20.5 19.328 12.398 1 95.88 205 ALA B O 1
ATOM 4916 N N . LEU B 1 206 ? 18.344 19.641 12.781 1 96.75 206 LEU B N 1
ATOM 4917 C CA . LEU B 1 206 ? 18.359 18.875 14.023 1 96.75 206 LEU B CA 1
ATOM 4918 C C . LEU B 1 206 ? 18.781 17.438 13.766 1 96.75 206 LEU B C 1
ATOM 4920 O O . LEU B 1 206 ? 19.594 16.875 14.508 1 96.75 206 LEU B O 1
ATOM 4924 N N . VAL B 1 207 ? 18.219 16.828 12.742 1 96.75 207 VAL B N 1
ATOM 4925 C CA . VAL B 1 207 ? 18.547 15.453 12.391 1 96.75 207 VAL B CA 1
ATOM 4926 C C . VAL B 1 207 ? 20.016 15.352 11.984 1 96.75 207 VAL B C 1
ATOM 4928 O O . VAL B 1 207 ? 20.719 14.438 12.422 1 96.75 207 VAL B O 1
ATOM 4931 N N . GLU B 1 208 ? 20.453 16.281 11.164 1 96.31 208 GLU B N 1
ATOM 4932 C CA . GLU B 1 208 ? 21.828 16.297 10.695 1 96.31 208 GLU B CA 1
ATOM 4933 C C . GLU B 1 208 ? 22.812 16.438 11.859 1 96.31 208 GLU B C 1
ATOM 4935 O O . GLU B 1 208 ? 23.844 15.758 11.898 1 96.31 208 GLU B O 1
ATOM 4940 N N . GLN B 1 209 ? 22.5 17.297 12.75 1 96.5 209 GLN B N 1
ATOM 4941 C CA . GLN B 1 209 ? 23.344 17.5 13.93 1 96.5 209 GLN B CA 1
ATOM 4942 C C . GLN B 1 209 ? 23.391 16.234 14.789 1 96.5 209 GLN B C 1
ATOM 4944 O O . GLN B 1 209 ? 24.453 15.867 15.297 1 96.5 209 GLN B O 1
ATOM 4949 N N . GLY B 1 210 ? 22.219 15.633 14.945 1 97.31 210 GLY B N 1
ATOM 4950 C CA . GLY B 1 210 ? 22.172 14.383 15.688 1 97.31 210 GLY B CA 1
ATOM 4951 C C . GLY B 1 210 ? 23.031 13.289 15.062 1 97.31 210 GLY B C 1
ATOM 4952 O O . GLY B 1 210 ? 23.719 12.547 15.773 1 97.31 210 GLY B O 1
ATOM 4953 N N . CYS B 1 211 ? 23.016 13.25 13.75 1 95.25 211 CYS B N 1
ATOM 4954 C CA . CYS B 1 211 ? 23.797 12.258 13.016 1 95.25 211 CYS B CA 1
ATOM 4955 C C . CYS B 1 211 ? 25.297 12.531 13.141 1 95.25 211 CYS B C 1
ATOM 4957 O O . CYS B 1 211 ? 26.094 11.602 13.258 1 95.25 211 CYS B O 1
ATOM 4959 N N . SER B 1 212 ? 25.672 13.742 13.133 1 95.38 212 SER B N 1
ATOM 4960 C CA . SER B 1 212 ? 27.078 14.133 13.109 1 95.38 212 SER B CA 1
ATOM 4961 C C . SER B 1 212 ? 27.688 14.062 14.5 1 95.38 212 SER B C 1
ATOM 4963 O O . SER B 1 212 ? 28.844 13.633 14.656 1 95.38 212 SER B O 1
ATOM 4965 N N . ALA B 1 213 ? 26.953 14.484 15.477 1 96.5 213 ALA B N 1
ATOM 4966 C CA . ALA B 1 213 ? 27.531 14.656 16.812 1 96.5 213 ALA B CA 1
ATOM 4967 C C . ALA B 1 213 ? 27.094 13.523 17.734 1 96.5 213 ALA B C 1
ATOM 4969 O O . ALA B 1 213 ? 27.672 13.344 18.812 1 96.5 213 ALA B O 1
ATOM 4970 N N . GLY B 1 214 ? 26.141 12.82 17.344 1 97.44 214 GLY B N 1
ATOM 4971 C CA . GLY B 1 214 ? 25.625 11.734 18.172 1 97.44 214 GLY B CA 1
ATOM 4972 C C . GLY B 1 214 ? 25.297 10.492 17.359 1 97.44 214 GLY B C 1
ATOM 4973 O O . GLY B 1 214 ? 25.984 10.18 16.391 1 97.44 214 GLY B O 1
ATOM 4974 N N . ARG B 1 215 ? 24.328 9.75 17.984 1 96.88 215 ARG B N 1
ATOM 4975 C CA . ARG B 1 215 ? 23.922 8.539 17.297 1 96.88 215 ARG B CA 1
ATOM 4976 C C . ARG B 1 215 ? 22.469 8.648 16.812 1 96.88 215 ARG B C 1
ATOM 4978 O O . ARG B 1 215 ? 21.562 8.859 17.625 1 96.88 215 ARG B O 1
ATOM 4985 N N . VAL B 1 216 ? 22.312 8.641 15.586 1 96.31 216 VAL B N 1
ATOM 4986 C CA . VAL B 1 216 ? 21.031 8.453 14.906 1 96.31 216 VAL B CA 1
ATOM 4987 C C . VAL B 1 216 ? 21.125 7.262 13.953 1 96.31 216 VAL B C 1
ATOM 4989 O O . VAL B 1 216 ? 21.938 7.266 13.023 1 96.31 216 VAL B O 1
ATOM 4992 N N . ASP B 1 217 ? 20.328 6.305 14.203 1 93.75 217 ASP B N 1
ATOM 4993 C CA . ASP B 1 217 ? 20.438 5.09 13.398 1 93.75 217 ASP B CA 1
ATOM 4994 C C . ASP B 1 217 ? 19.516 5.152 12.188 1 93.75 217 ASP B C 1
ATOM 4996 O O . ASP B 1 217 ? 19.938 4.871 11.062 1 93.75 217 ASP B O 1
ATOM 5000 N N . LEU B 1 218 ? 18.281 5.473 12.422 1 93.75 218 LEU B N 1
ATOM 5001 C CA . LEU B 1 218 ? 17.297 5.562 11.344 1 93.75 218 LEU B CA 1
ATOM 5002 C C . LEU B 1 218 ? 16.375 6.77 11.539 1 93.75 218 LEU B C 1
ATOM 5004 O O . LEU B 1 218 ? 16.156 7.203 12.672 1 93.75 218 LEU B O 1
ATOM 5008 N N . VAL B 1 219 ? 15.938 7.309 10.461 1 95.56 219 VAL B N 1
ATOM 5009 C CA . VAL B 1 219 ? 14.969 8.398 10.414 1 95.56 219 VAL B CA 1
ATOM 5010 C C . VAL B 1 219 ? 13.789 7.996 9.531 1 95.56 219 VAL B C 1
ATOM 5012 O O . VAL B 1 219 ? 13.969 7.379 8.484 1 95.56 219 VAL B O 1
ATOM 5015 N N . VAL B 1 220 ? 12.594 8.297 9.969 1 95.06 220 VAL B N 1
ATOM 5016 C CA . VAL B 1 220 ? 11.398 8.016 9.18 1 95.06 220 VAL B CA 1
ATOM 5017 C C . VAL B 1 220 ? 10.68 9.32 8.844 1 95.06 220 VAL B C 1
ATOM 5019 O O . VAL B 1 220 ? 10.43 10.141 9.727 1 95.06 220 VAL B O 1
ATOM 5022 N N . SER B 1 221 ? 10.391 9.562 7.57 1 96.06 221 SER B N 1
ATOM 5023 C CA . SER B 1 221 ? 9.641 10.734 7.125 1 96.06 221 SER B CA 1
ATOM 5024 C C . SER B 1 221 ? 8.422 10.328 6.301 1 96.06 221 SER B C 1
ATOM 5026 O O . SER B 1 221 ? 8.445 9.312 5.605 1 96.06 221 SER B O 1
ATOM 5028 N N . SER B 1 222 ? 7.379 11.117 6.406 1 93.25 222 SER B N 1
ATOM 5029 C CA . SER B 1 222 ? 6.137 10.836 5.688 1 93.25 222 SER B CA 1
ATOM 5030 C C . SER B 1 222 ? 6.176 11.43 4.281 1 93.25 222 SER B C 1
ATOM 5032 O O . SER B 1 222 ? 6.535 12.594 4.098 1 93.25 222 SER B O 1
ATOM 5034 N N . CYS B 1 223 ? 5.699 10.68 3.287 1 91.5 223 CYS B N 1
ATOM 5035 C CA . CYS B 1 223 ? 5.68 11.188 1.92 1 91.5 223 CYS B CA 1
ATOM 5036 C C . CYS B 1 223 ? 4.539 12.172 1.721 1 91.5 223 CYS B C 1
ATOM 5038 O O . CYS B 1 223 ? 4.73 13.242 1.139 1 91.5 223 CYS B O 1
ATOM 5040 N N . ASP B 1 224 ? 3.389 11.898 2.262 1 88.5 224 ASP B N 1
ATOM 5041 C CA . ASP B 1 224 ? 2.213 12.734 2.043 1 88.5 224 ASP B CA 1
ATOM 5042 C C . ASP B 1 224 ? 2.373 14.094 2.723 1 88.5 224 ASP B C 1
ATOM 5044 O O . ASP B 1 224 ? 1.927 15.109 2.195 1 88.5 224 ASP B O 1
ATOM 5048 N N . LYS B 1 225 ? 3.051 14.07 3.807 1 89.5 225 LYS B N 1
ATOM 5049 C CA . LYS B 1 225 ? 3.195 15.297 4.582 1 89.5 225 LYS B CA 1
ATOM 5050 C C . LYS B 1 225 ? 4.281 16.188 3.998 1 89.5 225 LYS B C 1
ATOM 5052 O O . LYS B 1 225 ? 4.285 17.406 4.227 1 89.5 225 LYS B O 1
ATOM 5057 N N . ASN B 1 226 ? 5.191 15.609 3.264 1 91.88 226 ASN B N 1
ATOM 5058 C CA . ASN B 1 226 ? 6.355 16.375 2.838 1 91.88 226 ASN B CA 1
ATOM 5059 C C . ASN B 1 226 ? 6.355 16.609 1.329 1 91.88 226 ASN B C 1
ATOM 5061 O O . ASN B 1 226 ? 7.039 17.5 0.833 1 91.88 226 ASN B O 1
ATOM 5065 N N . PHE B 1 227 ? 5.578 15.812 0.558 1 91.56 227 PHE B N 1
ATOM 5066 C CA . PHE B 1 227 ? 5.75 15.883 -0.888 1 91.56 227 PHE B CA 1
ATOM 5067 C C . PHE B 1 227 ? 4.402 16.016 -1.588 1 91.56 227 PHE B C 1
ATOM 5069 O O . PHE B 1 227 ? 4.309 15.82 -2.803 1 91.56 227 PHE B O 1
ATOM 5076 N N . LEU B 1 228 ? 3.361 16.25 -0.87 1 88.88 228 LEU B N 1
ATOM 5077 C CA . LEU B 1 228 ? 2.033 16.453 -1.432 1 88.88 228 LEU B CA 1
ATOM 5078 C C . LEU B 1 228 ? 1.543 15.203 -2.156 1 88.88 228 LEU B C 1
ATOM 5080 O O . LEU B 1 228 ? 0.897 15.305 -3.203 1 88.88 228 LEU B O 1
ATOM 5084 N N . THR B 1 229 ? 1.974 14.023 -1.709 1 89.88 229 THR B N 1
ATOM 5085 C CA . THR B 1 229 ? 1.464 12.758 -2.23 1 89.88 229 THR B CA 1
ATOM 5086 C C . THR B 1 229 ? 0.25 12.297 -1.432 1 89.88 229 THR B C 1
ATOM 5088 O O . THR B 1 229 ? 0.022 12.758 -0.312 1 89.88 229 THR B O 1
ATOM 5091 N N . PRO B 1 230 ? -0.602 11.453 -2.049 1 84.69 230 PRO B N 1
ATOM 5092 C CA . PRO B 1 230 ? -1.6 10.805 -1.195 1 84.69 230 PRO B CA 1
ATOM 5093 C C . PRO B 1 230 ? -0.972 10.008 -0.051 1 84.69 230 PRO B C 1
ATOM 5095 O O . PRO B 1 230 ? 0.195 9.617 -0.133 1 84.69 230 PRO B O 1
ATOM 5098 N N . VAL B 1 231 ? -1.743 9.781 0.941 1 87.06 231 VAL B N 1
ATOM 5099 C CA . VAL B 1 231 ? -1.27 9.023 2.096 1 87.06 231 VAL B CA 1
ATOM 5100 C C . VAL B 1 231 ? -0.928 7.594 1.676 1 87.06 231 VAL B C 1
ATOM 5102 O O . VAL B 1 231 ? -1.661 6.977 0.899 1 87.06 231 VAL B O 1
ATOM 5105 N N . GLY B 1 232 ? 0.281 7.117 2.127 1 86.69 232 GLY B N 1
ATOM 5106 C CA . GLY B 1 232 ? 0.5 5.699 1.872 1 86.69 232 GLY B CA 1
ATOM 5107 C C . GLY B 1 232 ? 1.968 5.316 1.864 1 86.69 232 GLY B C 1
ATOM 5108 O O . GLY B 1 232 ? 2.305 4.133 1.951 1 86.69 232 GLY B O 1
ATOM 5109 N N . GLY B 1 233 ? 2.801 6.27 1.845 1 89.19 233 GLY B N 1
ATOM 5110 C CA . GLY B 1 233 ? 4.219 5.965 1.755 1 89.19 233 GLY B CA 1
ATOM 5111 C C . GLY B 1 233 ? 5.059 6.723 2.766 1 89.19 233 GLY B C 1
ATOM 5112 O O . GLY B 1 233 ? 4.617 7.738 3.307 1 89.19 233 GLY B O 1
ATOM 5113 N N . ALA B 1 234 ? 6.258 6.168 3.025 1 93.19 234 ALA B N 1
ATOM 5114 C CA . ALA B 1 234 ? 7.227 6.805 3.914 1 93.19 234 ALA B CA 1
ATOM 5115 C C . ALA B 1 234 ? 8.648 6.621 3.396 1 93.19 234 ALA B C 1
ATOM 5117 O O . ALA B 1 234 ? 8.883 5.844 2.467 1 93.19 234 ALA B O 1
ATOM 5118 N N . LEU B 1 235 ? 9.562 7.391 3.898 1 93.25 235 LEU B N 1
ATOM 5119 C CA . LEU B 1 235 ? 10.992 7.27 3.641 1 93.25 235 LEU B CA 1
ATOM 5120 C C . LEU B 1 235 ? 11.727 6.82 4.898 1 93.25 235 LEU B C 1
ATOM 5122 O O . LEU B 1 235 ? 11.508 7.363 5.98 1 93.25 235 LEU B O 1
ATOM 5126 N N . ILE B 1 236 ? 12.531 5.824 4.77 1 92.19 236 ILE B N 1
ATOM 5127 C CA . ILE B 1 236 ? 13.414 5.379 5.844 1 92.19 236 ILE B CA 1
ATOM 5128 C C . ILE B 1 236 ? 14.867 5.582 5.438 1 92.19 236 ILE B C 1
ATOM 5130 O O . ILE B 1 236 ? 15.305 5.07 4.406 1 92.19 236 ILE B O 1
ATOM 5134 N N . TYR B 1 237 ? 15.555 6.312 6.223 1 92.56 237 TYR B N 1
ATOM 5135 C CA . TYR B 1 237 ? 16.938 6.617 5.871 1 92.56 237 TYR B CA 1
ATOM 5136 C C . TYR B 1 237 ? 17.781 6.824 7.121 1 92.56 237 TYR B C 1
ATOM 5138 O O . TYR B 1 237 ? 17.25 6.859 8.234 1 92.56 237 TYR B O 1
ATOM 5146 N N . GLY B 1 238 ? 19.078 6.867 6.941 1 91.88 238 GLY B N 1
ATOM 5147 C CA . GLY B 1 238 ? 20.031 7.02 8.031 1 91.88 238 GLY B CA 1
ATOM 5148 C C . GLY B 1 238 ? 21.469 7.098 7.551 1 91.88 238 GLY B C 1
ATOM 5149 O O . GLY B 1 238 ? 21.75 6.949 6.355 1 91.88 238 GLY B O 1
ATOM 5150 N N . PRO B 1 239 ? 22.312 7.367 8.492 1 92.25 239 PRO B N 1
ATOM 5151 C CA . PRO B 1 239 ? 23.719 7.559 8.125 1 92.25 239 PRO B CA 1
ATOM 5152 C C . PRO B 1 239 ? 24.391 6.262 7.68 1 92.25 239 PRO B C 1
ATOM 5154 O O . PRO B 1 239 ? 25.344 6.297 6.898 1 92.25 239 PRO B O 1
ATOM 5157 N N . ALA B 1 240 ? 23.953 5.152 8.102 1 89.31 240 ALA B N 1
ATOM 5158 C CA . ALA B 1 240 ? 24.547 3.867 7.75 1 89.31 240 ALA B CA 1
ATOM 5159 C C . ALA B 1 240 ? 23.734 3.152 6.676 1 89.31 240 ALA B C 1
ATOM 5161 O O . ALA B 1 240 ? 22.703 2.553 6.973 1 89.31 240 ALA B O 1
ATOM 5162 N N . PRO B 1 241 ? 24.188 3.072 5.477 1 85.56 241 PRO B N 1
ATOM 5163 C CA . PRO B 1 241 ? 23.438 2.439 4.387 1 85.56 241 PRO B CA 1
ATOM 5164 C C . PRO B 1 241 ? 23.172 0.958 4.641 1 85.56 241 PRO B C 1
ATOM 5166 O O . PRO B 1 241 ? 22.156 0.427 4.188 1 85.56 241 PRO B O 1
ATOM 5169 N N . GLU B 1 242 ? 24.047 0.336 5.312 1 83.25 242 GLU B N 1
ATOM 5170 C CA . GLU B 1 242 ? 23.891 -1.088 5.594 1 83.25 242 GLU B CA 1
ATOM 5171 C C . GLU B 1 242 ? 22.625 -1.348 6.426 1 83.25 242 GLU B C 1
ATOM 5173 O O . GLU B 1 242 ? 21.938 -2.352 6.227 1 83.25 242 GLU B O 1
ATOM 5178 N N . LEU B 1 243 ? 22.484 -0.413 7.348 1 86.19 243 LEU B N 1
ATOM 5179 C CA . LEU B 1 243 ? 21.297 -0.561 8.195 1 86.19 243 LEU B CA 1
ATOM 5180 C C . LEU B 1 243 ? 20.016 -0.37 7.387 1 86.19 243 LEU B C 1
ATOM 5182 O O . LEU B 1 243 ? 19.031 -1.08 7.598 1 86.19 243 LEU B O 1
ATOM 5186 N N . VAL B 1 244 ? 20.031 0.551 6.5 1 86.19 244 VAL B N 1
ATOM 5187 C CA . VAL B 1 244 ? 18.875 0.799 5.637 1 86.19 244 VAL B CA 1
ATOM 5188 C C . VAL B 1 244 ? 18.625 -0.417 4.746 1 86.19 244 VAL B C 1
ATOM 5190 O O . VAL B 1 244 ? 17.484 -0.831 4.559 1 86.19 244 VAL B O 1
ATOM 5193 N N . SER B 1 245 ? 19.625 -1.015 4.258 1 78.38 245 SER B N 1
ATOM 5194 C CA . SER B 1 245 ? 19.516 -2.217 3.439 1 78.38 245 SER B CA 1
ATOM 5195 C C . SER B 1 245 ? 18.938 -3.381 4.238 1 78.38 245 SER B C 1
ATOM 5197 O O . SER B 1 245 ? 18.172 -4.188 3.703 1 78.38 245 SER B O 1
ATOM 5199 N N . ARG B 1 246 ? 19.328 -3.398 5.426 1 79.94 246 ARG B N 1
ATOM 5200 C CA . ARG B 1 246 ? 18.812 -4.449 6.289 1 79.94 246 ARG B CA 1
ATOM 5201 C C . ARG B 1 246 ? 17.312 -4.285 6.512 1 79.94 246 ARG B C 1
ATOM 5203 O O . ARG B 1 246 ? 16.578 -5.27 6.59 1 79.94 246 ARG B O 1
ATOM 5210 N N . VAL B 1 247 ? 16.922 -3.023 6.668 1 82.19 247 VAL B N 1
ATOM 5211 C CA . VAL B 1 247 ? 15.5 -2.746 6.809 1 82.19 247 VAL B CA 1
ATOM 5212 C C . VAL B 1 247 ? 14.758 -3.217 5.562 1 82.19 247 VAL B C 1
ATOM 5214 O O . VAL B 1 247 ? 13.695 -3.836 5.66 1 82.19 247 VAL B O 1
ATOM 5217 N N . SER B 1 248 ? 15.289 -2.93 4.441 1 78.31 248 SER B N 1
ATOM 5218 C CA . SER B 1 248 ? 14.695 -3.334 3.174 1 78.31 248 SER B CA 1
ATOM 5219 C C . SER B 1 248 ? 14.578 -4.852 3.076 1 78.31 248 SER B C 1
ATOM 5221 O O . SER B 1 248 ? 13.555 -5.375 2.623 1 78.31 248 SER B O 1
ATOM 5223 N N . ALA B 1 249 ? 15.562 -5.508 3.523 1 73.75 249 ALA B N 1
ATOM 5224 C CA . ALA B 1 249 ? 15.617 -6.965 3.436 1 73.75 249 ALA B CA 1
ATOM 5225 C C . ALA B 1 249 ? 14.617 -7.609 4.391 1 73.75 249 ALA B C 1
ATOM 5227 O O . ALA B 1 249 ? 14.188 -8.75 4.18 1 73.75 249 ALA B O 1
ATOM 5228 N N . CYS B 1 250 ? 14.219 -6.824 5.355 1 73.88 250 CYS B N 1
ATOM 5229 C CA . CYS B 1 250 ? 13.359 -7.383 6.395 1 73.88 250 CYS B CA 1
ATOM 5230 C C . CYS B 1 250 ? 11.891 -7.211 6.035 1 73.88 250 CYS B C 1
ATOM 5232 O O . CYS B 1 250 ? 11.016 -7.773 6.699 1 73.88 250 CYS B O 1
ATOM 5234 N N . TYR B 1 251 ? 11.633 -6.477 5.012 1 77.75 251 TYR B N 1
ATOM 5235 C CA . TYR B 1 251 ? 10.242 -6.34 4.617 1 77.75 251 TYR B CA 1
ATOM 5236 C C . TYR B 1 251 ? 9.664 -7.68 4.172 1 77.75 251 TYR B C 1
ATOM 5238 O O . TYR B 1 251 ? 10.172 -8.297 3.234 1 77.75 251 TYR B O 1
ATOM 5246 N N . PRO B 1 252 ? 8.617 -8.07 4.727 1 75.94 252 PRO B N 1
ATOM 5247 C CA . PRO B 1 252 ? 8.102 -9.398 4.391 1 75.94 252 PRO B CA 1
ATOM 5248 C C . PRO B 1 252 ? 7.305 -9.406 3.088 1 75.94 252 PRO B C 1
ATOM 5250 O O . PRO B 1 252 ? 6.336 -8.656 2.945 1 75.94 252 PRO B O 1
ATOM 5253 N N . GLY B 1 253 ? 7.754 -10.203 2.182 1 75.94 253 GLY B N 1
ATOM 5254 C CA . GLY B 1 253 ? 6.969 -10.461 0.983 1 75.94 253 GLY B CA 1
ATOM 5255 C C . GLY B 1 253 ? 6.996 -9.312 -0.003 1 75.94 253 GLY B C 1
ATOM 5256 O O . GLY B 1 253 ? 8.008 -8.609 -0.12 1 75.94 253 GLY B O 1
ATOM 5257 N N . ARG B 1 254 ? 5.883 -9.211 -0.746 1 81.06 254 ARG B N 1
ATOM 5258 C CA . ARG B 1 254 ? 5.734 -8.195 -1.782 1 81.06 254 ARG B CA 1
ATOM 5259 C C . ARG B 1 254 ? 4.859 -7.043 -1.298 1 81.06 254 ARG B C 1
ATOM 5261 O O . ARG B 1 254 ? 4.297 -7.102 -0.203 1 81.06 254 ARG B O 1
ATOM 5268 N N . ALA B 1 255 ? 4.906 -5.945 -2.039 1 85.38 255 ALA B N 1
ATOM 5269 C CA . ALA B 1 255 ? 4.152 -4.758 -1.642 1 85.38 255 ALA B CA 1
ATOM 5270 C C . ALA B 1 255 ? 3.594 -4.031 -2.861 1 85.38 255 ALA B C 1
ATOM 5272 O O . ALA B 1 255 ? 4.039 -4.262 -3.988 1 85.38 255 ALA B O 1
ATOM 5273 N N . SER B 1 256 ? 2.637 -3.176 -2.525 1 86.06 256 SER B N 1
ATOM 5274 C CA . SER B 1 256 ? 2.098 -2.322 -3.578 1 86.06 256 SER B CA 1
ATOM 5275 C C . SER B 1 256 ? 3.117 -1.275 -4.016 1 86.06 256 SER B C 1
ATOM 5277 O O . SER B 1 256 ? 3.768 -0.646 -3.18 1 86.06 256 SER B O 1
ATOM 5279 N N . ILE B 1 257 ? 3.24 -1.053 -5.266 1 86.25 257 ILE B N 1
ATOM 5280 C CA . ILE B 1 257 ? 4.188 -0.078 -5.801 1 86.25 257 ILE B CA 1
ATOM 5281 C C . ILE B 1 257 ? 3.541 1.306 -5.828 1 86.25 257 ILE B C 1
ATOM 5283 O O . ILE B 1 257 ? 4.227 2.312 -6.027 1 86.25 257 ILE B O 1
ATOM 5287 N N . SER B 1 258 ? 2.322 1.451 -5.559 1 87.12 258 SER B N 1
ATOM 5288 C CA . SER B 1 258 ? 1.527 2.645 -5.832 1 87.12 258 SER B CA 1
ATOM 5289 C C . SER B 1 258 ? 2.074 3.855 -5.086 1 87.12 258 SER B C 1
ATOM 5291 O O . SER B 1 258 ? 2.283 4.914 -5.68 1 87.12 258 SER B O 1
ATOM 5293 N N . PRO B 1 259 ? 2.334 3.701 -3.758 1 88.5 259 PRO B N 1
ATOM 5294 C CA . PRO B 1 259 ? 2.84 4.883 -3.057 1 88.5 259 PRO B CA 1
ATOM 5295 C C . PRO B 1 259 ? 4.191 5.355 -3.592 1 88.5 259 PRO B C 1
ATOM 5297 O O . PRO B 1 259 ? 4.477 6.555 -3.588 1 88.5 259 PRO B O 1
ATOM 5300 N N . ILE B 1 260 ? 4.992 4.438 -4.051 1 88.81 260 ILE B N 1
ATOM 5301 C CA . ILE B 1 260 ? 6.305 4.777 -4.586 1 88.81 260 ILE B CA 1
ATOM 5302 C C . ILE B 1 260 ? 6.148 5.461 -5.941 1 88.81 260 ILE B C 1
ATOM 5304 O O . ILE B 1 260 ? 6.863 6.422 -6.246 1 88.81 260 ILE B O 1
ATOM 5308 N N . LEU B 1 261 ? 5.246 5 -6.727 1 88.56 261 LEU B N 1
ATOM 5309 C CA . LEU B 1 261 ? 4.953 5.621 -8.016 1 88.56 261 LEU B CA 1
ATOM 5310 C C . LEU B 1 261 ? 4.402 7.031 -7.824 1 88.56 261 LEU B C 1
ATOM 5312 O O . LEU B 1 261 ? 4.77 7.945 -8.562 1 88.56 261 LEU B O 1
ATOM 5316 N N . ASP B 1 262 ? 3.545 7.164 -6.832 1 89.25 262 ASP B N 1
ATOM 5317 C CA . ASP B 1 262 ? 3.012 8.484 -6.516 1 89.25 262 ASP B CA 1
ATOM 5318 C C . ASP B 1 262 ? 4.137 9.469 -6.195 1 89.25 262 ASP B C 1
ATOM 5320 O O . ASP B 1 262 ? 4.102 10.617 -6.629 1 89.25 262 ASP B O 1
ATOM 5324 N N . LEU B 1 263 ? 5.062 8.977 -5.43 1 90.94 263 LEU B N 1
ATOM 5325 C CA . LEU B 1 263 ? 6.195 9.812 -5.062 1 90.94 263 LEU B CA 1
ATOM 5326 C C . LEU B 1 263 ? 7.016 10.188 -6.293 1 90.94 263 LEU B C 1
ATOM 5328 O O . LEU B 1 263 ? 7.367 11.359 -6.48 1 90.94 263 LEU B O 1
ATOM 5332 N N . LEU B 1 264 ? 7.281 9.203 -7.148 1 89.5 264 LEU B N 1
ATOM 5333 C CA . LEU B 1 264 ? 8.055 9.445 -8.359 1 89.5 264 LEU B CA 1
ATOM 5334 C C . LEU B 1 264 ? 7.359 10.453 -9.266 1 89.5 264 LEU B C 1
ATOM 5336 O O . LEU B 1 264 ? 7.973 11.422 -9.711 1 89.5 264 LEU B O 1
ATOM 5340 N N . ILE B 1 265 ? 6.094 10.258 -9.523 1 91.38 265 ILE B N 1
ATOM 5341 C CA . ILE B 1 265 ? 5.305 11.109 -10.414 1 91.38 265 ILE B CA 1
ATOM 5342 C C . ILE B 1 265 ? 5.285 12.539 -9.875 1 91.38 265 ILE B C 1
ATOM 5344 O O . ILE B 1 265 ? 5.535 13.492 -10.617 1 91.38 265 ILE B O 1
ATOM 5348 N N . THR B 1 266 ? 5.047 12.68 -8.586 1 93.25 266 THR B N 1
ATOM 5349 C CA . THR B 1 266 ? 4.914 13.992 -7.961 1 93.25 266 THR B CA 1
ATOM 5350 C C . THR B 1 266 ? 6.238 14.75 -8.008 1 93.25 266 THR B C 1
ATOM 5352 O O . THR B 1 266 ? 6.27 15.938 -8.336 1 93.25 266 THR B O 1
ATOM 5355 N N . LEU B 1 267 ? 7.32 14.062 -7.703 1 91.75 267 LEU B N 1
ATOM 5356 C CA . LEU B 1 267 ? 8.633 14.703 -7.711 1 91.75 267 LEU B CA 1
ATOM 5357 C C . LEU B 1 267 ? 9.023 15.117 -9.125 1 91.75 267 LEU B C 1
ATOM 5359 O O . LEU B 1 267 ? 9.602 16.188 -9.32 1 91.75 267 LEU B O 1
ATOM 5363 N N . LEU B 1 268 ? 8.695 14.25 -10.078 1 89.19 268 LEU B N 1
ATOM 5364 C CA . LEU B 1 268 ? 9 14.586 -11.461 1 89.19 268 LEU B CA 1
ATOM 5365 C C . LEU B 1 268 ? 8.164 15.773 -11.93 1 89.19 268 LEU B C 1
ATOM 5367 O O . LEU B 1 268 ? 8.641 16.609 -12.703 1 89.19 268 LEU B O 1
ATOM 5371 N N . GLU B 1 269 ? 6.941 15.852 -11.492 1 90.81 269 GLU B N 1
ATOM 5372 C CA . GLU B 1 269 ? 6.074 16.969 -11.852 1 90.81 269 GLU B CA 1
ATOM 5373 C C . GLU B 1 269 ? 6.566 18.281 -11.227 1 90.81 269 GLU B C 1
ATOM 5375 O O . GLU B 1 269 ? 6.48 19.344 -11.844 1 90.81 269 GLU B O 1
ATOM 5380 N N . MET B 1 270 ? 7.078 18.203 -10.047 1 92.12 270 MET B N 1
ATOM 5381 C CA . MET B 1 270 ? 7.555 19.391 -9.336 1 92.12 270 MET B CA 1
ATOM 5382 C C . MET B 1 270 ? 8.914 19.828 -9.875 1 92.12 270 MET B C 1
ATOM 5384 O O . MET B 1 270 ? 9.133 21.031 -10.102 1 92.12 270 MET B O 1
ATOM 5388 N N . GLY B 1 271 ? 9.766 18.859 -10.102 1 89.75 271 GLY B N 1
ATOM 5389 C CA . GLY B 1 271 ? 11.156 19.188 -10.367 1 89.75 271 GLY B CA 1
ATOM 5390 C C . GLY B 1 271 ? 11.852 19.812 -9.172 1 89.75 271 GLY B C 1
ATOM 5391 O O . GLY B 1 271 ? 11.219 20.094 -8.148 1 89.75 271 GLY B O 1
ATOM 5392 N N . LYS B 1 272 ? 13.117 20.094 -9.266 1 92.94 272 LYS B N 1
ATOM 5393 C CA . LYS B 1 272 ? 13.883 20.703 -8.188 1 92.94 272 LYS B CA 1
ATOM 5394 C C . LYS B 1 272 ? 13.406 22.125 -7.906 1 92.94 272 LYS B C 1
ATOM 5396 O O . LYS B 1 272 ? 13.266 22.516 -6.746 1 92.94 272 LYS B O 1
ATOM 5401 N N . VAL B 1 273 ? 13.18 22.797 -8.883 1 93.75 273 VAL B N 1
ATOM 5402 C CA . VAL B 1 273 ? 12.781 24.188 -8.758 1 93.75 273 VAL B CA 1
ATOM 5403 C C . VAL B 1 273 ? 11.414 24.281 -8.07 1 93.75 273 VAL B C 1
ATOM 5405 O O . VAL B 1 273 ? 11.227 25.078 -7.156 1 93.75 273 VAL B O 1
ATOM 5408 N N . GLY B 1 274 ? 10.508 23.469 -8.555 1 94.25 274 GLY B N 1
ATOM 5409 C CA . GLY B 1 274 ? 9.188 23.453 -7.961 1 94.25 274 GLY B CA 1
ATOM 5410 C C . GLY B 1 274 ? 9.195 23.062 -6.492 1 94.25 274 GLY B C 1
ATOM 5411 O O . GLY B 1 274 ? 8.508 23.688 -5.676 1 94.25 274 GLY B O 1
ATOM 5412 N N . LEU B 1 275 ? 9.977 22.109 -6.16 1 93.69 275 LEU B N 1
ATOM 5413 C CA . LEU B 1 275 ? 10.078 21.641 -4.777 1 93.69 275 LEU B CA 1
ATOM 5414 C C . LEU B 1 275 ? 10.68 22.734 -3.889 1 93.69 275 LEU B C 1
ATOM 5416 O O . LEU B 1 275 ? 10.164 23.016 -2.807 1 93.69 275 LEU B O 1
ATOM 5420 N N . LYS B 1 276 ? 11.75 23.344 -4.309 1 95.56 276 LYS B N 1
ATOM 5421 C CA . LYS B 1 276 ? 12.406 24.406 -3.543 1 95.56 276 LYS B CA 1
ATOM 5422 C C . LYS B 1 276 ? 11.477 25.594 -3.346 1 95.56 276 LYS B C 1
ATOM 5424 O O . LYS B 1 276 ? 11.469 26.219 -2.277 1 95.56 276 LYS B O 1
ATOM 5429 N N . GLN B 1 277 ? 10.75 25.859 -4.371 1 95.25 277 GLN B N 1
ATOM 5430 C CA . GLN B 1 277 ? 9.797 26.969 -4.277 1 95.25 277 GLN B CA 1
ATOM 5431 C C . GLN B 1 277 ? 8.719 26.672 -3.24 1 95.25 277 GLN B C 1
ATOM 5433 O O . GLN B 1 277 ? 8.344 27.547 -2.459 1 95.25 277 GLN B O 1
ATOM 5438 N N . LEU B 1 278 ? 8.234 25.484 -3.277 1 94 278 LEU B N 1
ATOM 5439 C CA . LEU B 1 278 ? 7.219 25.078 -2.314 1 94 278 LEU B CA 1
ATOM 5440 C C . LEU B 1 278 ? 7.738 25.203 -0.886 1 94 278 LEU B C 1
ATOM 5442 O O . LEU B 1 278 ? 7.012 25.656 0.004 1 94 278 LEU B O 1
ATOM 5446 N N . LEU B 1 279 ? 8.953 24.859 -0.668 1 95.44 279 LEU B N 1
ATOM 5447 C CA . LEU B 1 279 ? 9.57 24.922 0.654 1 95.44 279 LEU B CA 1
ATOM 5448 C C . LEU B 1 279 ? 9.727 26.375 1.097 1 95.44 279 LEU B C 1
ATOM 5450 O O . LEU B 1 279 ? 9.453 26.719 2.25 1 95.44 279 LEU B O 1
ATOM 5454 N N . ARG B 1 280 ? 10.125 27.188 0.197 1 96.56 280 ARG B N 1
ATOM 5455 C CA . ARG B 1 280 ? 10.273 28.609 0.488 1 96.56 280 ARG B CA 1
ATOM 5456 C C . ARG B 1 280 ? 8.93 29.25 0.797 1 96.56 280 ARG B C 1
ATOM 5458 O O . ARG B 1 280 ? 8.805 30.016 1.756 1 96.56 280 ARG B O 1
ATOM 5465 N N . ASP B 1 281 ? 8 28.953 -0.06 1 95.62 281 ASP B N 1
ATOM 5466 C CA . ASP B 1 281 ? 6.66 29.5 0.142 1 95.62 281 ASP B CA 1
ATOM 5467 C C . ASP B 1 281 ? 6.113 29.109 1.511 1 95.62 281 ASP B C 1
ATOM 5469 O O . ASP B 1 281 ? 5.52 29.922 2.209 1 95.62 281 ASP B O 1
ATOM 5473 N N . ARG B 1 282 ? 6.262 27.875 1.854 1 94.62 282 ARG B N 1
ATOM 5474 C CA . ARG B 1 282 ? 5.762 27.375 3.137 1 94.62 282 ARG B CA 1
ATOM 5475 C C . ARG B 1 282 ? 6.375 28.156 4.293 1 94.62 282 ARG B C 1
ATOM 5477 O O . ARG B 1 282 ? 5.668 28.562 5.223 1 94.62 282 ARG B O 1
ATOM 5484 N N . LYS B 1 283 ? 7.66 28.375 4.25 1 96.31 283 LYS B N 1
ATOM 5485 C CA . LYS B 1 283 ? 8.375 29.109 5.297 1 96.31 283 LYS B CA 1
ATOM 5486 C C . LYS B 1 283 ? 7.871 30.531 5.418 1 96.31 283 LYS B C 1
ATOM 5488 O O . LYS B 1 283 ? 7.613 31.016 6.523 1 96.31 283 LYS B O 1
ATOM 5493 N N . GLU B 1 284 ? 7.719 31.141 4.328 1 97.62 284 GLU B N 1
ATOM 5494 C CA . GLU B 1 284 ? 7.25 32.531 4.301 1 97.62 284 GLU B CA 1
ATOM 5495 C C . GLU B 1 284 ? 5.805 32.625 4.77 1 97.62 284 GLU B C 1
ATOM 5497 O O . GLU B 1 284 ? 5.457 33.531 5.539 1 97.62 284 GLU B O 1
ATOM 5502 N N . LEU B 1 285 ? 5.023 31.734 4.281 1 96.75 285 LEU B N 1
ATOM 5503 C CA . LEU B 1 285 ? 3.607 31.75 4.637 1 96.75 285 LEU B CA 1
ATOM 5504 C C . LEU B 1 285 ? 3.416 31.438 6.121 1 96.75 285 LEU B C 1
ATOM 5506 O O . LEU B 1 285 ? 2.498 31.969 6.754 1 96.75 285 LEU B O 1
ATOM 5510 N N . PHE B 1 286 ? 4.277 30.609 6.637 1 96.69 286 PHE B N 1
ATOM 5511 C CA . PHE B 1 286 ? 4.184 30.312 8.062 1 96.69 286 PHE B CA 1
ATOM 5512 C C . PHE B 1 286 ? 4.402 31.562 8.891 1 96.69 286 PHE B C 1
ATOM 5514 O O . PHE B 1 286 ? 3.641 31.844 9.82 1 96.69 286 PHE B O 1
ATOM 5521 N N . ALA B 1 287 ? 5.438 32.281 8.594 1 97.25 287 ALA B N 1
ATOM 5522 C CA . ALA B 1 287 ? 5.75 33.531 9.312 1 97.25 287 ALA B CA 1
ATOM 5523 C C . ALA B 1 287 ? 4.613 34.531 9.195 1 97.25 287 ALA B C 1
ATOM 5525 O O . ALA B 1 287 ? 4.203 35.125 10.195 1 97.25 287 ALA B O 1
ATOM 5526 N N . TRP B 1 288 ? 4.18 34.656 8.016 1 97.94 288 TRP B N 1
ATOM 5527 C CA . TRP B 1 288 ? 3.076 35.562 7.762 1 97.94 288 TRP B CA 1
ATOM 5528 C C . TRP B 1 288 ? 1.823 35.156 8.523 1 97.94 288 TRP B C 1
ATOM 5530 O O . TRP B 1 288 ? 1.17 35.969 9.164 1 97.94 288 TRP B O 1
ATOM 5540 N N . PHE B 1 289 ? 1.429 33.938 8.398 1 97.5 289 PHE B N 1
ATOM 5541 C CA . PHE B 1 289 ? 0.228 33.375 9.023 1 97.5 289 PHE B CA 1
ATOM 5542 C C . PHE B 1 289 ? 0.287 33.531 10.539 1 97.5 289 PHE B C 1
ATOM 5544 O O . PHE B 1 289 ? -0.712 33.875 11.172 1 97.5 289 PHE B O 1
ATOM 5551 N N . LYS B 1 290 ? 1.414 33.156 11.086 1 97.12 290 LYS B N 1
ATOM 5552 C CA . LYS B 1 290 ? 1.603 33.312 12.523 1 97.12 290 LYS B CA 1
ATOM 5553 C C . LYS B 1 290 ? 1.383 34.75 12.977 1 97.12 290 LYS B C 1
ATOM 5555 O O . LYS B 1 290 ? 0.731 35 13.992 1 97.12 290 LYS B O 1
ATOM 5560 N N . GLU B 1 291 ? 1.927 35.688 12.273 1 97.69 291 GLU B N 1
ATOM 5561 C CA . GLU B 1 291 ? 1.764 37.094 12.594 1 97.69 291 GLU B CA 1
ATOM 5562 C C . GLU B 1 291 ? 0.299 37.531 12.508 1 97.69 291 GLU B C 1
ATOM 5564 O O . GLU B 1 291 ? -0.222 38.156 13.422 1 97.69 291 GLU B O 1
ATOM 5569 N N . GLU B 1 292 ? -0.329 37.156 11.398 1 97.81 292 GLU B N 1
ATOM 5570 C CA . GLU B 1 292 ? -1.733 37.5 11.195 1 97.81 292 GLU B CA 1
ATOM 5571 C C . GLU B 1 292 ? -2.617 36.844 12.258 1 97.81 292 GLU B C 1
ATOM 5573 O O . GLU B 1 292 ? -3.549 37.469 12.766 1 97.81 292 GLU B O 1
ATOM 5578 N N . LEU B 1 293 ? -2.34 35.625 12.555 1 97.44 293 LEU B N 1
ATOM 5579 C CA . LEU B 1 293 ? -3.119 34.906 13.555 1 97.44 293 LEU B CA 1
ATOM 5580 C C . LEU B 1 293 ? -2.934 35.531 14.938 1 97.44 293 LEU B C 1
ATOM 5582 O O . LEU B 1 293 ? -3.889 35.625 15.711 1 97.44 293 LEU B O 1
ATOM 5586 N N . THR B 1 294 ? -1.732 35.906 15.273 1 97.5 294 THR B N 1
ATOM 5587 C CA . THR B 1 294 ? -1.434 36.531 16.547 1 97.5 294 THR B CA 1
ATOM 5588 C C . THR B 1 294 ? -2.201 37.844 16.703 1 97.5 294 THR B C 1
ATOM 5590 O O . THR B 1 294 ? -2.783 38.125 17.75 1 97.5 294 THR B O 1
ATOM 5593 N N . THR B 1 295 ? -2.162 38.594 15.664 1 97.5 295 THR B N 1
ATOM 5594 C CA . THR B 1 295 ? -2.879 39.875 15.656 1 97.5 295 THR B CA 1
ATOM 5595 C C . THR B 1 295 ? -4.379 39.625 15.812 1 97.5 295 THR B C 1
ATOM 5597 O O . THR B 1 295 ? -5.035 40.312 16.609 1 97.5 295 THR B O 1
ATOM 5600 N N . LEU B 1 296 ? -4.871 38.719 15.062 1 97.06 296 LEU B N 1
ATOM 5601 C CA . LEU B 1 296 ? -6.293 38.406 15.125 1 97.06 296 LEU B CA 1
ATOM 5602 C C . LEU B 1 296 ? -6.68 37.906 16.516 1 97.06 296 LEU B C 1
ATOM 5604 O O . LEU B 1 296 ? -7.691 38.344 17.062 1 97.06 296 LEU B O 1
ATOM 5608 N N . CYS B 1 297 ? -5.922 37.031 17.047 1 96.06 297 CYS B N 1
ATOM 5609 C CA . CYS B 1 297 ? -6.203 36.469 18.375 1 96.06 297 CYS B CA 1
ATOM 5610 C C . CYS B 1 297 ? -6.188 37.562 19.438 1 96.06 297 CYS B C 1
ATOM 5612 O O . CYS B 1 297 ? -7.047 37.594 20.312 1 96.06 297 CYS B O 1
ATOM 5614 N N . ALA B 1 298 ? -5.258 38.469 19.375 1 95.06 298 ALA B N 1
ATOM 5615 C CA . ALA B 1 298 ? -5.18 39.594 20.312 1 95.06 298 ALA B CA 1
ATOM 5616 C C . ALA B 1 298 ? -6.449 40.438 20.25 1 95.06 298 ALA B C 1
ATOM 5618 O O . ALA B 1 298 ? -6.961 40.844 21.297 1 95.06 298 ALA B O 1
ATOM 5619 N N . SER B 1 299 ? -6.941 40.625 19.109 1 94.94 299 SER B N 1
ATOM 5620 C CA . SER B 1 299 ? -8.141 41.438 18.938 1 94.94 299 SER B CA 1
ATOM 5621 C C . SER B 1 299 ? -9.375 40.75 19.484 1 94.94 299 SER B C 1
ATOM 5623 O O . SER B 1 299 ? -10.367 41.375 19.844 1 94.94 299 SER B O 1
ATOM 5625 N N . LEU B 1 300 ? -9.32 39.469 19.594 1 92.62 300 LEU B N 1
ATOM 5626 C CA . LEU B 1 300 ? -10.469 38.656 20.047 1 92.62 300 LEU B CA 1
ATOM 5627 C C . LEU B 1 300 ? -10.297 38.25 21.5 1 92.62 300 LEU B C 1
ATOM 5629 O O . LEU B 1 300 ? -11.109 37.469 22.031 1 92.62 300 LEU B O 1
ATOM 5633 N N . GLY B 1 301 ? -9.227 38.656 22.094 1 91.56 301 GLY B N 1
ATOM 5634 C CA . GLY B 1 301 ? -8.977 38.312 23.484 1 91.56 301 GLY B CA 1
ATOM 5635 C C . GLY B 1 301 ? -8.406 36.938 23.672 1 91.56 301 GLY B C 1
ATOM 5636 O O . GLY B 1 301 ? -8.562 36.312 24.734 1 91.56 301 GLY B O 1
ATOM 5637 N N . LEU B 1 302 ? -7.93 36.344 22.656 1 94.19 302 LEU B N 1
ATOM 5638 C CA . LEU B 1 302 ? -7.238 35.062 22.703 1 94.19 302 LEU B CA 1
ATOM 5639 C C . LEU B 1 302 ? -5.727 35.25 22.641 1 94.19 302 LEU B C 1
ATOM 5641 O O . LEU B 1 302 ? -5.246 36.375 22.438 1 94.19 302 LEU B O 1
ATOM 5645 N N . ARG B 1 303 ? -5.055 34.188 22.859 1 95.12 303 ARG B N 1
ATOM 5646 C CA . ARG B 1 303 ? -3.598 34.25 22.766 1 95.12 303 ARG B CA 1
ATOM 5647 C C . ARG B 1 303 ? -3.027 33.062 22.031 1 95.12 303 ARG B C 1
ATOM 5649 O O . ARG B 1 303 ? -3.541 31.938 22.156 1 95.12 303 ARG B O 1
ATOM 5656 N N . VAL B 1 304 ? -2.029 33.281 21.312 1 97 304 VAL B N 1
ATOM 5657 C CA . VAL B 1 304 ? -1.253 32.219 20.688 1 97 304 VAL B CA 1
ATOM 5658 C C . VAL B 1 304 ? -0.261 31.641 21.703 1 97 304 VAL B C 1
ATOM 5660 O O . VAL B 1 304 ? 0.448 32.406 22.375 1 97 304 VAL B O 1
ATOM 5663 N N . LEU B 1 305 ? -0.285 30.359 21.891 1 96.25 305 LEU B N 1
ATOM 5664 C CA . LEU B 1 305 ? 0.624 29.703 22.828 1 96.25 305 LEU B CA 1
ATOM 5665 C C . LEU B 1 305 ? 2.059 29.75 22.312 1 96.25 305 LEU B C 1
ATOM 5667 O O . LEU B 1 305 ? 2.309 29.484 21.141 1 96.25 305 LEU B O 1
ATOM 5671 N N . PRO B 1 306 ? 2.936 30.109 23.156 1 94.44 306 PRO B N 1
ATOM 5672 C CA . PRO B 1 306 ? 4.328 30.219 22.703 1 94.44 306 PRO B CA 1
ATOM 5673 C C . PRO B 1 306 ? 4.941 28.859 22.375 1 94.44 306 PRO B C 1
ATOM 5675 O O . PRO B 1 306 ? 4.973 27.969 23.234 1 94.44 306 PRO B O 1
ATOM 5678 N N . SER B 1 307 ? 5.332 28.656 21.25 1 93.94 307 SER B N 1
ATOM 5679 C CA . SER B 1 307 ? 6.086 27.5 20.75 1 93.94 307 SER B CA 1
ATOM 5680 C C . SER B 1 307 ? 7.121 27.938 19.703 1 93.94 307 SER B C 1
ATOM 5682 O O . SER B 1 307 ? 7.016 27.578 18.531 1 93.94 307 SER B O 1
ATOM 5684 N N . PRO B 1 308 ? 8.18 28.578 20.141 1 94.19 308 PRO B N 1
ATOM 5685 C CA . PRO B 1 308 ? 9.109 29.234 19.219 1 94.19 308 PRO B CA 1
ATOM 5686 C C . PRO B 1 308 ? 9.867 28.25 18.344 1 94.19 308 PRO B C 1
ATOM 5688 O O . PRO B 1 308 ? 10.281 28.609 17.234 1 94.19 308 PRO B O 1
ATOM 5691 N N . ARG B 1 309 ? 10.039 27.031 18.75 1 95.44 309 ARG B N 1
ATOM 5692 C CA . ARG B 1 309 ? 10.836 26.078 17.969 1 95.44 309 ARG B CA 1
ATOM 5693 C C . ARG B 1 309 ? 9.953 25.297 17.016 1 95.44 309 ARG B C 1
ATOM 5695 O O . ARG B 1 309 ? 10.453 24.547 16.172 1 95.44 309 ARG B O 1
ATOM 5702 N N . ASN B 1 310 ? 8.68 25.438 17.188 1 95.19 310 ASN B N 1
ATOM 5703 C CA . ASN B 1 310 ? 7.77 24.828 16.234 1 95.19 310 ASN B CA 1
ATOM 5704 C C . ASN B 1 310 ? 7.555 25.719 15.008 1 95.19 310 ASN B C 1
ATOM 5706 O O . ASN B 1 310 ? 6.922 26.766 15.109 1 95.19 310 ASN B O 1
ATOM 5710 N N . LYS B 1 311 ? 8.055 25.281 13.93 1 95.44 311 LYS B N 1
ATOM 5711 C CA . LYS B 1 311 ? 8.047 26.125 12.734 1 95.44 311 LYS B CA 1
ATOM 5712 C C . LYS B 1 311 ? 7.027 25.625 11.719 1 95.44 311 LYS B C 1
ATOM 5714 O O . LYS B 1 311 ? 7.062 26.016 10.547 1 95.44 311 LYS B O 1
ATOM 5719 N N . ILE B 1 312 ? 6.141 24.781 12.148 1 93.38 312 ILE B N 1
ATOM 5720 C CA . ILE B 1 312 ? 5.191 24.188 11.219 1 93.38 312 ILE B CA 1
ATOM 5721 C C . ILE B 1 312 ? 3.764 24.469 11.68 1 93.38 312 ILE B C 1
ATOM 5723 O O . ILE B 1 312 ? 2.869 24.688 10.859 1 93.38 312 ILE B O 1
ATOM 5727 N N . SER B 1 313 ? 3.57 24.453 13.023 1 94 313 SER B N 1
ATOM 5728 C CA . SER B 1 313 ? 2.201 24.578 13.516 1 94 313 SER B CA 1
ATOM 5729 C C . SER B 1 313 ? 2.109 25.625 14.617 1 94 313 SER B C 1
ATOM 5731 O O . SER B 1 313 ? 3.129 26.062 15.164 1 94 313 SER B O 1
ATOM 5733 N N . ILE B 1 314 ? 0.894 26.109 14.82 1 96.19 314 ILE B N 1
ATOM 5734 C CA . ILE B 1 314 ? 0.576 27.156 15.797 1 96.19 314 ILE B CA 1
ATOM 5735 C C . ILE B 1 314 ? -0.593 26.703 16.672 1 96.19 314 ILE B C 1
ATOM 5737 O O . ILE B 1 314 ? -1.515 26.031 16.188 1 96.19 314 ILE B O 1
ATOM 5741 N N . ALA B 1 315 ? -0.499 26.969 17.938 1 95.44 315 ALA B N 1
ATOM 5742 C CA . ALA B 1 315 ? -1.59 26.625 18.859 1 95.44 315 ALA B CA 1
ATOM 5743 C C . ALA B 1 315 ? -2.195 27.891 19.469 1 95.44 315 ALA B C 1
ATOM 5745 O O . ALA B 1 315 ? -1.473 28.828 19.828 1 95.44 315 ALA B O 1
ATOM 5746 N N . VAL B 1 316 ? -3.467 27.984 19.516 1 95.81 316 VAL B N 1
ATOM 5747 C CA . VAL B 1 316 ? -4.207 29.094 20.109 1 95.81 316 VAL B CA 1
ATOM 5748 C C . VAL B 1 316 ? -4.891 28.641 21.391 1 95.81 316 VAL B C 1
ATOM 5750 O O . VAL B 1 316 ? -5.562 27.609 21.422 1 95.81 316 VAL B O 1
ATOM 5753 N N . ASP B 1 317 ? -4.684 29.375 22.438 1 94.81 317 ASP B N 1
ATOM 5754 C CA . ASP B 1 317 ? -5.309 29.125 23.734 1 94.81 317 ASP B CA 1
ATOM 5755 C C . ASP B 1 317 ? -6.797 29.469 23.703 1 94.81 317 ASP B C 1
ATOM 5757 O O . ASP B 1 317 ? -7.172 30.609 23.406 1 94.81 317 ASP B O 1
ATOM 5761 N N . LEU B 1 318 ? -7.629 28.5 24.062 1 90.75 318 LEU B N 1
ATOM 5762 C CA . LEU B 1 318 ? -9.07 28.688 23.984 1 90.75 318 LEU B CA 1
ATOM 5763 C C . LEU B 1 318 ? -9.672 28.844 25.391 1 90.75 318 LEU B C 1
ATOM 5765 O O . LEU B 1 318 ? -10.898 28.797 25.547 1 90.75 318 LEU B O 1
ATOM 5769 N N . SER B 1 319 ? -8.93 29.047 26.391 1 88.31 319 SER B N 1
ATOM 5770 C CA . SER B 1 319 ? -9.375 29.078 27.781 1 88.31 319 SER B CA 1
ATOM 5771 C C . SER B 1 319 ? -10.359 30.219 28.016 1 88.31 319 SER B C 1
ATOM 5773 O O . SER B 1 319 ? -11.258 30.109 28.844 1 88.31 319 SER B O 1
ATOM 5775 N N . THR B 1 320 ? -10.18 31.234 27.375 1 85.5 320 THR B N 1
ATOM 5776 C CA . THR B 1 320 ? -10.977 32.438 27.609 1 85.5 320 THR B CA 1
ATOM 5777 C C . THR B 1 320 ? -12.32 32.344 26.891 1 85.5 320 THR B C 1
ATOM 5779 O O . THR B 1 320 ? -13.195 33.188 27.094 1 85.5 320 THR B O 1
ATOM 5782 N N . LEU B 1 321 ? -12.484 31.359 25.984 1 78.38 321 LEU B N 1
ATOM 5783 C CA . LEU B 1 321 ? -13.734 31.219 25.25 1 78.38 321 LEU B CA 1
ATOM 5784 C C . LEU B 1 321 ? -14.82 30.609 26.141 1 78.38 321 LEU B C 1
ATOM 5786 O O . LEU B 1 321 ? -15.953 30.422 25.688 1 78.38 321 LEU B O 1
ATOM 5790 N N . LYS B 1 322 ? -14.922 30.625 27.438 1 62.09 322 LYS B N 1
ATOM 5791 C CA . LYS B 1 322 ? -15.938 30.109 28.344 1 62.09 322 LYS B CA 1
ATOM 5792 C C . LYS B 1 322 ? -17.328 30.594 27.938 1 62.09 322 LYS B C 1
ATOM 5794 O O . LYS B 1 322 ? -17.656 31.766 28.109 1 62.09 322 LYS B O 1
ATOM 5799 N N . SER B 1 323 ? -17.656 30.547 26.688 1 53.09 323 SER B N 1
ATOM 5800 C CA . SER B 1 323 ? -18.984 31.109 26.469 1 53.09 323 SER B CA 1
ATOM 5801 C C . SER B 1 323 ? -20.078 30.141 26.922 1 53.09 323 SER B C 1
ATOM 5803 O O . SER B 1 323 ? -19.891 28.938 26.922 1 53.09 323 SER B O 1
ATOM 5805 N N . GLU B 1 324 ? -21.062 30.641 27.641 1 50.25 324 GLU B N 1
ATOM 5806 C CA . GLU B 1 324 ? -22.344 30 27.938 1 50.25 324 GLU B CA 1
ATOM 5807 C C . GLU B 1 324 ? -22.812 29.141 26.766 1 50.25 324 GLU B C 1
ATOM 5809 O O . GLU B 1 324 ? -23.453 28.094 26.984 1 50.25 324 GLU B O 1
ATOM 5814 N N . ALA B 1 325 ? -22.641 29.562 25.672 1 48.19 325 ALA B N 1
ATOM 5815 C CA . ALA B 1 325 ? -23.109 28.891 24.469 1 48.19 325 ALA B CA 1
ATOM 5816 C C . ALA B 1 325 ? -22.359 27.578 24.25 1 48.19 325 ALA B C 1
ATOM 5818 O O . ALA B 1 325 ? -22.859 26.688 23.562 1 48.19 325 ALA B O 1
ATOM 5819 N N . TYR B 1 326 ? -21.156 27.438 24.766 1 52.91 326 TYR B N 1
ATOM 5820 C CA . TYR B 1 326 ? -20.328 26.25 24.578 1 52.91 326 TYR B CA 1
ATOM 5821 C C . TYR B 1 326 ? -20.266 25.422 25.859 1 52.91 326 TYR B C 1
ATOM 5823 O O . TYR B 1 326 ? -19.484 24.469 25.938 1 52.91 326 TYR B O 1
ATOM 5831 N N . GLU B 1 327 ? -20.781 25.984 26.891 1 52.97 327 GLU B N 1
ATOM 5832 C CA . GLU B 1 327 ? -20.75 25.266 28.172 1 52.97 327 GLU B CA 1
ATOM 5833 C C . GLU B 1 327 ? -21.156 23.812 28 1 52.97 327 GLU B C 1
ATOM 5835 O O . GLU B 1 327 ? -20.531 22.922 28.578 1 52.97 327 GLU B O 1
ATOM 5840 N N . ASP B 1 328 ? -22.266 23.578 27.125 1 52.97 328 ASP B N 1
ATOM 5841 C CA . ASP B 1 328 ? -22.75 22.203 27.125 1 52.97 328 ASP B CA 1
ATOM 5842 C C . ASP B 1 328 ? -21.969 21.328 26.141 1 52.97 328 ASP B C 1
ATOM 5844 O O . ASP B 1 328 ? -21.922 20.109 26.281 1 52.97 328 ASP B O 1
ATOM 5848 N N . ARG B 1 329 ? -21.375 22.109 25.172 1 57.5 329 ARG B N 1
ATOM 5849 C CA . ARG B 1 329 ? -20.875 21.203 24.141 1 57.5 329 ARG B CA 1
ATOM 5850 C C . ARG B 1 329 ? -19.359 21.125 24.188 1 57.5 329 ARG B C 1
ATOM 5852 O O . ARG B 1 329 ? -18.766 20.172 23.672 1 57.5 329 ARG B O 1
ATOM 5859 N N . GLY B 1 330 ? -18.812 22.031 25.062 1 60.78 330 GLY B N 1
ATOM 5860 C CA . GLY B 1 330 ? -17.375 22.031 25.266 1 60.78 330 GLY B CA 1
ATOM 5861 C C . GLY B 1 330 ? -16.609 22.578 24.078 1 60.78 330 GLY B C 1
ATOM 5862 O O . GLY B 1 330 ? -17.188 22.859 23.031 1 60.78 330 GLY B O 1
ATOM 5863 N N . PRO B 1 331 ? -15.281 22.922 24.141 1 60.72 331 PRO B N 1
ATOM 5864 C CA . PRO B 1 331 ? -14.438 23.516 23.094 1 60.72 331 PRO B CA 1
ATOM 5865 C C . PRO B 1 331 ? -14.375 22.656 21.844 1 60.72 331 PRO B C 1
ATOM 5867 O O . PRO B 1 331 ? -14.039 23.156 20.766 1 60.72 331 PRO B O 1
ATOM 5870 N N . SER B 1 332 ? -14.648 21.438 21.953 1 66.19 332 SER B N 1
ATOM 5871 C CA . SER B 1 332 ? -14.641 20.562 20.797 1 66.19 332 SER B CA 1
ATOM 5872 C C . SER B 1 332 ? -15.656 21 19.75 1 66.19 332 SER B C 1
ATOM 5874 O O . SER B 1 332 ? -15.508 20.688 18.562 1 66.19 332 SER B O 1
ATOM 5876 N N . PHE B 1 333 ? -16.562 21.781 20.203 1 72.38 333 PHE B N 1
ATOM 5877 C CA . PHE B 1 333 ? -17.594 22.281 19.312 1 72.38 333 PHE B CA 1
ATOM 5878 C C . PHE B 1 333 ? -17.016 23.266 18.312 1 72.38 333 PHE B C 1
ATOM 5880 O O . PHE B 1 333 ? -17.453 23.328 17.156 1 72.38 333 PHE B O 1
ATOM 5887 N N . LEU B 1 334 ? -15.984 23.953 18.75 1 79.88 334 LEU B N 1
ATOM 5888 C CA . LEU B 1 334 ? -15.328 24.906 17.844 1 79.88 334 LEU B CA 1
ATOM 5889 C C . LEU B 1 334 ? -14.758 24.188 16.625 1 79.88 334 LEU B C 1
ATOM 5891 O O . LEU B 1 334 ? -14.859 24.672 15.508 1 79.88 334 LEU B O 1
ATOM 5895 N N . GLY B 1 335 ? -14.156 23.047 16.859 1 80.38 335 GLY B N 1
ATOM 5896 C CA . GLY B 1 335 ? -13.617 22.25 15.766 1 80.38 335 GLY B CA 1
ATOM 5897 C C . GLY B 1 335 ? -14.672 21.844 14.75 1 80.38 335 GLY B C 1
ATOM 5898 O O . GLY B 1 335 ? -14.461 21.969 13.547 1 80.38 335 GLY B O 1
ATOM 5899 N N . SER B 1 336 ? -15.734 21.406 15.289 1 74 336 SER B N 1
ATOM 5900 C CA . SER B 1 336 ? -16.828 20.984 14.43 1 74 336 SER B CA 1
ATOM 5901 C C . SER B 1 336 ? -17.406 22.156 13.641 1 74 336 SER B C 1
ATOM 5903 O O . SER B 1 336 ? -17.734 22.016 12.461 1 74 336 SER B O 1
ATOM 5905 N N . GLN B 1 337 ? -17.516 23.281 14.242 1 77.88 337 GLN B N 1
ATOM 5906 C CA . GLN B 1 337 ? -18.062 24.469 13.594 1 77.88 337 GLN B CA 1
ATOM 5907 C C . GLN B 1 337 ? -17.156 24.969 12.477 1 77.88 337 GLN B C 1
ATOM 5909 O O . GLN B 1 337 ? -17.625 25.375 11.414 1 77.88 337 GLN B O 1
ATOM 5914 N N . LEU B 1 338 ? -15.938 24.922 12.766 1 83.06 338 LEU B N 1
ATOM 5915 C CA . LEU B 1 338 ? -14.984 25.344 11.742 1 83.06 338 LEU B CA 1
ATOM 5916 C C . LEU B 1 338 ? -14.977 24.375 10.57 1 83.06 338 LEU B C 1
ATOM 5918 O O . LEU B 1 338 ? -14.891 24.781 9.414 1 83.06 338 LEU B O 1
ATOM 5922 N N . PHE B 1 339 ? -15.117 23.156 10.891 1 78.25 339 PHE B N 1
ATOM 5923 C CA . PHE B 1 339 ? -15.18 22.141 9.844 1 78.25 339 PHE B CA 1
ATOM 5924 C C . PHE B 1 339 ? -16.406 22.359 8.961 1 78.25 339 PHE B C 1
ATOM 5926 O O . PHE B 1 339 ? -16.328 22.25 7.734 1 78.25 339 PHE B O 1
ATOM 5933 N N . PHE B 1 340 ? -17.375 22.656 9.641 1 69.38 340 PHE B N 1
ATOM 5934 C CA . PHE B 1 340 ? -18.609 22.922 8.914 1 69.38 340 PHE B CA 1
ATOM 5935 C C . PHE B 1 340 ? -18.453 24.141 8.016 1 69.38 340 PHE B C 1
ATOM 5937 O O . PHE B 1 340 ? -19.125 24.25 6.98 1 69.38 340 PHE B O 1
ATOM 5944 N N . ARG B 1 341 ? -17.656 24.938 8.391 1 76.62 341 ARG B N 1
ATOM 5945 C CA . ARG B 1 341 ? -17.406 26.141 7.605 1 76.62 341 ARG B CA 1
ATOM 5946 C C . ARG B 1 341 ? -16.234 25.953 6.648 1 76.62 341 ARG B C 1
ATOM 5948 O O . ARG B 1 341 ? -15.539 26.906 6.309 1 76.62 341 ARG B O 1
ATOM 5955 N N . ARG B 1 342 ? -15.82 24.688 6.355 1 77.94 342 ARG B N 1
ATOM 5956 C CA . ARG B 1 342 ? -14.875 24.281 5.328 1 77.94 342 ARG B CA 1
ATOM 5957 C C . ARG B 1 342 ? -13.438 24.594 5.746 1 77.94 342 ARG B C 1
ATOM 5959 O O . ARG B 1 342 ? -12.625 25 4.914 1 77.94 342 ARG B O 1
ATOM 5966 N N . CYS B 1 343 ? -13.297 24.625 7.016 1 83.69 343 CYS B N 1
ATOM 5967 C CA . CYS B 1 343 ? -11.938 24.688 7.547 1 83.69 343 CYS B CA 1
ATOM 5968 C C . CYS B 1 343 ? -11.445 23.297 7.961 1 83.69 343 CYS B C 1
ATOM 5970 O O . CYS B 1 343 ? -12.062 22.641 8.805 1 83.69 343 CYS B O 1
ATOM 5972 N N . SER B 1 344 ? -10.344 22.906 7.285 1 80.62 344 SER B N 1
ATOM 5973 C CA . SER B 1 344 ? -9.844 21.578 7.598 1 80.62 344 SER B CA 1
ATOM 5974 C C . SER B 1 344 ? -8.422 21.625 8.148 1 80.62 344 SER B C 1
ATOM 5976 O O . SER B 1 344 ? -7.73 22.641 7.98 1 80.62 344 SER B O 1
ATOM 5978 N N . GLY B 1 345 ? -8.07 20.594 8.914 1 81.38 345 GLY B N 1
ATOM 5979 C CA . GLY B 1 345 ? -6.684 20.438 9.328 1 81.38 345 GLY B CA 1
ATOM 5980 C C . GLY B 1 345 ? -6.438 20.875 10.758 1 81.38 345 GLY B C 1
ATOM 5981 O O . GLY B 1 345 ? -5.441 20.469 11.375 1 81.38 345 GLY B O 1
ATOM 5982 N N . LEU B 1 346 ? -7.344 21.672 11.273 1 85.62 346 LEU B N 1
ATOM 5983 C CA . LEU B 1 346 ? -7.145 22.094 12.656 1 85.62 346 LEU B CA 1
ATOM 5984 C C . LEU B 1 346 ? -7.648 21.047 13.633 1 85.62 346 LEU B C 1
ATOM 5986 O O . LEU B 1 346 ? -8.508 20.234 13.281 1 85.62 346 LEU B O 1
ATOM 5990 N N . ARG B 1 347 ? -7.094 21.078 14.82 1 84.25 347 ARG B N 1
ATOM 5991 C CA . ARG B 1 347 ? -7.516 20.156 15.883 1 84.25 347 ARG B CA 1
ATOM 5992 C C . ARG B 1 347 ? -7.707 20.906 17.203 1 84.25 347 ARG B C 1
ATOM 5994 O O . ARG B 1 347 ? -6.836 21.672 17.625 1 84.25 347 ARG B O 1
ATOM 6001 N N . VAL B 1 348 ? -8.891 20.672 17.719 1 87.31 348 VAL B N 1
ATOM 6002 C CA . VAL B 1 348 ? -9.156 21.234 19.031 1 87.31 348 VAL B CA 1
ATOM 6003 C C . VAL B 1 348 ? -8.914 20.188 20.109 1 87.31 348 VAL B C 1
ATOM 6005 O O . VAL B 1 348 ? -9.43 19.062 20.031 1 87.31 348 VAL B O 1
ATOM 6008 N N . VAL B 1 349 ? -8.102 20.516 21.047 1 86.31 349 VAL B N 1
ATOM 6009 C CA . VAL B 1 349 ? -7.75 19.594 22.125 1 86.31 349 VAL B CA 1
ATOM 6010 C C . VAL B 1 349 ? -8.234 20.156 23.453 1 86.31 349 VAL B C 1
ATOM 6012 O O . VAL B 1 349 ? -7.91 21.297 23.812 1 86.31 349 VAL B O 1
ATOM 6015 N N . THR B 1 350 ? -9.016 19.359 24.109 1 84.5 350 THR B N 1
ATOM 6016 C CA . THR B 1 350 ? -9.523 19.75 25.422 1 84.5 350 THR B CA 1
ATOM 6017 C C . THR B 1 350 ? -9.008 18.812 26.516 1 84.5 350 THR B C 1
ATOM 6019 O O . THR B 1 350 ? -9.055 17.594 26.359 1 84.5 350 THR B O 1
ATOM 6022 N N . PRO B 1 351 ? -8.492 19.438 27.562 1 83.31 351 PRO B N 1
ATOM 6023 C CA . PRO B 1 351 ? -8.102 18.562 28.672 1 83.31 351 PRO B CA 1
ATOM 6024 C C . PRO B 1 351 ? -9.266 17.734 29.219 1 83.31 351 PRO B C 1
ATOM 6026 O O . PRO B 1 351 ? -10.398 18.234 29.281 1 83.31 351 PRO B O 1
ATOM 6029 N N . SER B 1 352 ? -9.008 16.469 29.281 1 77.19 352 SER B N 1
ATOM 6030 C CA . SER B 1 352 ? -10.039 15.57 29.797 1 77.19 352 SER B CA 1
ATOM 6031 C C . SER B 1 352 ? -9.516 14.75 30.969 1 77.19 352 SER B C 1
ATOM 6033 O O . SER B 1 352 ? -8.359 14.336 30.984 1 77.19 352 SER B O 1
ATOM 6035 N N . ALA B 1 353 ? -10.375 14.672 31.922 1 74.81 353 ALA B N 1
ATOM 6036 C CA . ALA B 1 353 ? -10.055 13.812 33.062 1 74.81 353 ALA B CA 1
ATOM 6037 C C . ALA B 1 353 ? -10.25 12.344 32.719 1 74.81 353 ALA B C 1
ATOM 6039 O O . ALA B 1 353 ? -9.703 11.461 33.375 1 74.81 353 ALA B O 1
ATOM 6040 N N . ALA B 1 354 ? -11.008 12.172 31.703 1 76.81 354 ALA B N 1
ATOM 6041 C CA . ALA B 1 354 ? -11.273 10.797 31.297 1 76.81 354 ALA B CA 1
ATOM 6042 C C . ALA B 1 354 ? -10.016 10.156 30.703 1 76.81 354 ALA B C 1
ATOM 6044 O O . ALA B 1 354 ? -9.266 10.797 29.969 1 76.81 354 ALA B O 1
ATOM 6045 N N . ALA B 1 355 ? -9.703 8.961 31.25 1 80.88 355 ALA B N 1
ATOM 6046 C CA . ALA B 1 355 ? -8.516 8.242 30.781 1 80.88 355 ALA B CA 1
ATOM 6047 C C . ALA B 1 355 ? -8.859 7.32 29.625 1 80.88 355 ALA B C 1
ATOM 6049 O O . ALA B 1 355 ? -9.93 6.711 29.594 1 80.88 355 ALA B O 1
ATOM 6050 N N . THR B 1 356 ? -8.062 7.449 28.578 1 75.56 356 THR B N 1
ATOM 6051 C CA . THR B 1 356 ? -8.148 6.523 27.453 1 75.56 356 THR B CA 1
ATOM 6052 C C . THR B 1 356 ? -7.188 5.352 27.641 1 75.56 356 THR B C 1
ATOM 6054 O O . THR B 1 356 ? -6.023 5.543 27.984 1 75.56 356 THR B O 1
ATOM 6057 N N . GLN B 1 357 ? -7.812 4.207 27.547 1 74.75 357 GLN B N 1
ATOM 6058 C CA . GLN B 1 357 ? -6.996 3.002 27.688 1 74.75 357 GLN B CA 1
ATOM 6059 C C . GLN B 1 357 ? -6.449 2.551 26.328 1 74.75 357 GLN B C 1
ATOM 6061 O O . GLN B 1 357 ? -7.215 2.256 25.406 1 74.75 357 GLN B O 1
ATOM 6066 N N . LEU B 1 358 ? -5.168 2.631 26.172 1 67.62 358 LEU B N 1
ATOM 6067 C CA . LEU B 1 358 ? -4.52 2.17 24.938 1 67.62 358 LEU B CA 1
ATOM 6068 C C . LEU B 1 358 ? -3.436 1.144 25.25 1 67.62 358 LEU B C 1
ATOM 6070 O O . LEU B 1 358 ? -2.463 1.453 25.953 1 67.62 358 LEU B O 1
ATOM 6074 N N . ALA B 1 359 ? -3.559 0.003 24.688 1 63 359 ALA B N 1
ATOM 6075 C CA . ALA B 1 359 ? -2.582 -1.07 24.859 1 63 359 ALA B CA 1
ATOM 6076 C C . ALA B 1 359 ? -2.213 -1.242 26.328 1 63 359 ALA B C 1
ATOM 6078 O O . ALA B 1 359 ? -1.03 -1.296 26.688 1 63 359 ALA B O 1
ATOM 6079 N N . GLY B 1 360 ? -3.168 -1.089 27.234 1 67.69 360 GLY B N 1
ATOM 6080 C CA . GLY B 1 360 ? -2.977 -1.337 28.656 1 67.69 360 GLY B CA 1
ATOM 6081 C C . GLY B 1 360 ? -2.486 -0.118 29.422 1 67.69 360 GLY B C 1
ATOM 6082 O O . GLY B 1 360 ? -2.256 -0.184 30.625 1 67.69 360 GLY B O 1
ATOM 6083 N N . ILE B 1 361 ? -2.277 0.999 28.75 1 74.94 361 ILE B N 1
ATOM 6084 C CA . ILE B 1 361 ? -1.81 2.229 29.375 1 74.94 361 ILE B CA 1
ATOM 6085 C C . ILE B 1 361 ? -2.955 3.232 29.469 1 74.94 361 ILE B C 1
ATOM 6087 O O . ILE B 1 361 ? -3.699 3.42 28.5 1 74.94 361 ILE B O 1
ATOM 6091 N N . SER B 1 362 ? -3.078 3.723 30.625 1 82.38 362 SER B N 1
ATOM 6092 C CA . SER B 1 362 ? -4.094 4.754 30.828 1 82.38 362 SER B CA 1
ATOM 6093 C C . SER B 1 362 ? -3.535 6.141 30.531 1 82.38 362 SER B C 1
ATOM 6095 O O . SER B 1 362 ? -2.594 6.59 31.188 1 82.38 362 SER B O 1
ATOM 6097 N N . LEU B 1 363 ? -4.066 6.734 29.531 1 80.88 363 LEU B N 1
ATOM 6098 C CA . LEU B 1 363 ? -3.588 8.047 29.109 1 80.88 363 LEU B CA 1
ATOM 6099 C C . LEU B 1 363 ? -4.645 9.117 29.391 1 80.88 363 LEU B C 1
ATOM 6101 O O . LEU B 1 363 ? -5.777 9.008 28.922 1 80.88 363 LEU B O 1
ATOM 6105 N N . GLN B 1 364 ? -4.223 10.094 30.219 1 82 364 GLN B N 1
ATOM 6106 C CA . GLN B 1 364 ? -5.094 11.242 30.438 1 82 364 GLN B CA 1
ATOM 6107 C C . GLN B 1 364 ? -4.891 12.305 29.359 1 82 364 GLN B C 1
ATOM 6109 O O . GLN B 1 364 ? -3.764 12.531 28.906 1 82 364 GLN B O 1
ATOM 6114 N N . SER B 1 365 ? -5.969 12.898 28.938 1 78.62 365 SER B N 1
ATOM 6115 C CA . SER B 1 365 ? -5.941 13.93 27.906 1 78.62 365 SER B CA 1
ATOM 6116 C C . SER B 1 365 ? -5.285 13.414 26.641 1 78.62 365 SER B C 1
ATOM 6118 O O . SER B 1 365 ? -4.387 14.062 26.094 1 78.62 365 SER B O 1
ATOM 6120 N N . PHE B 1 366 ? -5.723 12.266 26.312 1 76 366 PHE B N 1
ATOM 6121 C CA . PHE B 1 366 ? -5.23 11.641 25.094 1 76 366 PHE B CA 1
ATOM 6122 C C . PHE B 1 366 ? -5.414 12.57 23.891 1 76 366 PHE B C 1
ATOM 6124 O O . PHE B 1 366 ? -6.469 13.195 23.734 1 76 366 PHE B O 1
ATOM 6131 N N . GLY B 1 367 ? -4.234 12.812 23.172 1 74.62 367 GLY B N 1
ATOM 6132 C CA . GLY B 1 367 ? -4.242 13.703 22.016 1 74.62 367 GLY B CA 1
ATOM 6133 C C . GLY B 1 367 ? -3.451 14.977 22.25 1 74.62 367 GLY B C 1
ATOM 6134 O O . GLY B 1 367 ? -3.133 15.703 21.297 1 74.62 367 GLY B O 1
ATOM 6135 N N . SER B 1 368 ? -3.195 15.406 23.547 1 75.62 368 SER B N 1
ATOM 6136 C CA . SER B 1 368 ? -2.496 16.641 23.875 1 75.62 368 SER B CA 1
ATOM 6137 C C . SER B 1 368 ? -1.015 16.391 24.141 1 75.62 368 SER B C 1
ATOM 6139 O O . SER B 1 368 ? -0.28 17.297 24.516 1 75.62 368 SER B O 1
ATOM 6141 N N . HIS B 1 369 ? -0.331 15.414 23.688 1 73.5 369 HIS B N 1
ATOM 6142 C CA . HIS B 1 369 ? 1.068 15.047 23.875 1 73.5 369 HIS B CA 1
ATOM 6143 C C . HIS B 1 369 ? 1.405 14.891 25.359 1 73.5 369 HIS B C 1
ATOM 6145 O O . HIS B 1 369 ? 2.266 14.086 25.719 1 73.5 369 HIS B O 1
ATOM 6151 N N . CYS B 1 370 ? 0.921 15.898 26.219 1 76.69 370 CYS B N 1
ATOM 6152 C CA . CYS B 1 370 ? 0.995 15.82 27.672 1 76.69 370 CYS B CA 1
ATOM 6153 C C . CYS B 1 370 ? -0.306 16.281 28.312 1 76.69 370 CYS B C 1
ATOM 6155 O O . CYS B 1 370 ? -1.286 16.547 27.609 1 76.69 370 CYS B O 1
ATOM 6157 N N . ARG B 1 371 ? -0.257 16.188 29.609 1 80.06 371 ARG B N 1
ATOM 6158 C CA . ARG B 1 371 ? -1.405 16.766 30.297 1 80.06 371 ARG B CA 1
ATOM 6159 C C . ARG B 1 371 ? -1.386 18.281 30.219 1 80.06 371 ARG B C 1
ATOM 6161 O O . ARG B 1 371 ? -1.045 18.953 31.203 1 80.06 371 ARG B O 1
ATOM 6168 N N . PHE B 1 372 ? -1.789 18.734 29.047 1 85.88 372 PHE B N 1
ATOM 6169 C CA . PHE B 1 372 ? -1.749 20.172 28.844 1 85.88 372 PHE B CA 1
ATOM 6170 C C . PHE B 1 372 ? -2.869 20.859 29.609 1 85.88 372 PHE B C 1
ATOM 6172 O O . PHE B 1 372 ? -4.012 20.406 29.609 1 85.88 372 PHE B O 1
ATOM 6179 N N . PRO B 1 373 ? -2.629 21.891 30.203 1 85 373 PRO B N 1
ATOM 6180 C CA . PRO B 1 373 ? -3.527 22.422 31.234 1 85 373 PRO B CA 1
ATOM 6181 C C . PRO B 1 373 ? -4.73 23.156 30.625 1 85 373 PRO B C 1
ATOM 6183 O O . PRO B 1 373 ? -5.762 23.297 31.297 1 85 373 PRO B O 1
ATOM 6186 N N . VAL B 1 374 ? -4.648 23.609 29.406 1 88.75 374 VAL B N 1
ATOM 6187 C CA . VAL B 1 374 ? -5.742 24.422 28.859 1 88.75 374 VAL B CA 1
ATOM 6188 C C . VAL B 1 374 ? -6.176 23.875 27.516 1 88.75 374 VAL B C 1
ATOM 6190 O O . VAL B 1 374 ? -5.383 23.234 26.812 1 88.75 374 VAL B O 1
ATOM 6193 N N . PRO B 1 375 ? -7.488 24.094 27.156 1 89.81 375 PRO B N 1
ATOM 6194 C CA . PRO B 1 375 ? -7.91 23.734 25.797 1 89.81 375 PRO B CA 1
ATOM 6195 C C . PRO B 1 375 ? -7.25 24.609 24.719 1 89.81 375 PRO B C 1
ATOM 6197 O O . PRO B 1 375 ? -7.02 25.797 24.953 1 89.81 375 PRO B O 1
ATOM 6200 N N . TYR B 1 376 ? -6.953 24.031 23.656 1 91.81 376 TYR B N 1
ATOM 6201 C CA . TYR B 1 376 ? -6.316 24.797 22.594 1 91.81 376 TYR B CA 1
ATOM 6202 C C . TYR B 1 376 ? -6.703 24.266 21.219 1 91.81 376 TYR B C 1
ATOM 6204 O O . TYR B 1 376 ? -7.246 23.156 21.109 1 91.81 376 TYR B O 1
ATOM 6212 N N . CYS B 1 377 ? -6.516 25.062 20.25 1 91.94 377 CYS B N 1
ATOM 6213 C CA . CYS B 1 377 ? -6.664 24.688 18.844 1 91.94 377 CYS B CA 1
ATOM 6214 C C . CYS B 1 377 ? -5.328 24.766 18.109 1 91.94 377 CYS B C 1
ATOM 6216 O O . CYS B 1 377 ? -4.637 25.781 18.172 1 91.94 377 CYS B O 1
ATOM 6218 N N . ALA B 1 378 ? -4.973 23.641 17.516 1 92.06 378 ALA B N 1
ATOM 6219 C CA . ALA B 1 378 ? -3.713 23.578 16.781 1 92.06 378 ALA B CA 1
ATOM 6220 C C . ALA B 1 378 ? -3.953 23.625 15.273 1 92.06 378 ALA B C 1
ATOM 6222 O O . ALA B 1 378 ? -4.871 22.984 14.766 1 92.06 378 ALA B O 1
ATOM 6223 N N . MET B 1 379 ? -3.254 24.469 14.578 1 93.06 379 MET B N 1
ATOM 6224 C CA . MET B 1 379 ? -3.289 24.594 13.125 1 93.06 379 MET B CA 1
ATOM 6225 C C . MET B 1 379 ? -1.881 24.562 12.539 1 93.06 379 MET B C 1
ATOM 6227 O O . MET B 1 379 ? -0.909 24.859 13.234 1 93.06 379 MET B O 1
ATOM 6231 N N . ALA B 1 380 ? -1.786 24.172 11.297 1 92.44 380 ALA B N 1
ATOM 6232 C CA . ALA B 1 380 ? -0.462 24.016 10.695 1 92.44 380 ALA B CA 1
ATOM 6233 C C . ALA B 1 380 ? -0.411 24.688 9.32 1 92.44 380 ALA B C 1
ATOM 6235 O O . ALA B 1 380 ? -1.432 24.781 8.633 1 92.44 380 ALA B O 1
ATOM 6236 N N . CYS B 1 381 ? 0.673 25.219 9.016 1 93.12 381 CYS B N 1
ATOM 6237 C CA . CYS B 1 381 ? 1.027 25.672 7.672 1 93.12 381 CYS B CA 1
ATOM 6238 C C . CYS B 1 381 ? 2.014 24.703 7.023 1 93.12 381 CYS B C 1
ATOM 6240 O O . CYS B 1 381 ? 3.225 24.828 7.215 1 93.12 381 CYS B O 1
ATOM 6242 N N . ALA B 1 382 ? 1.503 23.797 6.277 1 91.06 382 ALA B N 1
ATOM 6243 C CA . ALA B 1 382 ? 2.309 22.734 5.676 1 91.06 382 ALA B CA 1
ATOM 6244 C C . ALA B 1 382 ? 2.658 23.062 4.23 1 91.06 382 ALA B C 1
ATOM 6246 O O . ALA B 1 382 ? 2.139 24.031 3.66 1 91.06 382 ALA B O 1
ATOM 6247 N N . ILE B 1 383 ? 3.578 22.312 3.727 1 92.31 383 ILE B N 1
ATOM 6248 C CA . ILE B 1 383 ? 3.984 22.469 2.334 1 92.31 383 ILE B CA 1
ATOM 6249 C C . ILE B 1 383 ? 2.758 22.406 1.427 1 92.31 383 ILE B C 1
ATOM 6251 O O . ILE B 1 383 ? 1.855 21.594 1.653 1 92.31 383 ILE B O 1
ATOM 6255 N N . GLY B 1 384 ? 2.658 23.359 0.446 1 89.44 384 GLY B N 1
ATOM 6256 C CA . GLY B 1 384 ? 1.522 23.422 -0.461 1 89.44 384 GLY B CA 1
ATOM 6257 C C . GLY B 1 384 ? 0.436 24.375 -0.002 1 89.44 384 GLY B C 1
ATOM 6258 O O . GLY B 1 384 ? -0.542 24.594 -0.716 1 89.44 384 GLY B O 1
ATOM 6259 N N . ALA B 1 385 ? 0.612 24.953 1.161 1 90.44 385 ALA B N 1
ATOM 6260 C CA . ALA B 1 385 ? -0.347 25.953 1.646 1 90.44 385 ALA B CA 1
ATOM 6261 C C . ALA B 1 385 ? -0.424 27.141 0.703 1 90.44 385 ALA B C 1
ATOM 6263 O O . ALA B 1 385 ? 0.592 27.578 0.149 1 90.44 385 ALA B O 1
ATOM 6264 N N . LYS B 1 386 ? -1.608 27.656 0.612 1 89.56 386 LYS B N 1
ATOM 6265 C CA . LYS B 1 386 ? -1.839 28.844 -0.214 1 89.56 386 LYS B CA 1
ATOM 6266 C C . LYS B 1 386 ? -2.291 30.031 0.636 1 89.56 386 LYS B C 1
ATOM 6268 O O . LYS B 1 386 ? -3.07 29.859 1.576 1 89.56 386 LYS B O 1
ATOM 6273 N N . LYS B 1 387 ? -1.77 31.109 0.253 1 94.38 387 LYS B N 1
ATOM 6274 C CA . LYS B 1 387 ? -2.076 32.312 1.014 1 94.38 387 LYS B CA 1
ATOM 6275 C C . LYS B 1 387 ? -3.58 32.594 1.048 1 94.38 387 LYS B C 1
ATOM 6277 O O . LYS B 1 387 ? -4.125 32.969 2.086 1 94.38 387 LYS B O 1
ATOM 6282 N N . GLU B 1 388 ? -4.184 32.344 -0.077 1 92.31 388 GLU B N 1
ATOM 6283 C CA . GLU B 1 388 ? -5.621 32.594 -0.178 1 92.31 388 GLU B CA 1
ATOM 6284 C C . GLU B 1 388 ? -6.398 31.703 0.791 1 92.31 388 GLU B C 1
ATOM 6286 O O . GLU B 1 388 ? -7.379 32.156 1.393 1 92.31 388 GLU B O 1
ATOM 6291 N N . GLU B 1 389 ? -5.996 30.531 0.917 1 89.44 389 GLU B N 1
ATOM 6292 C CA . GLU B 1 389 ? -6.652 29.594 1.832 1 89.44 389 GLU B CA 1
ATOM 6293 C C . GLU B 1 389 ? -6.461 30.016 3.285 1 89.44 389 GLU B C 1
ATOM 6295 O O . GLU B 1 389 ? -7.387 29.938 4.09 1 89.44 389 GLU B O 1
ATOM 6300 N N . LEU B 1 390 ? -5.297 30.484 3.566 1 94.5 390 LEU B N 1
ATOM 6301 C CA . LEU B 1 390 ? -4.984 30.906 4.926 1 94.5 390 LEU B CA 1
ATOM 6302 C C . LEU B 1 390 ? -5.762 32.188 5.289 1 94.5 390 LEU B C 1
ATOM 6304 O O . LEU B 1 390 ? -6.227 32.312 6.422 1 94.5 390 LEU B O 1
ATOM 6308 N N . GLN B 1 391 ? -5.891 33 4.312 1 96.31 391 GLN B N 1
ATOM 6309 C CA . GLN B 1 391 ? -6.684 34.219 4.512 1 96.31 391 GLN B CA 1
ATOM 6310 C C . GLN B 1 391 ? -8.148 33.875 4.781 1 96.31 391 GLN B C 1
ATOM 6312 O O . GLN B 1 391 ? -8.773 34.469 5.664 1 96.31 391 GLN B O 1
ATOM 6317 N N . LEU B 1 392 ? -8.609 32.906 4.008 1 93.62 392 LEU B N 1
ATOM 6318 C CA . LEU B 1 392 ? -9.992 32.469 4.188 1 93.62 392 LEU B CA 1
ATOM 6319 C C . LEU B 1 392 ? -10.195 31.891 5.578 1 93.62 392 LEU B C 1
ATOM 6321 O O . LEU B 1 392 ? -11.227 32.125 6.211 1 93.62 392 LEU B O 1
ATOM 6325 N N . PHE B 1 393 ? -9.281 31.219 6.008 1 94.69 393 PHE B N 1
ATOM 6326 C CA . PHE B 1 393 ? -9.367 30.641 7.34 1 94.69 393 PHE B CA 1
ATOM 6327 C C . PHE B 1 393 ? -9.43 31.734 8.406 1 94.69 393 PHE B C 1
ATOM 6329 O O . PHE B 1 393 ? -10.258 31.672 9.32 1 94.69 393 PHE B O 1
ATOM 6336 N N . LEU B 1 394 ? -8.508 32.656 8.305 1 96.94 394 LEU B N 1
ATOM 6337 C CA . LEU B 1 394 ? -8.461 33.75 9.273 1 96.94 394 LEU B CA 1
ATOM 6338 C C . LEU B 1 394 ? -9.805 34.469 9.352 1 96.94 394 LEU B C 1
ATOM 6340 O O . LEU B 1 394 ? -10.273 34.812 10.445 1 96.94 394 LEU B O 1
ATOM 6344 N N . GLN B 1 395 ? -10.367 34.625 8.266 1 96.12 395 GLN B N 1
ATOM 6345 C CA . GLN B 1 395 ? -11.672 35.281 8.219 1 96.12 395 GLN B CA 1
ATOM 6346 C C . GLN B 1 395 ? -12.742 34.438 8.922 1 96.12 395 GLN B C 1
ATOM 6348 O O . GLN B 1 395 ? -13.5 34.969 9.742 1 96.12 395 GLN B O 1
ATOM 6353 N N . ARG B 1 396 ? -12.789 33.219 8.633 1 93.75 396 ARG B N 1
ATOM 6354 C CA . ARG B 1 396 ? -13.805 32.344 9.195 1 93.75 396 ARG B CA 1
ATOM 6355 C C . ARG B 1 396 ? -13.578 32.125 10.688 1 93.75 396 ARG B C 1
ATOM 6357 O O . ARG B 1 396 ? -14.531 32.062 11.469 1 93.75 396 ARG B O 1
ATOM 6364 N N . PHE B 1 397 ? -12.391 31.984 11.047 1 94.62 397 PHE B N 1
ATOM 6365 C CA . PHE B 1 397 ? -12.016 31.828 12.445 1 94.62 397 PHE B CA 1
ATOM 6366 C C . PHE B 1 397 ? -12.391 33.062 13.25 1 94.62 397 PHE B C 1
ATOM 6368 O O . PHE B 1 397 ? -13.008 32.969 14.305 1 94.62 397 PHE B O 1
ATOM 6375 N N . GLY B 1 398 ? -12.031 34.219 12.703 1 94.19 398 GLY B N 1
ATOM 6376 C CA . GLY B 1 398 ? -12.359 35.469 13.359 1 94.19 398 GLY B CA 1
ATOM 6377 C C . GLY B 1 398 ? -13.852 35.688 13.523 1 94.19 398 GLY B C 1
ATOM 6378 O O . GLY B 1 398 ? -14.312 36.094 14.594 1 94.19 398 GLY B O 1
ATOM 6379 N N . ARG B 1 399 ? -14.531 35.375 12.508 1 92.06 399 ARG B N 1
ATOM 6380 C CA . ARG B 1 399 ? -15.977 35.531 12.539 1 92.06 399 ARG B CA 1
ATOM 6381 C C . ARG B 1 399 ? -16.609 34.594 13.578 1 92.06 399 ARG B C 1
ATOM 6383 O O . ARG B 1 399 ? -17.484 35 14.336 1 92.06 399 ARG B O 1
ATOM 6390 N N . LEU B 1 400 ? -16.172 33.406 13.531 1 89.88 400 LEU B N 1
ATOM 6391 C CA . LEU B 1 400 ? -16.75 32.406 14.438 1 89.88 400 LEU B CA 1
ATOM 6392 C C . LEU B 1 400 ? -16.453 32.781 15.891 1 89.88 400 LEU B C 1
ATOM 6394 O O . LEU B 1 400 ? -17.344 32.688 16.734 1 89.88 400 LEU B O 1
ATOM 6398 N N . ILE B 1 401 ? -15.281 33.188 16.203 1 90.12 401 ILE B N 1
ATOM 6399 C CA . ILE B 1 401 ? -14.898 33.531 17.562 1 90.12 401 ILE B CA 1
ATOM 6400 C C . ILE B 1 401 ? -15.602 34.844 17.984 1 90.12 401 ILE B C 1
ATOM 6402 O O . ILE B 1 401 ? -16.031 34.969 19.141 1 90.12 401 ILE B O 1
ATOM 6406 N N . GLY B 1 402 ? -15.664 35.75 17.062 1 87 402 GLY B N 1
ATOM 6407 C CA . GLY B 1 402 ? -16.391 36.969 17.344 1 87 402 GLY B CA 1
ATOM 6408 C C . GLY B 1 402 ? -17.844 36.719 17.719 1 87 402 GLY B C 1
ATOM 6409 O O . GLY B 1 402 ? -18.359 37.344 18.656 1 87 402 GLY B O 1
ATOM 6410 N N . GLN B 1 403 ? -18.453 35.844 17.016 1 82.62 403 GLN B N 1
ATOM 6411 C CA . GLN B 1 403 ? -19.844 35.469 17.297 1 82.62 403 GLN B CA 1
ATOM 6412 C C . GLN B 1 403 ? -19.969 34.781 18.656 1 82.62 403 GLN B C 1
ATOM 6414 O O . GLN B 1 403 ? -20.938 35 19.375 1 82.62 403 GLN B O 1
ATOM 6419 N N . ALA B 1 404 ? -19.062 33.969 18.859 1 77.38 404 ALA B N 1
ATOM 6420 C CA . ALA B 1 404 ? -19.078 33.25 20.125 1 77.38 404 ALA B CA 1
ATOM 6421 C C . ALA B 1 404 ? -18.906 34.188 21.312 1 77.38 404 ALA B C 1
ATOM 6423 O O . ALA B 1 404 ? -19.453 33.938 22.391 1 77.38 404 ALA B O 1
ATOM 6424 N N . ARG B 1 405 ? -18.281 35.219 21.156 1 76.44 405 ARG B N 1
ATOM 6425 C CA . ARG B 1 405 ? -18.062 36.156 22.219 1 76.44 405 ARG B CA 1
ATOM 6426 C C . ARG B 1 405 ? -19.25 37.125 22.359 1 76.44 405 ARG B C 1
ATOM 6428 O O . ARG B 1 405 ? -19.594 37.562 23.469 1 76.44 405 ARG B O 1
ATOM 6435 N N . ASN B 1 406 ? -19.859 37.562 21.125 1 64.44 406 ASN B N 1
ATOM 6436 C CA . ASN B 1 406 ? -21 38.469 21.156 1 64.44 406 ASN B CA 1
ATOM 6437 C C . ASN B 1 406 ? -22.297 37.719 21.5 1 64.44 406 ASN B C 1
ATOM 6439 O O . ASN B 1 406 ? -23.234 38.312 22.031 1 64.44 406 ASN B O 1
ATOM 6443 N N . THR B 1 407 ? -22.641 36.531 20.812 1 52.44 407 THR B N 1
ATOM 6444 C CA . THR B 1 407 ? -23.906 35.844 20.984 1 52.44 407 THR B CA 1
ATOM 6445 C C . THR B 1 407 ? -24.125 35.469 22.453 1 52.44 407 THR B C 1
ATOM 6447 O O . THR B 1 407 ? -23.484 34.531 22.953 1 52.44 407 THR B O 1
ATOM 6450 N N . SER B 1 408 ? -24.359 36.219 23.422 1 39.75 408 SER B N 1
ATOM 6451 C CA . SER B 1 408 ? -25.609 36.125 24.141 1 39.75 408 SER B CA 1
ATOM 6452 C C . SER B 1 408 ? -26.781 35.875 23.188 1 39.75 408 SER B C 1
ATOM 6454 O O . SER B 1 408 ? -27.938 35.969 23.578 1 39.75 408 SER B O 1
ATOM 6456 N N . LEU B 1 409 ? -26.812 36.062 21.875 1 34.84 409 LEU B N 1
ATOM 6457 C CA . LEU B 1 409 ? -27.953 36 20.984 1 34.84 409 LEU B CA 1
ATOM 6458 C C . LEU B 1 409 ? -28.297 34.531 20.656 1 34.84 409 LEU B C 1
ATOM 6460 O O . LEU B 1 409 ? -27.391 33.719 20.531 1 34.84 409 LEU B O 1
ATOM 6464 N N . PRO B 1 410 ? -29.641 34.125 20.734 1 35.31 410 PRO B N 1
ATOM 6465 C CA . PRO B 1 410 ? -30.172 32.781 20.516 1 35.31 410 PRO B CA 1
ATOM 6466 C C . PRO B 1 410 ? -29.703 32.156 19.188 1 35.31 410 PRO B C 1
ATOM 6468 O O . PRO B 1 410 ? -29.688 32.875 18.172 1 35.31 410 PRO B O 1
ATOM 6471 N N . VAL B 1 411 ? -28.766 31.438 19.109 1 35.53 411 VAL B N 1
ATOM 6472 C CA . VAL B 1 411 ? -28.453 30.688 17.906 1 35.53 411 VAL B CA 1
ATOM 6473 C C . VAL B 1 411 ? -29.734 30.359 17.156 1 35.53 411 VAL B C 1
ATOM 6475 O O . VAL B 1 411 ? -30.609 29.672 17.672 1 35.53 411 VAL B O 1
ATOM 6478 N N . ALA B 1 412 ? -30.188 31.203 16.219 1 32.34 412 ALA B N 1
ATOM 6479 C CA . ALA B 1 412 ? -31.375 30.938 15.422 1 32.34 412 ALA B CA 1
ATOM 6480 C C . ALA B 1 412 ? -31.359 29.516 14.859 1 32.34 412 ALA B C 1
ATOM 6482 O O . ALA B 1 412 ? -30.328 29.047 14.375 1 32.34 412 ALA B O 1
ATOM 6483 N N . PRO B 1 413 ? -32.312 28.672 15.234 1 31.44 413 PRO B N 1
ATOM 6484 C CA . PRO B 1 413 ? -32.438 27.312 14.695 1 31.44 413 PRO B CA 1
ATOM 6485 C C . PRO B 1 413 ? -32.312 27.266 13.18 1 31.44 413 PRO B C 1
ATOM 6487 O O . PRO B 1 413 ? -32.531 28.281 12.508 1 31.44 413 PRO B O 1
ATOM 6490 N N . PRO B 1 414 ? -31.562 26.375 12.609 1 29.09 414 PRO B N 1
ATOM 6491 C CA . PRO B 1 414 ? -31.578 26.344 11.141 1 29.09 414 PRO B CA 1
ATOM 6492 C C . PRO B 1 414 ? -32.938 26.75 10.555 1 29.09 414 PRO B C 1
ATOM 6494 O O . PRO B 1 414 ? -33.969 26.641 11.219 1 29.09 414 PRO B O 1
ATOM 6497 N N . HIS B 1 415 ? -32.906 27.719 9.633 1 27.81 415 HIS B N 1
ATOM 6498 C CA . HIS B 1 415 ? -34.094 28.141 8.922 1 27.81 415 HIS B CA 1
ATOM 6499 C C . HIS B 1 415 ? -35.031 26.969 8.672 1 27.81 415 HIS B C 1
ATOM 6501 O O . HIS B 1 415 ? -34.656 25.984 8.055 1 27.81 415 HIS B O 1
ATOM 6507 N N . GLN B 1 416 ? -35.906 26.656 9.562 1 24.55 416 GLN B N 1
ATOM 6508 C CA . GLN B 1 416 ? -37.094 25.859 9.266 1 24.55 416 GLN B CA 1
ATOM 6509 C C . GLN B 1 416 ? -37.719 26.266 7.922 1 24.55 416 GLN B C 1
ATOM 6511 O O . GLN B 1 416 ? -37.906 27.453 7.66 1 24.55 416 GLN B O 1
ATOM 6516 N N . ALA B 1 417 ? -37.469 25.453 6.84 1 27 417 ALA B N 1
ATOM 6517 C CA . ALA B 1 417 ? -38.344 25.609 5.676 1 27 417 ALA B CA 1
ATOM 6518 C C . ALA B 1 417 ? -39.719 26.062 6.094 1 27 417 ALA B C 1
ATOM 6520 O O . ALA B 1 417 ? -40.375 25.422 6.926 1 27 417 ALA B O 1
ATOM 6521 N N . GLU B 1 418 ? -40.094 27.344 6.16 1 22.64 418 GLU B N 1
ATOM 6522 C CA . GLU B 1 418 ? -41.5 27.75 6.219 1 22.64 418 GLU B CA 1
ATOM 6523 C C . GLU B 1 418 ? -42.375 26.906 5.289 1 22.64 418 GLU B C 1
ATOM 6525 O O . GLU B 1 418 ? -42.125 26.859 4.078 1 22.64 418 GLU B O 1
ATOM 6530 N N . THR B 1 419 ? -42.875 25.766 5.785 1 24.25 419 THR B N 1
ATOM 6531 C CA . THR B 1 419 ? -44.031 25.094 5.184 1 24.25 419 THR B CA 1
ATOM 6532 C C . THR B 1 419 ? -45.094 26.125 4.801 1 24.25 419 THR B C 1
ATOM 6534 O O . THR B 1 419 ? -45.844 26.594 5.66 1 24.25 419 THR B O 1
ATOM 6537 N N . GLU B 1 420 ? -44.688 27.156 4.023 1 22.53 420 GLU B N 1
ATOM 6538 C CA . GLU B 1 420 ? -45.875 27.859 3.543 1 22.53 420 GLU B CA 1
ATOM 6539 C C . GLU B 1 420 ? -46.906 26.859 3 1 22.53 420 GLU B C 1
ATOM 6541 O O . GLU B 1 420 ? -46.594 26.078 2.102 1 22.53 420 GLU B O 1
ATOM 6546 N N . GLU B 1 421 ? -47.844 26.594 3.809 1 24.77 421 GLU B N 1
ATOM 6547 C CA . GLU B 1 421 ? -49.094 25.922 3.42 1 24.77 421 GLU B CA 1
ATOM 6548 C C . GLU B 1 421 ? -49.688 26.547 2.162 1 24.77 421 GLU B C 1
ATOM 6550 O O . GLU B 1 421 ? -49.906 27.75 2.111 1 24.77 421 GLU B O 1
ATOM 6555 N N . PRO B 1 422 ? -49.219 26.125 0.961 1 21.92 422 PRO B N 1
ATOM 6556 C CA . PRO B 1 422 ? -50 26.703 -0.124 1 21.92 422 PRO B CA 1
ATOM 6557 C C . PRO B 1 422 ? -51.469 26.859 0.239 1 21.92 422 PRO B C 1
ATOM 6559 O O . PRO B 1 422 ? -52.031 25.984 0.919 1 21.92 422 PRO B O 1
ATOM 6562 N N . ARG B 1 423 ? -51.875 28.047 0.471 1 20.58 423 ARG B N 1
ATOM 6563 C CA . ARG B 1 423 ? -53.281 28.422 0.609 1 20.58 423 ARG B CA 1
ATOM 6564 C C . ARG B 1 423 ? -54.156 27.625 -0.344 1 20.58 423 ARG B C 1
ATOM 6566 O O . ARG B 1 423 ? -53.719 27.234 -1.423 1 20.58 423 ARG B O 1
ATOM 6573 N N . SER B 1 424 ? -55.406 27.297 0.128 1 21.97 424 SER B N 1
ATOM 6574 C CA . SER B 1 424 ? -56.625 26.609 -0.28 1 21.97 424 SER B CA 1
ATOM 6575 C C . SER B 1 424 ? -57.156 27.156 -1.599 1 21.97 424 SER B C 1
ATOM 6577 O O . SER B 1 424 ? -58.094 26.594 -2.174 1 21.97 424 SER B O 1
ATOM 6579 N N . GLY B 1 425 ? -56.781 28.422 -2.066 1 18.44 425 GLY B N 1
ATOM 6580 C CA . GLY B 1 425 ? -58 29.109 -2.496 1 18.44 425 GLY B CA 1
ATOM 6581 C C . GLY B 1 425 ? -58.656 28.469 -3.693 1 18.44 425 GLY B C 1
ATOM 6582 O O . GLY B 1 425 ? -59.906 28.359 -3.736 1 18.44 425 GLY B O 1
ATOM 6583 N N . ASP B 1 426 ? -58.281 28.719 -5.027 1 20.84 426 ASP B N 1
ATOM 6584 C CA . ASP B 1 426 ? -59.375 29 -5.93 1 20.84 426 ASP B CA 1
ATOM 6585 C C . ASP B 1 426 ? -60.094 27.703 -6.328 1 20.84 426 ASP B C 1
ATOM 6587 O O . ASP B 1 426 ? -59.625 26.984 -7.211 1 20.84 426 ASP B O 1
ATOM 6591 N N . ARG B 1 427 ? -60.469 26.875 -5.406 1 20.41 427 ARG B N 1
ATOM 6592 C CA . ARG B 1 427 ? -61.688 26.094 -5.613 1 20.41 427 ARG B CA 1
ATOM 6593 C C . ARG B 1 427 ? -62.844 27 -6.051 1 20.41 427 ARG B C 1
ATOM 6595 O O . ARG B 1 427 ? -63.312 27.844 -5.281 1 20.41 427 ARG B O 1
ATOM 6602 N N . HIS B 1 428 ? -63.031 27.688 -7.316 1 19.16 428 HIS B N 1
ATOM 6603 C CA . HIS B 1 428 ? -64.125 27.797 -8.273 1 19.16 428 HIS B CA 1
ATOM 6604 C C . HIS B 1 428 ? -65.188 26.703 -8.062 1 19.16 428 HIS B C 1
ATOM 6606 O O . HIS B 1 428 ? -64.875 25.641 -7.492 1 19.16 428 HIS B O 1
ATOM 6612 N N . PRO B 1 429 ? -66.312 26.906 -8.945 1 20.47 429 PRO B N 1
ATOM 6613 C CA . PRO B 1 429 ? -67.688 26.422 -8.797 1 20.47 429 PRO B CA 1
ATOM 6614 C C . PRO B 1 429 ? -67.75 24.906 -8.586 1 20.47 429 PRO B C 1
ATOM 6616 O O . PRO B 1 429 ? -66.75 24.203 -8.789 1 20.47 429 PRO B O 1
ATOM 6619 N N . SER B 1 430 ? -69.062 24.578 -8.641 1 17.67 430 SER B N 1
ATOM 6620 C CA . SER B 1 430 ? -69.875 23.594 -7.926 1 17.67 430 SER B CA 1
ATOM 6621 C C . SER B 1 430 ? -69.5 22.172 -8.312 1 17.67 430 SER B C 1
ATOM 6623 O O . SER B 1 430 ? -69.5 21.281 -7.457 1 17.67 430 SER B O 1
ATOM 6625 N N . ALA B 1 431 ? -69.312 21.859 -9.711 1 17.62 431 ALA B N 1
ATOM 6626 C CA . ALA B 1 431 ? -70.5 21.094 -10.156 1 17.62 431 ALA B CA 1
ATOM 6627 C C . ALA B 1 431 ? -70.375 19.641 -9.68 1 17.62 431 ALA B C 1
ATOM 6629 O O . ALA B 1 431 ? -69.312 19.047 -9.656 1 17.62 431 ALA B O 1
ATOM 6630 N N . LYS B 1 432 ? -70.812 18.859 -8.953 1 19.97 432 LYS B N 1
ATOM 6631 C CA . LYS B 1 432 ? -70.188 17.562 -8.633 1 19.97 432 LYS B CA 1
ATOM 6632 C C . LYS B 1 432 ? -69.438 17 -9.828 1 19.97 432 LYS B C 1
ATOM 6634 O O . LYS B 1 432 ? -70 16.594 -10.82 1 19.97 432 LYS B O 1
ATOM 6639 N N . GLU B 1 433 ? -68.5 17.609 -10.5 1 19.06 433 GLU B N 1
ATOM 6640 C CA . GLU B 1 433 ? -68.125 16.703 -11.578 1 19.06 433 GLU B CA 1
ATOM 6641 C C . GLU B 1 433 ? -68.125 15.242 -11.102 1 19.06 433 GLU B C 1
ATOM 6643 O O . GLU B 1 433 ? -67.5 14.914 -10.078 1 19.06 433 GLU B O 1
ATOM 6648 N N . GLU B 1 434 ? -68.5 14.258 -12.133 1 17.14 434 GLU B N 1
ATOM 6649 C CA . GLU B 1 434 ? -69.75 13.555 -12.492 1 17.14 434 GLU B CA 1
ATOM 6650 C C . GLU B 1 434 ? -70 12.352 -11.578 1 17.14 434 GLU B C 1
ATOM 6652 O O . GLU B 1 434 ? -69.062 11.875 -10.922 1 17.14 434 GLU B O 1
ATOM 6657 N N . GLU B 1 435 ? -70.688 11.375 -12.039 1 16.61 435 GLU B N 1
ATOM 6658 C CA . GLU B 1 435 ? -71.812 10.516 -11.68 1 16.61 435 GLU B CA 1
ATOM 6659 C C . GLU B 1 435 ? -71.375 9.406 -10.727 1 16.61 435 GLU B C 1
ATOM 6661 O O . GLU B 1 435 ? -72.125 8.531 -10.383 1 16.61 435 GLU B O 1
ATOM 6666 N N . ARG B 1 436 ? -69.938 9.203 -10.633 1 16.94 436 ARG B N 1
ATOM 6667 C CA . ARG B 1 436 ? -70 7.906 -9.953 1 16.94 436 ARG B CA 1
ATOM 6668 C C . ARG B 1 436 ? -70.625 8.039 -8.57 1 16.94 436 ARG B C 1
ATOM 6670 O O . ARG B 1 436 ? -69.938 8.18 -7.574 1 16.94 436 ARG B O 1
ATOM 6677 N N . GLN B 1 437 ? -71.688 8.992 -8.398 1 16.03 437 GLN B N 1
ATOM 6678 C CA . GLN B 1 437 ? -72.625 9.078 -7.262 1 16.03 437 GLN B CA 1
ATOM 6679 C C . GLN B 1 437 ? -73.312 7.746 -7.012 1 16.03 437 GLN B C 1
ATOM 6681 O O . GLN B 1 437 ? -74.25 7.668 -6.215 1 16.03 437 GLN B O 1
ATOM 6686 N N . TYR B 1 438 ? -73.188 6.695 -8.055 1 15.67 438 TYR B N 1
ATOM 6687 C CA . TYR B 1 438 ? -74.438 5.953 -8.25 1 15.67 438 TYR B CA 1
ATOM 6688 C C . TYR B 1 438 ? -75 5.465 -6.922 1 15.67 438 TYR B C 1
ATOM 6690 O O . TYR B 1 438 ? -74.312 5.449 -5.91 1 15.67 438 TYR B O 1
ATOM 6698 N N . SER B 1 439 ? -75.562 4.281 -6.941 1 15.65 439 SER B N 1
ATOM 6699 C CA . SER B 1 439 ? -76.812 3.678 -6.461 1 15.65 439 SER B CA 1
ATOM 6700 C C . SER B 1 439 ? -76.812 3.553 -4.941 1 15.65 439 SER B C 1
ATOM 6702 O O . SER B 1 439 ? -77.75 3.998 -4.277 1 15.65 439 SER B O 1
ATOM 6704 N N . GLU B 1 440 ? -76.562 2.309 -4.328 1 18.27 440 GLU B N 1
ATOM 6705 C CA . GLU B 1 440 ? -77.625 1.572 -3.623 1 18.27 440 GLU B CA 1
ATOM 6706 C C . GLU B 1 440 ? -77.938 2.193 -2.26 1 18.27 440 GLU B C 1
ATOM 6708 O O . GLU B 1 440 ? -77 2.672 -1.584 1 18.27 440 GLU B O 1
ATOM 6713 N N . GLY B 1 441 ? -79.25 2.83 -1.88 1 16.02 441 GLY B N 1
ATOM 6714 C CA . GLY B 1 441 ? -80.438 3.072 -1.125 1 16.02 441 GLY B CA 1
ATOM 6715 C C . GLY B 1 441 ? -80.5 2.355 0.211 1 16.02 441 GLY B C 1
ATOM 6716 O O . GLY B 1 441 ? -81.062 2.865 1.184 1 16.02 441 GLY B O 1
ATOM 6717 N N . GLU B 1 442 ? -80.812 0.981 0.424 1 16.88 442 GLU B N 1
ATOM 6718 C CA . GLU B 1 442 ? -81.938 0.363 1.18 1 16.88 442 GLU B CA 1
ATOM 6719 C C . GLU B 1 442 ? -81.625 0.374 2.678 1 16.88 442 GLU B C 1
ATOM 6721 O O . GLU B 1 442 ? -82.438 0.767 3.479 1 16.88 442 GLU B O 1
ATOM 6726 N N . THR B 1 443 ? -81.188 -0.686 3.482 1 18.91 443 THR B N 1
ATOM 6727 C CA . THR B 1 443 ? -81.75 -1.057 4.77 1 18.91 443 THR B CA 1
ATOM 6728 C C . THR B 1 443 ? -81.25 -0.165 5.883 1 18.91 443 THR B C 1
ATOM 6730 O O . THR B 1 443 ? -80.125 0.302 5.812 1 18.91 443 THR B O 1
ATOM 6733 N N . SER B 1 444 ? -81.625 -0.354 7.5 1 16.23 444 SER B N 1
ATOM 6734 C CA . SER B 1 444 ? -82.375 0.623 8.289 1 16.23 444 SER B CA 1
ATOM 6735 C C . SER B 1 444 ? -81.5 1.827 8.633 1 16.23 444 SER B C 1
ATOM 6737 O O . SER B 1 444 ? -80.375 1.677 8.953 1 16.23 444 SER B O 1
#

InterPro domains:
  IPR008829 SepSecS/SepCysS family [PF05889] (157-400)
  IPR015421 Pyridoxal phosphate-dependent transferase, major domain [G3DSA:3.40.640.10] (53-153)
  IPR015421 Pyridoxal phosphate-dependent transferase, major domain [G3DSA:3.40.640.10] (154-406)
  IPR015424 Pyridoxal phosphate-dependent transferase [SSF53383] (75-402)
  IPR019872 O-phosphoseryl-tRNA(Sec) selenium transferase [PTHR12944] (154-406)
  IPR019872 O-phosphoseryl-tRNA(Sec) selenium transferase [TIGR03531] (154-399)

Solvent-accessible surface area (backbone atoms only — not comparable to full-atom values): 47959 Å² total; per-residue (Å²): 116,56,73,67,33,46,63,44,37,35,89,62,37,57,61,68,50,43,50,50,25,50,50,34,42,48,52,50,52,54,46,45,57,52,44,54,54,44,64,70,58,55,71,79,64,78,72,72,72,67,77,69,66,71,55,65,63,52,51,46,47,47,42,41,68,66,54,42,79,74,36,70,58,36,44,38,46,60,66,69,53,79,45,58,65,42,47,52,72,67,57,49,51,50,43,53,50,39,57,52,53,31,14,54,60,66,38,84,83,45,15,60,30,17,70,72,57,75,45,34,62,69,66,64,61,41,28,76,48,50,68,42,70,83,39,57,60,42,66,40,54,38,11,50,41,39,50,55,47,59,59,49,63,74,22,80,79,48,70,68,48,78,45,39,43,49,55,64,26,67,42,50,42,48,63,46,43,62,51,9,36,50,24,48,74,69,71,41,50,24,37,36,38,26,43,50,16,80,58,31,70,67,36,45,48,38,53,51,46,8,48,72,72,26,33,44,53,38,36,36,28,24,36,24,58,51,60,74,30,73,63,13,16,17,36,39,26,37,82,47,33,67,59,42,34,50,53,35,62,63,51,47,44,45,47,33,58,59,39,53,49,43,48,51,54,45,49,42,44,31,10,46,53,44,48,53,48,37,39,50,48,23,56,51,47,34,56,50,47,52,52,54,49,43,54,52,27,53,76,71,68,36,46,63,54,85,35,90,75,29,84,46,28,46,20,33,45,45,68,76,68,73,28,81,86,34,65,85,62,36,72,56,44,55,44,55,53,39,40,73,68,39,36,39,50,57,46,51,43,61,64,38,86,62,62,44,76,51,97,89,41,76,32,54,16,74,88,52,96,43,81,48,89,57,30,30,38,24,35,26,46,35,60,77,60,48,71,69,27,49,52,50,36,52,52,51,50,50,51,54,50,51,44,50,70,63,47,87,56,75,77,74,66,74,83,65,77,73,71,68,66,73,76,82,61,86,67,72,77,78,84,87,69,93,62,95,66,90,76,80,79,94,95,130,116,55,72,68,33,46,64,43,36,36,89,62,38,56,60,69,51,42,51,49,25,50,48,34,41,49,53,50,52,53,45,45,57,51,43,57,56,45,65,70,58,56,72,78,63,78,72,71,74,67,79,69,66,70,55,67,63,53,52,47,47,48,42,42,68,63,55,43,81,73,37,71,59,36,45,38,46,58,67,70,52,79,45,58,66,42,46,52,72,67,58,51,51,51,44,52,50,38,57,53,53,30,15,53,58,67,38,83,83,44,15,60,30,16,69,72,58,73,46,33,62,70,67,62,60,39,29,79,47,51,66,41,66,86,34,55,60,41,67,40,53,39,11,50,42,38,50,54,47,60,62,49,61,76,24,81,80,48,70,68,48,76,45,40,42,49,55,64,28,67,43,49,43,49,65,46,44,63,52,10,36,49,23,46,74,69,71,40,50,24,38,37,40,25,41,50,16,80,58,32,71,66,38,46,47,40,54,52,47,9,48,74,72,26,33,44,53,37,34,38,28,24,35,26,59,50,61,76,29,72,61,12,16,17,36,39,27,38,82,46,31,67,59,41,41,49,54,34,62,63,51,46,43,45,48,34,59,60,38,55,50,45,47,50,54,46,50,44,43,32,10,47,53,45,49,52,46,36,40,49,50,24,55,53,48,34,55,51,48,51,52,53,48,42,53,52,27,52,76,70,69,36,44,62,54,87,36,88,75,30,83,45,29,45,21,34,44,46,65,77,61,76,26,79,84,35,64,86,65,37,72,57,46,56,45,52,52,39,38,72,67,40,36,39,49,57,44,52,43,61,64,38,86,61,61,44,76,52,98,87,39,74,32,53,18,73,90,53,95,43,80,48,88,58,31,30,38,24,35,26,45,36,64,78,59,48,70,68,26,50,52,49,36,54,51,53,50,49,50,52,52,50,43,51,72,64,46,85,58,78,77,74,66,76,83,65,79,75,77,70,68,77,74,81,62,90,73,70,84,79,62,76,84,76,66,89,71,70,75,98,82,80,85,138

Organism: NCBI:txid88456

Radius of gyration: 33.99 Å; Cα contacts (8 Å, |Δi|>4): 1475; chains: 2; bounding box: 156×81×88 Å

Sequence (888 aa):
MEKASFDAVEDLLSPSYCRVAREVRRSWETQKEKKFLCVCRLPPSPSGFPGRPLPRVCARCGAAAYTAPASPPHILLSQRQLPEAGWTSLQIEHLLLELAATDANNQPDQASVGEREGHIFALQPKAVGSSLSAARCLPVPIATGMSMSAMTAEAHRLLCVISTTSAFAPRQPDMILQIAQLCKKMGVFHLVNNAYGLQCSKCCALVEQGCSAGRVDLVVSSCDKNFLTPVGGALIYGPAPELVSRVSACYPGRASISPILDLLITLLEMGKVGLKQLLRDRKELFAWFKEELTTLCASLGLRVLPSPRNKISIAVDLSTLKSEAYEDRGPSFLGSQLFFRRCSGLRVVTPSAAATQLAGISLQSFGSHCRFPVPYCAMACAIGAKKEELQLFLQRFGRLIGQARNTSLPVAPPHQAETEEPRSGDRHPSAKEEERQYSEGETSMEKASFDAVEDLLSPSYCRVAREVRRSWETQKEKKFLCVCRLPPSPSGFPGRPLPRVCARCGAAAYTAPASPPHILLSQRQLPEAGWTSLQIEHLLLELAATDANNQPDQASVGEREGHIFALQPKAVGSSLSAARCLPVPIATGMSMSAMTAEAHRLLCVISTTSAFAPRQPDMILQIAQLCKKMGVFHLVNNAYGLQCSKCCALVEQGCSAGRVDLVVSSCDKNFLTPVGGALIYGPAPELVSRVSACYPGRASISPILDLLITLLEMGKVGLKQLLRDRKELFAWFKEELTTLCASLGLRVLPSPRNKISIAVDLSTLKSEAYEDRGPSFLGSQLFFRRCSGLRVVTPSAAATQLAGISLQSFGSHCRFPVPYCAMACAIGAKKEELQLFLQRFGRLIGQARNTSLPVAPPHQAETEEPRSGDRHPSAKEEERQYSEGETS